Protein AF-A0A9P7KCP1-F1 (afdb_monomer_lite)

Secondary structure (DSSP, 8-state):
-PPPPB-GGGSPPPPGGG-GGGTSPBPTTS-SHHHIIIIIHHH-THHHHS--PPPTT--EEE---B---SS---PPPSSSS--S-HHHHHHHHHHTTSS-EEPPPPTT---SSEEEE-SS-----EEEEE-HHHHHHH-TTB--TTHHHHH------S---TT------S-HHHHHHHHHHHHHHTTSSEEE--TTS-TTT----EEE--EEEETTEEEEE---TTEEEEEEEE-SSSS-EEEEEEESBB--TT-TTS-SB-BHHHHHHHHHHHHHHHHTT--B-EEEEEEEEEEEEEESSSEEEEEEEEEEES---BHHHHHTTS--S----TTSPPPPP-HHHHHHHHHHHHSTTTT--TT----TTS-TT-STTS-----HHHHHHHHHHHHHHHHHHHHHTTEE-S---GGG-BTT--B---SS-EE-SB--TT----TT-TT-TT-GGGHHHHHHHHHHHHHHHHHHHHHHHHHHSSPPPTTTTTT--HHHHHHHHHHHHTTHHHHHHHHHHHHHHHHHHHHHHHTT--S--TTHIIIIIHHHHHHHHHTT-BHHHHHHHGGG--GGGGS----S--------------HHHHHHHHHHHTT-S-GGG--HHHHHHHHHHHHHHHHHHHHHHHHTTS---SS-HHHHHHHHHHTTS-S----HHHHHHHHHHHHH-HHHHHHHHHHHHHHHH-TTS-TTTTT--S-GGGS-HHHHHHHHHTSS-------S--EEEEPPTT--S---PPP-PPP--GGG---GGGG-EEETHHHHHHTTSTTEEEE-SEETTEES-HHHHHHHHHHIIIIII---GGG-EEEEEE-TT--HHHHHHHHHIIIIIS--SEEEEEEHHHHHHHHHTTSTT--S----EEEEEE-SS-EEEEEEETTEE-GGG-EEES--HHHHHHHHHHHHHHTTGGGGS-TTTHHHHHHHHHHHH-B--S-HHHHHHHHHH-HHHH-EEEEEE-TTT--EEEEEE-THHHHTGGGGT-GGGT-SS----HHHHHHHHHHHS-TTTHHHHHH-EEEESGGG-SBTHHHHHHHHHHHHHHHHHHHHHHHTTT----------EE--TTGGGHHHHHHHHHHTSTHHHHHSEEHHHHHHH-GGGGGSPPPTT---

Foldseek 3Di:
DQAAADFPQQFDADFLLLDPLLLAQEFPCPRFPLSCQPPCLQQNVCLFAAADDTALRHWWYFHAQQQAAPPDPQDDDPDPDDDPDPNRSVSNVRSQQTQNAWDDDDPDDPGQKTKGAHNPDPFDKAFLDFFPCLCVPAPVNYQQQCSVLQLWAFFDDDDDDPPIHRDHDPDPVSVVSNVSVRCDQLSRMAIWGDPPDDRSRTDGKMKTWFWWQFVNHTPAIATLQQKIFGGWHADPPDRQIKTKMKGASFGGNRVHPHTSFDFLLQQLQCQQVQLLCVLLVFFAKHWGTKMWRQPHWDDDVHTGTTMITIIMDLDLDFLRSLCSQPPDPDDDDPPDDDRDHDPLSNLSVQLSCQPPSHQPPPLQYQPPVSDRQDDPPRFQAQRLLVLLLSLLLLLLLNLLSCLLFQKFQQTLMRSQQDSNNHRDDRDQIFHFFQQDQQDHSHLVPPVSCRGSVNVLVSSLVSSLSSLLSSQLQQLLCVVVVGGADRCNCVPADPVSSVVSSVVSNVCSVVSSVSSCVSNVVSNQCLVCLLLLHDDDDPCCCVQAVVLVSVLSNVLRFTPQQLSLLSLLDDLCLLAPDDDPDDPDDDDDDDDGPNVSLLVSLVSRSVRHPCNVPDPSVVSSVSVSVNVVSSSVSVVVCVVVVVQPDPDDSSVVSSVSSLSNRFLADPGPVLSVVLSVCCVVDVSVSSSNSVNSSVCSNVRSDCALVNPPPDDLVPDDPRSNVRNQNSGPHDDDDAPDQKKKAFDDPDPPDDDDDDDDDDDDPPVVDDDPRLVDMDGGVRNVVCCPPPRIHMDHQDALQDGPHPVSVLSSVVCCDCPPVVHQQQSDEDEAEGEAPDDLVSLLSVCCSSCPVSVHFWYAYAYLLLLLLLLLVPDPVDPDSASFAWEFAAAARWTKTWGDHRQRTPNVLIDTDRDHLQLLLVVQLVVQVVVVQCVQPDPVCSSVVSSVLQQPQAAEDPDLVVVVVVCVVCVVVRWDKDWDAHPPPRDIDIGIRGSSRHVSLCCQAQVVVRDPVDGDHVLVSNVSSLVPDDPVSSLVHQQHYEYAASSCPHHCSQVNSQVVNLVVQVVVQVVVCVVVVVPDRDPGRHGHYDDDPCRNPSSVSSSVVLCPDPQNVVQTGGSVNCVVPPSSVSSDNRGRPPDD

Sequence (1136 aa):
MASTKHSISALPLPPASQLLIHRLTPDTHAPSVSVFRNKVLADTPSLQRRARLLSPQSHFSFVNPLPIPFPYDIEAPVTDQPVTDKAAYIEHWLAAREAIHQRPSSSSSSSPLRIHDPHNRDQPRILLGLSPTGLSDCVPHLDVGDAFDILGTPSLASAFDDLGDSKPSDDEAAVKAREELVDVLSGHSTLMTPPEVDDKEAFAPWATRYSGHQFGNWAGQLGDGRAVSILVTPHPTHSTTYELQLKGPGRTPFSRTADGLAVLRSSIREYLCSEAMHALRIPTSRALSLISLPNLPVERERTETACVLTRLAPSFLRIGSFEAFNGPANMFFFGGGQQEADWEGLKVLGEWVAGPGVLGLPGVGVDDDGDVGGGDGAEKRKWARELVLEVARRNAKMVAGWQAYGFMHGVINTDNVSVLGLTIDYGPYAFMDVFDSFHICNHSDDGGRYAYKYQPNMIIYALRALLRALAPLIGAESALGHAVPPGWAASATKEQLEAWSKDGMELQEEVERVVQEEAGTGYGALMRKRLGLRHADATDEAKLVRPLLELLERHRLDFHGTFRSLADFRPSVLFPSESQDAATETNTNTTTDTKPLEAFIATLLAHTPEPEKLDYASATTEWVAWLEVYKARIEREEERGAWTGAGDRGKERQEAMRTVNPRFVLRQWVLEEVIAKVERDVESGRRVLAKVMHMACNPYEAWGAEGDPRKEEELSAEEREERRLCGIGEKKIVFPTAIATRGSPAQTARGAPAVPSKPGHLASKRGVEDLDFFIGDEALANAKTPGYGVHYPIRHGMIDNWDHMERYWEQTIFKYLRAEPEDHHFLLTEPPLNAPENREQTAEIFFESFNIKGLYIAVQAVLALAASWSSNRVTDRTLTGTVIDSGDGVTHVIPCAEGYVIGSAIKHIPIAGRDISQFVLNLMRERGEMAQVPPEDQLRVAGKVKENYSYVCQDIVREFRKYDEEPLKYFERFEGEHSVTGRKYGVDVGYERFLAPEIFFNPEIYSSDFLTPLPEIVDDVIQQSPIDVRRGLYKNIVLSGGSTMFQHFGNRLKRDLKHLVDRRLDASALASGSVLKSSGVEVDVISHKRQRYAVWFGGSLLASLPEFYTSCHTKAQYDEIGPSICRRYQIFGSAT

Structure (mmCIF, N/CA/C/O backbone):
data_AF-A0A9P7KCP1-F1
#
_entry.id   AF-A0A9P7KCP1-F1
#
loop_
_atom_site.group_PDB
_atom_site.id
_atom_site.type_symbol
_atom_site.label_atom_id
_atom_site.label_alt_id
_atom_site.label_comp_id
_atom_site.label_asym_id
_atom_site.label_entity_id
_atom_site.label_seq_id
_atom_site.pdbx_PDB_ins_code
_atom_site.Cartn_x
_atom_site.Cartn_y
_atom_site.Cartn_z
_atom_site.occupancy
_atom_site.B_iso_or_equiv
_atom_site.auth_seq_id
_atom_site.auth_comp_id
_atom_site.auth_asym_id
_atom_site.auth_atom_id
_atom_site.pdbx_PDB_model_num
ATOM 1 N N . MET A 1 1 ? -18.517 -9.047 -31.141 1.00 37.25 1 MET A N 1
ATOM 2 C CA . MET A 1 1 ? -18.030 -10.332 -31.690 1.00 37.25 1 MET A CA 1
ATOM 3 C C . MET A 1 1 ? -17.186 -10.963 -30.599 1.00 37.25 1 MET A C 1
ATOM 5 O O . MET A 1 1 ? -16.376 -10.238 -30.038 1.00 37.25 1 MET A O 1
ATOM 9 N N . ALA A 1 2 ? -17.422 -12.221 -30.217 1.00 42.53 2 ALA A N 1
ATOM 10 C CA . ALA A 1 2 ? -16.559 -12.880 -29.235 1.00 42.53 2 ALA A CA 1
ATOM 11 C C . ALA A 1 2 ? -15.151 -12.993 -29.840 1.00 42.53 2 ALA A C 1
ATOM 13 O O . ALA A 1 2 ? -15.009 -13.542 -30.931 1.00 42.53 2 ALA A O 1
ATOM 14 N N . SER A 1 3 ? -14.148 -12.399 -29.188 1.00 61.28 3 SER A N 1
ATOM 15 C CA . SER A 1 3 ? -12.749 -12.558 -29.592 1.00 61.28 3 SER A CA 1
ATOM 16 C C . SER A 1 3 ? -12.393 -14.036 -29.495 1.00 61.28 3 SER A C 1
ATOM 18 O O . SER A 1 3 ? -12.668 -14.656 -28.468 1.00 61.28 3 SER A O 1
ATOM 20 N N . THR A 1 4 ? -11.788 -14.596 -30.541 1.00 82.81 4 THR A N 1
ATOM 21 C CA . THR A 1 4 ? -11.202 -15.938 -30.485 1.00 82.81 4 THR A CA 1
ATOM 22 C C . THR A 1 4 ? -10.237 -16.003 -29.298 1.00 82.81 4 THR A C 1
ATOM 24 O O . THR A 1 4 ? -9.459 -15.069 -29.082 1.00 82.81 4 THR A O 1
ATOM 27 N N . LYS A 1 5 ? -10.347 -17.061 -28.490 1.00 90.81 5 LYS A N 1
ATOM 28 C CA . LYS A 1 5 ? -9.463 -17.331 -27.353 1.00 90.81 5 LYS A CA 1
ATOM 29 C C . LYS A 1 5 ? -8.246 -18.132 -27.823 1.00 90.81 5 LYS A C 1
ATOM 31 O O . LYS A 1 5 ? -8.382 -18.992 -28.691 1.00 90.81 5 LYS A O 1
ATOM 36 N N . HIS A 1 6 ? -7.077 -17.837 -27.267 1.00 92.56 6 HIS A N 1
ATOM 37 C CA . HIS A 1 6 ? -5.797 -18.458 -27.609 1.00 92.56 6 HIS A CA 1
ATOM 38 C C . HIS A 1 6 ? -5.112 -18.962 -26.341 1.00 92.56 6 HIS A C 1
ATOM 40 O O . HIS A 1 6 ? -5.061 -18.229 -25.354 1.00 92.56 6 HIS A O 1
ATOM 46 N N . SER A 1 7 ? -4.531 -20.165 -26.375 1.00 92.50 7 SER A N 1
ATOM 47 C CA . SER A 1 7 ? -3.616 -20.591 -25.311 1.00 92.50 7 SER A CA 1
ATOM 48 C C . SER A 1 7 ? -2.437 -19.617 -25.203 1.00 92.50 7 SER A C 1
ATOM 50 O O . SER A 1 7 ? -2.125 -18.900 -26.160 1.00 92.50 7 SER A O 1
ATOM 52 N N . ILE A 1 8 ? -1.773 -19.567 -24.045 1.00 93.69 8 ILE A N 1
ATOM 53 C CA . ILE A 1 8 ? -0.705 -18.586 -23.795 1.00 93.69 8 ILE A CA 1
ATOM 54 C C . ILE A 1 8 ? 0.434 -18.673 -24.824 1.00 93.69 8 ILE A C 1
ATOM 56 O O . ILE A 1 8 ? 0.961 -17.641 -25.232 1.00 93.69 8 ILE A O 1
ATOM 60 N N . SER A 1 9 ? 0.775 -19.875 -25.303 1.00 91.44 9 SER A N 1
ATOM 61 C CA . SER A 1 9 ? 1.775 -20.059 -26.364 1.00 91.44 9 SER A CA 1
ATOM 62 C C . SER A 1 9 ? 1.307 -19.578 -27.742 1.00 91.44 9 SER A C 1
ATOM 64 O O . SER A 1 9 ? 2.131 -19.150 -28.550 1.00 91.44 9 SER A O 1
ATOM 66 N N . ALA A 1 10 ? -0.005 -19.610 -27.994 1.00 92.44 10 ALA A N 1
ATOM 67 C CA . ALA A 1 10 ? -0.635 -19.251 -29.261 1.00 92.44 10 ALA A CA 1
ATOM 68 C C . ALA A 1 10 ? -1.078 -17.779 -29.342 1.00 92.44 10 ALA A C 1
ATOM 70 O O . ALA A 1 10 ? -1.694 -17.383 -30.338 1.00 92.44 10 ALA A O 1
ATOM 71 N N . LEU A 1 11 ? -0.798 -16.973 -28.312 1.00 92.75 11 LEU A N 1
ATOM 72 C CA . LEU A 1 11 ? -1.034 -15.534 -28.356 1.00 92.75 11 LEU A CA 1
ATOM 73 C C . LEU A 1 11 ? -0.228 -14.891 -29.499 1.00 92.75 11 LEU A C 1
ATOM 75 O O . LEU A 1 11 ? 0.917 -15.280 -29.747 1.00 92.75 11 LEU A O 1
ATOM 79 N N . PRO A 1 12 ? -0.804 -13.905 -30.211 1.00 92.44 12 PRO A N 1
ATOM 80 C CA . PRO A 1 12 ? -0.093 -13.219 -31.278 1.00 92.44 12 PRO A CA 1
ATOM 81 C C . PRO A 1 12 ? 1.105 -12.450 -30.714 1.00 92.44 12 PRO A C 1
ATOM 83 O O . PRO A 1 12 ? 1.009 -11.810 -29.669 1.00 92.44 12 PRO A O 1
ATOM 86 N N . LEU A 1 13 ? 2.221 -12.466 -31.438 1.00 91.81 13 LEU A N 1
ATOM 87 C CA . LEU A 1 13 ? 3.331 -11.552 -31.189 1.00 91.81 13 LEU A CA 1
ATOM 88 C C . LEU A 1 13 ? 3.109 -10.252 -31.972 1.00 91.81 13 LEU A C 1
ATOM 90 O O . LEU A 1 13 ? 2.573 -10.298 -33.085 1.00 91.81 13 LEU A O 1
ATOM 94 N N . PRO A 1 14 ? 3.511 -9.088 -31.435 1.00 90.69 14 PRO A N 1
ATOM 95 C CA . PRO A 1 14 ? 3.592 -7.885 -32.249 1.00 90.69 14 PRO A CA 1
ATOM 96 C C . PRO A 1 14 ? 4.706 -8.042 -33.308 1.00 90.69 14 PRO A C 1
ATOM 98 O O . PRO A 1 14 ? 5.585 -8.896 -33.157 1.00 90.69 14 PRO A O 1
ATOM 101 N N . PRO A 1 15 ? 4.704 -7.228 -34.379 1.00 87.31 15 PRO A N 1
ATOM 102 C CA . PRO A 1 15 ? 5.788 -7.221 -35.361 1.00 87.31 15 PRO A CA 1
ATOM 103 C C . PRO A 1 15 ? 7.158 -7.016 -34.701 1.00 87.31 15 PRO A C 1
ATOM 105 O O . PRO A 1 15 ? 7.251 -6.312 -33.696 1.00 87.31 15 PRO A O 1
ATOM 108 N N . ALA A 1 16 ? 8.231 -7.549 -35.296 1.00 85.75 16 ALA A N 1
ATOM 109 C CA . ALA A 1 16 ? 9.589 -7.422 -34.752 1.00 85.75 16 ALA A CA 1
ATOM 110 C C . ALA A 1 16 ? 10.010 -5.957 -34.507 1.00 85.75 16 ALA A C 1
ATOM 112 O O . ALA A 1 16 ? 10.674 -5.654 -33.518 1.00 85.75 16 ALA A O 1
ATOM 113 N N . SER A 1 17 ? 9.536 -5.020 -35.338 1.00 79.00 17 SER A N 1
ATOM 114 C CA . SER A 1 17 ? 9.744 -3.573 -35.170 1.00 79.00 17 SER A CA 1
ATOM 115 C C . SER A 1 17 ? 9.105 -2.980 -33.905 1.00 79.00 17 SER A C 1
ATOM 117 O O . SER A 1 17 ? 9.475 -1.885 -33.488 1.00 79.00 17 SER A O 1
ATOM 119 N N . GLN A 1 18 ? 8.170 -3.697 -33.279 1.00 82.62 18 GLN A N 1
ATOM 120 C CA . GLN A 1 18 ? 7.468 -3.331 -32.047 1.00 82.62 18 GLN A CA 1
ATOM 121 C C . GLN A 1 18 ? 7.872 -4.208 -30.846 1.00 82.62 18 GLN A C 1
ATOM 123 O O . GLN A 1 18 ? 7.208 -4.174 -29.808 1.00 82.62 18 GLN A O 1
ATOM 128 N N . LEU A 1 19 ? 8.963 -4.970 -30.950 1.00 87.81 19 LEU A N 1
ATOM 129 C CA . LEU A 1 19 ? 9.537 -5.727 -29.839 1.00 87.81 19 LEU A CA 1
ATOM 130 C C . LEU A 1 19 ? 10.820 -5.059 -29.344 1.00 87.81 19 LEU A C 1
ATOM 132 O O . LEU A 1 19 ? 11.786 -4.897 -30.087 1.00 87.81 19 LEU A O 1
ATOM 136 N N . LEU A 1 20 ? 10.852 -4.746 -28.048 1.00 87.19 20 LEU A N 1
ATOM 137 C CA . LEU A 1 20 ? 11.980 -4.082 -27.388 1.00 87.19 20 LEU A CA 1
ATOM 138 C C . LEU A 1 20 ? 13.317 -4.814 -27.619 1.00 87.19 20 LEU A C 1
ATOM 140 O O . LEU A 1 20 ? 14.343 -4.173 -27.843 1.00 87.19 20 LEU A O 1
ATOM 144 N N . ILE A 1 21 ? 13.299 -6.149 -27.640 1.00 90.31 21 ILE A N 1
ATOM 145 C CA . ILE A 1 21 ? 14.492 -6.993 -27.821 1.00 90.31 21 ILE A CA 1
ATOM 146 C C . ILE A 1 21 ? 15.164 -6.864 -29.199 1.00 90.31 21 ILE A C 1
ATOM 148 O O . ILE A 1 21 ? 16.334 -7.209 -29.324 1.00 90.31 21 ILE A O 1
ATOM 152 N N . HIS A 1 22 ? 14.465 -6.354 -30.218 1.00 89.56 22 HIS A N 1
ATOM 153 C CA . HIS A 1 22 ? 15.029 -6.124 -31.558 1.00 89.56 22 HIS A CA 1
ATOM 154 C C . HIS A 1 22 ? 15.481 -4.679 -31.779 1.00 89.56 22 HIS A C 1
ATOM 156 O O . HIS A 1 22 ? 16.044 -4.351 -32.821 1.00 89.56 22 HIS A O 1
ATOM 162 N N . ARG A 1 23 ? 15.212 -3.804 -30.808 1.00 84.00 23 ARG A N 1
ATOM 163 C CA . ARG A 1 23 ? 15.481 -2.365 -30.890 1.00 84.00 23 ARG A CA 1
ATOM 164 C C . ARG A 1 23 ? 16.607 -1.935 -29.968 1.00 84.00 23 ARG A C 1
ATOM 166 O O . ARG A 1 23 ? 17.209 -0.899 -30.205 1.00 84.00 23 ARG A O 1
ATOM 173 N N . LEU A 1 24 ? 16.892 -2.724 -28.938 1.00 86.75 24 LEU A N 1
ATOM 174 C CA . LEU A 1 24 ? 17.951 -2.463 -27.976 1.00 86.75 24 LEU A CA 1
ATOM 175 C C . LEU A 1 24 ? 19.114 -3.449 -28.145 1.00 86.75 24 LEU A C 1
ATOM 177 O O . LEU A 1 24 ? 18.949 -4.548 -28.670 1.00 86.75 24 LEU A O 1
ATOM 181 N N . THR A 1 25 ? 20.297 -3.077 -27.661 1.00 88.88 25 THR A N 1
ATOM 182 C CA . THR A 1 25 ? 21.489 -3.932 -27.737 1.00 88.88 25 THR A CA 1
ATOM 183 C C . THR A 1 25 ? 21.437 -5.036 -26.670 1.00 88.88 25 THR A C 1
ATOM 185 O O . THR A 1 25 ? 21.361 -4.711 -25.477 1.00 88.88 25 THR A O 1
ATOM 188 N N . PRO A 1 26 ? 21.523 -6.323 -27.045 1.00 92.44 26 PRO A N 1
ATOM 189 C CA . PRO A 1 26 ? 21.581 -7.424 -26.092 1.00 92.44 26 PRO A CA 1
ATOM 190 C C . PRO A 1 26 ? 22.960 -7.540 -25.435 1.00 92.44 26 PRO A C 1
ATOM 192 O O . PRO A 1 26 ? 23.968 -7.038 -25.933 1.00 92.44 26 PRO A O 1
ATOM 195 N N . ASP A 1 27 ? 23.000 -8.255 -24.319 1.00 92.19 27 ASP A N 1
ATOM 196 C CA . ASP A 1 27 ? 24.224 -8.654 -23.638 1.00 92.19 27 ASP A CA 1
ATOM 197 C C . ASP A 1 27 ? 25.208 -9.394 -24.561 1.00 92.19 27 ASP A C 1
ATOM 199 O O . ASP A 1 27 ? 24.841 -10.282 -25.329 1.00 92.19 27 ASP A O 1
ATOM 203 N N . THR A 1 28 ? 26.499 -9.088 -24.428 1.00 92.56 28 THR A N 1
ATOM 204 C CA . THR A 1 28 ? 27.552 -9.615 -25.309 1.00 92.56 28 THR A CA 1
ATOM 205 C C . THR A 1 28 ? 27.788 -11.120 -25.165 1.00 92.56 28 THR A C 1
ATOM 207 O O . THR A 1 28 ? 28.324 -11.741 -26.085 1.00 92.56 28 THR A O 1
ATOM 210 N N . HIS A 1 29 ? 27.387 -11.733 -24.045 1.00 92.12 29 HIS A N 1
ATOM 211 C CA . HIS A 1 29 ? 27.431 -13.188 -23.876 1.00 92.12 29 HIS A CA 1
ATOM 212 C C . HIS A 1 29 ? 26.215 -13.904 -24.480 1.00 92.12 29 HIS A C 1
ATOM 214 O O . HIS A 1 29 ? 26.317 -15.087 -24.809 1.00 92.12 29 HIS A O 1
ATOM 220 N N . ALA A 1 30 ? 25.101 -13.196 -24.672 1.00 92.62 30 ALA A N 1
ATOM 221 C CA . ALA A 1 30 ? 23.880 -13.689 -25.301 1.00 92.62 30 ALA A CA 1
ATOM 222 C C . ALA A 1 30 ? 23.416 -12.716 -26.409 1.00 92.62 30 ALA A C 1
ATOM 224 O O . ALA A 1 30 ? 22.348 -12.121 -26.291 1.00 92.62 30 ALA A O 1
ATOM 225 N N . PRO A 1 31 ? 24.201 -12.533 -27.491 1.00 94.50 31 PRO A N 1
ATOM 226 C CA . PRO A 1 31 ? 23.946 -11.493 -28.490 1.00 94.50 31 PRO A CA 1
ATOM 227 C C . PRO A 1 31 ? 22.744 -11.783 -29.401 1.00 94.50 31 PRO A C 1
ATOM 229 O O . PRO A 1 31 ? 22.326 -10.910 -30.154 1.00 94.50 31 PRO A O 1
ATOM 232 N N . SER A 1 32 ? 22.207 -13.003 -29.377 1.00 94.81 32 SER A N 1
ATOM 233 C CA . SER A 1 32 ? 21.025 -13.390 -30.142 1.00 94.81 32 SER A CA 1
ATOM 234 C C . SER A 1 32 ? 20.295 -14.562 -29.487 1.00 94.81 32 SER A C 1
ATOM 236 O O . SER A 1 32 ? 20.857 -15.258 -28.631 1.00 94.81 32 SER A O 1
ATOM 238 N N . VAL A 1 33 ? 19.048 -14.802 -29.905 1.00 94.25 33 VAL A N 1
ATOM 239 C CA . VAL A 1 33 ? 18.211 -15.894 -29.387 1.00 94.25 33 VAL A CA 1
ATOM 240 C C . VAL A 1 33 ? 18.833 -17.257 -29.695 1.00 94.25 33 VAL A C 1
ATOM 242 O O . VAL A 1 33 ? 18.850 -18.137 -28.831 1.00 94.25 33 VAL A O 1
ATOM 245 N N . SER A 1 34 ? 19.410 -17.437 -30.886 1.00 93.44 34 SER A N 1
ATOM 246 C CA . SER A 1 34 ? 20.081 -18.682 -31.265 1.00 93.44 34 SER A CA 1
ATOM 247 C C . SER A 1 34 ? 21.284 -19.004 -30.370 1.00 93.44 34 SER A C 1
ATOM 249 O O . SER A 1 34 ? 21.406 -20.139 -29.901 1.00 93.44 34 SER A O 1
ATOM 251 N N . VAL A 1 35 ? 22.140 -18.018 -30.068 1.00 95.06 35 VAL A N 1
ATOM 252 C CA . VAL A 1 35 ? 23.293 -18.191 -29.165 1.00 95.06 35 VAL A CA 1
ATOM 253 C C . VAL A 1 35 ? 22.823 -18.442 -27.735 1.00 95.06 35 VAL A C 1
ATOM 255 O O . VAL A 1 35 ? 23.336 -19.340 -27.063 1.00 95.06 35 VAL A O 1
ATOM 258 N N . PHE A 1 36 ? 21.825 -17.688 -27.276 1.00 95.62 36 PHE A N 1
ATOM 259 C CA . PHE A 1 36 ? 21.221 -17.868 -25.961 1.00 95.62 36 PHE A CA 1
ATOM 260 C C . PHE A 1 36 ? 20.707 -19.302 -25.761 1.00 95.62 36 PHE A C 1
ATOM 262 O O . PHE A 1 36 ? 21.107 -19.975 -24.809 1.00 95.62 36 PHE A O 1
ATOM 269 N N . ARG A 1 37 ? 19.894 -19.801 -26.697 1.00 92.69 37 ARG A N 1
ATOM 270 C CA . ARG A 1 37 ? 19.297 -21.139 -26.623 1.00 92.69 37 ARG A CA 1
ATOM 271 C C . ARG A 1 37 ? 20.331 -22.253 -26.755 1.00 92.69 37 ARG A C 1
ATOM 273 O O . ARG A 1 37 ? 20.348 -23.169 -25.941 1.00 92.69 37 ARG A O 1
ATOM 280 N N . ASN A 1 38 ? 21.184 -22.187 -27.776 1.00 90.81 38 ASN A N 1
ATOM 281 C CA . ASN A 1 38 ? 22.008 -23.331 -28.173 1.00 90.81 38 ASN A CA 1
ATOM 282 C C . ASN A 1 38 ? 23.356 -23.401 -27.444 1.00 90.81 38 ASN A C 1
ATOM 284 O O . ASN A 1 38 ? 23.986 -24.451 -27.468 1.00 90.81 38 ASN A O 1
ATOM 288 N N . LYS A 1 39 ? 23.815 -22.295 -26.844 1.00 93.00 39 LYS A N 1
ATOM 289 C CA . LYS A 1 39 ? 25.122 -22.213 -26.177 1.00 93.00 39 LYS A CA 1
ATOM 290 C C . LYS A 1 39 ? 24.999 -21.772 -24.726 1.00 93.00 39 LYS A C 1
ATOM 292 O O . LYS A 1 39 ? 25.556 -22.415 -23.843 1.00 93.00 39 LYS A O 1
ATOM 297 N N . VAL A 1 40 ? 24.278 -20.683 -24.449 1.00 95.12 40 VAL A N 1
ATOM 298 C CA . VAL A 1 40 ? 24.214 -20.167 -23.072 1.00 95.12 40 VAL A CA 1
ATOM 299 C C . VAL A 1 40 ? 23.439 -21.130 -22.179 1.00 95.12 40 VAL A C 1
ATOM 301 O O . VAL A 1 40 ? 23.987 -21.561 -21.176 1.00 95.12 40 VAL A O 1
ATOM 304 N N . LEU A 1 41 ? 22.215 -21.519 -22.542 1.00 93.62 41 LEU A N 1
ATOM 305 C CA . LEU A 1 41 ? 21.416 -22.429 -21.709 1.00 93.62 41 LEU A CA 1
ATOM 306 C C . LEU A 1 41 ? 21.975 -23.858 -21.642 1.00 93.62 41 LEU A C 1
ATOM 308 O O . LEU A 1 41 ? 21.843 -24.508 -20.608 1.00 93.62 41 LEU A O 1
ATOM 312 N N . ALA A 1 42 ? 22.595 -24.336 -22.722 1.00 91.62 42 ALA A N 1
ATOM 313 C CA . ALA A 1 42 ? 23.110 -25.701 -22.806 1.00 91.62 42 ALA A CA 1
ATOM 314 C C . ALA A 1 42 ? 24.494 -25.870 -22.154 1.00 91.62 42 ALA A C 1
ATOM 316 O O . ALA A 1 42 ? 24.700 -26.825 -21.407 1.00 91.62 42 ALA A O 1
ATOM 317 N N . ASP A 1 43 ? 25.426 -24.942 -22.407 1.00 93.88 43 ASP A N 1
ATOM 318 C CA . ASP A 1 43 ? 26.843 -25.127 -22.061 1.00 93.88 43 ASP A CA 1
ATOM 319 C C . ASP A 1 43 ? 27.307 -24.241 -20.898 1.00 93.88 43 ASP A C 1
ATOM 321 O O . ASP A 1 43 ? 28.255 -24.588 -20.195 1.00 93.88 43 ASP A O 1
ATOM 325 N N . THR A 1 44 ? 26.694 -23.064 -20.719 1.00 94.88 44 THR A N 1
ATOM 326 C CA . THR A 1 44 ? 27.139 -22.045 -19.743 1.00 94.88 44 THR A CA 1
ATOM 327 C C . THR A 1 44 ? 25.987 -21.351 -18.989 1.00 94.88 44 THR A C 1
ATOM 329 O O . THR A 1 44 ? 26.007 -20.121 -18.825 1.00 94.88 44 THR A O 1
ATOM 332 N N . PRO A 1 45 ? 24.961 -22.086 -18.508 1.00 94.44 45 PRO A N 1
ATOM 333 C CA . PRO A 1 45 ? 23.775 -21.497 -17.881 1.00 94.44 45 PRO A CA 1
ATOM 334 C C . PRO A 1 45 ? 24.108 -20.646 -16.653 1.00 94.44 45 PRO A C 1
ATOM 336 O O . PRO A 1 45 ? 23.385 -19.695 -16.346 1.00 94.44 45 PRO A O 1
ATOM 339 N N . SER A 1 46 ? 25.234 -20.894 -15.973 1.00 93.81 46 SER A N 1
ATOM 340 C CA . SER A 1 46 ? 25.623 -20.099 -14.808 1.00 93.81 46 SER A CA 1
ATOM 341 C C . SER A 1 46 ? 25.863 -18.611 -15.116 1.00 93.81 46 SER A C 1
ATOM 343 O O . SER A 1 46 ? 25.729 -17.784 -14.210 1.00 93.81 46 SER A O 1
ATOM 345 N N . LEU A 1 47 ? 26.118 -18.230 -16.378 1.00 92.75 47 LEU A N 1
ATOM 346 C CA . LEU A 1 47 ? 26.218 -16.826 -16.816 1.00 92.75 47 LEU A CA 1
ATOM 347 C C . LEU A 1 47 ? 24.927 -16.026 -16.596 1.00 92.75 47 LEU A C 1
ATOM 349 O O . LEU A 1 47 ? 24.978 -14.806 -16.425 1.00 92.75 47 LEU A O 1
ATOM 353 N N . GLN A 1 48 ? 23.775 -16.700 -16.586 1.00 91.94 48 GLN A N 1
ATOM 354 C CA . GLN A 1 48 ? 22.478 -16.084 -16.296 1.00 91.94 48 GLN A CA 1
ATOM 355 C C . GLN A 1 48 ? 22.186 -16.029 -14.796 1.00 91.94 48 GLN A C 1
ATOM 357 O O . GLN A 1 48 ? 21.337 -15.262 -14.356 1.00 91.94 48 GLN A O 1
ATOM 362 N N . ARG A 1 49 ? 22.874 -16.855 -14.003 1.00 92.25 49 ARG A N 1
ATOM 363 C CA . ARG A 1 49 ? 22.565 -17.099 -12.586 1.00 92.25 49 ARG A CA 1
ATOM 364 C C . ARG A 1 49 ? 23.481 -16.355 -11.623 1.00 92.25 49 ARG A C 1
ATOM 366 O O . ARG A 1 49 ? 23.167 -16.221 -10.440 1.00 92.25 49 ARG A O 1
ATOM 373 N N . ARG A 1 50 ? 24.609 -15.844 -12.114 1.00 89.19 50 ARG A N 1
ATOM 374 C CA . ARG A 1 50 ? 25.557 -15.032 -11.346 1.00 89.19 50 ARG A CA 1
ATOM 375 C C . ARG A 1 50 ? 25.335 -13.554 -11.631 1.00 89.19 50 ARG A C 1
ATOM 377 O O . ARG A 1 50 ? 25.120 -13.164 -12.774 1.00 89.19 50 ARG A O 1
ATOM 384 N N . ALA A 1 51 ? 25.439 -12.735 -10.590 1.00 89.56 51 ALA A N 1
ATOM 385 C CA . ALA A 1 51 ? 25.385 -11.292 -10.755 1.00 89.56 51 ALA A CA 1
ATOM 386 C C . ALA A 1 51 ? 26.616 -10.783 -11.505 1.00 89.56 51 ALA A C 1
ATOM 388 O O . ALA A 1 51 ? 27.742 -11.173 -11.187 1.00 89.56 51 ALA A O 1
ATOM 389 N N . ARG A 1 52 ? 26.401 -9.908 -12.487 1.00 90.50 52 ARG A N 1
ATOM 390 C CA . ARG A 1 52 ? 27.475 -9.370 -13.322 1.00 90.50 52 ARG A CA 1
ATOM 391 C C . ARG A 1 52 ? 27.129 -7.998 -13.885 1.00 90.50 52 ARG A C 1
ATOM 393 O O . ARG A 1 52 ? 25.973 -7.679 -14.154 1.00 90.50 52 ARG A O 1
ATOM 400 N N . LEU A 1 53 ? 28.168 -7.193 -14.080 1.00 88.12 53 LEU A N 1
ATOM 401 C CA . LEU A 1 53 ? 28.061 -5.942 -14.817 1.00 88.12 53 LEU A CA 1
ATOM 402 C C . LEU A 1 53 ? 28.004 -6.260 -16.308 1.00 88.12 53 LEU A C 1
ATOM 404 O O . LEU A 1 53 ? 28.811 -7.043 -16.812 1.00 88.12 53 LEU A O 1
ATOM 408 N N . LEU A 1 54 ? 27.028 -5.679 -16.993 1.00 88.50 54 LEU A N 1
ATOM 409 C CA . LEU A 1 54 ? 26.931 -5.773 -18.443 1.00 88.50 54 LEU A CA 1
ATOM 410 C C . LEU A 1 54 ? 27.862 -4.734 -19.079 1.00 88.50 54 LEU A C 1
ATOM 412 O O . LEU A 1 54 ? 28.293 -3.782 -18.418 1.00 88.50 54 LEU A O 1
ATOM 416 N N . SER A 1 55 ? 28.179 -4.914 -20.365 1.00 85.38 55 SER A N 1
ATOM 417 C CA . SER A 1 55 ? 28.901 -3.872 -21.096 1.00 85.38 55 SER A CA 1
ATOM 418 C C . SER A 1 55 ? 28.069 -2.580 -21.120 1.00 85.38 55 SER A C 1
ATOM 420 O O . SER A 1 55 ? 26.837 -2.664 -21.156 1.00 85.38 55 SER A O 1
ATOM 422 N N . PRO A 1 56 ? 28.701 -1.389 -21.129 1.00 81.00 56 PRO A N 1
ATOM 423 C CA . PRO A 1 56 ? 27.974 -0.118 -21.148 1.00 81.00 56 PRO A CA 1
ATOM 424 C C . PRO A 1 56 ? 26.941 -0.013 -22.276 1.00 81.00 56 PRO A C 1
ATOM 426 O O . PRO A 1 56 ? 25.877 0.555 -22.055 1.00 81.00 56 PRO A O 1
ATOM 429 N N . GLN A 1 57 ? 27.218 -0.641 -23.426 1.00 81.19 57 GLN A N 1
ATOM 430 C CA . GLN A 1 57 ? 26.347 -0.637 -24.605 1.00 81.19 57 GLN A CA 1
ATOM 431 C C . GLN A 1 57 ? 25.150 -1.592 -24.509 1.00 81.19 57 GLN A C 1
ATOM 433 O O . GLN A 1 57 ? 24.220 -1.490 -25.305 1.00 81.19 57 GLN A O 1
ATOM 438 N N . SER A 1 58 ? 25.163 -2.553 -23.578 1.00 88.31 58 SER A N 1
ATOM 439 C CA . SER A 1 58 ? 24.108 -3.566 -23.454 1.00 88.31 58 SER A CA 1
ATOM 440 C C . SER A 1 58 ? 22.931 -3.042 -22.628 1.00 88.31 58 SER A C 1
ATOM 442 O O . SER A 1 58 ? 23.116 -2.504 -21.536 1.00 88.31 58 SER A O 1
ATOM 444 N N . HIS A 1 59 ? 21.710 -3.258 -23.111 1.00 90.06 59 HIS A N 1
ATOM 445 C CA . HIS A 1 59 ? 20.467 -2.771 -22.502 1.00 90.06 59 HIS A CA 1
ATOM 446 C C . HIS A 1 59 ? 19.725 -3.857 -21.720 1.00 90.06 59 HIS A C 1
ATOM 448 O O . HIS A 1 59 ? 18.994 -3.570 -20.775 1.00 90.06 59 HIS A O 1
ATOM 454 N N . PHE A 1 60 ? 19.874 -5.113 -22.125 1.00 94.56 60 PHE A N 1
ATOM 455 C CA . PHE A 1 60 ? 19.167 -6.245 -21.538 1.00 94.56 60 PHE A CA 1
ATOM 456 C C . PHE A 1 60 ? 19.983 -7.526 -21.727 1.00 94.56 60 PHE A C 1
ATOM 458 O O . PHE A 1 60 ? 20.948 -7.555 -22.487 1.00 94.56 60 PHE A O 1
ATOM 465 N N . SER A 1 61 ? 19.589 -8.598 -21.048 1.00 95.94 61 SER A N 1
ATOM 466 C CA . SER A 1 61 ? 20.081 -9.954 -21.309 1.00 95.94 61 SER A CA 1
ATOM 467 C C . SER A 1 61 ? 18.894 -10.856 -21.598 1.00 95.94 61 SER A C 1
ATOM 469 O O . SER A 1 61 ? 17.898 -10.792 -20.875 1.00 95.94 61 SER A O 1
ATOM 471 N N . PHE A 1 62 ? 19.009 -11.736 -22.593 1.00 96.62 62 PHE A N 1
ATOM 472 C CA . PHE A 1 62 ? 18.126 -12.900 -22.649 1.00 96.62 62 PHE A CA 1
ATOM 473 C C . PHE A 1 62 ? 18.364 -13.743 -21.395 1.00 96.62 62 PHE A C 1
ATOM 475 O O . PHE A 1 62 ? 19.515 -13.933 -20.978 1.00 96.62 62 PHE A O 1
ATOM 482 N N . VAL A 1 63 ? 17.285 -14.185 -20.756 1.00 96.12 63 VAL A N 1
ATOM 483 C CA . VAL A 1 63 ? 17.333 -14.977 -19.521 1.00 96.12 63 VAL A CA 1
ATOM 484 C C . VAL A 1 63 ? 16.187 -15.972 -19.500 1.00 96.12 63 VAL A C 1
ATOM 486 O O . VAL A 1 63 ? 15.116 -15.694 -20.022 1.00 96.12 63 VAL A O 1
ATOM 489 N N . ASN A 1 64 ? 16.389 -17.124 -18.874 1.00 95.44 64 ASN A N 1
ATOM 490 C CA . ASN A 1 64 ? 15.343 -18.129 -18.716 1.00 95.44 64 ASN A CA 1
ATOM 491 C C . ASN A 1 64 ? 14.821 -18.147 -17.267 1.00 95.44 64 ASN A C 1
ATOM 493 O O . ASN A 1 64 ? 15.638 -18.075 -16.345 1.00 95.44 64 ASN A O 1
ATOM 497 N N . PRO A 1 65 ? 13.511 -18.261 -17.002 1.00 96.75 65 PRO A N 1
ATOM 498 C CA . PRO A 1 65 ? 12.994 -18.543 -15.660 1.00 96.75 65 PRO A CA 1
ATOM 499 C C . PRO A 1 65 ? 13.596 -19.818 -15.029 1.00 96.75 65 PRO A C 1
ATOM 501 O O . PRO A 1 65 ? 13.605 -20.897 -15.632 1.00 96.75 65 PRO A O 1
ATOM 504 N N . LEU A 1 66 ? 14.102 -19.706 -13.795 1.00 95.88 66 LEU A N 1
ATOM 505 C CA . LEU A 1 66 ? 14.667 -20.818 -13.017 1.00 95.88 66 LEU A CA 1
ATOM 506 C C . LEU A 1 66 ? 14.380 -20.666 -11.516 1.00 95.88 66 LEU A C 1
ATOM 508 O O . LEU A 1 66 ? 15.285 -20.317 -10.751 1.00 95.88 66 LEU A O 1
ATOM 512 N N . PRO A 1 67 ? 13.133 -20.930 -11.083 1.00 95.50 67 PRO A N 1
ATOM 513 C CA . PRO A 1 67 ? 12.751 -20.828 -9.681 1.00 95.50 67 PRO A CA 1
ATOM 514 C C . PRO A 1 67 ? 13.255 -22.056 -8.911 1.00 95.50 67 PRO A C 1
ATOM 516 O O . PRO A 1 67 ? 12.556 -23.063 -8.801 1.00 95.50 67 PRO A O 1
ATOM 519 N N . ILE A 1 68 ? 14.488 -21.979 -8.408 1.00 93.69 68 ILE A N 1
ATOM 520 C CA . ILE A 1 68 ? 15.137 -22.999 -7.567 1.00 93.69 68 ILE A CA 1
ATOM 521 C C . ILE A 1 68 ? 15.776 -22.333 -6.334 1.00 93.69 68 ILE A C 1
ATOM 523 O O . ILE A 1 68 ? 16.031 -21.125 -6.385 1.00 93.69 68 ILE A O 1
ATOM 527 N N . PRO A 1 69 ? 16.054 -23.079 -5.245 1.00 91.94 69 PRO A N 1
ATOM 528 C CA . PRO A 1 69 ? 16.598 -22.498 -4.019 1.00 91.94 69 PRO A CA 1
ATOM 529 C C . PRO A 1 69 ? 17.948 -21.812 -4.251 1.00 91.94 69 PRO A C 1
ATOM 531 O O . PRO A 1 69 ? 18.757 -22.272 -5.062 1.00 91.94 69 PRO A O 1
ATOM 534 N N . PHE A 1 70 ? 18.204 -20.727 -3.518 1.00 89.69 70 PHE A N 1
ATOM 535 C CA . PHE A 1 70 ? 19.501 -20.055 -3.483 1.00 89.69 70 PHE A CA 1
ATOM 536 C C . PHE A 1 70 ? 19.959 -19.870 -2.023 1.00 89.69 70 PHE A C 1
ATOM 538 O O . PHE A 1 70 ? 19.158 -19.391 -1.221 1.00 89.69 70 PHE A O 1
ATOM 545 N N . PRO A 1 71 ? 21.226 -20.169 -1.669 1.00 89.12 71 PRO A N 1
ATOM 546 C CA . PRO A 1 71 ? 22.313 -20.655 -2.530 1.00 89.12 71 PRO A CA 1
ATOM 547 C C . PRO A 1 71 ? 22.029 -22.030 -3.156 1.00 89.12 71 PRO A C 1
ATOM 549 O O . PRO A 1 71 ? 21.264 -22.818 -2.613 1.00 89.12 71 PRO A O 1
ATOM 552 N N . TYR A 1 72 ? 22.609 -22.294 -4.332 1.00 89.62 72 TYR A N 1
ATOM 553 C CA . TYR A 1 72 ? 22.393 -23.555 -5.048 1.00 89.62 72 TYR A CA 1
ATOM 554 C C . TYR A 1 72 ? 23.056 -24.717 -4.300 1.00 89.62 72 TYR A C 1
ATOM 556 O O . TYR A 1 72 ? 24.285 -24.763 -4.215 1.00 89.62 72 TYR A O 1
ATOM 564 N N . ASP A 1 73 ? 22.252 -25.655 -3.798 1.00 85.69 73 ASP A N 1
ATOM 565 C CA . ASP A 1 73 ? 22.745 -26.878 -3.163 1.00 85.69 73 ASP A CA 1
ATOM 566 C C . ASP A 1 73 ? 23.023 -27.953 -4.225 1.00 85.69 73 ASP A C 1
ATOM 568 O O . ASP A 1 73 ? 22.136 -28.673 -4.691 1.00 85.69 73 ASP A O 1
ATOM 572 N N . ILE A 1 74 ? 24.264 -27.972 -4.711 1.00 87.31 74 ILE A N 1
ATOM 573 C CA . ILE A 1 74 ? 24.702 -28.861 -5.788 1.00 87.31 74 ILE A CA 1
ATOM 574 C C . ILE A 1 74 ? 25.296 -30.127 -5.165 1.00 87.31 74 ILE A C 1
ATOM 576 O O . ILE A 1 74 ? 26.464 -30.154 -4.772 1.00 87.31 74 ILE A O 1
ATOM 580 N N . GLU A 1 75 ? 24.491 -31.187 -5.110 1.00 82.00 75 GLU A N 1
ATOM 581 C CA . GLU A 1 75 ? 24.909 -32.495 -4.599 1.00 82.00 75 GLU A CA 1
ATOM 582 C C . GLU A 1 75 ? 26.050 -33.110 -5.425 1.00 82.00 75 GLU A C 1
ATOM 584 O O . GLU A 1 75 ? 26.107 -32.981 -6.653 1.00 82.00 75 GLU A O 1
ATOM 589 N N . ALA A 1 76 ? 26.954 -33.828 -4.753 1.00 77.31 76 ALA A N 1
ATOM 590 C CA . ALA A 1 76 ? 27.973 -34.632 -5.422 1.00 77.31 76 ALA A CA 1
ATOM 591 C C . ALA A 1 76 ? 27.326 -35.832 -6.147 1.00 77.31 76 ALA A C 1
ATOM 593 O O . ALA A 1 76 ? 26.349 -36.391 -5.646 1.00 77.31 76 ALA A O 1
ATOM 594 N N . PRO A 1 77 ? 27.853 -36.266 -7.306 1.00 76.62 77 PRO A N 1
ATOM 595 C CA . PRO A 1 77 ? 27.286 -37.399 -8.024 1.00 76.62 77 PRO A CA 1
ATOM 596 C C . PRO A 1 77 ? 27.389 -38.687 -7.199 1.00 76.62 77 PRO A C 1
ATOM 598 O O . PRO A 1 77 ? 28.400 -38.944 -6.552 1.00 76.62 77 PRO A O 1
ATOM 601 N N . VAL A 1 78 ? 26.360 -39.534 -7.286 1.00 69.88 78 VAL A N 1
ATOM 602 C CA . VAL A 1 78 ? 26.213 -40.803 -6.534 1.00 69.88 78 VAL A CA 1
ATOM 603 C C . VAL A 1 78 ? 27.171 -41.911 -7.032 1.00 69.88 78 VAL A C 1
ATOM 605 O O . VAL A 1 78 ? 27.062 -43.074 -6.662 1.00 69.88 78 VAL A O 1
ATOM 608 N N . THR A 1 79 ? 28.123 -41.581 -7.904 1.00 74.75 79 THR A N 1
ATOM 609 C CA . THR A 1 79 ? 29.090 -42.528 -8.473 1.00 74.75 79 THR A CA 1
ATOM 610 C C . THR A 1 79 ? 30.380 -42.566 -7.656 1.00 74.75 79 THR A C 1
ATOM 612 O O . THR A 1 79 ? 30.897 -41.513 -7.300 1.00 74.75 79 THR A O 1
ATOM 615 N N . ASP A 1 80 ? 30.993 -43.746 -7.498 1.00 62.78 80 ASP A N 1
ATOM 616 C CA . ASP A 1 80 ? 32.308 -43.934 -6.843 1.00 62.78 80 ASP A CA 1
ATOM 617 C C . ASP A 1 80 ? 33.494 -43.246 -7.566 1.00 62.78 80 ASP A C 1
ATOM 619 O O . ASP A 1 80 ? 34.649 -43.372 -7.155 1.00 62.78 80 ASP A O 1
ATOM 623 N N . GLN A 1 81 ? 33.243 -42.528 -8.667 1.00 65.81 81 GLN A N 1
ATOM 624 C CA . GLN A 1 81 ? 34.257 -41.780 -9.406 1.00 65.81 81 GLN A CA 1
ATOM 625 C C . GLN A 1 81 ? 34.314 -40.317 -8.934 1.00 65.81 81 GLN A C 1
ATOM 627 O O . GLN A 1 81 ? 33.287 -39.637 -8.921 1.00 65.81 81 GLN A O 1
ATOM 632 N N . PRO A 1 82 ? 35.501 -39.791 -8.578 1.00 69.50 82 PRO A N 1
ATOM 633 C CA . PRO A 1 82 ? 35.642 -38.406 -8.142 1.00 69.50 82 PRO A CA 1
ATOM 634 C C . PRO A 1 82 ? 35.357 -37.426 -9.291 1.00 69.50 82 PRO A C 1
ATOM 636 O O . PRO A 1 82 ? 35.858 -37.602 -10.401 1.00 69.50 82 PRO A O 1
ATOM 639 N N . VAL A 1 83 ? 34.610 -36.350 -9.013 1.00 77.12 83 VAL A N 1
ATOM 640 C CA . VAL A 1 83 ? 34.398 -35.244 -9.966 1.00 77.12 83 VAL A CA 1
ATOM 641 C C . VAL A 1 83 ? 35.726 -34.530 -10.215 1.00 77.12 83 VAL A C 1
ATOM 643 O O . VAL A 1 83 ? 36.200 -33.773 -9.367 1.00 77.12 83 VAL A O 1
ATOM 646 N N . THR A 1 84 ? 36.333 -34.770 -11.377 1.00 78.81 84 THR A N 1
ATOM 647 C CA . THR A 1 84 ? 37.619 -34.166 -11.761 1.00 78.81 84 THR A CA 1
ATOM 648 C C . THR A 1 84 ? 37.478 -32.722 -12.244 1.00 78.81 84 THR A C 1
ATOM 650 O O . THR A 1 84 ? 38.410 -31.941 -12.073 1.00 78.81 84 THR A O 1
ATOM 653 N N . ASP A 1 85 ? 36.319 -32.349 -12.800 1.00 87.12 85 ASP A N 1
ATOM 654 C CA . ASP A 1 85 ? 35.997 -30.984 -13.232 1.00 87.12 85 ASP A CA 1
ATOM 655 C C . ASP A 1 85 ? 34.700 -30.496 -12.571 1.00 87.12 85 ASP A C 1
ATOM 657 O O . ASP A 1 85 ? 33.585 -30.800 -13.001 1.00 87.12 85 ASP A O 1
ATOM 661 N N . LYS A 1 86 ? 34.857 -29.730 -11.487 1.00 87.06 86 LYS A N 1
ATOM 662 C CA . LYS A 1 86 ? 33.728 -29.165 -10.739 1.00 87.06 86 LYS A CA 1
ATOM 663 C C . LYS A 1 86 ? 32.968 -28.106 -11.537 1.00 87.06 86 LYS A C 1
ATOM 665 O O . LYS A 1 86 ? 31.767 -27.968 -11.339 1.00 87.06 86 LYS A O 1
ATOM 670 N N . ALA A 1 87 ? 33.646 -27.347 -12.400 1.00 88.62 87 ALA A N 1
ATOM 671 C CA . ALA A 1 87 ? 33.009 -26.269 -13.149 1.00 88.62 87 ALA A CA 1
ATOM 672 C C . ALA A 1 87 ? 32.063 -26.848 -14.206 1.00 88.62 87 ALA A C 1
ATOM 674 O O . ALA A 1 87 ? 30.893 -26.473 -14.237 1.00 88.62 87 ALA A O 1
ATOM 675 N N . ALA A 1 88 ? 32.534 -27.828 -14.981 1.00 90.12 88 ALA A N 1
ATOM 676 C CA . ALA A 1 88 ? 31.702 -28.534 -15.954 1.00 90.12 88 ALA A CA 1
ATOM 677 C C . ALA A 1 88 ? 30.507 -29.242 -15.292 1.00 90.12 88 ALA A C 1
ATOM 679 O O . ALA A 1 88 ? 29.399 -29.221 -15.825 1.00 90.12 88 ALA A O 1
ATOM 680 N N . TYR A 1 89 ? 30.706 -29.818 -14.101 1.00 90.31 89 TYR A N 1
ATOM 681 C CA . TYR A 1 89 ? 29.620 -30.438 -13.343 1.00 90.31 89 TYR A CA 1
ATOM 682 C C . TYR A 1 89 ? 28.530 -29.434 -12.937 1.00 90.31 89 TYR A C 1
ATOM 684 O O . TYR A 1 89 ? 27.347 -29.727 -13.092 1.00 90.31 89 TYR A O 1
ATOM 692 N N . ILE A 1 90 ? 28.911 -28.240 -12.465 1.00 91.56 90 ILE A N 1
ATOM 693 C CA . ILE A 1 90 ? 27.960 -27.176 -12.101 1.00 91.56 90 ILE A CA 1
ATOM 694 C C . ILE A 1 90 ? 27.146 -26.726 -13.319 1.00 91.56 90 ILE A C 1
ATOM 696 O O . ILE A 1 90 ? 25.926 -26.603 -13.215 1.00 91.56 90 ILE A O 1
ATOM 700 N N . GLU A 1 91 ? 27.796 -26.498 -14.465 1.00 94.50 91 GLU A N 1
ATOM 701 C CA . GLU A 1 91 ? 27.086 -26.105 -15.690 1.00 94.50 91 GLU A CA 1
ATOM 702 C C . GLU A 1 91 ? 26.107 -27.195 -16.137 1.00 94.50 91 GLU A C 1
ATOM 704 O O . GLU A 1 91 ? 24.951 -26.893 -16.420 1.00 94.50 91 GLU A O 1
ATOM 709 N N . HIS A 1 92 ? 26.510 -28.471 -16.100 1.00 91.38 92 HIS A N 1
ATOM 710 C CA . HIS A 1 92 ? 25.621 -29.586 -16.431 1.00 91.38 92 HIS A CA 1
ATOM 711 C C . HIS A 1 92 ? 24.436 -29.708 -15.457 1.00 91.38 92 HIS A C 1
ATOM 713 O O . HIS A 1 92 ? 23.299 -29.924 -15.879 1.00 91.38 92 HIS A O 1
ATOM 719 N N . TRP A 1 93 ? 24.678 -29.533 -14.152 1.00 91.69 93 TRP A N 1
ATOM 720 C CA . TRP A 1 93 ? 23.636 -29.574 -13.122 1.00 91.69 93 TRP A CA 1
ATOM 721 C C . TRP A 1 93 ? 22.588 -28.471 -13.313 1.00 91.69 93 TRP A C 1
ATOM 723 O O . TRP A 1 93 ? 21.393 -28.721 -13.120 1.00 91.69 93 TRP A O 1
ATOM 733 N N . LEU A 1 94 ? 23.030 -27.271 -13.706 1.00 93.25 94 LEU A N 1
ATOM 734 C CA . LEU A 1 94 ? 22.155 -26.148 -14.039 1.00 93.25 94 LEU A CA 1
ATOM 735 C C . LEU A 1 94 ? 21.405 -26.405 -15.351 1.00 93.25 94 LEU A C 1
ATOM 737 O O . LEU A 1 94 ? 20.182 -26.306 -15.361 1.00 93.25 94 LEU A O 1
ATOM 741 N N . ALA A 1 95 ? 22.106 -26.804 -16.418 1.00 92.81 95 ALA A N 1
ATOM 742 C CA . ALA A 1 95 ? 21.521 -27.059 -17.737 1.00 92.81 95 ALA A CA 1
ATOM 743 C C . ALA A 1 95 ? 20.407 -28.117 -17.676 1.00 92.81 95 ALA A C 1
ATOM 745 O O . ALA A 1 95 ? 19.361 -27.951 -18.293 1.00 92.81 95 ALA A O 1
ATOM 746 N N . ALA A 1 96 ? 20.570 -29.160 -16.853 1.00 91.38 96 ALA A N 1
ATOM 747 C CA . ALA A 1 96 ? 19.555 -30.199 -16.649 1.00 91.38 96 ALA A CA 1
ATOM 748 C C . ALA A 1 96 ? 18.240 -29.694 -16.005 1.00 91.38 96 ALA A C 1
ATOM 750 O O . ALA A 1 96 ? 17.233 -30.409 -15.996 1.00 91.38 96 ALA A O 1
ATOM 751 N N . ARG A 1 97 ? 18.245 -28.485 -15.431 1.00 93.19 97 ARG A N 1
ATOM 752 C CA . ARG A 1 97 ? 17.089 -27.824 -14.798 1.00 93.19 97 ARG A CA 1
ATOM 753 C C . ARG A 1 97 ? 16.566 -26.633 -15.603 1.00 93.19 97 ARG A C 1
ATOM 755 O O . ARG A 1 97 ? 15.535 -26.068 -15.231 1.00 93.19 97 ARG A O 1
ATOM 762 N N . GLU A 1 98 ? 17.258 -26.249 -16.672 1.00 94.19 98 GLU A N 1
ATOM 763 C CA . GLU A 1 98 ? 16.796 -25.224 -17.601 1.00 94.19 98 GLU A CA 1
ATOM 764 C C . GLU A 1 98 ? 15.644 -25.759 -18.457 1.00 94.19 98 GLU A C 1
ATOM 766 O O . GLU A 1 98 ? 15.620 -26.920 -18.865 1.00 94.19 98 GLU A O 1
ATOM 771 N N . ALA A 1 99 ? 14.685 -24.888 -18.757 1.00 93.19 99 ALA A N 1
ATOM 772 C CA . ALA A 1 99 ? 13.591 -25.195 -19.666 1.00 93.19 99 ALA A CA 1
ATOM 773 C C . ALA A 1 99 ? 14.062 -25.099 -21.131 1.00 93.19 99 ALA A C 1
ATOM 775 O O . ALA A 1 99 ? 13.834 -24.088 -21.792 1.00 93.19 99 ALA A O 1
ATOM 776 N N . ILE A 1 100 ? 14.773 -26.125 -21.615 1.00 90.62 100 ILE A N 1
ATOM 777 C CA . ILE A 1 100 ? 15.339 -26.186 -22.982 1.00 90.62 100 ILE A CA 1
ATOM 778 C C . ILE A 1 100 ? 14.741 -27.290 -23.857 1.00 90.62 100 ILE A C 1
ATOM 780 O O . ILE A 1 100 ? 15.032 -27.352 -25.052 1.00 90.62 100 ILE A O 1
ATOM 784 N N . HIS A 1 101 ? 13.916 -28.173 -23.294 1.00 91.31 101 HIS A N 1
ATOM 785 C CA . HIS A 1 101 ? 13.382 -29.319 -24.022 1.00 91.31 101 HIS A CA 1
ATOM 786 C C . HIS A 1 101 ? 12.025 -28.974 -24.617 1.00 91.31 101 HIS A C 1
ATOM 788 O O . HIS A 1 101 ? 11.043 -28.812 -23.902 1.00 91.31 101 HIS A O 1
ATOM 794 N N . GLN A 1 102 ? 11.965 -28.835 -25.938 1.00 90.62 102 GLN A N 1
ATOM 795 C CA . GLN A 1 102 ? 10.730 -28.468 -26.620 1.00 90.62 102 GLN A CA 1
ATOM 796 C C . GLN A 1 102 ? 9.636 -29.532 -26.413 1.00 90.62 102 GLN A C 1
ATOM 798 O O . GLN A 1 102 ? 9.830 -30.707 -26.737 1.00 90.62 102 GLN A O 1
ATOM 803 N N . ARG A 1 103 ? 8.460 -29.103 -25.940 1.00 88.69 103 ARG A N 1
ATOM 804 C CA . ARG A 1 103 ? 7.270 -29.949 -25.783 1.00 88.69 103 ARG A CA 1
ATOM 805 C C . ARG A 1 103 ? 6.797 -30.444 -27.164 1.00 88.69 103 ARG A C 1
ATOM 807 O O . ARG A 1 103 ? 6.645 -29.621 -28.077 1.00 88.69 103 ARG A O 1
ATOM 814 N N . PRO A 1 104 ? 6.549 -31.755 -27.365 1.00 78.50 104 PRO A N 1
ATOM 815 C CA . PRO A 1 104 ? 6.039 -32.273 -28.634 1.00 78.50 104 PRO A CA 1
ATOM 816 C C . PRO A 1 104 ? 4.687 -31.632 -28.974 1.00 78.50 104 PRO A C 1
ATOM 818 O O . PRO A 1 104 ? 3.740 -31.711 -28.195 1.00 78.50 104 PRO A O 1
ATOM 821 N N . SER A 1 105 ? 4.582 -30.988 -30.136 1.00 65.19 105 SER A N 1
ATOM 822 C CA . SER A 1 105 ? 3.327 -30.378 -30.588 1.00 65.19 105 SER A CA 1
ATOM 823 C C . SER A 1 105 ? 2.353 -31.467 -31.050 1.00 65.19 105 SER A C 1
ATOM 825 O O . SER A 1 105 ? 2.710 -32.305 -31.880 1.00 65.19 105 SER A O 1
ATOM 827 N N . SER A 1 106 ? 1.108 -31.442 -30.559 1.00 51.81 106 SER A N 1
ATOM 828 C CA . SER A 1 106 ? 0.014 -32.131 -31.244 1.00 51.81 106 SER A CA 1
ATOM 829 C C . SER A 1 106 ? -0.166 -31.462 -32.609 1.00 51.81 106 SER A C 1
ATOM 831 O O . SER A 1 106 ? -0.312 -30.246 -32.725 1.00 51.81 106 SER A O 1
ATOM 833 N N . SER A 1 107 ? -0.061 -32.248 -33.675 1.00 42.53 107 SER A N 1
ATOM 834 C CA . SER A 1 107 ? -0.079 -31.776 -35.056 1.00 42.53 107 SER A CA 1
ATOM 835 C C . SER A 1 107 ? -1.385 -31.033 -35.388 1.00 42.53 107 SER A C 1
ATOM 837 O O . SER A 1 107 ? -2.371 -31.673 -35.745 1.00 42.53 107 SER A O 1
ATOM 839 N N . SER A 1 108 ? -1.402 -29.701 -35.234 1.00 42.34 108 SER A N 1
ATOM 840 C CA . SER A 1 108 ? -2.260 -28.733 -35.956 1.00 42.34 108 SER A CA 1
ATOM 841 C C . SER A 1 108 ? -2.078 -27.254 -35.550 1.00 42.34 108 SER A C 1
ATOM 843 O O . SER A 1 108 ? -2.655 -26.403 -36.223 1.00 42.34 108 SER A O 1
ATOM 845 N N . SER A 1 109 ? -1.295 -26.883 -34.520 1.00 49.09 109 SER A N 1
ATOM 846 C CA . SER A 1 109 ? -1.239 -25.469 -34.090 1.00 49.09 109 SER A CA 1
ATOM 847 C C . SER A 1 109 ? -0.174 -24.626 -34.816 1.00 49.09 109 SER A C 1
ATOM 849 O O . SER A 1 109 ? 1.036 -24.867 -34.740 1.00 49.09 109 SER A O 1
ATOM 851 N N . SER A 1 110 ? -0.637 -23.571 -35.491 1.00 61.84 110 SER A N 1
ATOM 852 C CA . SER A 1 110 ? 0.148 -22.475 -36.080 1.00 61.84 110 SER A CA 1
ATOM 853 C C . SER A 1 110 ? 0.679 -21.498 -35.014 1.00 61.84 110 SER A C 1
ATOM 855 O O . SER A 1 110 ? 0.607 -20.284 -35.194 1.00 61.84 110 SER A O 1
ATOM 857 N N . SER A 1 111 ? 1.126 -22.018 -33.866 1.00 73.62 111 SER A N 1
ATOM 858 C CA . SER A 1 111 ? 1.595 -21.206 -32.737 1.00 73.62 111 SER A CA 1
ATOM 859 C C . SER A 1 111 ? 2.921 -20.509 -33.077 1.00 73.62 111 SER A C 1
ATOM 861 O O . SER A 1 111 ? 3.847 -21.206 -33.509 1.00 73.62 111 SER A O 1
ATOM 863 N N . PRO A 1 112 ? 3.052 -19.181 -32.869 1.00 83.19 112 PRO A N 1
ATOM 864 C CA . PRO A 1 112 ? 4.298 -18.455 -33.127 1.00 83.19 112 PRO A CA 1
ATOM 865 C C . PRO A 1 112 ? 5.420 -18.855 -32.156 1.00 83.19 112 PRO A C 1
ATOM 867 O O . PRO A 1 112 ? 6.599 -18.765 -32.498 1.00 83.19 112 PRO A O 1
ATOM 870 N N . LEU A 1 113 ? 5.064 -19.336 -30.959 1.00 92.06 113 LEU A N 1
ATOM 871 C CA . LEU A 1 113 ? 5.999 -19.748 -29.916 1.00 92.06 113 LEU A CA 1
ATOM 872 C C . LEU A 1 113 ? 5.860 -21.237 -29.593 1.00 92.06 113 LEU A C 1
ATOM 874 O O . LEU A 1 113 ? 4.776 -21.826 -29.677 1.00 92.06 113 LEU A O 1
ATOM 878 N N . ARG A 1 114 ? 6.979 -21.851 -29.202 1.00 92.56 114 ARG A N 1
ATOM 879 C CA . ARG A 1 114 ? 7.055 -23.230 -28.712 1.00 92.56 114 ARG A CA 1
ATOM 880 C C . ARG A 1 114 ? 7.331 -23.237 -27.216 1.00 92.56 114 ARG A C 1
ATOM 882 O O . ARG A 1 114 ? 8.141 -22.454 -26.720 1.00 92.56 114 ARG A O 1
ATOM 889 N N . ILE A 1 115 ? 6.670 -24.156 -26.525 1.00 94.25 115 ILE A N 1
ATOM 890 C CA . ILE A 1 115 ? 6.861 -24.393 -25.097 1.00 94.25 115 ILE A CA 1
ATOM 891 C C . ILE A 1 115 ? 8.094 -25.274 -24.918 1.00 94.25 115 ILE A C 1
ATOM 893 O O . ILE A 1 115 ? 8.235 -26.291 -25.598 1.00 94.25 115 ILE A O 1
ATOM 897 N N . HIS A 1 116 ? 8.969 -24.875 -24.006 1.00 94.69 116 HIS A N 1
ATOM 898 C CA . HIS A 1 116 ? 10.129 -25.638 -23.577 1.00 94.69 116 HIS A CA 1
ATOM 899 C C . HIS A 1 116 ? 9.975 -25.971 -22.096 1.00 94.69 116 HIS A C 1
ATOM 901 O O . HIS A 1 116 ? 9.642 -25.093 -21.299 1.00 94.69 116 HIS A O 1
ATOM 907 N N . ASP A 1 117 ? 10.220 -27.229 -21.752 1.00 94.06 117 ASP A N 1
ATOM 908 C CA . ASP A 1 117 ? 10.086 -27.792 -20.415 1.00 94.06 117 ASP A CA 1
ATOM 909 C C . ASP A 1 117 ? 11.465 -28.165 -19.837 1.00 94.06 117 ASP A C 1
ATOM 911 O O . ASP A 1 117 ? 12.414 -28.440 -20.585 1.00 94.06 117 ASP A O 1
ATOM 915 N N . PRO A 1 118 ? 11.614 -28.163 -18.504 1.00 93.38 118 PRO A N 1
ATOM 916 C CA . PRO A 1 118 ? 12.784 -28.676 -17.811 1.00 93.38 118 PRO A CA 1
ATOM 917 C C . PRO A 1 118 ? 12.638 -30.186 -17.581 1.00 93.38 118 PRO A C 1
ATOM 919 O O . PRO A 1 118 ? 11.533 -30.690 -17.402 1.00 93.38 118 PRO A O 1
ATOM 922 N N . HIS A 1 119 ? 13.747 -30.923 -17.502 1.00 87.12 119 HIS A N 1
ATOM 923 C CA . HIS A 1 119 ? 13.692 -32.349 -17.147 1.00 87.12 119 HIS A CA 1
ATOM 924 C C . HIS A 1 119 ? 13.716 -32.598 -15.630 1.00 87.12 119 HIS A C 1
ATOM 926 O O . HIS A 1 119 ? 13.013 -33.479 -15.147 1.00 87.12 119 HIS A O 1
ATOM 932 N N . ASN A 1 120 ? 14.479 -31.811 -14.859 1.00 84.19 120 ASN A N 1
ATOM 933 C CA . ASN A 1 120 ? 14.735 -32.079 -13.433 1.00 84.19 120 ASN A CA 1
ATOM 934 C C . ASN A 1 120 ? 14.168 -30.997 -12.489 1.00 84.19 120 ASN A C 1
ATOM 936 O O . ASN A 1 120 ? 14.830 -30.607 -11.524 1.00 84.19 120 ASN A O 1
ATOM 940 N N . ARG A 1 121 ? 12.965 -30.470 -12.773 1.00 89.81 121 ARG A N 1
ATOM 941 C CA . ARG A 1 121 ? 12.333 -29.381 -11.992 1.00 89.81 121 ARG A CA 1
ATOM 942 C C . ARG A 1 121 ? 10.817 -29.556 -11.819 1.00 89.81 121 ARG A C 1
ATOM 944 O O . ARG A 1 121 ? 10.051 -28.620 -12.048 1.00 89.81 121 ARG A O 1
ATOM 951 N N . ASP A 1 122 ? 10.371 -30.743 -11.419 1.00 85.62 122 ASP A N 1
ATOM 952 C CA . ASP A 1 122 ? 8.942 -31.032 -11.229 1.00 85.62 122 ASP A CA 1
ATOM 953 C C . ASP A 1 122 ? 8.460 -30.753 -9.795 1.00 85.62 122 ASP A C 1
ATOM 955 O O . ASP A 1 122 ? 8.160 -31.650 -9.010 1.00 85.62 122 ASP A O 1
ATOM 959 N N . GLN A 1 123 ? 8.453 -29.473 -9.420 1.00 89.38 123 GLN A N 1
ATOM 960 C CA . GLN A 1 123 ? 7.922 -29.021 -8.130 1.00 89.38 123 GLN A CA 1
ATOM 961 C C . GLN A 1 123 ? 6.431 -28.659 -8.239 1.00 89.38 123 GLN A C 1
ATOM 963 O O . GLN A 1 123 ? 6.022 -28.163 -9.293 1.00 89.38 123 GLN A O 1
ATOM 968 N N . PRO A 1 124 ? 5.618 -28.828 -7.176 1.00 93.38 124 PRO A N 1
ATOM 969 C CA . PRO A 1 124 ? 4.211 -28.431 -7.190 1.00 93.38 124 PRO A CA 1
ATOM 970 C C . PRO A 1 124 ? 4.022 -26.944 -7.514 1.00 93.38 124 PRO A C 1
ATOM 972 O O . PRO A 1 124 ? 4.787 -26.095 -7.051 1.00 93.38 124 PRO A O 1
ATOM 975 N N . ARG A 1 125 ? 2.983 -26.636 -8.297 1.00 95.62 125 ARG A N 1
ATOM 976 C CA . ARG A 1 125 ? 2.635 -25.286 -8.764 1.00 95.62 125 ARG A CA 1
ATOM 977 C C . ARG A 1 125 ? 1.170 -25.042 -8.445 1.00 95.62 125 ARG A C 1
ATOM 979 O O . ARG A 1 125 ? 0.296 -25.681 -9.023 1.00 95.62 125 ARG A O 1
ATOM 986 N N . ILE A 1 126 ? 0.900 -24.162 -7.489 1.00 95.31 126 ILE A N 1
ATOM 987 C CA . ILE A 1 126 ? -0.458 -23.937 -6.997 1.00 95.31 126 ILE A CA 1
ATOM 988 C C . ILE A 1 126 ? -0.952 -22.579 -7.481 1.00 95.31 126 ILE A C 1
ATOM 990 O O . ILE A 1 126 ? -0.452 -21.546 -7.038 1.00 95.31 126 ILE A O 1
ATOM 994 N N . LEU A 1 127 ? -1.962 -22.572 -8.353 1.00 96.56 127 LEU A N 1
ATOM 995 C CA . LEU A 1 127 ? -2.660 -21.346 -8.736 1.00 96.56 127 LEU A CA 1
ATOM 996 C C . LEU A 1 127 ? -3.454 -20.813 -7.536 1.00 96.56 127 LEU A C 1
ATOM 998 O O . LEU A 1 127 ? -4.392 -21.458 -7.069 1.00 96.56 127 LEU A O 1
ATOM 1002 N N . LEU A 1 128 ? -3.065 -19.640 -7.037 1.00 96.50 128 LEU A N 1
ATOM 1003 C CA . LEU A 1 128 ? -3.707 -18.981 -5.899 1.00 96.50 128 LEU A CA 1
ATOM 1004 C C . LEU A 1 128 ? -4.692 -17.890 -6.313 1.00 96.50 128 LEU A C 1
ATOM 1006 O O . LEU A 1 128 ? -5.646 -17.620 -5.590 1.00 96.50 128 LEU A O 1
ATOM 1010 N N . GLY A 1 129 ? -4.458 -17.246 -7.454 1.00 96.75 129 GLY A N 1
ATOM 1011 C CA . GLY A 1 129 ? -5.318 -16.174 -7.935 1.00 96.75 129 GLY A CA 1
ATOM 1012 C C . GLY A 1 129 ? -5.124 -15.889 -9.416 1.00 96.75 129 GLY A C 1
ATOM 1013 O O . GLY A 1 129 ? -4.024 -16.034 -9.952 1.00 96.75 129 GLY A O 1
ATOM 1014 N N . LEU A 1 130 ? -6.210 -15.462 -10.053 1.00 97.62 130 LEU A N 1
ATOM 1015 C CA . LEU A 1 130 ? -6.258 -14.940 -11.412 1.00 97.62 130 LEU A CA 1
ATOM 1016 C C . LEU A 1 130 ? -7.140 -13.686 -11.397 1.00 97.62 130 LEU A C 1
ATOM 1018 O O . LEU A 1 130 ? -8.276 -13.733 -10.925 1.00 97.62 130 LEU A O 1
ATOM 1022 N N . SER A 1 131 ? -6.602 -12.563 -11.864 1.00 97.62 131 SER A N 1
ATOM 1023 C CA . SER A 1 131 ? -7.260 -11.258 -11.835 1.00 97.62 131 SER A CA 1
ATOM 1024 C C . SER A 1 131 ? -8.278 -11.155 -12.973 1.00 97.62 131 SER A C 1
ATOM 1026 O O . SER A 1 131 ? -7.870 -11.172 -14.141 1.00 97.62 131 SER A O 1
ATOM 1028 N N . PRO A 1 132 ? -9.588 -11.014 -12.688 1.00 95.69 132 PRO A N 1
ATOM 1029 C CA . PRO A 1 132 ? -10.595 -10.887 -13.740 1.00 95.69 132 PRO A CA 1
ATOM 1030 C C . PRO A 1 132 ? -10.399 -9.623 -14.580 1.00 95.69 132 PRO A C 1
ATOM 1032 O O . PRO A 1 132 ? -10.494 -9.680 -15.803 1.00 95.69 132 PRO A O 1
ATOM 1035 N N . THR A 1 133 ? -10.078 -8.501 -13.930 1.00 95.94 133 THR A N 1
ATOM 1036 C CA . THR A 1 133 ? -9.875 -7.198 -14.575 1.00 95.94 133 THR A CA 1
ATOM 1037 C C . THR A 1 133 ? -8.551 -7.135 -15.330 1.00 95.94 133 THR A C 1
ATOM 1039 O O . THR A 1 133 ? -8.504 -6.643 -16.454 1.00 95.94 133 THR A O 1
ATOM 1042 N N . GLY A 1 134 ? -7.473 -7.698 -14.776 1.00 96.94 134 GLY A N 1
ATOM 1043 C CA . GLY A 1 134 ? -6.194 -7.811 -15.485 1.00 96.94 134 GLY A CA 1
ATOM 1044 C C . GLY A 1 134 ? -6.317 -8.655 -16.759 1.00 96.94 134 GLY A C 1
ATOM 1045 O O . GLY A 1 134 ? -5.782 -8.290 -17.805 1.00 96.94 134 GLY A O 1
ATOM 1046 N N . LEU A 1 135 ? -7.089 -9.746 -16.698 1.00 97.44 135 LEU A N 1
ATOM 1047 C CA . LEU A 1 135 ? -7.414 -10.571 -17.861 1.00 97.44 135 LEU A CA 1
ATOM 1048 C C . LEU A 1 135 ? -8.280 -9.811 -18.876 1.00 97.44 135 LEU A C 1
ATOM 1050 O O . LEU A 1 135 ? -7.925 -9.773 -20.052 1.00 97.44 135 LEU A O 1
ATOM 1054 N N . SER A 1 136 ? -9.399 -9.213 -18.452 1.00 95.81 136 SER A N 1
ATOM 1055 C CA . SER A 1 136 ? -10.353 -8.567 -19.365 1.00 95.81 136 SER A CA 1
ATOM 1056 C C . SER A 1 136 ? -9.797 -7.326 -20.053 1.00 95.81 136 SER A C 1
ATOM 1058 O O . SER A 1 136 ? -10.136 -7.074 -21.207 1.00 95.81 136 SER A O 1
ATOM 1060 N N . ASP A 1 137 ? -8.963 -6.556 -19.358 1.00 95.94 137 ASP A N 1
ATOM 1061 C CA . ASP A 1 137 ? -8.528 -5.248 -19.844 1.00 95.94 137 ASP A CA 1
ATOM 1062 C C . ASP A 1 137 ? -7.224 -5.318 -20.635 1.00 95.94 137 ASP A C 1
ATOM 1064 O O . ASP A 1 137 ? -6.969 -4.455 -21.470 1.00 95.94 137 ASP A O 1
ATOM 1068 N N . CYS A 1 138 ? -6.355 -6.291 -20.339 1.00 96.94 138 CYS A N 1
ATOM 1069 C CA . CYS A 1 138 ? -5.021 -6.356 -20.940 1.00 96.94 138 CYS A CA 1
ATOM 1070 C C . CYS A 1 138 ? -4.871 -7.500 -21.939 1.00 96.94 138 CYS A C 1
ATOM 1072 O O . CYS A 1 138 ? -4.227 -7.335 -22.974 1.00 96.94 138 CYS A O 1
ATOM 1074 N N . VAL A 1 139 ? -5.452 -8.665 -21.649 1.00 96.69 139 VAL A N 1
ATOM 1075 C CA . VAL A 1 139 ? -5.305 -9.871 -22.477 1.00 96.69 139 VAL A CA 1
ATOM 1076 C C . VAL A 1 139 ? -6.633 -10.635 -22.619 1.00 96.69 139 VAL A C 1
ATOM 1078 O O . VAL A 1 139 ? -6.691 -11.834 -22.345 1.00 96.69 139 VAL A O 1
ATOM 1081 N N . PRO A 1 140 ? -7.731 -9.992 -23.074 1.00 96.56 140 PRO A N 1
ATOM 1082 C CA . PRO A 1 140 ? -9.059 -10.615 -23.105 1.00 96.56 140 PRO A CA 1
ATOM 1083 C C . PRO A 1 140 ? -9.168 -11.810 -24.057 1.00 96.56 140 PRO A C 1
ATOM 1085 O O . PRO A 1 140 ? -10.126 -12.577 -23.973 1.00 96.56 140 PRO A O 1
ATOM 1088 N N . HIS A 1 141 ? -8.212 -11.988 -24.964 1.00 95.31 141 HIS A N 1
ATOM 1089 C CA . HIS A 1 141 ? -8.088 -13.114 -25.890 1.00 95.31 141 HIS A CA 1
ATOM 1090 C C . HIS A 1 141 ? -7.270 -14.286 -25.328 1.00 95.31 141 HIS A C 1
ATOM 1092 O O . HIS A 1 141 ? -7.215 -15.324 -25.977 1.00 95.31 141 HIS A O 1
ATOM 1098 N N . LEU A 1 142 ? -6.685 -14.170 -24.131 1.00 96.44 142 LEU A N 1
ATOM 1099 C CA . LEU A 1 142 ? -6.028 -15.288 -23.452 1.00 96.44 142 LEU A CA 1
ATOM 1100 C C . LEU A 1 142 ? -7.071 -16.309 -22.975 1.00 96.44 142 LEU A C 1
ATOM 1102 O O . LEU A 1 142 ? -8.055 -15.962 -22.306 1.00 96.44 142 LEU A O 1
ATOM 1106 N N . ASP A 1 143 ? -6.858 -17.564 -23.355 1.00 95.88 143 ASP A N 1
ATOM 1107 C CA . ASP A 1 143 ? -7.556 -18.728 -22.832 1.00 95.88 143 ASP A CA 1
ATOM 1108 C C . ASP A 1 143 ? -6.928 -19.137 -21.499 1.00 95.88 143 ASP A C 1
ATOM 1110 O O . ASP A 1 143 ? -5.721 -19.364 -21.407 1.00 95.88 143 ASP A O 1
ATOM 1114 N N . VAL A 1 144 ? -7.759 -19.195 -20.464 1.00 96.31 144 VAL A N 1
ATOM 1115 C CA . VAL A 1 144 ? -7.354 -19.574 -19.107 1.00 96.31 144 VAL A CA 1
ATOM 1116 C C . VAL A 1 144 ? -7.939 -20.925 -18.696 1.00 96.31 144 VAL A C 1
ATOM 1118 O O . VAL A 1 144 ? -7.744 -21.345 -17.557 1.00 96.31 144 VAL A O 1
ATOM 1121 N N . GLY A 1 145 ? -8.650 -21.606 -19.604 1.00 95.50 145 GLY A N 1
ATOM 1122 C CA . GLY A 1 145 ? -9.262 -22.898 -19.327 1.00 95.50 145 GLY A CA 1
ATOM 1123 C C . GLY A 1 145 ? -10.254 -22.854 -18.164 1.00 95.50 145 GLY A C 1
ATOM 1124 O O . GLY A 1 145 ? -11.033 -21.911 -18.029 1.00 95.50 145 GLY A O 1
ATOM 1125 N N . ASP A 1 146 ? -10.173 -23.857 -17.291 1.00 94.94 146 ASP A N 1
ATOM 1126 C CA . ASP A 1 146 ? -10.963 -24.002 -16.059 1.00 94.94 146 ASP A CA 1
ATOM 1127 C C . ASP A 1 146 ? -10.314 -23.316 -14.832 1.00 94.94 146 ASP A C 1
ATOM 1129 O O . ASP A 1 146 ? -10.616 -23.636 -13.682 1.00 94.94 146 ASP A O 1
ATOM 1133 N N . ALA A 1 147 ? -9.398 -22.356 -15.037 1.00 95.06 147 ALA A N 1
ATOM 1134 C CA . ALA A 1 147 ? -8.677 -21.693 -13.944 1.00 95.06 147 ALA A CA 1
ATOM 1135 C C . ALA A 1 147 ? -9.595 -21.030 -12.901 1.00 95.06 147 ALA A C 1
ATOM 1137 O O . ALA A 1 147 ? -9.313 -21.122 -11.707 1.00 95.06 147 ALA A O 1
ATOM 1138 N N . PHE A 1 148 ? -10.686 -20.378 -13.319 1.00 93.88 148 PHE A N 1
ATOM 1139 C CA . PHE A 1 148 ? -11.634 -19.761 -12.381 1.00 93.88 148 PHE A CA 1
ATOM 1140 C C . PHE A 1 148 ? -12.447 -20.797 -11.593 1.00 93.88 148 PHE A C 1
ATOM 1142 O O . PHE A 1 148 ? -12.728 -20.561 -10.420 1.00 93.88 148 PHE A O 1
ATOM 1149 N N . ASP A 1 149 ? -12.746 -21.955 -12.187 1.00 90.62 149 ASP A N 1
ATOM 1150 C CA . ASP A 1 149 ? -13.454 -23.045 -11.505 1.00 90.62 149 ASP A CA 1
ATOM 1151 C C . ASP A 1 149 ? -12.589 -23.622 -10.369 1.00 90.62 149 ASP A C 1
ATOM 1153 O O . ASP A 1 149 ? -13.058 -23.832 -9.251 1.00 90.62 149 ASP A O 1
ATOM 1157 N N . ILE A 1 150 ? -11.281 -23.760 -10.614 1.00 90.44 150 ILE A N 1
ATOM 1158 C CA . ILE A 1 150 ? -10.284 -24.210 -9.626 1.00 90.44 150 ILE A CA 1
ATOM 1159 C C . ILE A 1 150 ? -10.051 -23.201 -8.498 1.00 90.44 150 ILE A C 1
ATOM 1161 O O . ILE A 1 150 ? -9.703 -23.583 -7.379 1.00 90.44 150 ILE A O 1
ATOM 1165 N N . LEU A 1 151 ? -10.197 -21.906 -8.772 1.00 90.50 151 LEU A N 1
ATOM 1166 C CA . LEU A 1 151 ? -10.099 -20.873 -7.737 1.00 90.50 151 LEU A CA 1
ATOM 1167 C C . LEU A 1 151 ? -11.338 -20.845 -6.829 1.00 90.50 151 LEU A C 1
ATOM 1169 O O . LEU A 1 151 ? -11.249 -20.377 -5.691 1.00 90.50 151 LEU A O 1
ATOM 1173 N N . GLY A 1 152 ? -12.461 -21.386 -7.306 1.00 86.38 152 GLY A N 1
ATOM 1174 C CA . GLY A 1 152 ? -13.713 -21.473 -6.571 1.00 86.38 152 GLY A CA 1
ATOM 1175 C C . GLY A 1 152 ? -14.451 -20.136 -6.456 1.00 86.38 152 GLY A C 1
ATOM 1176 O O . GLY A 1 152 ? -14.036 -19.094 -6.963 1.00 86.38 152 GLY A O 1
ATOM 1177 N N . THR A 1 153 ? -15.594 -20.161 -5.766 1.00 86.06 153 THR A N 1
ATOM 1178 C CA . THR A 1 153 ? -16.455 -18.974 -5.633 1.00 86.06 153 THR A CA 1
ATOM 1179 C C . THR A 1 153 ? -15.920 -18.012 -4.562 1.00 86.06 153 THR A C 1
ATOM 1181 O O . THR A 1 153 ? -15.761 -18.440 -3.415 1.00 86.06 153 THR A O 1
ATOM 1184 N N . PRO A 1 154 ? -15.716 -16.715 -4.856 1.00 91.06 154 PRO A N 1
ATOM 1185 C CA . PRO A 1 154 ? -15.276 -15.724 -3.870 1.00 91.06 154 PRO A CA 1
ATOM 1186 C C . PRO A 1 154 ? -16.189 -15.663 -2.631 1.00 91.06 154 PRO A C 1
ATOM 1188 O O . PRO A 1 154 ? -17.398 -15.494 -2.774 1.00 91.06 154 PRO A O 1
ATOM 1191 N N . SER A 1 155 ? -15.632 -15.782 -1.420 1.00 89.25 155 SER A N 1
ATOM 1192 C CA . SER A 1 155 ? -16.375 -15.627 -0.155 1.00 89.25 155 SER A CA 1
ATOM 1193 C C . SER A 1 155 ? -15.445 -15.304 1.021 1.00 89.25 155 SER A C 1
ATOM 1195 O O . SER A 1 155 ? -14.288 -15.726 1.024 1.00 89.25 155 SER A O 1
ATOM 1197 N N . LEU A 1 156 ? -15.959 -14.568 2.010 1.00 88.06 156 LEU A N 1
ATOM 1198 C CA . LEU A 1 156 ? -15.327 -14.303 3.307 1.00 88.06 156 LEU A CA 1
ATOM 1199 C C . LEU A 1 156 ? -15.863 -15.204 4.440 1.00 88.06 156 LEU A C 1
ATOM 1201 O O . LEU A 1 156 ? -15.217 -15.327 5.480 1.00 88.06 156 LEU A O 1
ATOM 1205 N N . ALA A 1 157 ? -17.035 -15.827 4.275 1.00 78.50 157 ALA A N 1
ATOM 1206 C CA . ALA A 1 157 ? -17.655 -16.666 5.302 1.00 78.50 157 ALA A CA 1
ATOM 1207 C C . ALA A 1 157 ? -16.871 -17.971 5.577 1.00 78.50 157 ALA A C 1
ATOM 1209 O O . ALA A 1 157 ? -16.301 -18.577 4.674 1.00 78.50 157 ALA A O 1
ATOM 1210 N N . SER A 1 158 ? -16.864 -18.421 6.839 1.00 63.22 158 SER A N 1
ATOM 1211 C CA . SER A 1 158 ? -16.095 -19.588 7.312 1.00 63.22 158 SER A CA 1
ATOM 1212 C C . SER A 1 158 ? -16.843 -20.928 7.287 1.00 63.22 158 SER A C 1
ATOM 1214 O O . SER A 1 158 ? -16.198 -21.972 7.351 1.00 63.22 158 SER A O 1
ATOM 1216 N N . ALA A 1 159 ? -18.180 -20.915 7.240 1.00 52.44 159 ALA A N 1
ATOM 1217 C CA . ALA A 1 159 ? -19.014 -22.114 7.190 1.00 52.44 159 ALA A CA 1
ATOM 1218 C C . ALA A 1 159 ? -19.325 -22.457 5.730 1.00 52.44 159 ALA A C 1
ATOM 1220 O O . ALA A 1 159 ? -19.905 -21.639 5.016 1.00 52.44 159 ALA A O 1
ATOM 1221 N N . PHE A 1 160 ? -18.941 -23.653 5.293 1.00 55.81 160 PHE A N 1
ATOM 1222 C CA . PHE A 1 160 ? -19.185 -24.120 3.934 1.00 55.81 160 PHE A CA 1
ATOM 1223 C C . PHE A 1 160 ? -20.155 -25.302 3.956 1.00 55.81 160 PHE A C 1
ATOM 1225 O O . PHE A 1 160 ? -19.959 -26.244 4.719 1.00 55.81 160 PHE A O 1
ATOM 1232 N N . ASP A 1 161 ? -21.182 -25.243 3.110 1.00 47.06 161 ASP A N 1
ATOM 1233 C CA . ASP A 1 161 ? -21.831 -26.447 2.592 1.00 47.06 161 ASP A CA 1
ATOM 1234 C C . ASP A 1 161 ? -20.879 -27.061 1.544 1.00 47.06 161 ASP A C 1
ATOM 1236 O O . ASP A 1 161 ? -20.293 -26.313 0.755 1.00 47.06 161 ASP A O 1
ATOM 1240 N N . ASP A 1 162 ? -20.750 -28.393 1.495 1.00 47.62 162 ASP A N 1
ATOM 1241 C CA . ASP A 1 162 ? -19.873 -29.193 0.598 1.00 47.62 162 ASP A CA 1
ATOM 1242 C C . ASP A 1 162 ? -20.110 -28.985 -0.930 1.00 47.62 162 ASP A C 1
ATOM 1244 O O . ASP A 1 162 ? -19.669 -29.764 -1.774 1.00 47.62 162 ASP A O 1
ATOM 1248 N N . LEU A 1 163 ? -20.857 -27.951 -1.327 1.00 48.59 163 LEU A N 1
ATOM 1249 C CA . LEU A 1 163 ? -21.242 -27.629 -2.704 1.00 48.59 163 LEU A CA 1
ATOM 1250 C C . LEU A 1 163 ? -20.234 -26.718 -3.435 1.00 48.59 163 LEU A C 1
ATOM 1252 O O . LEU A 1 163 ? -20.473 -26.374 -4.591 1.00 48.59 163 LEU A O 1
ATOM 1256 N N . GLY A 1 164 ? -19.139 -26.304 -2.782 1.00 51.56 164 GLY A N 1
ATOM 1257 C CA . GLY A 1 164 ? -18.199 -25.284 -3.279 1.00 51.56 164 GLY A CA 1
ATOM 1258 C C . GLY A 1 164 ? -16.757 -25.739 -3.534 1.00 51.56 164 GLY A C 1
ATOM 1259 O O . GLY A 1 164 ? -15.904 -24.872 -3.730 1.00 51.56 164 GLY A O 1
ATOM 1260 N N . ASP A 1 165 ? -16.476 -27.046 -3.500 1.00 58.44 165 ASP A N 1
ATOM 1261 C CA . ASP A 1 165 ? -15.122 -27.585 -3.681 1.00 58.44 165 ASP A CA 1
ATOM 1262 C C . ASP A 1 165 ? -14.527 -27.212 -5.043 1.00 58.44 165 ASP A C 1
ATOM 1264 O O . ASP A 1 165 ? -15.172 -27.350 -6.087 1.00 58.44 165 ASP A O 1
ATOM 1268 N N . SER A 1 166 ? -13.254 -26.819 -5.029 1.00 66.00 166 SER A N 1
ATOM 1269 C CA . SER A 1 166 ? -12.462 -26.607 -6.240 1.00 66.00 166 SER A CA 1
ATOM 1270 C C . SER A 1 166 ? -12.260 -27.932 -6.985 1.00 66.00 166 SER A C 1
ATOM 1272 O O . SER A 1 166 ? -11.461 -28.779 -6.583 1.00 66.00 166 SER A O 1
ATOM 1274 N N . LYS A 1 167 ? -12.999 -28.145 -8.078 1.00 74.56 167 LYS A N 1
ATOM 1275 C CA . LYS A 1 167 ? -12.869 -29.349 -8.912 1.00 74.56 167 LYS A CA 1
ATOM 1276 C C . LYS A 1 167 ? -12.479 -28.970 -10.337 1.00 74.56 167 LYS A C 1
ATOM 1278 O O . LYS A 1 167 ? -13.042 -28.016 -10.870 1.00 74.56 167 LYS A O 1
ATOM 1283 N N . PRO A 1 168 ? -11.521 -29.694 -10.944 1.00 80.19 168 PRO A N 1
ATOM 1284 C CA . PRO A 1 168 ? -11.233 -29.544 -12.362 1.00 80.19 168 PRO A CA 1
ATOM 1285 C C . PRO A 1 168 ? -12.483 -29.759 -13.207 1.00 80.19 168 PRO A C 1
ATOM 1287 O O . PRO A 1 168 ? -13.347 -30.563 -12.849 1.00 80.19 168 PRO A O 1
ATOM 1290 N N . SER A 1 169 ? -12.543 -29.063 -14.336 1.00 87.81 169 SER A N 1
ATOM 1291 C CA . SER A 1 169 ? -13.561 -29.312 -15.351 1.00 87.81 169 SER A CA 1
ATOM 1292 C C . SER A 1 169 ? -13.407 -30.717 -15.945 1.00 87.81 169 SER A C 1
ATOM 1294 O O . SER A 1 169 ? -12.293 -31.226 -16.083 1.00 87.81 169 SER A O 1
ATOM 1296 N N . ASP A 1 170 ? -14.522 -31.325 -16.359 1.00 88.69 170 ASP A N 1
ATOM 1297 C CA . ASP A 1 170 ? -14.516 -32.566 -17.149 1.00 88.69 170 ASP A CA 1
ATOM 1298 C C . ASP A 1 170 ? -14.042 -32.330 -18.604 1.00 88.69 170 ASP A C 1
ATOM 1300 O O . ASP A 1 170 ? -13.814 -33.282 -19.355 1.00 88.69 170 ASP A O 1
ATOM 1304 N N . ASP A 1 171 ? -13.894 -31.067 -19.027 1.00 91.56 171 ASP A N 1
ATOM 1305 C CA . ASP A 1 171 ? -13.366 -30.693 -20.341 1.00 91.56 171 ASP A CA 1
ATOM 1306 C C . ASP A 1 171 ? -11.827 -30.734 -20.363 1.00 91.56 171 ASP A C 1
ATOM 1308 O O . ASP A 1 171 ? -11.140 -29.838 -19.866 1.00 91.56 171 ASP A O 1
ATOM 1312 N N . GLU A 1 172 ? -11.277 -31.765 -21.011 1.00 91.69 172 GLU A N 1
ATOM 1313 C CA . GLU A 1 172 ? -9.833 -31.974 -21.159 1.00 91.69 172 GLU A CA 1
ATOM 1314 C C . GLU A 1 172 ? -9.118 -30.797 -21.853 1.00 91.69 172 GLU A C 1
ATOM 1316 O O . GLU A 1 172 ? -7.949 -30.531 -21.563 1.00 91.69 172 GLU A O 1
ATOM 1321 N N . ALA A 1 173 ? -9.785 -30.073 -22.762 1.00 89.62 173 ALA A N 1
ATOM 1322 C CA . ALA A 1 173 ? -9.187 -28.915 -23.425 1.00 89.62 173 ALA A CA 1
ATOM 1323 C C . ALA A 1 173 ? -9.043 -27.731 -22.459 1.00 89.62 173 ALA A C 1
ATOM 1325 O O . ALA A 1 173 ? -7.993 -27.086 -22.438 1.00 89.62 173 ALA A O 1
ATOM 1326 N N . ALA A 1 174 ? -10.058 -27.495 -21.622 1.00 92.06 174 ALA A N 1
ATOM 1327 C CA . ALA A 1 174 ? -10.018 -26.467 -20.585 1.00 92.06 174 ALA A CA 1
ATOM 1328 C C . ALA A 1 174 ? -8.935 -26.774 -19.537 1.00 92.06 174 ALA A C 1
ATOM 1330 O O . ALA A 1 174 ? -8.146 -25.893 -19.193 1.00 92.06 174 ALA A O 1
ATOM 1331 N N . VAL A 1 175 ? -8.823 -28.036 -19.105 1.00 94.25 175 VAL A N 1
ATOM 1332 C CA . VAL A 1 175 ? -7.770 -28.473 -18.173 1.00 94.25 175 VAL A CA 1
ATOM 1333 C C . VAL A 1 175 ? -6.377 -28.250 -18.768 1.00 94.25 175 VAL A C 1
ATOM 1335 O O . VAL A 1 175 ? -5.527 -27.644 -18.118 1.00 94.25 175 VAL A O 1
ATOM 1338 N N . LYS A 1 176 ? -6.148 -28.649 -20.027 1.00 92.69 176 LYS A N 1
ATOM 1339 C CA . LYS A 1 176 ? -4.858 -28.439 -20.709 1.00 92.69 176 LYS A CA 1
ATOM 1340 C C . LYS A 1 176 ? -4.501 -26.963 -20.865 1.00 92.69 176 LYS A C 1
ATOM 1342 O O . LYS A 1 176 ? -3.338 -26.605 -20.694 1.00 92.69 176 LYS A O 1
ATOM 1347 N N . ALA A 1 177 ? -5.476 -26.106 -21.172 1.00 93.38 177 ALA A N 1
ATOM 1348 C CA . ALA A 1 177 ? -5.253 -24.665 -21.270 1.00 93.38 177 ALA A CA 1
ATOM 1349 C C . ALA A 1 177 ? -4.826 -24.064 -19.918 1.00 93.38 177 ALA A C 1
ATOM 1351 O O . ALA A 1 177 ? -3.877 -23.278 -19.869 1.00 93.38 177 ALA A O 1
ATOM 1352 N N . ARG A 1 178 ? -5.461 -24.480 -18.810 1.00 95.81 178 ARG A N 1
ATOM 1353 C CA . ARG A 1 178 ? -5.051 -24.091 -17.449 1.00 95.81 178 ARG A CA 1
ATOM 1354 C C . ARG A 1 178 ? -3.658 -24.615 -17.096 1.00 95.81 178 ARG A C 1
ATOM 1356 O O . ARG A 1 178 ? -2.870 -23.866 -16.525 1.00 95.81 178 ARG A O 1
ATOM 1363 N N . GLU A 1 179 ? -3.344 -25.872 -17.397 1.00 95.25 179 GLU A N 1
ATOM 1364 C CA . GLU A 1 179 ? -2.026 -26.460 -17.116 1.00 95.25 179 GLU A CA 1
ATOM 1365 C C . GLU A 1 179 ? -0.913 -25.731 -17.877 1.00 95.25 179 GLU A C 1
ATOM 1367 O O . GLU A 1 179 ? 0.080 -25.331 -17.272 1.00 95.25 179 GLU A O 1
ATOM 1372 N N . GLU A 1 180 ? -1.114 -25.458 -19.172 1.00 95.38 180 GLU A N 1
ATOM 1373 C CA . GLU A 1 180 ? -0.190 -24.655 -19.983 1.00 95.38 180 GLU A CA 1
ATOM 1374 C C . GLU A 1 180 ? 0.014 -23.253 -19.387 1.00 95.38 180 GLU A C 1
ATOM 1376 O O . GLU A 1 180 ? 1.147 -22.779 -19.272 1.00 95.38 180 GLU A O 1
ATOM 1381 N N . LEU A 1 181 ? -1.076 -22.599 -18.971 1.00 97.44 181 LEU A N 1
ATOM 1382 C CA . LEU A 1 181 ? -1.034 -21.293 -18.321 1.00 97.44 181 LEU A CA 1
ATOM 1383 C C . LEU A 1 181 ? -0.203 -21.336 -17.031 1.00 97.44 181 LEU A C 1
ATOM 1385 O O . LEU A 1 181 ? 0.672 -20.492 -16.837 1.00 97.44 181 LEU A O 1
ATOM 1389 N N . VAL A 1 182 ? -0.467 -22.301 -16.145 1.00 97.88 182 VAL A N 1
ATOM 1390 C CA . VAL A 1 182 ? 0.226 -22.430 -14.854 1.00 97.88 182 VAL A CA 1
ATOM 1391 C C . VAL A 1 182 ? 1.703 -22.752 -15.056 1.00 97.88 182 VAL A C 1
ATOM 1393 O O . VAL A 1 182 ? 2.541 -22.130 -14.407 1.00 97.88 182 VAL A O 1
ATOM 1396 N N . ASP A 1 183 ? 2.036 -23.659 -15.973 1.00 97.12 183 ASP A N 1
ATOM 1397 C CA . ASP A 1 183 ? 3.418 -24.033 -16.271 1.00 97.12 183 ASP A CA 1
ATOM 1398 C C . ASP A 1 183 ? 4.243 -22.827 -16.754 1.00 97.12 183 ASP A C 1
ATOM 1400 O O . ASP A 1 183 ? 5.345 -22.576 -16.256 1.00 97.12 183 ASP A O 1
ATOM 1404 N N . VAL A 1 184 ? 3.711 -22.039 -17.694 1.00 97.69 184 VAL A N 1
ATOM 1405 C CA . VAL A 1 184 ? 4.405 -20.855 -18.225 1.00 97.69 184 VAL A CA 1
ATOM 1406 C C . VAL A 1 184 ? 4.479 -19.742 -17.177 1.00 97.69 184 VAL A C 1
ATOM 1408 O O . VAL A 1 184 ? 5.551 -19.181 -16.943 1.00 97.69 184 VAL A O 1
ATOM 1411 N N . LEU A 1 185 ? 3.365 -19.426 -16.509 1.00 98.25 185 LEU A N 1
ATOM 1412 C CA . LEU A 1 185 ? 3.305 -18.305 -15.566 1.00 98.25 185 LEU A CA 1
ATOM 1413 C C . LEU A 1 185 ? 4.004 -18.585 -14.229 1.00 98.25 185 LEU A C 1
ATOM 1415 O O . LEU A 1 185 ? 4.348 -17.646 -13.516 1.00 98.25 185 LEU A O 1
ATOM 1419 N N . SER A 1 186 ? 4.275 -19.846 -13.883 1.00 97.62 186 SER A N 1
ATOM 1420 C CA . SER A 1 186 ? 5.126 -20.179 -12.735 1.00 97.62 186 SER A CA 1
ATOM 1421 C C . SER A 1 186 ? 6.621 -20.114 -13.065 1.00 97.62 186 SER A C 1
ATOM 1423 O O . SER A 1 186 ? 7.449 -20.402 -12.200 1.00 97.62 186 SER A O 1
ATOM 1425 N N . GLY A 1 187 ? 6.981 -19.851 -14.326 1.00 96.62 187 GLY A N 1
ATOM 1426 C CA . GLY A 1 187 ? 8.344 -19.992 -14.825 1.00 96.62 187 GLY A CA 1
ATOM 1427 C C . GLY A 1 187 ? 8.829 -21.443 -14.887 1.00 96.62 187 GLY A C 1
ATOM 1428 O O . GLY A 1 187 ? 10.039 -21.659 -14.934 1.00 96.62 187 GLY A O 1
ATOM 1429 N N . HIS A 1 188 ? 7.923 -22.435 -14.849 1.00 96.88 188 HIS A N 1
ATOM 1430 C CA . HIS A 1 188 ? 8.276 -23.846 -15.024 1.00 96.88 188 HIS A CA 1
ATOM 1431 C C . HIS A 1 188 ? 8.527 -24.171 -16.494 1.00 96.88 188 HIS A C 1
ATOM 1433 O O . HIS A 1 188 ? 9.510 -24.837 -16.786 1.00 96.88 188 HIS A O 1
ATOM 1439 N N . SER A 1 189 ? 7.726 -23.644 -17.408 1.00 96.06 189 SER A N 1
ATOM 1440 C CA . SER A 1 189 ? 7.964 -23.751 -18.845 1.00 96.06 189 SER A CA 1
ATOM 1441 C C . SER A 1 189 ? 8.278 -22.385 -19.431 1.00 96.06 189 SER A C 1
ATOM 1443 O O . SER A 1 189 ? 8.033 -21.346 -18.816 1.00 96.06 189 SER A O 1
ATOM 1445 N N . THR A 1 190 ? 8.872 -22.359 -20.617 1.00 95.81 190 THR A N 1
ATOM 1446 C CA . THR A 1 190 ? 9.257 -21.109 -21.277 1.00 95.81 190 THR A CA 1
ATOM 1447 C C . THR A 1 190 ? 8.880 -21.103 -22.747 1.00 95.81 190 THR A C 1
ATOM 1449 O O . THR A 1 190 ? 8.925 -22.126 -23.426 1.00 95.81 190 THR A O 1
ATOM 1452 N N . LEU A 1 191 ? 8.499 -19.925 -23.235 1.00 95.38 191 LEU A N 1
ATOM 1453 C CA . LEU A 1 191 ? 8.120 -19.690 -24.617 1.00 95.38 191 LEU A CA 1
ATOM 1454 C C . LEU A 1 191 ? 9.303 -19.111 -25.398 1.00 95.38 191 LEU A C 1
ATOM 1456 O O . LEU A 1 191 ? 9.869 -18.092 -25.007 1.00 95.38 191 LEU A O 1
ATOM 1460 N N . MET A 1 192 ? 9.667 -19.751 -26.508 1.00 94.88 192 MET A N 1
ATOM 1461 C CA . MET A 1 192 ? 10.673 -19.246 -27.451 1.00 94.88 192 MET A CA 1
ATOM 1462 C C . MET A 1 192 ? 10.242 -19.544 -28.885 1.00 94.88 192 MET A C 1
ATOM 1464 O O . MET A 1 192 ? 9.472 -20.483 -29.123 1.00 94.88 192 MET A O 1
ATOM 1468 N N . THR A 1 193 ? 10.742 -18.778 -29.852 1.00 92.81 193 THR A N 1
ATOM 1469 C CA . THR A 1 193 ? 10.536 -19.116 -31.265 1.00 92.81 193 THR A CA 1
ATOM 1470 C C . THR A 1 193 ? 11.222 -20.439 -31.631 1.00 92.81 193 THR A C 1
ATOM 1472 O O . THR A 1 193 ? 12.253 -20.803 -31.045 1.00 92.81 193 THR A O 1
ATOM 1475 N N . PRO A 1 194 ? 10.677 -21.178 -32.615 1.00 88.62 194 PRO A N 1
ATOM 1476 C CA . PRO A 1 194 ? 11.338 -22.355 -33.166 1.00 88.62 194 PRO A CA 1
ATOM 1477 C C . PRO A 1 194 ? 12.767 -22.070 -33.670 1.00 88.62 194 PRO A C 1
ATOM 1479 O O . PRO A 1 194 ? 13.073 -20.932 -34.037 1.00 88.62 194 PRO A O 1
ATOM 1482 N N . PRO A 1 195 ? 13.658 -23.079 -33.727 1.00 86.06 195 PRO A N 1
ATOM 1483 C CA . PRO A 1 195 ? 15.021 -22.901 -34.228 1.00 86.06 195 PRO A CA 1
ATOM 1484 C C . PRO A 1 195 ? 15.154 -22.423 -35.671 1.00 86.06 195 PRO A C 1
ATOM 1486 O O . PRO A 1 195 ? 16.183 -21.849 -36.012 1.00 86.06 195 PRO A O 1
ATOM 1489 N N . GLU A 1 196 ? 14.131 -22.646 -36.487 1.00 87.88 196 GLU A N 1
ATOM 1490 C CA . GLU A 1 196 ? 14.057 -22.229 -37.885 1.00 87.88 196 GLU A CA 1
ATOM 1491 C C . GLU A 1 196 ? 13.749 -20.734 -38.107 1.00 87.88 196 GLU A C 1
ATOM 1493 O O . GLU A 1 196 ? 13.869 -20.269 -39.239 1.00 87.88 196 GLU A O 1
ATOM 1498 N N . VAL A 1 197 ? 13.364 -19.980 -37.069 1.00 89.31 197 VAL A N 1
ATOM 1499 C CA . VAL A 1 197 ? 13.099 -18.531 -37.171 1.00 89.31 197 VAL A CA 1
ATOM 1500 C C . VAL A 1 197 ? 14.414 -17.745 -37.139 1.00 89.31 197 VAL A C 1
ATOM 1502 O O . VAL A 1 197 ? 15.275 -18.015 -36.302 1.00 89.31 197 VAL A O 1
ATOM 1505 N N . ASP A 1 198 ? 14.563 -16.765 -38.037 1.00 90.75 198 ASP A N 1
ATOM 1506 C CA . ASP A 1 198 ? 15.738 -15.884 -38.094 1.00 90.75 198 ASP A CA 1
ATOM 1507 C C . ASP A 1 198 ? 15.879 -15.053 -36.808 1.00 90.75 198 ASP A C 1
ATOM 1509 O O . ASP A 1 198 ? 14.886 -14.579 -36.259 1.00 90.75 198 ASP A O 1
ATOM 1513 N N . ASP A 1 199 ? 17.111 -14.834 -36.335 1.00 89.38 199 ASP A N 1
ATOM 1514 C CA . ASP A 1 199 ? 17.376 -14.097 -35.089 1.00 89.38 199 ASP A CA 1
ATOM 1515 C C . ASP A 1 199 ? 16.802 -12.661 -35.091 1.00 89.38 199 ASP A C 1
ATOM 1517 O O . ASP A 1 199 ? 16.538 -12.113 -34.020 1.00 89.38 199 ASP A O 1
ATOM 1521 N N . LYS A 1 200 ? 16.565 -12.053 -36.265 1.00 87.19 200 LYS A N 1
ATOM 1522 C CA . LYS A 1 200 ? 15.923 -10.731 -36.393 1.00 87.19 200 LYS A CA 1
ATOM 1523 C C . LYS A 1 200 ? 14.428 -10.729 -36.074 1.00 87.19 200 LYS A C 1
ATOM 1525 O O . LYS A 1 200 ? 13.878 -9.664 -35.815 1.00 87.19 200 LYS A O 1
ATOM 1530 N N . GLU A 1 201 ? 13.789 -11.893 -36.109 1.00 89.38 201 GLU A N 1
ATOM 1531 C CA . GLU A 1 201 ? 12.368 -12.090 -35.791 1.00 89.38 201 GLU A CA 1
ATOM 1532 C C . GLU A 1 201 ? 12.173 -13.048 -34.601 1.00 89.38 201 GLU A C 1
ATOM 1534 O O . GLU A 1 201 ? 11.046 -13.352 -34.206 1.00 89.38 201 GLU A O 1
ATOM 1539 N N . ALA A 1 202 ? 13.269 -13.561 -34.035 1.00 93.38 202 ALA A N 1
ATOM 1540 C CA . ALA A 1 202 ? 13.243 -14.548 -32.971 1.00 93.38 202 ALA A CA 1
ATOM 1541 C C . ALA A 1 202 ? 12.870 -13.939 -31.614 1.00 93.38 202 ALA A C 1
ATOM 1543 O O . ALA A 1 202 ? 13.299 -12.848 -31.249 1.00 93.38 202 ALA A O 1
ATOM 1544 N N . PHE A 1 203 ? 12.152 -14.710 -30.803 1.00 95.56 203 PHE A N 1
ATOM 1545 C CA . PHE A 1 203 ? 11.721 -14.302 -29.472 1.00 95.56 203 PHE A CA 1
ATOM 1546 C C . PHE A 1 203 ? 12.281 -15.242 -28.404 1.00 95.56 203 PHE A C 1
ATOM 1548 O O . PHE A 1 203 ? 12.205 -16.467 -28.530 1.00 95.56 203 PHE A O 1
ATOM 1555 N N . ALA A 1 204 ? 12.779 -14.655 -27.318 1.00 95.88 204 ALA A N 1
ATOM 1556 C CA . ALA A 1 204 ? 13.078 -15.339 -26.066 1.00 95.88 204 ALA A CA 1
ATOM 1557 C C . ALA A 1 204 ? 12.856 -14.382 -24.883 1.00 95.88 204 ALA A C 1
ATOM 1559 O O . ALA A 1 204 ? 12.931 -13.164 -25.076 1.00 95.88 204 ALA A O 1
ATOM 1560 N N . PRO A 1 205 ? 12.619 -14.900 -23.664 1.00 97.19 205 PRO A N 1
ATOM 1561 C CA . PRO A 1 205 ? 12.451 -14.055 -22.491 1.00 97.19 205 PRO A CA 1
ATOM 1562 C C . PRO A 1 205 ? 13.711 -13.249 -22.163 1.00 97.19 205 PRO A C 1
ATOM 1564 O O . PRO A 1 205 ? 14.841 -13.659 -22.456 1.00 97.19 205 PRO A O 1
ATOM 1567 N N . TRP A 1 206 ? 13.522 -12.099 -21.522 1.00 97.62 206 TRP A N 1
ATOM 1568 C CA . TRP A 1 206 ? 14.612 -11.180 -21.209 1.00 97.62 206 TRP A CA 1
ATOM 1569 C C . TRP A 1 206 ? 14.452 -10.501 -19.847 1.00 97.62 206 TRP A C 1
ATOM 1571 O O . TRP A 1 206 ? 13.386 -10.500 -19.233 1.00 97.62 206 TRP A O 1
ATOM 1581 N N . ALA A 1 207 ? 15.550 -9.916 -19.379 1.00 97.25 207 ALA A N 1
ATOM 1582 C CA . ALA A 1 207 ? 15.616 -9.059 -18.204 1.00 97.25 207 ALA A CA 1
ATOM 1583 C C . ALA A 1 207 ? 16.350 -7.767 -18.575 1.00 97.25 207 ALA A C 1
ATOM 1585 O O . ALA A 1 207 ? 17.394 -7.808 -19.237 1.00 97.25 207 ALA A O 1
ATOM 1586 N N . THR A 1 208 ? 15.807 -6.620 -18.172 1.00 95.69 208 THR A N 1
ATOM 1587 C CA . THR A 1 208 ? 16.354 -5.306 -18.526 1.00 95.69 208 THR A CA 1
ATOM 1588 C C . THR A 1 208 ? 17.429 -4.848 -17.543 1.00 95.69 208 THR A C 1
ATOM 1590 O O . THR A 1 208 ? 17.359 -5.102 -16.338 1.00 95.69 208 THR A O 1
ATOM 1593 N N . ARG A 1 209 ? 18.440 -4.145 -18.060 1.00 94.00 209 ARG A N 1
ATOM 1594 C CA . ARG A 1 209 ? 19.393 -3.372 -17.263 1.00 94.00 209 ARG A CA 1
ATOM 1595 C C . ARG A 1 209 ? 18.801 -1.990 -17.010 1.00 94.00 209 ARG A C 1
ATOM 1597 O O . ARG A 1 209 ? 18.335 -1.318 -17.924 1.00 94.00 209 ARG A O 1
ATOM 1604 N N . TYR A 1 210 ? 18.902 -1.536 -15.772 1.00 94.75 210 TYR A N 1
ATOM 1605 C CA . TYR A 1 210 ? 18.683 -0.146 -15.392 1.00 94.75 210 TYR A CA 1
ATOM 1606 C C . TYR A 1 210 ? 19.616 0.207 -14.228 1.00 94.75 210 TYR A C 1
ATOM 1608 O O . TYR A 1 210 ? 20.268 -0.672 -13.665 1.00 94.75 210 TYR A O 1
ATOM 1616 N N . SER A 1 211 ? 19.685 1.484 -13.876 1.00 93.56 211 SER A N 1
ATOM 1617 C CA . SER A 1 211 ? 20.396 2.013 -12.706 1.00 93.56 211 SER A CA 1
ATOM 1618 C C . SER A 1 211 ? 19.428 2.874 -11.890 1.00 93.56 211 SER A C 1
ATOM 1620 O O . SER A 1 211 ? 18.238 2.895 -12.194 1.00 93.56 211 SER A O 1
ATOM 1622 N N . GLY A 1 212 ? 19.888 3.576 -10.855 1.00 93.81 212 GLY A N 1
ATOM 1623 C CA . GLY A 1 212 ? 19.031 4.543 -10.172 1.00 93.81 212 GLY A CA 1
ATOM 1624 C C . GLY A 1 212 ? 19.633 5.166 -8.919 1.00 93.81 212 GLY A C 1
ATOM 1625 O O . GLY A 1 212 ? 20.641 4.701 -8.380 1.00 93.81 212 GLY A O 1
ATOM 1626 N N . HIS A 1 213 ? 18.981 6.225 -8.446 1.00 92.06 213 HIS A N 1
ATOM 1627 C CA . HIS A 1 213 ? 19.227 6.839 -7.150 1.00 92.06 213 HIS A CA 1
ATOM 1628 C C . HIS A 1 213 ? 18.316 6.205 -6.094 1.00 92.06 213 HIS A C 1
ATOM 1630 O O . HIS A 1 213 ? 17.103 6.432 -6.095 1.00 92.06 213 HIS A O 1
ATOM 1636 N N . GLN A 1 214 ? 18.909 5.463 -5.160 1.00 88.31 214 GLN A N 1
ATOM 1637 C CA . GLN A 1 214 ? 18.226 4.855 -4.022 1.00 88.31 214 GLN A CA 1
ATOM 1638 C C . GLN A 1 214 ? 18.371 5.752 -2.792 1.00 88.31 214 GLN A C 1
ATOM 1640 O O . GLN A 1 214 ? 19.486 6.064 -2.375 1.00 88.31 214 GLN A O 1
ATOM 1645 N N . PHE A 1 215 ? 17.248 6.233 -2.245 1.00 86.56 215 PHE A N 1
ATOM 1646 C CA . PHE A 1 215 ? 17.232 7.202 -1.134 1.00 86.56 215 PHE A CA 1
ATOM 1647 C C . PHE A 1 215 ? 18.080 8.466 -1.397 1.00 86.56 215 PHE A C 1
ATOM 1649 O O . PHE A 1 215 ? 18.586 9.112 -0.483 1.00 86.56 215 PHE A O 1
ATOM 1656 N N . GLY A 1 216 ? 18.220 8.847 -2.672 1.00 85.44 216 GLY A N 1
ATOM 1657 C CA . GLY A 1 216 ? 19.026 9.989 -3.116 1.00 85.44 216 GLY A CA 1
ATOM 1658 C C . GLY A 1 216 ? 20.502 9.682 -3.397 1.00 85.44 216 GLY A C 1
ATOM 1659 O O . GLY A 1 216 ? 21.197 10.561 -3.902 1.00 85.44 216 GLY A O 1
ATOM 1660 N N . ASN A 1 217 ? 20.966 8.458 -3.138 1.00 87.62 217 ASN A N 1
ATOM 1661 C CA . ASN A 1 217 ? 22.331 8.015 -3.424 1.00 87.62 217 ASN A CA 1
ATOM 1662 C C . ASN A 1 217 ? 22.380 7.189 -4.709 1.00 87.62 217 ASN A C 1
ATOM 1664 O O . ASN A 1 217 ? 21.518 6.348 -4.943 1.00 87.62 217 ASN A O 1
ATOM 1668 N N . TRP A 1 218 ? 23.400 7.394 -5.539 1.00 89.50 218 TRP A N 1
ATOM 1669 C CA . TRP A 1 218 ? 23.580 6.609 -6.759 1.00 89.50 218 TRP A CA 1
ATOM 1670 C C . TRP A 1 218 ? 23.933 5.151 -6.442 1.00 89.50 218 TRP A C 1
ATOM 1672 O O . TRP A 1 218 ? 24.917 4.891 -5.751 1.00 89.50 218 TRP A O 1
ATOM 1682 N N . ALA A 1 219 ? 23.155 4.202 -6.968 1.00 88.38 219 ALA A N 1
ATOM 1683 C CA . ALA A 1 219 ? 23.314 2.774 -6.678 1.00 88.38 219 ALA A CA 1
ATOM 1684 C C . ALA A 1 219 ? 24.113 1.995 -7.742 1.00 88.38 219 ALA A C 1
ATOM 1686 O O . ALA A 1 219 ? 24.312 0.788 -7.598 1.00 88.38 219 ALA A O 1
ATOM 1687 N N . GLY A 1 220 ? 24.574 2.658 -8.809 1.00 87.81 220 GLY A N 1
ATOM 168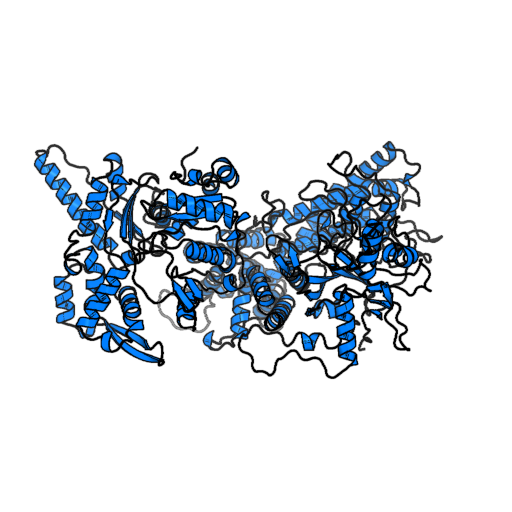8 C CA . GLY A 1 220 ? 25.215 1.987 -9.941 1.00 87.81 220 GLY A CA 1
ATOM 1689 C C . GLY A 1 220 ? 24.248 1.079 -10.706 1.00 87.81 220 GLY A C 1
ATOM 1690 O O . GLY A 1 220 ? 23.046 1.343 -10.751 1.00 87.81 220 GLY A O 1
ATOM 1691 N N . GLN A 1 221 ? 24.779 0.020 -11.327 1.00 90.44 221 GLN A N 1
ATOM 1692 C CA . GLN A 1 221 ? 23.968 -0.918 -12.103 1.00 90.44 221 GLN A CA 1
ATOM 1693 C C . GLN A 1 221 ? 23.023 -1.717 -11.193 1.00 90.44 221 GLN A C 1
ATOM 1695 O O . GLN A 1 221 ? 23.449 -2.433 -10.283 1.00 90.44 221 GLN A O 1
ATOM 1700 N N . LEU A 1 222 ? 21.738 -1.635 -11.515 1.00 93.12 222 LEU A N 1
ATOM 1701 C CA . LEU A 1 222 ? 20.655 -2.456 -10.993 1.00 93.12 222 LEU A CA 1
ATOM 1702 C C . LEU A 1 222 ? 20.187 -3.400 -12.117 1.00 93.12 222 LEU A C 1
ATOM 1704 O O . LEU A 1 222 ? 20.999 -4.139 -12.676 1.00 93.12 222 LEU A O 1
ATOM 1708 N N . GLY A 1 223 ? 18.900 -3.373 -12.456 1.00 94.56 223 GLY A N 1
ATOM 1709 C CA . GLY A 1 223 ? 18.274 -4.240 -13.446 1.00 94.56 223 GLY A CA 1
ATOM 1710 C C . GLY A 1 223 ? 17.244 -5.178 -12.830 1.00 94.56 223 GLY A C 1
ATOM 1711 O O . GLY A 1 223 ? 17.097 -5.255 -11.606 1.00 94.56 223 GLY A O 1
ATOM 1712 N N . ASP A 1 224 ? 16.549 -5.907 -13.697 1.00 97.38 224 ASP A N 1
ATOM 1713 C CA . ASP A 1 224 ? 15.514 -6.873 -13.341 1.00 97.38 224 ASP A CA 1
ATOM 1714 C C . ASP A 1 224 ? 16.127 -8.084 -12.612 1.00 97.38 224 ASP A C 1
ATOM 1716 O O . ASP A 1 224 ? 16.329 -9.164 -13.163 1.00 97.38 224 ASP A O 1
ATOM 1720 N N . GLY A 1 225 ? 16.476 -7.899 -11.337 1.00 95.75 225 GLY A N 1
ATOM 1721 C CA . GLY A 1 225 ? 17.191 -8.885 -10.522 1.00 95.75 225 GLY A CA 1
ATOM 1722 C C . GLY A 1 225 ? 16.328 -10.034 -10.007 1.00 95.75 225 GLY A C 1
ATOM 1723 O O . GLY A 1 225 ? 16.855 -11.024 -9.509 1.00 95.75 225 GLY A O 1
ATOM 1724 N N . ARG A 1 226 ? 15.007 -9.896 -10.100 1.00 96.19 226 ARG A N 1
ATOM 1725 C CA . ARG A 1 226 ? 14.001 -10.908 -9.737 1.00 96.19 226 ARG A CA 1
ATOM 1726 C C . ARG A 1 226 ? 12.773 -10.808 -10.635 1.00 96.19 226 ARG A C 1
ATOM 1728 O O . ARG A 1 226 ? 11.662 -11.090 -10.195 1.00 96.19 226 ARG A O 1
ATOM 1735 N N . ALA A 1 227 ? 12.958 -10.300 -11.848 1.00 97.62 227 ALA A N 1
ATOM 1736 C CA . ALA A 1 227 ? 11.895 -10.141 -12.821 1.00 97.62 227 ALA A CA 1
ATOM 1737 C C . ALA A 1 227 ? 12.368 -10.653 -14.184 1.00 97.62 227 ALA A C 1
ATOM 1739 O O . ALA A 1 227 ? 13.543 -10.521 -14.518 1.00 97.62 227 ALA A O 1
ATOM 1740 N N . VAL A 1 228 ? 11.471 -11.279 -14.941 1.00 98.44 228 VAL A N 1
ATOM 1741 C CA . VAL A 1 228 ? 11.748 -11.777 -16.294 1.00 98.44 228 VAL A CA 1
ATOM 1742 C C . VAL A 1 228 ? 10.529 -11.529 -17.163 1.00 98.44 228 VAL A C 1
ATOM 1744 O O . VAL A 1 228 ? 9.429 -11.967 -16.826 1.00 98.44 228 VAL A O 1
ATOM 1747 N N . SER A 1 229 ? 10.718 -10.833 -18.275 1.00 98.25 229 SER A N 1
ATOM 1748 C CA . SER A 1 229 ? 9.676 -10.598 -19.269 1.00 98.25 229 SER A CA 1
ATOM 1749 C C . SER A 1 229 ? 9.584 -11.812 -20.182 1.00 98.25 229 SER A C 1
ATOM 1751 O O . SER A 1 229 ? 10.571 -12.190 -20.807 1.00 98.25 229 SER A O 1
ATOM 1753 N N . ILE A 1 230 ? 8.418 -12.461 -20.202 1.00 97.69 230 ILE A N 1
ATOM 1754 C CA . ILE A 1 230 ? 8.222 -13.794 -20.798 1.00 97.69 230 ILE A CA 1
ATOM 1755 C C . ILE A 1 230 ? 7.393 -13.786 -22.079 1.00 97.69 230 ILE A C 1
ATOM 1757 O O . ILE A 1 230 ? 7.461 -14.744 -22.844 1.00 97.69 230 ILE A O 1
ATOM 1761 N N . LEU A 1 231 ? 6.599 -12.738 -22.308 1.00 96.38 231 LEU A N 1
ATOM 1762 C CA . LEU A 1 231 ? 5.741 -12.614 -23.482 1.00 96.38 231 LEU A CA 1
ATOM 1763 C C . LEU A 1 231 ? 5.391 -11.148 -23.740 1.00 96.38 231 LEU A C 1
ATOM 1765 O O . LEU A 1 231 ? 5.297 -10.348 -22.811 1.00 96.38 231 LEU A O 1
ATOM 1769 N N . VAL A 1 232 ? 5.152 -10.819 -25.006 1.00 95.56 232 VAL A N 1
ATOM 1770 C CA . VAL A 1 232 ? 4.566 -9.552 -25.440 1.00 95.56 232 VAL A CA 1
ATOM 1771 C C . VAL A 1 232 ? 3.427 -9.867 -26.400 1.00 95.56 232 VAL A C 1
ATOM 1773 O O . VAL A 1 232 ? 3.639 -10.607 -27.354 1.00 95.56 232 VAL A O 1
ATOM 1776 N N . THR A 1 233 ? 2.236 -9.312 -26.178 1.00 95.31 233 THR A N 1
ATOM 1777 C CA . THR A 1 233 ? 1.075 -9.532 -27.061 1.00 95.31 233 THR A CA 1
ATOM 1778 C C . THR A 1 233 ? 0.339 -8.221 -27.339 1.00 95.31 233 THR A C 1
ATOM 1780 O O . THR A 1 233 ? 0.121 -7.438 -26.410 1.00 95.31 233 THR A O 1
ATOM 1783 N N . PRO A 1 234 ? -0.098 -7.959 -28.585 1.00 94.56 234 PRO A N 1
ATOM 1784 C CA . PRO A 1 234 ? -1.009 -6.863 -28.877 1.00 94.56 234 PRO A CA 1
ATOM 1785 C C . PRO A 1 234 ? -2.381 -7.138 -28.255 1.00 94.56 234 PRO A C 1
ATOM 1787 O O . PRO A 1 234 ? -2.818 -8.290 -28.149 1.00 94.56 234 PRO A O 1
ATOM 1790 N N . HIS A 1 235 ? -3.072 -6.074 -27.859 1.00 94.62 235 HIS A N 1
ATOM 1791 C CA . HIS A 1 235 ? -4.474 -6.152 -27.473 1.00 94.62 235 HIS A CA 1
ATOM 1792 C C . HIS A 1 235 ? -5.362 -6.341 -28.721 1.00 94.62 235 HIS A C 1
ATOM 1794 O O . HIS A 1 235 ? -5.102 -5.728 -29.758 1.00 94.62 235 HIS A O 1
ATOM 1800 N N . PRO A 1 236 ? -6.447 -7.135 -28.663 1.00 93.06 236 PRO A N 1
ATOM 1801 C CA . PRO A 1 236 ? -7.219 -7.491 -29.855 1.00 93.06 236 PRO A CA 1
ATOM 1802 C C . PRO A 1 236 ? -8.077 -6.343 -30.404 1.00 93.06 236 PRO A C 1
ATOM 1804 O O . PRO A 1 236 ? -8.524 -6.410 -31.547 1.00 93.06 236 PRO A O 1
ATOM 1807 N N . THR A 1 237 ? -8.343 -5.299 -29.610 1.00 90.38 237 THR A N 1
ATOM 1808 C CA . THR A 1 237 ? -9.247 -4.198 -30.002 1.00 90.38 237 THR A CA 1
ATOM 1809 C C . THR A 1 237 ? -8.590 -2.822 -30.093 1.00 90.38 237 THR A C 1
ATOM 1811 O O . THR A 1 237 ? -9.237 -1.882 -30.551 1.00 90.38 237 THR A O 1
ATOM 1814 N N . HIS A 1 238 ? -7.347 -2.662 -29.639 1.00 87.69 238 HIS A N 1
ATOM 1815 C CA . HIS A 1 238 ? -6.642 -1.380 -29.673 1.00 87.69 238 HIS A CA 1
ATOM 1816 C C . HIS A 1 238 ? -5.139 -1.590 -29.841 1.00 87.69 238 HIS A C 1
ATOM 1818 O O . HIS A 1 238 ? -4.628 -2.667 -29.566 1.00 87.69 238 HIS A O 1
ATOM 1824 N N . SER A 1 239 ? -4.420 -0.551 -30.258 1.00 84.69 239 SER A N 1
ATOM 1825 C CA . SER A 1 239 ? -3.011 -0.644 -30.662 1.00 84.69 239 SER A CA 1
ATOM 1826 C C . SER A 1 239 ? -2.013 -0.864 -29.521 1.00 84.69 239 SER A C 1
ATOM 1828 O O . SER A 1 239 ? -0.830 -1.039 -29.789 1.00 84.69 239 SER A O 1
ATOM 1830 N N . THR A 1 240 ? -2.445 -0.810 -28.258 1.00 90.81 240 THR A N 1
ATOM 1831 C CA . THR A 1 240 ? -1.560 -1.080 -27.119 1.00 90.81 240 THR A CA 1
ATOM 1832 C C . THR A 1 240 ? -1.132 -2.540 -27.095 1.00 90.81 240 THR A C 1
ATOM 1834 O O . THR A 1 240 ? -1.950 -3.452 -27.215 1.00 90.81 240 THR A O 1
ATOM 1837 N N . THR A 1 241 ? 0.155 -2.731 -26.863 1.00 93.50 241 THR A N 1
ATOM 1838 C CA . THR A 1 241 ? 0.786 -4.023 -26.641 1.00 93.50 241 THR A CA 1
ATOM 1839 C C . THR A 1 241 ? 1.082 -4.175 -25.156 1.00 93.50 241 THR A C 1
ATOM 1841 O O . THR A 1 241 ? 1.453 -3.195 -24.516 1.00 93.50 241 THR A O 1
ATOM 1844 N N . TYR A 1 242 ? 0.905 -5.374 -24.603 1.00 96.44 242 TYR A N 1
ATOM 1845 C CA . TYR A 1 242 ? 1.188 -5.672 -23.201 1.00 96.44 242 TYR A CA 1
ATOM 1846 C C . TYR A 1 242 ? 2.373 -6.619 -23.070 1.00 96.44 242 TYR A C 1
ATOM 1848 O O . TYR A 1 242 ? 2.419 -7.677 -23.696 1.00 96.44 242 TYR A O 1
ATOM 1856 N N . GLU A 1 243 ? 3.307 -6.229 -22.212 1.00 97.00 243 GLU A N 1
ATOM 1857 C CA . GLU A 1 243 ? 4.426 -7.028 -21.737 1.00 97.00 243 GLU A CA 1
ATOM 1858 C C . GLU A 1 243 ? 3.995 -7.807 -20.486 1.00 97.00 243 GLU A C 1
ATOM 1860 O O . GLU A 1 243 ? 3.484 -7.228 -19.522 1.00 97.00 243 GLU A O 1
ATOM 1865 N N . LEU A 1 244 ? 4.194 -9.126 -20.510 1.00 98.25 244 LEU A N 1
ATOM 1866 C CA . LEU A 1 244 ? 3.973 -10.030 -19.384 1.00 98.25 244 LEU A CA 1
ATOM 1867 C C . LEU A 1 244 ? 5.311 -10.282 -18.697 1.00 98.25 244 LEU A C 1
ATOM 1869 O O . LEU A 1 244 ? 6.229 -10.844 -19.300 1.00 98.25 244 LEU A O 1
ATOM 1873 N N . GLN A 1 245 ? 5.404 -9.911 -17.424 1.00 98.38 245 GLN A N 1
ATOM 1874 C CA . GLN A 1 245 ? 6.626 -10.034 -16.643 1.00 98.38 245 GLN A CA 1
ATOM 1875 C C . GLN A 1 245 ? 6.389 -10.840 -15.367 1.00 98.38 245 GLN A C 1
ATOM 1877 O O . GLN A 1 245 ? 5.553 -10.483 -14.539 1.00 98.38 245 GLN A O 1
ATOM 1882 N N . LEU A 1 246 ? 7.151 -11.915 -15.187 1.00 98.75 246 LEU A N 1
ATOM 1883 C CA . LEU A 1 246 ? 7.145 -12.715 -13.968 1.00 98.75 246 LEU A CA 1
ATOM 1884 C C . LEU A 1 246 ? 8.029 -12.054 -12.916 1.00 98.75 246 LEU A C 1
ATOM 1886 O O . LEU A 1 246 ? 9.189 -11.762 -13.196 1.00 98.75 246 LEU A O 1
ATOM 1890 N N . LYS A 1 247 ? 7.515 -11.869 -11.700 1.00 98.44 247 LYS A N 1
ATOM 1891 C CA . LYS A 1 247 ? 8.271 -11.430 -10.520 1.00 98.44 247 LYS A CA 1
ATOM 1892 C C . LYS A 1 247 ? 8.482 -12.613 -9.577 1.00 98.44 247 LYS A C 1
ATOM 1894 O O . LYS A 1 247 ? 7.532 -13.312 -9.246 1.00 98.44 247 LYS A O 1
ATOM 1899 N N . GLY A 1 248 ? 9.727 -12.827 -9.160 1.00 97.44 248 GLY A N 1
ATOM 1900 C CA . GLY A 1 248 ? 10.171 -14.006 -8.416 1.00 97.44 248 GLY A CA 1
ATOM 1901 C C . GLY A 1 248 ? 10.504 -15.284 -9.211 1.00 97.44 248 GLY A C 1
ATOM 1902 O O . GLY A 1 248 ? 10.528 -16.334 -8.573 1.00 97.44 248 GLY A O 1
ATOM 1903 N N . PRO A 1 249 ? 10.775 -15.280 -10.538 1.00 96.94 249 PRO A N 1
ATOM 1904 C CA . PRO A 1 249 ? 11.022 -16.513 -11.293 1.00 96.94 249 PRO A CA 1
ATOM 1905 C C . PRO A 1 249 ? 12.463 -17.052 -11.167 1.00 96.94 249 PRO A C 1
ATOM 1907 O O . PRO A 1 249 ? 12.833 -17.957 -11.914 1.00 96.94 249 PRO A O 1
ATOM 1910 N N . GLY A 1 250 ? 13.299 -16.497 -10.281 1.00 95.81 250 GLY A N 1
ATOM 1911 C CA . GLY A 1 250 ? 14.688 -16.915 -10.067 1.00 95.81 250 GLY A CA 1
ATOM 1912 C C . GLY A 1 250 ? 15.734 -15.870 -10.467 1.00 95.81 250 GLY A C 1
ATOM 1913 O O . GLY A 1 250 ? 15.420 -14.745 -10.862 1.00 95.81 250 GLY A O 1
ATOM 1914 N N . ARG A 1 251 ? 17.013 -16.245 -10.326 1.00 96.50 251 ARG A N 1
ATOM 1915 C CA . ARG A 1 251 ? 18.159 -15.342 -10.534 1.00 96.50 251 ARG A CA 1
ATOM 1916 C C . ARG A 1 251 ? 18.353 -14.946 -11.997 1.00 96.50 251 ARG A C 1
ATOM 1918 O O . ARG A 1 251 ? 18.225 -15.777 -12.897 1.00 96.50 251 ARG A O 1
ATOM 1925 N N . THR A 1 252 ? 18.779 -13.702 -12.186 1.00 96.81 252 THR A N 1
ATOM 1926 C CA . THR A 1 252 ? 19.217 -13.088 -13.444 1.00 96.81 252 THR A CA 1
ATOM 1927 C C . THR A 1 252 ? 20.631 -12.497 -13.263 1.00 96.81 252 THR A C 1
ATOM 1929 O O . THR A 1 252 ? 21.123 -12.389 -12.129 1.00 96.81 252 THR A O 1
ATOM 1932 N N . PRO A 1 253 ? 21.292 -12.019 -14.336 1.00 95.75 253 PRO A N 1
ATOM 1933 C CA . PRO A 1 253 ? 22.542 -11.258 -14.231 1.00 95.75 253 PRO A CA 1
ATOM 1934 C C . PRO A 1 253 ? 22.466 -10.023 -13.316 1.00 95.75 253 PRO A C 1
ATOM 1936 O O . PRO A 1 253 ? 23.496 -9.524 -12.861 1.00 95.75 253 PRO A O 1
ATOM 1939 N N . PHE A 1 254 ? 21.254 -9.547 -13.018 1.00 95.69 254 PHE A N 1
ATOM 1940 C CA . PHE A 1 254 ? 20.986 -8.331 -12.254 1.00 95.69 254 PHE A CA 1
ATOM 1941 C C . PHE A 1 254 ? 20.627 -8.598 -10.785 1.00 95.69 254 PHE A C 1
ATOM 1943 O O . PHE A 1 254 ? 20.397 -7.659 -10.025 1.00 95.69 254 PHE A O 1
ATOM 1950 N N . SER A 1 255 ? 20.595 -9.862 -10.337 1.00 93.62 255 SER A N 1
ATOM 1951 C CA . SER A 1 255 ? 20.176 -10.214 -8.967 1.00 93.62 255 SER A CA 1
ATOM 1952 C C . SER A 1 255 ? 21.097 -9.686 -7.865 1.00 93.62 255 SER A C 1
ATOM 1954 O O . SER A 1 255 ? 20.712 -9.695 -6.698 1.00 93.62 255 SER A O 1
ATOM 1956 N N . ARG A 1 256 ? 22.306 -9.206 -8.193 1.00 90.50 256 ARG A N 1
ATOM 1957 C CA . ARG A 1 256 ? 23.331 -8.812 -7.206 1.00 90.50 256 ARG A CA 1
ATOM 1958 C C . ARG A 1 256 ? 23.526 -9.944 -6.179 1.00 90.50 256 ARG A C 1
ATOM 1960 O O . ARG A 1 256 ? 23.750 -11.099 -6.551 1.00 90.50 256 ARG A O 1
ATOM 1967 N N . THR A 1 257 ? 23.420 -9.638 -4.893 1.00 88.25 257 THR A N 1
ATOM 1968 C CA . THR A 1 257 ? 23.505 -10.617 -3.804 1.00 88.25 257 THR A CA 1
ATOM 1969 C C . THR A 1 257 ? 22.181 -11.336 -3.521 1.00 88.25 257 THR A C 1
ATOM 1971 O O . THR A 1 257 ? 22.195 -12.332 -2.807 1.00 88.25 257 THR A O 1
ATOM 1974 N N . ALA A 1 258 ? 21.057 -10.894 -4.097 1.00 90.94 258 ALA A N 1
ATOM 1975 C CA . ALA A 1 258 ? 19.730 -11.457 -3.842 1.00 90.94 258 ALA A CA 1
ATOM 1976 C C . ALA A 1 258 ? 19.485 -12.777 -4.593 1.00 90.94 258 ALA A C 1
ATOM 1978 O O . ALA A 1 258 ? 20.140 -13.075 -5.590 1.00 90.94 258 ALA A O 1
ATOM 1979 N N . ASP A 1 259 ? 18.508 -13.548 -4.124 1.00 93.75 259 ASP A N 1
ATOM 1980 C CA . ASP A 1 259 ? 18.126 -14.878 -4.622 1.00 93.75 259 ASP A CA 1
ATOM 1981 C C . ASP A 1 259 ? 17.293 -14.886 -5.917 1.00 93.75 259 ASP A C 1
ATOM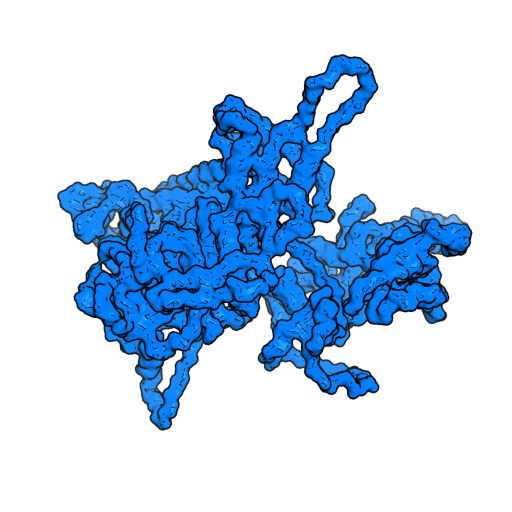 1983 O O . ASP A 1 259 ? 17.111 -15.939 -6.521 1.00 93.75 259 ASP A O 1
ATOM 1987 N N . GLY A 1 260 ? 16.788 -13.735 -6.365 1.00 95.50 260 GLY A N 1
ATOM 1988 C CA . GLY A 1 260 ? 15.915 -13.647 -7.540 1.00 95.50 260 GLY A CA 1
ATOM 1989 C C . GLY A 1 260 ? 14.480 -14.148 -7.316 1.00 95.50 260 GLY A C 1
ATOM 1990 O O . GLY A 1 260 ? 13.703 -14.220 -8.269 1.00 95.50 260 GLY A O 1
ATOM 1991 N N . LEU A 1 261 ? 14.107 -14.472 -6.075 1.00 96.94 261 LEU A N 1
ATOM 1992 C CA . LEU A 1 261 ? 12.802 -15.020 -5.711 1.00 96.94 261 LEU A CA 1
ATOM 1993 C C . LEU A 1 261 ? 11.907 -13.954 -5.057 1.00 96.94 261 LEU A C 1
ATOM 1995 O O . LEU A 1 261 ? 12.366 -12.949 -4.498 1.00 96.94 261 LEU A O 1
ATOM 1999 N N . ALA A 1 262 ? 10.597 -14.173 -5.139 1.00 96.19 262 ALA A N 1
ATOM 2000 C CA . ALA A 1 262 ? 9.586 -13.419 -4.405 1.00 96.19 262 ALA A CA 1
ATOM 2001 C C . ALA A 1 262 ? 8.838 -14.363 -3.460 1.00 96.19 262 ALA A C 1
ATOM 2003 O O . ALA A 1 262 ? 8.766 -15.566 -3.699 1.00 96.19 262 ALA A O 1
ATOM 2004 N N . VAL A 1 263 ? 8.315 -13.810 -2.369 1.00 94.56 263 VAL A N 1
ATOM 2005 C CA . VAL A 1 263 ? 7.604 -14.565 -1.327 1.00 94.56 263 VAL A CA 1
ATOM 2006 C C . VAL A 1 263 ? 6.102 -14.348 -1.440 1.00 94.56 263 VAL A C 1
ATOM 2008 O O . VAL A 1 263 ? 5.654 -13.354 -2.025 1.00 94.56 263 VAL A O 1
ATOM 2011 N N . LEU A 1 264 ? 5.321 -15.256 -0.858 1.00 91.56 264 LEU A N 1
ATOM 2012 C CA . LEU A 1 264 ? 3.861 -15.216 -0.899 1.00 91.56 264 LEU A CA 1
ATOM 2013 C C . LEU A 1 264 ? 3.281 -13.877 -0.410 1.00 91.56 264 LEU A C 1
ATOM 2015 O O . LEU A 1 264 ? 2.509 -13.255 -1.142 1.00 91.56 264 LEU A O 1
ATOM 2019 N N . ARG A 1 265 ? 3.715 -13.373 0.756 1.00 89.31 265 ARG A N 1
ATOM 2020 C CA . ARG A 1 265 ? 3.224 -12.099 1.319 1.00 89.31 265 ARG A CA 1
ATOM 2021 C C . ARG A 1 265 ? 3.394 -10.913 0.367 1.00 89.31 265 ARG A C 1
ATOM 2023 O O . ARG A 1 265 ? 2.443 -10.183 0.103 1.00 89.31 265 ARG A O 1
ATOM 2030 N N . SER A 1 266 ? 4.588 -10.732 -0.203 1.00 90.38 266 SER A N 1
ATOM 2031 C CA . SER A 1 266 ? 4.883 -9.581 -1.073 1.00 90.38 266 SER A CA 1
ATOM 2032 C C . SER A 1 266 ? 4.153 -9.691 -2.408 1.00 90.38 266 SER A C 1
ATOM 2034 O O . SER A 1 266 ? 3.666 -8.689 -2.930 1.00 90.38 266 SER A O 1
ATOM 2036 N N . SER A 1 267 ? 3.993 -10.916 -2.908 1.00 96.62 267 SER A N 1
ATOM 2037 C CA . SER A 1 267 ? 3.278 -11.192 -4.151 1.00 96.62 267 SER A CA 1
ATOM 2038 C C . SER A 1 267 ? 1.770 -10.941 -4.015 1.00 96.62 267 SER A C 1
ATOM 2040 O O . SER A 1 267 ? 1.192 -10.308 -4.893 1.00 96.62 267 SER A O 1
ATOM 2042 N N . ILE A 1 268 ? 1.137 -11.338 -2.898 1.00 96.62 268 ILE A N 1
ATOM 2043 C CA . ILE A 1 268 ? -0.278 -11.021 -2.606 1.00 96.62 268 ILE A CA 1
ATOM 2044 C C . ILE A 1 268 ? -0.495 -9.504 -2.516 1.00 96.62 268 ILE A C 1
ATOM 2046 O O . ILE A 1 268 ? -1.452 -8.980 -3.091 1.00 96.62 268 ILE A O 1
ATOM 2050 N N . ARG A 1 269 ? 0.404 -8.787 -1.825 1.00 96.19 269 ARG A N 1
ATOM 2051 C CA . ARG A 1 269 ? 0.317 -7.326 -1.660 1.00 96.19 269 ARG A CA 1
ATOM 2052 C C . ARG A 1 269 ? 0.337 -6.600 -3.000 1.00 96.19 269 ARG A C 1
ATOM 2054 O O . ARG A 1 269 ? -0.473 -5.698 -3.203 1.00 96.19 269 ARG A O 1
ATOM 2061 N N . GLU A 1 270 ? 1.242 -6.969 -3.902 1.00 97.69 270 GLU A N 1
ATOM 2062 C CA . GLU A 1 270 ? 1.331 -6.365 -5.237 1.00 97.69 270 GLU A CA 1
ATOM 2063 C C . GLU A 1 270 ? 0.176 -6.802 -6.148 1.00 97.69 270 GLU A C 1
ATOM 2065 O O . GLU A 1 270 ? -0.382 -5.961 -6.853 1.00 97.69 270 GLU A O 1
ATOM 2070 N N . TYR A 1 271 ? -0.233 -8.074 -6.084 1.00 98.25 271 TYR A N 1
ATOM 2071 C CA . TYR A 1 271 ? -1.368 -8.618 -6.833 1.00 98.25 271 TYR A CA 1
ATOM 2072 C C . TYR A 1 271 ? -2.658 -7.827 -6.573 1.00 98.25 271 TYR A C 1
ATOM 2074 O O . TYR A 1 271 ? -3.278 -7.335 -7.513 1.00 98.25 271 TYR A O 1
ATOM 2082 N N . LEU A 1 272 ? -3.028 -7.637 -5.302 1.00 98.38 272 LEU A N 1
ATOM 2083 C CA . LEU A 1 272 ? -4.245 -6.912 -4.925 1.00 98.38 272 LEU A CA 1
ATOM 2084 C C . LEU A 1 272 ? -4.135 -5.400 -5.178 1.00 98.38 272 LEU A C 1
ATOM 2086 O O . LEU A 1 272 ? -5.085 -4.781 -5.656 1.00 98.38 272 LEU A O 1
ATOM 2090 N N . CYS A 1 273 ? -2.988 -4.785 -4.874 1.00 98.19 273 CYS A N 1
ATOM 2091 C CA . CYS A 1 273 ? -2.849 -3.328 -4.965 1.00 98.19 273 CYS A CA 1
ATOM 2092 C C . CYS A 1 273 ? -2.777 -2.813 -6.399 1.00 98.19 273 CYS A C 1
ATOM 2094 O O . CYS A 1 273 ? -3.281 -1.726 -6.679 1.00 98.19 273 CYS A O 1
ATOM 2096 N N . SER A 1 274 ? -2.204 -3.598 -7.314 1.00 98.12 274 SER A N 1
ATOM 2097 C CA . SER A 1 274 ? -2.213 -3.285 -8.747 1.00 98.12 274 SER A CA 1
ATOM 2098 C C . SER A 1 274 ? -3.646 -3.056 -9.241 1.00 98.12 274 SER A C 1
ATOM 2100 O O . SER A 1 274 ? -3.954 -2.033 -9.849 1.00 98.12 274 SER A O 1
ATOM 2102 N N . GLU A 1 275 ? -4.567 -3.949 -8.884 1.00 98.44 275 GLU A N 1
ATOM 2103 C CA . GLU A 1 275 ? -5.962 -3.846 -9.313 1.00 98.44 275 GLU A CA 1
ATOM 2104 C C . GLU A 1 275 ? -6.760 -2.818 -8.498 1.00 98.44 275 GLU A C 1
ATOM 2106 O O . GLU A 1 275 ? -7.567 -2.086 -9.073 1.00 98.44 275 GLU A O 1
ATOM 2111 N N . ALA A 1 276 ? -6.472 -2.663 -7.200 1.00 98.31 276 ALA A N 1
ATOM 2112 C CA . ALA A 1 276 ? -7.060 -1.599 -6.382 1.00 98.31 276 ALA A CA 1
ATOM 2113 C C . ALA A 1 276 ? -6.736 -0.203 -6.943 1.00 98.31 276 ALA A C 1
ATOM 2115 O O . ALA A 1 276 ? -7.616 0.646 -7.087 1.00 98.31 276 ALA A O 1
ATOM 2116 N N . MET A 1 277 ? -5.475 0.039 -7.312 1.00 98.44 277 MET A N 1
ATOM 2117 C CA . MET A 1 277 ? -5.036 1.310 -7.895 1.00 98.44 277 MET A CA 1
ATOM 2118 C C . MET A 1 277 ? -5.691 1.561 -9.254 1.00 98.44 277 MET A C 1
ATOM 2120 O O . MET A 1 277 ? -6.141 2.680 -9.521 1.00 98.44 277 MET A O 1
ATOM 2124 N N . HIS A 1 278 ? -5.819 0.517 -10.080 1.00 98.38 278 HIS A N 1
ATOM 2125 C CA . HIS A 1 278 ? -6.533 0.603 -11.349 1.00 98.38 278 HIS A CA 1
ATOM 2126 C C . HIS A 1 278 ? -8.009 0.983 -11.151 1.00 98.38 278 HIS A C 1
ATOM 2128 O O . HIS A 1 278 ? -8.495 1.910 -11.804 1.00 98.38 278 HIS A O 1
ATOM 2134 N N . ALA A 1 279 ? -8.704 0.341 -10.207 1.00 98.19 279 ALA A N 1
ATOM 2135 C CA . ALA A 1 279 ? -10.103 0.628 -9.892 1.00 98.19 279 ALA A CA 1
ATOM 2136 C C . ALA A 1 279 ? -10.309 2.053 -9.348 1.00 98.19 279 ALA A C 1
ATOM 2138 O O . ALA A 1 279 ? -11.289 2.718 -9.693 1.00 98.19 279 ALA A O 1
ATOM 2139 N N . LEU A 1 280 ? -9.337 2.574 -8.589 1.00 97.88 280 LEU A N 1
ATOM 2140 C CA . LEU A 1 280 ? -9.283 3.978 -8.156 1.00 97.88 280 LEU A CA 1
ATOM 2141 C C . LEU A 1 280 ? -8.942 4.964 -9.289 1.00 97.88 280 LEU A C 1
ATOM 2143 O O . LEU A 1 280 ? -8.897 6.179 -9.073 1.00 97.88 280 LEU A O 1
ATOM 2147 N N . ARG A 1 281 ? -8.736 4.462 -10.514 1.00 96.88 281 ARG A N 1
ATOM 2148 C CA . ARG A 1 281 ? -8.360 5.217 -11.720 1.00 96.88 281 ARG A CA 1
ATOM 2149 C C . ARG A 1 281 ? -7.003 5.903 -11.593 1.00 96.88 281 ARG A C 1
ATOM 2151 O O . ARG A 1 281 ? -6.763 6.937 -12.225 1.00 96.88 281 ARG A O 1
ATOM 2158 N N . ILE A 1 282 ? -6.117 5.321 -10.792 1.00 98.31 282 ILE A N 1
ATOM 2159 C CA . ILE A 1 282 ? -4.728 5.740 -10.679 1.00 98.31 282 ILE A CA 1
ATOM 2160 C C . ILE A 1 282 ? -3.916 4.897 -11.670 1.00 98.31 282 ILE A C 1
ATOM 2162 O O . ILE A 1 282 ? -3.996 3.669 -11.627 1.00 98.31 282 ILE A O 1
ATOM 2166 N N . PRO A 1 283 ? -3.149 5.517 -12.584 1.00 98.25 283 PRO A N 1
ATOM 2167 C CA . PRO A 1 283 ? -2.307 4.774 -13.515 1.00 98.25 283 PRO A CA 1
ATOM 2168 C C . PRO A 1 283 ? -1.353 3.819 -12.784 1.00 98.25 283 PRO A C 1
ATOM 2170 O O . PRO A 1 283 ? -0.666 4.207 -11.835 1.00 98.25 283 PRO A O 1
ATOM 2173 N N . THR A 1 284 ? -1.315 2.564 -13.221 1.00 98.69 284 THR A N 1
ATOM 2174 C CA . THR A 1 284 ? -0.575 1.491 -12.552 1.00 98.69 284 THR A CA 1
ATOM 2175 C C . THR A 1 284 ? -0.268 0.324 -13.491 1.00 98.69 284 THR A C 1
ATOM 2177 O O . THR A 1 284 ? -0.965 0.138 -14.494 1.00 98.69 284 THR A O 1
ATOM 2180 N N . SER A 1 285 ? 0.770 -0.458 -13.174 1.00 98.19 285 SER A N 1
ATOM 2181 C CA . SER A 1 285 ? 0.902 -1.825 -13.679 1.00 98.19 285 SER A CA 1
ATOM 2182 C C . SER A 1 285 ? -0.278 -2.687 -13.232 1.00 98.19 285 SER A C 1
ATOM 2184 O O . SER A 1 285 ? -0.867 -2.472 -12.178 1.00 98.19 285 SER A O 1
ATOM 2186 N N . ARG A 1 286 ? -0.602 -3.700 -14.023 1.00 98.44 286 ARG A N 1
ATOM 2187 C CA . ARG A 1 286 ? -1.703 -4.628 -13.774 1.00 98.44 286 ARG A CA 1
ATOM 2188 C C . ARG A 1 286 ? -1.165 -5.963 -13.279 1.00 98.44 286 ARG A C 1
ATOM 2190 O O . ARG A 1 286 ? -0.011 -6.309 -13.544 1.00 98.44 286 ARG A O 1
ATOM 2197 N N . ALA A 1 287 ? -1.995 -6.719 -12.575 1.00 98.19 287 ALA A N 1
ATOM 2198 C CA . ALA A 1 287 ? -1.663 -8.067 -12.130 1.00 98.19 287 ALA A CA 1
ATOM 2199 C C . ALA A 1 287 ? -2.507 -9.094 -12.890 1.00 98.19 287 ALA A C 1
ATOM 2201 O O . ALA A 1 287 ? -3.702 -8.883 -13.083 1.00 98.19 287 ALA A O 1
ATOM 2202 N N . LEU A 1 288 ? -1.897 -10.205 -13.314 1.00 98.50 288 LEU A N 1
ATOM 2203 C CA . LEU A 1 288 ? -2.599 -11.297 -13.994 1.00 98.50 288 LEU A CA 1
ATOM 2204 C C . LEU A 1 288 ? -2.825 -12.482 -13.061 1.00 98.50 288 LEU A C 1
ATOM 2206 O O . LEU A 1 288 ? -3.968 -12.831 -12.800 1.00 98.50 288 LEU A O 1
ATOM 2210 N N . SER A 1 289 ? -1.757 -13.100 -12.556 1.00 98.38 289 SER A N 1
ATOM 2211 C CA . SER A 1 289 ? -1.844 -14.352 -11.799 1.00 98.38 289 SER A CA 1
ATOM 2212 C C . SER A 1 289 ? -0.879 -14.407 -10.622 1.00 98.38 289 SER A C 1
ATOM 2214 O O . SER A 1 289 ? 0.158 -13.739 -10.614 1.00 98.38 289 SER A O 1
ATOM 2216 N N . LEU A 1 290 ? -1.230 -15.244 -9.648 1.00 98.06 290 LEU A N 1
ATOM 2217 C CA . LEU A 1 290 ? -0.440 -15.545 -8.465 1.00 98.06 290 LEU A CA 1
ATOM 2218 C C . LEU A 1 290 ? -0.272 -17.064 -8.351 1.00 98.06 290 LEU A C 1
ATOM 2220 O O . LEU A 1 290 ? -1.265 -17.781 -8.207 1.00 98.06 290 LEU A O 1
ATOM 2224 N N . ILE A 1 291 ? 0.967 -17.558 -8.419 1.00 98.38 291 ILE A N 1
ATOM 2225 C CA . ILE A 1 291 ? 1.271 -18.994 -8.360 1.00 98.38 291 ILE A CA 1
ATOM 2226 C C . ILE A 1 291 ? 2.268 -19.269 -7.235 1.00 98.38 291 ILE A C 1
ATOM 2228 O O . ILE A 1 291 ? 3.395 -18.776 -7.255 1.00 98.38 291 ILE A O 1
ATOM 2232 N N . SER A 1 292 ? 1.859 -20.079 -6.261 1.00 96.94 292 SER A N 1
ATOM 2233 C CA . SER A 1 292 ? 2.713 -20.519 -5.157 1.00 96.94 292 SER A CA 1
ATOM 2234 C C . SER A 1 292 ? 3.546 -21.737 -5.544 1.00 96.94 292 SER A C 1
ATOM 2236 O O . SER A 1 292 ? 3.075 -22.644 -6.238 1.00 96.94 292 SER A O 1
ATOM 2238 N N . LEU A 1 293 ? 4.787 -21.746 -5.059 1.00 96.44 293 LEU A N 1
ATOM 2239 C CA . LEU A 1 293 ? 5.750 -22.833 -5.184 1.00 96.44 293 LEU A CA 1
ATOM 2240 C C . LEU A 1 293 ? 6.040 -23.377 -3.770 1.00 96.44 293 LEU A C 1
ATOM 2242 O O . LEU A 1 293 ? 7.063 -23.029 -3.183 1.00 96.44 293 LEU A O 1
ATOM 2246 N N . PRO A 1 294 ? 5.142 -24.199 -3.189 1.00 92.81 294 PRO A N 1
ATOM 2247 C CA . PRO A 1 294 ? 5.153 -24.559 -1.763 1.00 92.81 294 PRO A CA 1
ATOM 2248 C C . PRO A 1 294 ? 6.435 -25.251 -1.291 1.00 92.81 294 PRO A C 1
ATOM 2250 O O . PRO A 1 294 ? 6.836 -25.096 -0.144 1.00 92.81 294 PRO A O 1
ATOM 2253 N N . ASN A 1 295 ? 7.101 -25.985 -2.184 1.00 92.81 295 ASN A N 1
ATOM 2254 C CA . ASN A 1 295 ? 8.316 -26.733 -1.857 1.00 92.81 295 ASN A CA 1
ATOM 2255 C C . ASN A 1 295 ? 9.603 -25.920 -2.074 1.00 92.81 295 ASN A C 1
ATOM 2257 O O . ASN A 1 295 ? 10.694 -26.473 -1.950 1.00 92.81 295 ASN A O 1
ATOM 2261 N N . LEU A 1 296 ? 9.493 -24.639 -2.438 1.00 94.56 296 LEU A N 1
ATOM 2262 C CA . LEU A 1 296 ? 10.629 -23.757 -2.673 1.00 94.56 296 LEU A CA 1
ATOM 2263 C C . LEU A 1 296 ? 10.766 -22.769 -1.498 1.00 94.56 296 LEU A C 1
ATOM 2265 O O . LEU A 1 296 ? 10.061 -21.753 -1.480 1.00 94.56 296 LEU A O 1
ATOM 2269 N N . PRO A 1 297 ? 11.645 -23.057 -0.516 1.00 92.75 297 PRO A N 1
ATOM 2270 C CA . PRO A 1 297 ? 11.873 -22.170 0.615 1.00 92.75 297 PRO A CA 1
ATOM 2271 C C . PRO A 1 297 ? 12.642 -20.920 0.183 1.00 92.75 297 PRO A C 1
ATOM 2273 O O . PRO A 1 297 ? 13.504 -20.963 -0.700 1.00 92.75 297 PRO A O 1
ATOM 2276 N N . VAL A 1 298 ? 12.331 -19.804 0.832 1.00 92.75 298 VAL A N 1
ATOM 2277 C CA . VAL A 1 298 ? 12.969 -18.506 0.625 1.00 92.75 298 VAL A CA 1
ATOM 2278 C C . VAL A 1 298 ? 13.349 -17.939 1.982 1.00 92.75 298 VAL A C 1
ATOM 2280 O O . VAL A 1 298 ? 12.479 -17.678 2.810 1.00 92.75 298 VAL A O 1
ATOM 2283 N N . GLU A 1 299 ? 14.641 -17.721 2.205 1.00 88.50 299 GLU A N 1
ATOM 2284 C CA . GLU A 1 299 ? 15.122 -17.144 3.460 1.00 88.50 299 GLU A CA 1
ATOM 2285 C C . GLU A 1 299 ? 14.977 -15.618 3.446 1.00 88.50 299 GLU A C 1
ATOM 2287 O O . GLU A 1 299 ? 15.511 -14.921 2.573 1.00 88.50 299 GLU A O 1
ATOM 2292 N N . ARG A 1 300 ? 14.226 -15.093 4.411 1.00 83.12 300 ARG A N 1
ATOM 2293 C CA . ARG A 1 300 ? 14.114 -13.666 4.742 1.00 83.12 300 ARG A CA 1
ATOM 2294 C C . ARG A 1 300 ? 14.404 -13.513 6.238 1.00 83.12 300 ARG A C 1
ATOM 2296 O O . ARG A 1 300 ? 15.286 -14.196 6.747 1.00 83.12 300 ARG A O 1
ATOM 2303 N N . GLU A 1 301 ? 13.665 -12.663 6.943 1.00 74.56 301 GLU A N 1
ATOM 2304 C CA . GLU A 1 301 ? 13.681 -12.610 8.410 1.00 74.56 301 GLU A CA 1
ATOM 2305 C C . GLU A 1 301 ? 13.192 -13.946 9.013 1.00 74.56 301 GLU A C 1
ATOM 2307 O O . GLU A 1 301 ? 13.686 -14.426 10.033 1.00 74.56 301 GLU A O 1
ATOM 2312 N N . ARG A 1 302 ? 12.259 -14.601 8.310 1.00 80.25 302 ARG A N 1
ATOM 2313 C CA . ARG A 1 302 ? 11.804 -15.978 8.537 1.00 80.25 302 ARG A CA 1
ATOM 2314 C C . ARG A 1 302 ? 11.902 -16.783 7.242 1.00 80.25 302 ARG A C 1
ATOM 2316 O O . ARG A 1 302 ? 11.932 -16.207 6.153 1.00 80.25 302 ARG A O 1
ATOM 2323 N N . THR A 1 303 ? 11.900 -18.109 7.343 1.00 82.69 303 THR A N 1
ATOM 2324 C CA . THR A 1 303 ? 11.747 -18.969 6.165 1.00 82.69 303 THR A CA 1
ATOM 2325 C C . THR A 1 303 ? 10.323 -18.827 5.630 1.00 82.69 303 THR A C 1
ATOM 2327 O O . THR A 1 303 ? 9.348 -19.082 6.337 1.00 82.69 303 THR A O 1
ATOM 2330 N N . GLU A 1 304 ? 10.200 -18.407 4.376 1.00 88.38 304 GLU A N 1
ATOM 2331 C CA . GLU A 1 304 ? 8.932 -18.195 3.683 1.00 88.38 304 GLU A CA 1
ATOM 2332 C C . GLU A 1 304 ? 8.822 -19.096 2.446 1.00 88.38 304 GLU A C 1
ATOM 2334 O O . GLU A 1 304 ? 9.774 -19.749 2.024 1.00 88.38 304 GLU A O 1
ATOM 2339 N N . THR A 1 305 ? 7.638 -19.124 1.841 1.00 90.25 305 THR A N 1
ATOM 2340 C CA . THR A 1 305 ? 7.376 -19.873 0.606 1.00 90.25 305 THR A CA 1
ATOM 2341 C C . THR A 1 305 ? 7.503 -18.974 -0.620 1.00 90.25 305 THR A C 1
ATOM 2343 O O . THR A 1 305 ? 6.959 -17.861 -0.641 1.00 90.25 305 THR A O 1
ATOM 2346 N N . ALA A 1 306 ? 8.169 -19.467 -1.668 1.00 95.88 306 ALA A N 1
ATOM 2347 C CA . ALA A 1 306 ? 8.263 -18.755 -2.935 1.00 95.88 306 ALA A CA 1
ATOM 2348 C C . ALA A 1 306 ? 6.905 -18.623 -3.636 1.00 95.88 306 ALA A C 1
ATOM 2350 O O . ALA A 1 306 ? 6.050 -19.514 -3.624 1.00 95.88 306 ALA A O 1
ATOM 2351 N N . CYS A 1 307 ? 6.731 -17.497 -4.311 1.00 97.19 307 CYS A N 1
ATOM 2352 C CA . CYS A 1 307 ? 5.563 -17.204 -5.117 1.00 97.19 307 CYS A CA 1
ATOM 2353 C C . CYS A 1 307 ? 5.991 -16.438 -6.366 1.00 97.19 307 CYS A C 1
ATOM 2355 O O . CYS A 1 307 ? 6.868 -15.577 -6.302 1.00 97.19 307 CYS A O 1
ATOM 2357 N N . VAL A 1 308 ? 5.355 -16.745 -7.493 1.00 98.56 308 VAL A N 1
ATOM 2358 C CA . VAL A 1 308 ? 5.541 -16.029 -8.753 1.00 98.56 308 VAL A CA 1
ATOM 2359 C C . VAL A 1 308 ? 4.300 -15.190 -9.025 1.00 98.56 308 VAL A C 1
ATOM 2361 O O . VAL A 1 308 ? 3.177 -15.700 -9.033 1.00 98.56 308 VAL A O 1
ATOM 2364 N N . LEU A 1 309 ? 4.511 -13.891 -9.222 1.00 98.62 309 LEU A N 1
ATOM 2365 C CA . LEU A 1 309 ? 3.479 -12.939 -9.623 1.00 98.62 309 LEU A CA 1
ATOM 2366 C C . LEU A 1 309 ? 3.660 -12.592 -11.099 1.00 98.62 309 LEU A C 1
ATOM 2368 O O . LEU A 1 309 ? 4.734 -12.140 -11.496 1.00 98.62 309 LEU A O 1
ATOM 2372 N N . THR A 1 310 ? 2.598 -12.714 -11.891 1.00 98.75 310 THR A N 1
ATOM 2373 C CA . THR A 1 310 ? 2.592 -12.221 -13.273 1.00 98.75 310 THR A CA 1
ATOM 2374 C C . THR A 1 310 ? 2.077 -10.790 -13.319 1.00 98.75 310 THR A C 1
ATOM 2376 O O . THR A 1 310 ? 0.925 -10.523 -12.970 1.00 98.75 310 THR A O 1
ATOM 2379 N N . ARG A 1 311 ? 2.925 -9.874 -13.782 1.00 98.56 311 ARG A N 1
ATOM 2380 C CA . ARG A 1 311 ? 2.632 -8.452 -13.979 1.00 98.56 311 ARG A CA 1
ATOM 2381 C C . ARG A 1 311 ? 2.393 -8.152 -15.452 1.00 98.56 311 ARG A C 1
ATOM 2383 O O . ARG A 1 311 ? 2.963 -8.803 -16.324 1.00 98.56 311 ARG A O 1
ATOM 2390 N N . LEU A 1 312 ? 1.584 -7.135 -15.705 1.00 98.38 312 LEU A N 1
ATOM 2391 C CA . LEU A 1 312 ? 1.181 -6.671 -17.026 1.00 98.38 312 LEU A CA 1
ATOM 2392 C C . LEU A 1 312 ? 1.387 -5.159 -17.116 1.00 98.38 312 LEU A C 1
ATOM 2394 O O . LEU A 1 312 ? 0.889 -4.406 -16.279 1.00 98.38 312 LEU A O 1
ATOM 2398 N N . ALA A 1 313 ? 2.082 -4.689 -18.143 1.00 97.69 313 ALA A N 1
ATOM 2399 C CA . ALA A 1 313 ? 2.169 -3.264 -18.449 1.00 97.69 313 ALA A CA 1
ATOM 2400 C C . ALA A 1 313 ? 2.443 -3.063 -19.942 1.00 97.69 313 ALA A C 1
ATOM 2402 O O . ALA A 1 313 ? 3.000 -3.957 -20.573 1.00 97.69 313 ALA A O 1
ATOM 2403 N N . PRO A 1 314 ? 2.116 -1.894 -20.522 1.00 95.75 314 PRO A N 1
ATOM 2404 C CA . PRO A 1 314 ? 2.575 -1.581 -21.871 1.00 95.75 314 PRO A CA 1
ATOM 2405 C C . PRO A 1 314 ? 4.104 -1.532 -21.986 1.00 95.75 314 PRO A C 1
ATOM 2407 O O . PRO A 1 314 ? 4.667 -1.857 -23.024 1.00 95.75 314 PRO A O 1
ATOM 2410 N N . SER A 1 315 ? 4.781 -1.126 -20.910 1.00 95.12 315 SER A N 1
ATOM 2411 C CA . SER A 1 315 ? 6.234 -1.185 -20.775 1.00 95.12 315 SER A CA 1
ATOM 2412 C C . SER A 1 315 ? 6.630 -1.077 -19.302 1.00 95.12 315 SER A C 1
ATOM 2414 O O . SER A 1 315 ? 6.012 -0.316 -18.550 1.00 95.12 315 SER A O 1
ATOM 2416 N N . PHE A 1 316 ? 7.689 -1.785 -18.903 1.00 96.69 316 PHE A N 1
ATOM 2417 C CA . PHE A 1 316 ? 8.312 -1.667 -17.575 1.00 96.69 316 PHE A CA 1
ATOM 2418 C C . PHE A 1 316 ? 9.525 -0.717 -17.531 1.00 96.69 316 PHE A C 1
ATOM 2420 O O . PHE A 1 316 ? 10.249 -0.690 -16.533 1.00 96.69 316 PHE A O 1
ATOM 2427 N N . LEU A 1 317 ? 9.752 0.082 -18.583 1.00 96.12 317 LEU A N 1
ATOM 2428 C CA . LEU A 1 317 ? 10.831 1.074 -18.616 1.00 96.12 317 LEU A CA 1
ATOM 2429 C C . LEU A 1 317 ? 10.640 2.166 -17.551 1.00 96.12 317 LEU A C 1
ATOM 2431 O O . LEU A 1 317 ? 9.532 2.659 -17.302 1.00 96.12 317 LEU A O 1
ATOM 2435 N N . ARG A 1 318 ? 11.753 2.560 -16.925 1.00 97.06 318 ARG A N 1
ATOM 2436 C CA . ARG A 1 318 ? 11.798 3.498 -15.793 1.00 97.06 318 ARG A CA 1
ATOM 2437 C C . ARG A 1 318 ? 12.720 4.673 -16.102 1.00 97.06 318 ARG A C 1
ATOM 2439 O O . ARG A 1 318 ? 13.518 4.618 -17.034 1.00 97.06 318 ARG A O 1
ATOM 2446 N N . ILE A 1 319 ? 12.685 5.710 -15.270 1.00 97.88 319 ILE A N 1
ATOM 2447 C CA . ILE A 1 319 ? 13.683 6.789 -15.321 1.00 97.88 319 ILE A CA 1
ATOM 2448 C C . ILE A 1 319 ? 15.100 6.222 -15.153 1.00 97.88 319 ILE A C 1
ATOM 2450 O O . ILE A 1 319 ? 15.998 6.569 -15.919 1.00 97.88 319 ILE A O 1
ATOM 2454 N N . GLY A 1 320 ? 15.272 5.263 -14.241 1.00 96.06 320 GLY A N 1
ATOM 2455 C CA . GLY A 1 320 ? 16.527 4.536 -14.053 1.00 96.06 320 GLY A CA 1
ATOM 2456 C C . GLY A 1 320 ? 17.073 3.825 -15.304 1.00 96.06 320 GLY A C 1
ATOM 2457 O O . GLY A 1 320 ? 18.279 3.583 -15.396 1.00 96.06 320 GLY A O 1
ATOM 2458 N N . SER A 1 321 ? 16.225 3.517 -16.295 1.00 95.31 321 SER A N 1
ATOM 2459 C CA . SER A 1 321 ? 16.660 2.956 -17.582 1.00 95.31 321 SER A CA 1
ATOM 2460 C C . SER A 1 321 ? 17.496 3.960 -18.382 1.00 95.31 321 SER A C 1
ATOM 2462 O O . SER A 1 321 ? 18.476 3.562 -18.998 1.00 95.31 321 SER A O 1
ATOM 2464 N N . PHE A 1 322 ? 17.174 5.257 -18.324 1.00 95.69 322 PHE A N 1
ATOM 2465 C CA . PHE A 1 322 ? 17.959 6.320 -18.967 1.00 95.69 322 PHE A CA 1
ATOM 2466 C C . PHE A 1 322 ? 19.241 6.629 -18.193 1.00 95.69 322 PHE A C 1
ATOM 2468 O O . PHE A 1 322 ? 20.306 6.806 -18.782 1.00 95.69 322 PHE A O 1
ATOM 2475 N N . GLU A 1 323 ? 19.166 6.636 -16.861 1.00 93.81 323 GLU A N 1
ATOM 2476 C CA . GLU A 1 323 ? 20.343 6.861 -16.018 1.00 93.81 323 GLU A CA 1
ATOM 2477 C C . GLU A 1 323 ? 21.403 5.759 -16.174 1.00 93.81 323 GLU A C 1
ATOM 2479 O O . GLU A 1 323 ? 22.582 6.000 -15.925 1.00 93.81 323 GLU A O 1
ATOM 2484 N N . ALA A 1 324 ? 21.022 4.557 -16.619 1.00 91.44 324 ALA A N 1
ATOM 2485 C CA . ALA A 1 324 ? 21.979 3.502 -16.948 1.00 91.44 324 ALA A CA 1
ATOM 2486 C C . ALA A 1 324 ? 22.918 3.874 -18.112 1.00 91.44 324 ALA A C 1
ATOM 2488 O O . ALA A 1 324 ? 24.043 3.376 -18.154 1.00 91.44 324 ALA A O 1
ATOM 2489 N N . PHE A 1 325 ? 22.480 4.748 -19.024 1.00 90.81 325 PHE A N 1
ATOM 2490 C CA . PHE A 1 325 ? 23.272 5.221 -20.166 1.00 90.81 325 PHE A CA 1
ATOM 2491 C C . PHE A 1 325 ? 23.981 6.540 -19.887 1.00 90.81 325 PHE A C 1
ATOM 2493 O O . PHE A 1 325 ? 25.067 6.765 -20.410 1.00 90.81 325 PHE A O 1
ATOM 2500 N N . ASN A 1 326 ? 23.392 7.407 -19.062 1.00 91.06 326 ASN A N 1
ATOM 2501 C CA . ASN A 1 326 ? 23.995 8.682 -18.682 1.00 91.06 326 ASN A CA 1
ATOM 2502 C C . ASN A 1 326 ? 23.704 9.020 -17.210 1.00 91.06 326 ASN A C 1
ATOM 2504 O O . ASN A 1 326 ? 22.808 9.805 -16.890 1.00 91.06 326 ASN A O 1
ATOM 2508 N N . GLY A 1 327 ? 24.453 8.378 -16.311 1.00 86.19 327 GLY A N 1
ATOM 2509 C CA . GLY A 1 327 ? 24.391 8.602 -14.865 1.00 86.19 327 GLY A CA 1
ATOM 2510 C C . GLY A 1 327 ? 25.263 9.779 -14.387 1.00 86.19 327 GLY A C 1
ATOM 2511 O O . GLY A 1 327 ? 25.999 10.382 -15.167 1.00 86.19 327 GLY A O 1
ATOM 2512 N N . PRO A 1 328 ? 25.216 10.129 -13.088 1.00 80.69 328 PRO A N 1
ATOM 2513 C CA . PRO A 1 328 ? 26.021 11.212 -12.521 1.00 80.69 328 PRO A CA 1
ATOM 2514 C C . PRO A 1 328 ? 27.536 10.950 -12.623 1.00 80.69 328 PRO A C 1
ATOM 2516 O O . PRO A 1 328 ? 28.010 9.838 -12.387 1.00 80.69 328 PRO A O 1
ATOM 2519 N N . ALA A 1 329 ? 28.310 12.000 -12.918 1.00 65.50 329 ALA A N 1
ATOM 2520 C CA . ALA A 1 329 ? 29.771 11.935 -12.984 1.00 65.50 329 ALA A CA 1
ATOM 2521 C C . ALA A 1 329 ? 30.424 11.965 -11.584 1.00 65.50 329 ALA A C 1
ATOM 2523 O O . ALA A 1 329 ? 29.996 12.733 -10.724 1.00 65.50 329 ALA A O 1
ATOM 2524 N N . ASN A 1 330 ? 31.514 11.205 -11.393 1.00 56.19 330 ASN A N 1
ATOM 2525 C CA . ASN A 1 330 ? 32.407 11.230 -10.218 1.00 56.19 330 ASN A CA 1
ATOM 2526 C C . ASN A 1 330 ? 31.872 10.602 -8.911 1.00 56.19 330 ASN A C 1
ATOM 2528 O O . ASN A 1 330 ? 32.049 11.175 -7.836 1.00 56.19 330 ASN A O 1
ATOM 2532 N N . MET A 1 331 ? 31.293 9.398 -8.960 1.00 53.88 331 MET A N 1
ATOM 2533 C CA . MET A 1 331 ? 31.077 8.578 -7.753 1.00 53.88 331 MET A CA 1
ATOM 2534 C C . MET A 1 331 ? 31.861 7.260 -7.830 1.00 53.88 331 MET A C 1
ATOM 2536 O O . MET A 1 331 ? 31.590 6.414 -8.678 1.00 53.88 331 MET A O 1
ATOM 2540 N N . PHE A 1 332 ? 32.844 7.090 -6.937 1.00 45.81 332 PHE A N 1
ATOM 2541 C CA . PHE A 1 332 ? 33.575 5.833 -6.724 1.00 45.81 332 PHE A CA 1
ATOM 2542 C C . PHE A 1 332 ? 32.820 4.961 -5.712 1.00 45.81 332 PHE A C 1
ATOM 2544 O O . PHE A 1 332 ? 32.474 5.444 -4.636 1.00 45.81 332 PHE A O 1
ATOM 2551 N N . PHE A 1 333 ? 32.612 3.679 -6.024 1.00 49.25 333 PHE A N 1
ATOM 2552 C CA . PHE A 1 333 ? 31.992 2.713 -5.111 1.00 49.25 333 PHE A CA 1
ATOM 2553 C C . PHE A 1 333 ? 32.872 1.472 -4.918 1.00 49.25 333 PHE A C 1
ATOM 2555 O O . PHE A 1 333 ? 33.680 1.117 -5.781 1.00 49.25 333 PHE A O 1
ATOM 2562 N N . PHE A 1 334 ? 32.699 0.783 -3.789 1.00 38.00 334 PHE A N 1
ATOM 2563 C CA . PHE A 1 334 ? 33.322 -0.517 -3.547 1.00 38.00 334 PHE A CA 1
ATOM 2564 C C . PHE A 1 334 ? 32.669 -1.587 -4.440 1.00 38.00 334 PHE A C 1
ATOM 2566 O O . PHE A 1 334 ? 31.528 -1.975 -4.211 1.00 38.00 334 PHE A O 1
ATOM 2573 N N . GLY A 1 335 ? 33.400 -2.083 -5.445 1.00 45.88 335 GLY A N 1
ATOM 2574 C CA . GLY A 1 335 ? 33.042 -3.304 -6.189 1.00 45.88 335 GLY A CA 1
ATOM 2575 C C . GLY A 1 335 ? 32.615 -3.142 -7.654 1.00 45.88 335 GLY A C 1
ATOM 2576 O O . GLY A 1 335 ? 32.366 -4.149 -8.310 1.00 45.88 335 GLY A O 1
ATOM 2577 N N . GLY A 1 336 ? 32.584 -1.927 -8.207 1.00 49.91 336 GLY A N 1
ATOM 2578 C CA . GLY A 1 336 ? 32.335 -1.698 -9.635 1.00 49.91 336 GLY A CA 1
ATOM 2579 C C . GLY A 1 336 ? 32.627 -0.249 -10.015 1.00 49.91 336 GLY A C 1
ATOM 2580 O O . GLY A 1 336 ? 32.128 0.665 -9.366 1.00 49.91 336 GLY A O 1
ATOM 2581 N N . GLY A 1 337 ? 33.487 -0.033 -11.013 1.00 50.56 337 GLY A N 1
ATOM 2582 C CA . GLY A 1 337 ? 33.836 1.308 -11.493 1.00 50.56 337 GLY A CA 1
ATOM 2583 C C . GLY A 1 337 ? 32.657 2.032 -12.153 1.00 50.56 337 GLY A C 1
ATOM 2584 O O . GLY A 1 337 ? 31.654 1.416 -12.512 1.00 50.56 337 GLY A O 1
ATOM 2585 N N . GLN A 1 338 ? 32.791 3.349 -12.325 1.00 60.06 338 GLN A N 1
ATOM 2586 C CA . GLN A 1 338 ? 31.838 4.176 -13.069 1.00 60.06 338 GLN A CA 1
ATOM 2587 C C . GLN A 1 338 ? 31.728 3.667 -14.519 1.00 60.06 338 GLN A C 1
ATOM 2589 O O . GLN A 1 338 ? 32.742 3.538 -15.202 1.00 60.06 338 GLN A O 1
ATOM 2594 N N . GLN A 1 339 ? 30.511 3.372 -14.987 1.00 70.50 339 GLN A N 1
ATOM 2595 C CA . GLN A 1 339 ? 30.267 3.102 -16.407 1.00 70.50 339 GLN A CA 1
ATOM 2596 C C . GLN A 1 339 ? 30.301 4.437 -17.164 1.00 70.50 339 GLN A C 1
ATOM 2598 O O . GLN A 1 339 ? 29.685 5.412 -16.728 1.00 70.50 339 GLN A O 1
ATOM 2603 N N . GLU A 1 340 ? 31.071 4.497 -18.252 1.00 77.75 340 GLU A N 1
ATOM 2604 C CA . GLU A 1 340 ? 31.096 5.665 -19.137 1.00 77.75 340 GLU A CA 1
ATOM 2605 C C . GLU A 1 340 ? 29.728 5.872 -19.792 1.00 77.75 340 GLU A C 1
ATOM 2607 O O . GLU A 1 340 ? 28.964 4.919 -19.965 1.00 77.75 340 GLU A O 1
ATOM 2612 N N . ALA A 1 341 ? 29.426 7.123 -20.145 1.00 87.25 341 ALA A N 1
ATOM 2613 C CA . ALA A 1 341 ? 28.177 7.444 -20.814 1.00 87.25 341 ALA A CA 1
ATOM 2614 C C . ALA A 1 341 ? 28.129 6.809 -22.212 1.00 87.25 341 ALA A C 1
ATOM 2616 O O . ALA A 1 341 ? 29.088 6.913 -22.979 1.00 87.25 341 ALA A O 1
ATOM 2617 N N . ASP A 1 342 ? 26.999 6.191 -22.550 1.00 89.19 342 ASP A N 1
ATOM 2618 C CA . ASP A 1 342 ? 26.731 5.648 -23.881 1.00 89.19 342 ASP A CA 1
ATOM 2619 C C . ASP A 1 342 ? 25.646 6.475 -24.580 1.00 89.19 342 ASP A C 1
ATOM 2621 O O . ASP A 1 342 ? 24.442 6.320 -24.363 1.00 89.19 342 ASP A O 1
ATOM 2625 N N . TRP A 1 343 ? 26.114 7.388 -25.427 1.00 90.56 343 TRP A N 1
ATOM 2626 C CA . TRP A 1 343 ? 25.291 8.362 -26.138 1.00 90.56 343 TRP A CA 1
ATOM 2627 C C . TRP A 1 343 ? 24.433 7.758 -27.249 1.00 90.56 343 TRP A C 1
ATOM 2629 O O . TRP A 1 343 ? 23.365 8.297 -27.548 1.00 90.56 343 TRP A O 1
ATOM 2639 N N . GLU A 1 344 ? 24.892 6.671 -27.871 1.00 88.50 344 GLU A N 1
ATOM 2640 C CA . GLU A 1 344 ? 24.134 6.011 -28.935 1.00 88.50 344 GLU A CA 1
ATOM 2641 C C . GLU A 1 344 ? 23.026 5.153 -28.323 1.00 88.50 344 GLU A C 1
ATOM 2643 O O . GLU A 1 344 ? 21.872 5.274 -28.728 1.00 88.50 344 GLU A O 1
ATOM 2648 N N . GLY A 1 345 ? 23.334 4.378 -27.275 1.00 88.81 345 GLY A N 1
ATOM 2649 C CA . GLY A 1 345 ? 22.319 3.634 -26.523 1.00 88.81 345 GLY A CA 1
ATOM 2650 C C . GLY A 1 345 ? 21.235 4.545 -25.938 1.00 88.81 345 GLY A C 1
ATOM 2651 O O . GLY A 1 345 ? 20.044 4.256 -26.052 1.00 88.81 345 GLY A O 1
ATOM 2652 N N . LEU A 1 346 ? 21.621 5.713 -25.407 1.00 91.56 346 LEU A N 1
ATOM 2653 C CA . LEU A 1 346 ? 20.669 6.709 -24.908 1.00 91.56 346 LEU A CA 1
ATOM 2654 C C . LEU A 1 346 ? 19.718 7.228 -26.003 1.00 91.56 346 LEU A C 1
ATOM 2656 O O . LEU A 1 346 ? 18.520 7.366 -25.747 1.00 91.56 346 LEU A O 1
ATOM 2660 N N . LYS A 1 347 ? 20.233 7.506 -27.212 1.00 90.56 347 LYS A N 1
ATOM 2661 C CA . LYS A 1 347 ? 19.417 7.902 -28.375 1.00 90.56 347 LYS A CA 1
ATOM 2662 C C . LYS A 1 347 ? 18.424 6.794 -28.726 1.00 90.56 347 LYS A C 1
ATOM 2664 O O . LYS A 1 347 ? 17.228 7.062 -28.790 1.00 90.56 347 LYS A O 1
ATOM 2669 N N . VAL A 1 348 ? 18.912 5.564 -28.895 1.00 88.38 348 VAL A N 1
ATOM 2670 C CA . VAL A 1 348 ? 18.101 4.400 -29.286 1.00 88.38 348 VAL A CA 1
ATOM 2671 C C . VAL A 1 348 ? 16.978 4.133 -28.278 1.00 88.38 348 VAL A C 1
ATOM 2673 O O . VAL A 1 348 ? 15.819 3.960 -28.663 1.00 88.38 348 VAL A O 1
ATOM 2676 N N . LEU A 1 349 ? 17.287 4.161 -26.977 1.00 91.38 349 LEU A N 1
ATOM 2677 C CA . LEU A 1 349 ? 16.278 4.024 -25.926 1.00 91.38 349 LEU A CA 1
ATOM 2678 C C . LEU A 1 349 ? 15.253 5.167 -25.971 1.00 91.38 349 LEU A C 1
ATOM 2680 O O . LEU A 1 349 ? 14.052 4.925 -25.837 1.00 91.38 349 LEU A O 1
ATOM 2684 N N . GLY A 1 350 ? 15.709 6.408 -26.143 1.00 92.19 350 GLY A N 1
ATOM 2685 C CA . GLY A 1 350 ? 14.830 7.573 -26.187 1.00 92.19 350 GLY A CA 1
ATOM 2686 C C . GLY A 1 350 ? 13.885 7.573 -27.388 1.00 92.19 350 GLY A C 1
ATOM 2687 O O . GLY A 1 350 ? 12.696 7.829 -27.219 1.00 92.19 350 GLY A O 1
ATOM 2688 N N . GLU A 1 351 ? 14.368 7.184 -28.565 1.00 87.69 351 GLU A N 1
ATOM 2689 C CA . GLU A 1 351 ? 13.555 6.996 -29.771 1.00 87.69 351 GLU A CA 1
ATOM 2690 C C . GLU A 1 351 ? 12.504 5.898 -29.592 1.00 87.69 351 GLU A C 1
ATOM 2692 O O . GLU A 1 351 ? 11.334 6.097 -29.925 1.00 87.69 351 GLU A O 1
ATOM 2697 N N . TRP A 1 352 ? 12.891 4.762 -29.001 1.00 87.62 352 TRP A N 1
ATOM 2698 C CA . TRP A 1 352 ? 11.960 3.683 -28.671 1.00 87.62 352 TRP A CA 1
ATOM 2699 C C . TRP A 1 352 ? 10.841 4.156 -27.733 1.00 87.62 352 TRP A C 1
ATOM 2701 O O . TRP A 1 352 ? 9.663 3.889 -27.977 1.00 87.62 352 TRP A O 1
ATOM 2711 N N . VAL A 1 353 ? 11.198 4.897 -26.680 1.00 92.38 353 VAL A N 1
ATOM 2712 C CA . VAL A 1 353 ? 10.231 5.431 -25.712 1.00 92.38 353 VAL A CA 1
ATOM 2713 C C . VAL A 1 353 ? 9.346 6.517 -26.334 1.00 92.38 353 VAL A C 1
ATOM 2715 O O . VAL A 1 353 ? 8.148 6.558 -26.059 1.00 92.38 353 VAL A O 1
ATOM 2718 N N . ALA A 1 354 ? 9.896 7.384 -27.185 1.00 91.00 354 ALA A N 1
ATOM 2719 C CA . ALA A 1 354 ? 9.144 8.431 -27.877 1.00 91.00 354 ALA A CA 1
ATOM 2720 C C . ALA A 1 354 ? 8.154 7.868 -28.915 1.00 91.00 354 ALA A C 1
ATOM 2722 O O . ALA A 1 354 ? 7.098 8.464 -29.152 1.00 91.00 354 ALA A O 1
ATOM 2723 N N . GLY A 1 355 ? 8.484 6.722 -29.513 1.00 85.12 355 GLY A N 1
ATOM 2724 C CA . GLY A 1 355 ? 7.712 6.076 -30.566 1.00 85.12 355 GLY A CA 1
ATOM 2725 C C . GLY A 1 355 ? 6.326 5.551 -30.147 1.00 85.12 355 GLY A C 1
ATOM 2726 O O . GLY A 1 355 ? 5.945 5.578 -28.970 1.00 85.12 355 GLY A O 1
ATOM 2727 N N . PRO A 1 356 ? 5.547 5.032 -31.117 1.00 76.56 356 PRO A N 1
ATOM 2728 C CA . PRO A 1 356 ? 4.145 4.628 -30.944 1.00 76.56 356 PRO A CA 1
ATOM 2729 C C . PRO A 1 356 ? 3.926 3.462 -29.972 1.00 76.56 356 PRO A C 1
ATOM 2731 O O . PRO A 1 356 ? 2.813 3.298 -29.478 1.00 76.56 356 PRO A O 1
ATOM 2734 N N . GLY A 1 357 ? 4.961 2.667 -29.687 1.00 75.25 357 GLY A N 1
ATOM 2735 C CA . GLY A 1 357 ? 4.872 1.522 -28.777 1.00 75.25 357 GLY A CA 1
ATOM 2736 C C . GLY A 1 357 ? 4.839 1.890 -27.289 1.00 75.25 357 GLY A C 1
ATOM 2737 O O . GLY A 1 357 ? 4.371 1.083 -26.491 1.00 75.25 357 GLY A O 1
ATOM 2738 N N . VAL A 1 358 ? 5.309 3.086 -26.903 1.00 89.19 358 VAL A N 1
ATOM 2739 C CA . VAL A 1 358 ? 5.439 3.488 -25.489 1.00 89.19 358 VAL A CA 1
ATOM 2740 C C . VAL A 1 358 ? 4.713 4.812 -25.212 1.00 89.19 358 VAL A C 1
ATOM 2742 O O . VAL A 1 358 ? 3.628 4.802 -24.623 1.00 89.19 358 VAL A O 1
ATOM 2745 N N . LEU A 1 359 ? 5.266 5.965 -25.613 1.00 91.25 359 LEU A N 1
ATOM 2746 C CA . LEU A 1 359 ? 4.608 7.262 -25.394 1.00 91.25 359 LEU A CA 1
ATOM 2747 C C . LEU A 1 359 ? 3.656 7.648 -26.526 1.00 91.25 359 LEU A C 1
ATOM 2749 O O . LEU A 1 359 ? 2.606 8.227 -26.239 1.00 91.25 359 LEU A O 1
ATOM 2753 N N . GLY A 1 360 ? 4.009 7.330 -27.774 1.00 87.44 360 GLY A N 1
ATOM 2754 C CA . GLY A 1 360 ? 3.258 7.724 -28.964 1.00 87.44 360 GLY A CA 1
ATOM 2755 C C . GLY A 1 360 ? 3.246 9.230 -29.192 1.00 87.44 360 GLY A C 1
ATOM 2756 O O . GLY A 1 360 ? 2.179 9.819 -29.368 1.00 87.44 360 GLY A O 1
ATOM 2757 N N . LEU A 1 361 ? 4.423 9.865 -29.163 1.00 87.31 361 LEU A N 1
ATOM 2758 C CA . LEU A 1 361 ? 4.528 11.312 -29.335 1.00 87.31 361 LEU A CA 1
ATOM 2759 C C . LEU A 1 361 ? 4.102 11.742 -30.757 1.00 87.31 361 LEU A C 1
ATOM 2761 O O . LEU A 1 361 ? 4.544 11.147 -31.744 1.00 87.31 361 LEU A O 1
ATOM 2765 N N . PRO A 1 362 ? 3.269 12.792 -30.905 1.00 72.00 362 PRO A N 1
ATOM 2766 C CA . PRO A 1 362 ? 2.820 13.255 -32.215 1.00 72.00 362 PRO A CA 1
ATOM 2767 C C . PRO A 1 362 ? 3.984 13.642 -33.136 1.00 72.00 362 PRO A C 1
ATOM 2769 O O . PRO A 1 362 ? 4.806 14.491 -32.800 1.00 72.00 362 PRO A O 1
ATOM 2772 N N . GLY A 1 363 ? 4.029 13.060 -34.337 1.00 61.62 363 GLY A N 1
ATOM 2773 C CA . GLY A 1 363 ? 5.075 13.344 -35.326 1.00 61.62 363 GLY A CA 1
ATOM 2774 C C . GLY A 1 363 ? 6.401 12.612 -35.097 1.00 61.62 363 GLY A C 1
ATOM 2775 O O . GLY A 1 363 ? 7.311 12.799 -35.899 1.00 61.62 363 GLY A O 1
ATOM 2776 N N . VAL A 1 364 ? 6.497 11.770 -34.063 1.00 65.06 364 VAL A N 1
ATOM 2777 C CA . VAL A 1 364 ? 7.574 10.788 -33.889 1.00 65.06 364 VAL A CA 1
ATOM 2778 C C . VAL A 1 364 ? 7.092 9.478 -34.515 1.00 65.06 364 VAL A C 1
ATOM 2780 O O . VAL A 1 364 ? 6.431 8.657 -33.881 1.00 65.06 364 VAL A O 1
ATOM 2783 N N . GLY A 1 365 ? 7.312 9.366 -35.825 1.00 54.34 365 GLY A N 1
ATOM 2784 C CA . GLY A 1 365 ? 6.920 8.216 -36.634 1.00 54.34 365 GLY A CA 1
ATOM 2785 C C . GLY A 1 365 ? 8.064 7.228 -36.821 1.00 54.34 365 GLY A C 1
ATOM 2786 O O . GLY A 1 365 ? 9.234 7.585 -36.723 1.00 54.34 365 GLY A O 1
ATOM 2787 N N . VAL A 1 366 ? 7.680 5.994 -37.107 1.00 54.38 366 VAL A N 1
ATOM 2788 C CA . VAL A 1 366 ? 8.551 4.896 -37.512 1.00 54.38 366 VAL A CA 1
ATOM 2789 C C . VAL A 1 366 ? 8.445 4.818 -39.041 1.00 54.38 366 VAL A C 1
ATOM 2791 O O . VAL A 1 366 ? 7.321 4.816 -39.548 1.00 54.38 366 VAL A O 1
ATOM 2794 N N . ASP A 1 367 ? 9.553 4.832 -39.778 1.00 52.59 367 ASP A N 1
ATOM 2795 C CA . ASP A 1 367 ? 9.539 4.586 -41.231 1.00 52.59 367 ASP A CA 1
ATOM 2796 C C . ASP A 1 367 ? 9.299 3.098 -41.570 1.00 52.59 367 ASP A C 1
ATOM 2798 O O . ASP A 1 367 ? 9.148 2.259 -40.679 1.00 52.59 367 ASP A O 1
ATOM 2802 N N . ASP A 1 368 ? 9.218 2.768 -42.867 1.00 41.72 368 ASP A N 1
ATOM 2803 C CA . ASP A 1 368 ? 8.938 1.406 -43.355 1.00 41.72 368 ASP A CA 1
ATOM 2804 C C . ASP A 1 368 ? 9.992 0.369 -42.903 1.00 41.72 368 ASP A C 1
ATOM 2806 O O . ASP A 1 368 ? 9.675 -0.818 -42.811 1.00 41.72 368 ASP A O 1
ATOM 2810 N N . ASP A 1 369 ? 11.211 0.809 -42.561 1.00 45.78 369 ASP A N 1
ATOM 2811 C CA . ASP A 1 369 ? 12.302 -0.028 -42.035 1.00 45.78 369 ASP A CA 1
ATOM 2812 C C . ASP A 1 369 ? 12.312 -0.096 -40.499 1.00 45.78 369 ASP A C 1
ATOM 2814 O O . ASP A 1 369 ? 13.156 -0.751 -39.876 1.00 45.78 369 ASP A O 1
ATOM 2818 N N . GLY A 1 370 ? 11.340 0.545 -39.856 1.00 48.53 370 GLY A N 1
ATOM 2819 C CA . GLY A 1 370 ? 11.229 0.559 -38.418 1.00 48.53 370 GLY A CA 1
ATOM 2820 C C . GLY A 1 370 ? 11.996 1.700 -37.760 1.00 48.53 370 GLY A C 1
ATOM 2821 O O . GLY A 1 370 ? 11.933 1.783 -36.547 1.00 48.53 370 GLY A O 1
ATOM 2822 N N . ASP A 1 371 ? 12.758 2.552 -38.437 1.00 47.47 371 ASP A N 1
ATOM 2823 C CA . ASP A 1 371 ? 13.601 3.559 -37.786 1.00 47.47 371 ASP A CA 1
ATOM 2824 C C . ASP A 1 371 ? 12.788 4.794 -37.358 1.00 47.47 371 ASP A C 1
ATOM 2826 O O . ASP A 1 371 ? 11.863 5.248 -38.037 1.00 47.47 371 ASP A O 1
ATOM 2830 N N . VAL A 1 372 ? 13.091 5.339 -36.178 1.00 50.31 372 VAL A N 1
ATOM 2831 C CA . VAL A 1 372 ? 12.455 6.585 -35.726 1.00 50.31 372 VAL A CA 1
ATOM 2832 C C . VAL A 1 372 ? 13.268 7.732 -36.318 1.00 50.31 372 VAL A C 1
ATOM 2834 O O . VAL A 1 372 ? 14.216 8.214 -35.710 1.00 50.31 372 VAL A O 1
ATOM 2837 N N . GLY A 1 373 ? 12.916 8.150 -37.538 1.00 48.28 373 GLY A N 1
ATOM 2838 C CA . GLY A 1 373 ? 13.535 9.300 -38.214 1.00 48.28 373 GLY A CA 1
ATOM 2839 C C . GLY A 1 373 ? 14.333 9.018 -39.497 1.00 48.28 373 GLY A C 1
ATOM 2840 O O . GLY A 1 373 ? 15.189 9.839 -39.842 1.00 48.28 373 GLY A O 1
ATOM 2841 N N . GLY A 1 374 ? 14.070 7.926 -40.224 1.00 43.66 374 GLY A N 1
ATOM 2842 C CA . GLY A 1 374 ? 14.889 7.469 -41.357 1.00 43.66 374 GLY A CA 1
ATOM 2843 C C . GLY A 1 374 ? 14.150 7.110 -42.660 1.00 43.66 374 GLY A C 1
ATOM 2844 O O . GLY A 1 374 ? 14.634 6.272 -43.406 1.00 43.66 374 GLY A O 1
ATOM 2845 N N . GLY A 1 375 ? 13.020 7.741 -42.999 1.00 34.56 375 GLY A N 1
ATOM 2846 C CA . GLY A 1 375 ? 12.471 7.689 -44.364 1.00 34.56 375 GLY A CA 1
ATOM 2847 C C . GLY A 1 375 ? 12.922 8.905 -45.175 1.00 34.56 375 GLY A C 1
ATOM 2848 O O . GLY A 1 375 ? 12.923 10.010 -44.630 1.00 34.56 375 GLY A O 1
ATOM 2849 N N . ASP A 1 376 ? 13.231 8.749 -46.469 1.00 39.78 376 ASP A N 1
ATOM 2850 C CA . ASP A 1 376 ? 13.733 9.792 -47.405 1.00 39.78 376 ASP A CA 1
ATOM 2851 C C . ASP A 1 376 ? 12.714 10.932 -47.719 1.00 39.78 376 ASP A C 1
ATOM 2853 O O . ASP A 1 376 ? 12.713 11.561 -48.775 1.00 39.78 376 ASP A O 1
ATOM 2857 N N . GLY A 1 377 ? 11.813 11.211 -46.773 1.00 41.94 377 GLY A N 1
ATOM 2858 C CA . GLY A 1 377 ? 10.796 12.260 -46.786 1.00 41.94 377 GLY A CA 1
ATOM 2859 C C . GLY A 1 377 ? 10.081 12.491 -45.440 1.00 41.94 377 GLY A C 1
ATOM 2860 O O . GLY A 1 377 ? 9.183 13.330 -45.388 1.00 41.94 377 GLY A O 1
ATOM 2861 N N . ALA A 1 378 ? 10.448 11.794 -44.352 1.00 45.00 378 ALA A N 1
ATOM 2862 C CA . ALA A 1 378 ? 9.899 12.046 -43.016 1.00 45.00 378 ALA A CA 1
ATOM 2863 C C . ALA A 1 378 ? 10.740 13.120 -42.302 1.00 45.00 378 ALA A C 1
ATOM 2865 O O . ALA A 1 378 ? 11.952 12.978 -42.154 1.00 45.00 378 ALA A O 1
ATOM 2866 N N . GLU A 1 379 ? 10.121 14.227 -41.877 1.00 50.34 379 GLU A N 1
ATOM 2867 C CA . GLU A 1 379 ? 10.818 15.280 -41.127 1.00 50.34 379 GLU A CA 1
ATOM 2868 C C . GLU A 1 379 ? 11.497 14.685 -39.879 1.00 50.34 379 GLU A C 1
ATOM 2870 O O . GLU A 1 379 ? 10.817 14.150 -39.005 1.00 50.34 379 GLU A O 1
ATOM 2875 N N . LYS A 1 380 ? 12.829 14.816 -39.777 1.00 61.47 380 LYS A N 1
ATOM 2876 C CA . LYS A 1 380 ? 13.659 14.462 -38.606 1.00 61.47 380 LYS A CA 1
ATOM 2877 C C . LYS A 1 380 ? 13.299 15.331 -37.391 1.00 61.47 380 LYS A C 1
ATOM 2879 O O . LYS A 1 380 ? 14.055 16.216 -36.995 1.00 61.47 380 LYS A O 1
ATOM 2884 N N . ARG A 1 381 ? 12.103 15.168 -36.832 1.00 72.44 381 ARG A N 1
ATOM 2885 C CA . ARG A 1 381 ? 11.591 16.023 -35.756 1.00 72.44 381 ARG A CA 1
ATOM 2886 C C . ARG A 1 381 ? 12.264 15.703 -34.429 1.00 72.44 381 ARG A C 1
ATOM 2888 O O . ARG A 1 381 ? 12.423 14.546 -34.066 1.00 72.44 381 ARG A O 1
ATOM 2895 N N . LYS A 1 382 ? 12.609 16.764 -33.701 1.00 87.69 382 LYS A N 1
ATOM 2896 C CA . LYS A 1 382 ? 13.125 16.704 -32.330 1.00 87.69 382 LYS A CA 1
ATOM 2897 C C . LYS A 1 382 ? 12.128 15.974 -31.433 1.00 87.69 382 LYS A C 1
ATOM 2899 O O . LYS A 1 382 ? 10.936 16.286 -31.489 1.00 87.69 382 LYS A O 1
ATOM 2904 N N . TRP A 1 383 ? 12.605 15.067 -30.591 1.00 91.06 383 TRP A N 1
ATOM 2905 C CA . TRP A 1 383 ? 11.747 14.283 -29.698 1.00 91.06 383 TRP A CA 1
ATOM 2906 C C . TRP A 1 383 ? 12.181 14.357 -28.233 1.00 91.06 383 TRP A C 1
ATOM 2908 O O . TRP A 1 383 ? 11.333 14.208 -27.351 1.00 91.06 383 TRP A O 1
ATOM 2918 N N . ALA A 1 384 ? 13.457 14.637 -27.941 1.00 93.88 384 ALA A N 1
ATOM 2919 C CA . ALA A 1 384 ? 14.013 14.491 -26.593 1.00 93.88 384 ALA A CA 1
ATOM 2920 C C . ALA A 1 384 ? 13.344 15.427 -25.578 1.00 93.88 384 ALA A C 1
ATOM 2922 O O . ALA A 1 384 ? 13.014 15.017 -24.464 1.00 93.88 384 ALA A O 1
ATOM 2923 N N . ARG A 1 385 ? 13.066 16.671 -25.988 1.00 95.00 385 ARG A N 1
ATOM 2924 C CA . ARG A 1 385 ? 12.327 17.648 -25.172 1.00 95.00 385 ARG A CA 1
ATOM 2925 C C . ARG A 1 385 ? 10.909 17.168 -24.852 1.00 95.00 385 ARG A C 1
ATOM 2927 O O . ARG A 1 385 ? 10.504 17.177 -23.692 1.00 95.00 385 ARG A O 1
ATOM 2934 N N . GLU A 1 386 ? 10.153 16.773 -25.876 1.00 94.44 386 GLU A N 1
ATOM 2935 C CA . GLU A 1 386 ? 8.747 16.380 -25.716 1.00 94.44 386 GLU A CA 1
ATOM 2936 C C . GLU A 1 386 ? 8.599 15.091 -24.909 1.00 94.44 386 GLU A C 1
ATOM 2938 O O . GLU A 1 386 ? 7.653 14.975 -24.132 1.00 94.44 386 GLU A O 1
ATOM 2943 N N . LEU A 1 387 ? 9.560 14.167 -25.017 1.00 96.44 387 LEU A N 1
ATOM 2944 C CA . LEU A 1 387 ? 9.622 12.976 -24.176 1.00 96.44 387 LEU A CA 1
ATOM 2945 C C . LEU A 1 387 ? 9.643 13.361 -22.696 1.00 96.44 387 LEU A C 1
ATOM 2947 O O . LEU A 1 387 ? 8.788 12.901 -21.943 1.00 96.44 387 LEU A O 1
ATOM 2951 N N . VAL A 1 388 ? 10.569 14.228 -22.270 1.00 98.19 388 VAL A N 1
ATOM 2952 C CA . VAL A 1 388 ? 10.678 14.619 -20.852 1.00 98.19 388 VAL A CA 1
ATOM 2953 C C . VAL A 1 388 ? 9.388 15.281 -20.362 1.00 98.19 388 VAL A C 1
ATOM 2955 O O . VAL A 1 388 ? 8.904 14.953 -19.276 1.00 98.19 388 VAL A O 1
ATOM 2958 N N . LEU A 1 389 ? 8.803 16.176 -21.163 1.00 97.94 389 LEU A N 1
ATOM 2959 C CA . LEU A 1 389 ? 7.564 16.865 -20.798 1.00 97.94 389 LEU A CA 1
ATOM 2960 C C . LEU A 1 389 ? 6.370 15.910 -20.716 1.00 97.94 389 LEU A C 1
ATOM 2962 O O . LEU A 1 389 ? 5.564 16.023 -19.797 1.00 97.94 389 LEU A O 1
ATOM 2966 N N . GLU A 1 390 ? 6.252 14.944 -21.624 1.00 97.62 390 GLU A N 1
ATOM 2967 C CA . GLU A 1 390 ? 5.162 13.969 -21.586 1.00 97.62 390 GLU A CA 1
ATOM 2968 C C . GLU A 1 390 ? 5.294 12.999 -20.404 1.00 97.62 390 GLU A C 1
ATOM 2970 O O . GLU A 1 390 ? 4.313 12.751 -19.696 1.00 97.62 390 GLU A O 1
ATOM 2975 N N . VAL A 1 391 ? 6.509 12.515 -20.116 1.00 98.56 391 VAL A N 1
ATOM 2976 C CA . VAL A 1 391 ? 6.778 11.703 -18.916 1.00 98.56 391 VAL A CA 1
ATOM 2977 C C . VAL A 1 391 ? 6.419 12.489 -17.650 1.00 98.56 391 VAL A C 1
ATOM 2979 O O . VAL A 1 391 ? 5.821 11.932 -16.723 1.00 98.56 391 VAL A O 1
ATOM 2982 N N . ALA A 1 392 ? 6.715 13.793 -17.622 1.00 98.56 392 ALA A N 1
ATOM 2983 C CA . ALA A 1 392 ? 6.348 14.685 -16.530 1.00 98.56 392 ALA A CA 1
ATOM 2984 C C . ALA A 1 392 ? 4.823 14.812 -16.355 1.00 98.56 392 ALA A C 1
ATOM 2986 O O . ALA A 1 392 ? 4.333 14.624 -15.240 1.00 98.56 392 ALA A O 1
ATOM 2987 N N . ARG A 1 393 ? 4.055 15.040 -17.433 1.00 98.62 393 ARG A N 1
ATOM 2988 C CA . ARG A 1 393 ? 2.576 15.115 -17.381 1.00 98.62 393 ARG A CA 1
ATOM 2989 C C . ARG A 1 393 ? 1.949 13.820 -16.861 1.00 98.62 393 ARG A C 1
ATOM 2991 O O . ARG A 1 393 ? 1.058 13.851 -16.009 1.00 98.62 393 ARG A O 1
ATOM 2998 N N . ARG A 1 394 ? 2.425 12.662 -17.333 1.00 98.44 394 ARG A N 1
ATOM 2999 C CA . ARG A 1 394 ? 1.903 11.354 -16.900 1.00 98.44 394 ARG A CA 1
ATOM 3000 C C . ARG A 1 394 ? 2.185 11.084 -15.424 1.00 98.44 394 ARG A C 1
ATOM 3002 O O . ARG A 1 394 ? 1.280 10.682 -14.692 1.00 98.44 394 ARG A O 1
ATOM 3009 N N . ASN A 1 395 ? 3.402 11.374 -14.964 1.00 98.69 395 ASN A N 1
ATOM 3010 C CA . ASN A 1 395 ? 3.765 11.238 -13.552 1.00 98.69 395 ASN A CA 1
ATOM 3011 C C . ASN A 1 395 ? 3.027 12.246 -12.652 1.00 98.69 395 ASN A C 1
ATOM 3013 O O . ASN A 1 395 ? 2.642 11.897 -11.536 1.00 98.69 395 ASN A O 1
ATOM 3017 N N . ALA A 1 396 ? 2.746 13.456 -13.144 1.00 98.56 396 ALA A N 1
ATOM 3018 C CA . ALA A 1 396 ? 1.922 14.442 -12.446 1.00 98.56 396 ALA A CA 1
ATOM 3019 C C . ALA A 1 396 ? 0.485 13.934 -12.215 1.00 98.56 396 ALA A C 1
ATOM 3021 O O . ALA A 1 396 ? -0.047 14.035 -11.108 1.00 98.56 396 ALA A O 1
ATOM 3022 N N . LYS A 1 397 ? -0.122 13.299 -13.228 1.00 98.44 397 LYS A N 1
ATOM 3023 C CA . LYS A 1 397 ? -1.443 12.658 -13.110 1.00 98.44 397 LYS A CA 1
ATOM 3024 C C . LYS A 1 397 ? -1.445 11.505 -12.102 1.00 98.44 397 LYS A C 1
ATOM 3026 O O . LYS A 1 397 ? -2.387 11.381 -11.319 1.00 98.44 397 LYS A O 1
ATOM 3031 N N . MET A 1 398 ? -0.406 10.672 -12.115 1.00 98.56 398 MET A N 1
ATOM 3032 C CA . MET A 1 398 ? -0.243 9.566 -11.169 1.00 98.56 398 MET A CA 1
ATOM 3033 C C . MET A 1 398 ? -0.173 10.066 -9.724 1.00 98.56 398 MET A C 1
ATOM 3035 O O . MET A 1 398 ? -0.976 9.646 -8.890 1.00 98.56 398 MET A O 1
ATOM 3039 N N . VAL A 1 399 ? 0.731 11.009 -9.435 1.00 98.50 399 VAL A N 1
ATOM 3040 C CA . VAL A 1 399 ? 0.924 11.507 -8.067 1.00 98.50 399 VAL A CA 1
ATOM 3041 C C . VAL A 1 399 ? -0.266 12.331 -7.576 1.00 98.50 399 VAL A C 1
ATOM 3043 O O . VAL A 1 399 ? -0.607 12.257 -6.399 1.00 98.50 399 VAL A O 1
ATOM 3046 N N . ALA A 1 400 ? -0.976 13.038 -8.461 1.00 98.56 400 ALA A N 1
ATOM 3047 C CA . ALA A 1 400 ? -2.253 13.665 -8.122 1.00 98.56 400 ALA A CA 1
ATOM 3048 C C . ALA A 1 400 ? -3.285 12.638 -7.627 1.00 98.56 400 ALA A C 1
ATOM 3050 O O . ALA A 1 400 ? -3.998 12.903 -6.660 1.00 98.56 400 ALA A O 1
ATOM 3051 N N . GLY A 1 401 ? -3.335 11.459 -8.258 1.00 98.50 401 GLY A N 1
ATOM 3052 C CA . GLY A 1 401 ? -4.141 10.325 -7.810 1.00 98.50 401 GLY A CA 1
ATOM 3053 C C . GLY A 1 401 ? -3.704 9.796 -6.444 1.00 98.50 401 GLY A C 1
ATOM 3054 O O . GLY A 1 401 ? -4.553 9.595 -5.577 1.00 98.50 401 GLY A O 1
ATOM 3055 N N . TRP A 1 402 ? -2.393 9.644 -6.222 1.00 98.62 402 TRP A N 1
ATOM 3056 C CA . TRP A 1 402 ? -1.852 9.212 -4.928 1.00 98.62 402 TRP A CA 1
ATOM 3057 C C . TRP A 1 402 ? -2.275 10.142 -3.793 1.00 98.62 402 TRP A C 1
ATOM 3059 O O . TRP A 1 402 ? -2.805 9.680 -2.787 1.00 98.62 402 TRP A O 1
ATOM 3069 N N . GLN A 1 403 ? -2.111 11.453 -3.980 1.00 98.25 403 GLN A N 1
ATOM 3070 C CA . GLN A 1 403 ? -2.518 12.452 -2.992 1.00 98.25 403 GLN A CA 1
ATOM 3071 C C . GLN A 1 403 ? -4.043 12.463 -2.814 1.00 98.25 403 GLN A C 1
ATOM 3073 O O . GLN A 1 403 ? -4.558 12.393 -1.704 1.00 98.25 403 GLN A O 1
ATOM 3078 N N . ALA A 1 404 ? -4.809 12.474 -3.904 1.00 98.25 404 ALA A N 1
ATOM 3079 C CA . ALA A 1 404 ? -6.262 12.550 -3.808 1.00 98.25 404 ALA A CA 1
ATOM 3080 C C . ALA A 1 404 ? -6.892 11.342 -3.106 1.00 98.25 404 ALA A C 1
ATOM 3082 O O . ALA A 1 404 ? -7.975 11.502 -2.557 1.00 98.25 404 ALA A O 1
ATOM 3083 N N . TYR A 1 405 ? -6.253 10.168 -3.110 1.00 98.38 405 TYR A N 1
ATOM 3084 C CA . TYR A 1 405 ? -6.755 8.940 -2.483 1.00 98.38 405 TYR A CA 1
ATOM 3085 C C . TYR A 1 405 ? -5.880 8.422 -1.337 1.00 98.38 405 TYR A C 1
ATOM 3087 O O . TYR A 1 405 ? -6.072 7.292 -0.908 1.00 98.38 405 TYR A O 1
ATOM 3095 N N . GLY A 1 406 ? -4.958 9.227 -0.801 1.00 97.50 406 GLY A N 1
ATOM 3096 C CA . GLY A 1 406 ? -4.192 8.833 0.384 1.00 97.50 406 GLY A CA 1
ATOM 3097 C C . GLY A 1 406 ? -3.257 7.638 0.161 1.00 97.50 406 GLY A C 1
ATOM 3098 O O . GLY A 1 406 ? -2.945 6.934 1.112 1.00 97.50 406 GLY A O 1
ATOM 3099 N N . PHE A 1 407 ? -2.826 7.362 -1.071 1.00 98.44 407 PHE A N 1
ATOM 3100 C CA . PHE A 1 407 ? -1.869 6.289 -1.343 1.00 98.44 407 PHE A CA 1
ATOM 3101 C C . PHE A 1 407 ? -0.438 6.768 -1.087 1.00 98.44 407 PHE A C 1
ATOM 3103 O O . PHE A 1 407 ? -0.045 7.857 -1.517 1.00 98.44 407 PHE A O 1
ATOM 3110 N N . MET A 1 408 ? 0.354 5.934 -0.421 1.00 97.12 408 MET A N 1
ATOM 3111 C CA . MET A 1 408 ? 1.767 6.163 -0.138 1.00 97.12 408 MET A CA 1
ATOM 3112 C C . MET A 1 408 ? 2.591 5.012 -0.696 1.00 97.12 408 MET A C 1
ATOM 3114 O O . MET A 1 408 ? 2.367 3.858 -0.342 1.00 97.12 408 MET A O 1
ATOM 3118 N N . HIS A 1 409 ? 3.553 5.326 -1.563 1.00 97.12 409 HIS A N 1
ATOM 3119 C CA . HIS A 1 409 ? 4.368 4.316 -2.240 1.00 97.12 409 HIS A CA 1
ATOM 3120 C C . HIS A 1 409 ? 5.493 3.750 -1.354 1.00 97.12 409 HIS A C 1
ATOM 3122 O O . HIS A 1 409 ? 5.869 2.585 -1.489 1.00 97.12 409 HIS A O 1
ATOM 3128 N N . GLY A 1 410 ? 6.095 4.588 -0.503 1.00 91.25 410 GLY A N 1
ATOM 3129 C CA . GLY A 1 410 ? 7.171 4.216 0.426 1.00 91.25 410 GLY A CA 1
ATOM 3130 C C . GLY A 1 410 ? 8.589 4.122 -0.160 1.00 91.25 410 GLY A C 1
ATOM 3131 O O . GLY A 1 410 ? 9.552 4.214 0.596 1.00 91.25 410 GLY A O 1
ATOM 3132 N N . VAL A 1 411 ? 8.759 3.970 -1.483 1.00 94.19 411 VAL A N 1
ATOM 3133 C CA . VAL A 1 411 ? 10.084 3.850 -2.141 1.00 94.19 411 VAL A CA 1
ATOM 3134 C C . VAL A 1 411 ? 10.081 4.500 -3.531 1.00 94.19 411 VAL A C 1
ATOM 3136 O O . VAL A 1 411 ? 10.037 3.822 -4.559 1.00 94.19 411 VAL A O 1
ATOM 3139 N N . ILE A 1 412 ? 10.156 5.832 -3.574 1.00 96.50 412 ILE A N 1
ATOM 3140 C CA . ILE A 1 412 ? 10.158 6.617 -4.825 1.00 96.50 412 ILE A CA 1
ATOM 3141 C C . ILE A 1 412 ? 11.608 6.844 -5.281 1.00 96.50 412 ILE A C 1
ATOM 3143 O O . ILE A 1 412 ? 12.110 7.969 -5.340 1.00 96.50 412 ILE A O 1
ATOM 3147 N N . ASN A 1 413 ? 12.322 5.747 -5.529 1.00 95.88 413 ASN A N 1
ATOM 3148 C CA . ASN A 1 413 ? 13.629 5.780 -6.184 1.00 95.88 413 ASN A CA 1
ATOM 3149 C C . ASN A 1 413 ? 13.453 5.988 -7.693 1.00 95.88 413 ASN A C 1
ATOM 3151 O O . ASN A 1 413 ? 12.409 5.646 -8.248 1.00 95.88 413 ASN A O 1
ATOM 3155 N N . THR A 1 414 ? 14.467 6.503 -8.386 1.00 96.88 414 THR A N 1
ATOM 3156 C CA . THR A 1 414 ? 14.366 6.757 -9.836 1.00 96.88 414 THR A CA 1
ATOM 3157 C C . THR A 1 414 ? 14.212 5.475 -10.661 1.00 96.88 414 THR A C 1
ATOM 3159 O O . THR A 1 414 ? 13.593 5.499 -11.726 1.00 96.88 414 THR A O 1
ATOM 3162 N N . ASP A 1 415 ? 14.683 4.335 -10.152 1.00 94.81 415 ASP A N 1
ATOM 3163 C CA . ASP A 1 415 ? 14.439 3.012 -10.727 1.00 94.81 415 ASP A CA 1
ATOM 3164 C C . ASP A 1 415 ? 12.996 2.514 -10.547 1.00 94.81 415 ASP A C 1
ATOM 3166 O O . ASP A 1 415 ? 12.610 1.589 -11.250 1.00 94.81 415 ASP A O 1
ATOM 3170 N N . ASN A 1 416 ? 12.179 3.144 -9.697 1.00 97.06 416 ASN A N 1
ATOM 3171 C CA . ASN A 1 416 ? 10.766 2.797 -9.481 1.00 97.06 416 ASN A CA 1
ATOM 3172 C C . ASN A 1 416 ? 9.791 3.808 -10.111 1.00 97.06 416 ASN A C 1
ATOM 3174 O O . ASN A 1 416 ? 8.581 3.699 -9.927 1.00 97.06 416 ASN A O 1
ATOM 3178 N N . VAL A 1 417 ? 10.283 4.806 -10.853 1.00 98.25 417 VAL A N 1
ATOM 3179 C CA . VAL A 1 417 ? 9.426 5.787 -11.536 1.00 98.25 417 VAL A CA 1
ATOM 3180 C C . VAL A 1 417 ? 9.285 5.407 -13.004 1.00 98.25 417 VAL A C 1
ATOM 3182 O O . VAL A 1 417 ? 10.235 5.510 -13.780 1.00 98.25 417 VAL A O 1
ATOM 3185 N N . SER A 1 418 ? 8.087 4.962 -13.386 1.00 98.44 418 SER A N 1
ATOM 3186 C CA . SER A 1 418 ? 7.766 4.570 -14.759 1.00 98.44 418 SER A CA 1
ATOM 3187 C C . SER A 1 418 ? 7.784 5.765 -15.717 1.00 98.44 418 SER A C 1
ATOM 3189 O O . SER A 1 418 ? 7.248 6.839 -15.424 1.00 98.44 418 SER A O 1
ATOM 3191 N N . VAL A 1 419 ? 8.304 5.547 -16.927 1.00 98.19 419 VAL A N 1
ATOM 3192 C CA . VAL A 1 419 ? 8.241 6.542 -18.015 1.00 98.19 419 VAL A CA 1
ATOM 3193 C C . VAL A 1 419 ? 6.801 6.780 -18.488 1.00 98.19 419 VAL A C 1
ATOM 3195 O O . VAL A 1 419 ? 6.463 7.851 -18.978 1.00 98.19 419 VAL A O 1
ATOM 3198 N N . LEU A 1 420 ? 5.912 5.806 -18.283 1.00 97.75 420 LEU A N 1
ATOM 3199 C CA . LEU A 1 420 ? 4.490 5.910 -18.609 1.00 97.75 420 LEU A CA 1
ATOM 3200 C C . LEU A 1 420 ? 3.672 6.589 -17.499 1.00 97.75 420 LEU A C 1
ATOM 3202 O O . LEU A 1 420 ? 2.464 6.753 -17.661 1.00 97.75 420 LEU A O 1
ATOM 3206 N N . GLY A 1 421 ? 4.303 6.966 -16.380 1.00 98.00 421 GLY A N 1
ATOM 3207 C CA . GLY A 1 421 ? 3.607 7.459 -15.191 1.00 98.00 421 GLY A CA 1
ATOM 3208 C C . GLY A 1 421 ? 2.691 6.404 -14.574 1.00 98.00 421 GLY A C 1
ATOM 3209 O O . GLY A 1 421 ? 1.602 6.738 -14.128 1.00 98.00 421 GLY A O 1
ATOM 3210 N N . LEU A 1 422 ? 3.089 5.130 -14.615 1.00 98.50 422 LEU A N 1
ATOM 3211 C CA . LEU A 1 422 ? 2.412 4.035 -13.925 1.00 98.50 422 LEU A CA 1
ATOM 3212 C C . LEU A 1 422 ? 2.996 3.858 -12.521 1.00 98.50 422 LEU A C 1
ATOM 3214 O O . LEU A 1 422 ? 4.215 3.878 -12.350 1.00 98.50 422 LEU A O 1
ATOM 3218 N N . THR A 1 423 ? 2.131 3.604 -11.542 1.00 98.62 423 THR A N 1
ATOM 3219 C CA . THR A 1 423 ? 2.535 3.043 -10.246 1.00 98.62 423 THR A CA 1
ATOM 3220 C C . THR A 1 423 ? 3.103 1.642 -10.493 1.00 98.62 423 THR A C 1
ATOM 3222 O O . THR A 1 423 ? 2.425 0.816 -11.102 1.00 98.62 423 THR A O 1
ATOM 3225 N N . ILE A 1 424 ? 4.341 1.381 -10.076 1.00 97.12 424 ILE A N 1
ATOM 3226 C CA . ILE A 1 424 ? 5.041 0.103 -10.279 1.00 97.12 424 ILE A CA 1
ATOM 3227 C C . ILE A 1 424 ? 5.833 -0.271 -9.023 1.00 97.12 424 ILE A C 1
ATOM 3229 O O . ILE A 1 424 ? 6.096 0.580 -8.187 1.00 97.12 424 ILE A O 1
ATOM 3233 N N . ASP A 1 425 ? 6.248 -1.534 -8.904 1.00 91.56 425 ASP A N 1
ATOM 3234 C CA . ASP A 1 425 ? 7.123 -2.014 -7.821 1.00 91.56 425 ASP A CA 1
ATOM 3235 C C . ASP A 1 425 ? 6.587 -1.725 -6.402 1.00 91.56 425 ASP A C 1
ATOM 3237 O O . ASP A 1 425 ? 7.214 -1.088 -5.552 1.00 91.56 425 ASP A O 1
ATOM 3241 N N . TYR A 1 426 ? 5.417 -2.299 -6.125 1.00 92.81 426 TYR A N 1
ATOM 3242 C CA . TYR A 1 426 ? 4.771 -2.282 -4.817 1.00 92.81 426 TYR A CA 1
ATOM 3243 C C . TYR A 1 426 ? 5.611 -3.015 -3.758 1.00 92.81 426 TYR A C 1
ATOM 3245 O O . TYR A 1 426 ? 5.751 -4.238 -3.788 1.00 92.81 426 TYR A O 1
ATOM 3253 N N . GLY A 1 427 ? 6.166 -2.254 -2.813 1.00 82.69 427 GLY A N 1
ATOM 3254 C CA . GLY A 1 427 ? 6.899 -2.763 -1.651 1.00 82.69 427 GLY A CA 1
ATOM 3255 C C . GLY A 1 427 ? 6.192 -2.386 -0.343 1.00 82.69 427 GLY A C 1
ATOM 3256 O O . GLY A 1 427 ? 5.087 -2.877 -0.093 1.00 82.69 427 GLY A O 1
ATOM 3257 N N . PRO A 1 428 ? 6.776 -1.499 0.483 1.00 89.31 428 PRO A N 1
ATOM 3258 C CA . PRO A 1 428 ? 6.178 -1.028 1.731 1.00 89.31 428 PRO A CA 1
ATOM 3259 C C . PRO A 1 428 ? 5.167 0.107 1.480 1.00 89.31 428 PRO A C 1
ATOM 3261 O O . PRO A 1 428 ? 5.259 1.178 2.070 1.00 89.31 428 PRO A O 1
ATOM 3264 N N . TYR A 1 429 ? 4.222 -0.100 0.557 1.00 95.06 429 TYR A N 1
ATOM 3265 C CA . TYR A 1 429 ? 3.150 0.869 0.319 1.00 95.06 429 TYR A CA 1
ATOM 3266 C C . TYR A 1 429 ? 2.110 0.811 1.442 1.00 95.06 429 TYR A C 1
ATOM 3268 O O . TYR A 1 429 ? 1.962 -0.226 2.096 1.00 95.06 429 TYR A O 1
ATOM 3276 N N . ALA A 1 430 ? 1.331 1.879 1.602 1.00 93.25 430 ALA A N 1
ATOM 3277 C CA . ALA A 1 430 ? 0.123 1.883 2.422 1.00 93.25 430 ALA A CA 1
ATOM 3278 C C . ALA A 1 430 ? -0.947 2.816 1.836 1.00 93.25 430 ALA A C 1
ATOM 3280 O O . ALA A 1 430 ? -0.634 3.791 1.151 1.00 93.25 430 ALA A O 1
ATOM 3281 N N . PHE A 1 431 ? -2.211 2.532 2.140 1.00 95.88 431 PHE A N 1
ATOM 3282 C CA . PHE A 1 431 ? -3.288 3.515 2.038 1.00 95.88 431 PHE A CA 1
ATOM 3283 C C . PHE A 1 431 ? -3.457 4.225 3.381 1.00 95.88 431 PHE A C 1
ATOM 3285 O O . PHE A 1 431 ? -3.252 3.625 4.433 1.00 95.88 431 PHE A O 1
ATOM 3292 N N . MET A 1 432 ? -3.811 5.505 3.333 1.00 94.38 432 MET A N 1
ATOM 3293 C CA . MET A 1 432 ? -4.043 6.333 4.507 1.00 94.38 432 MET A CA 1
ATOM 3294 C C . MET A 1 432 ? -5.271 5.833 5.267 1.00 94.38 432 MET A C 1
ATOM 3296 O O . MET A 1 432 ? -6.389 5.921 4.761 1.00 94.38 432 MET A O 1
ATOM 3300 N N . ASP A 1 433 ? -5.065 5.361 6.493 1.00 90.56 433 ASP A N 1
ATOM 3301 C CA . ASP A 1 433 ? -6.164 5.072 7.409 1.00 90.56 433 ASP A CA 1
ATOM 3302 C C . ASP A 1 433 ? -6.639 6.377 8.059 1.00 90.56 433 ASP A C 1
ATOM 3304 O O . ASP A 1 433 ? -7.499 7.077 7.526 1.00 90.56 433 ASP A O 1
ATOM 3308 N N . VAL A 1 434 ? -6.015 6.766 9.170 1.00 91.12 434 VAL A N 1
ATOM 3309 C CA . VAL A 1 434 ? -6.189 8.096 9.762 1.00 91.12 434 VAL A CA 1
ATOM 3310 C C . VAL A 1 434 ? -5.342 9.095 9.000 1.00 91.12 434 VAL A C 1
ATOM 3312 O O . VAL A 1 434 ? -4.155 8.855 8.798 1.00 91.12 434 VAL A O 1
ATOM 3315 N N . PHE A 1 435 ? -5.927 10.232 8.625 1.00 94.19 435 PHE A N 1
ATOM 3316 C CA . PHE A 1 435 ? -5.176 11.257 7.912 1.00 94.19 435 PHE A CA 1
ATOM 3317 C C . PHE A 1 435 ? -4.031 11.823 8.767 1.00 94.19 435 PHE A C 1
ATOM 3319 O O . PHE A 1 435 ? -4.255 12.409 9.826 1.00 94.19 435 PHE A O 1
ATOM 3326 N N . ASP A 1 436 ? -2.810 11.664 8.267 1.00 87.75 436 ASP A N 1
ATOM 3327 C CA . ASP A 1 436 ? -1.582 12.244 8.800 1.00 87.75 436 ASP A CA 1
ATOM 3328 C C . ASP A 1 436 ? -0.719 12.679 7.615 1.00 87.75 436 ASP A C 1
ATOM 3330 O O . ASP A 1 436 ? -0.277 11.867 6.797 1.00 87.75 436 ASP A O 1
ATOM 3334 N N . SER A 1 437 ? -0.498 13.988 7.495 1.00 91.12 437 SER A N 1
ATOM 3335 C CA . SER A 1 437 ? 0.222 14.540 6.351 1.00 91.12 437 SER A CA 1
ATOM 3336 C C . SER A 1 437 ? 1.690 14.093 6.296 1.00 91.12 437 SER A C 1
ATOM 3338 O O . SER A 1 437 ? 2.284 14.053 5.214 1.00 91.12 437 SER A O 1
ATOM 3340 N N . PHE A 1 438 ? 2.265 13.704 7.431 1.00 86.19 438 PHE A N 1
ATOM 3341 C CA . PHE A 1 438 ? 3.646 13.255 7.562 1.00 86.19 438 PHE A CA 1
ATOM 3342 C C . PHE A 1 438 ? 3.769 11.739 7.732 1.00 86.19 438 PHE A C 1
ATOM 3344 O O . PHE A 1 438 ? 4.857 11.267 8.049 1.00 86.19 438 PHE A O 1
ATOM 3351 N N . HIS A 1 439 ? 2.705 10.970 7.474 1.00 83.94 439 HIS A N 1
ATOM 3352 C CA . HIS A 1 439 ? 2.761 9.516 7.579 1.00 83.94 439 HIS A CA 1
ATOM 3353 C C . HIS A 1 439 ? 3.876 8.922 6.703 1.00 83.94 439 HIS A C 1
ATOM 3355 O O . HIS A 1 439 ? 3.977 9.218 5.504 1.00 83.94 439 HIS A O 1
ATOM 3361 N N . ILE A 1 440 ? 4.682 8.050 7.311 1.00 81.44 440 ILE A N 1
ATOM 3362 C CA . ILE A 1 440 ? 5.762 7.293 6.676 1.00 81.44 440 ILE A CA 1
ATOM 3363 C C . ILE A 1 440 ? 5.350 5.821 6.694 1.00 81.44 440 ILE A C 1
ATOM 3365 O O . ILE A 1 440 ? 5.244 5.213 7.752 1.00 81.44 440 ILE A O 1
ATOM 3369 N N . CYS A 1 441 ? 5.110 5.251 5.514 1.00 81.19 441 CYS A N 1
ATOM 3370 C CA . CYS A 1 441 ? 4.699 3.848 5.380 1.00 81.19 441 CYS A CA 1
ATOM 3371 C C . CYS A 1 441 ? 5.878 2.867 5.279 1.00 81.19 441 CYS A C 1
ATOM 3373 O O . CYS A 1 441 ? 5.693 1.663 5.447 1.00 81.19 441 CYS A O 1
ATOM 3375 N N . ASN A 1 442 ? 7.084 3.370 5.002 1.00 78.25 442 ASN A N 1
ATOM 3376 C CA . ASN A 1 442 ? 8.292 2.566 4.889 1.00 78.25 442 ASN A CA 1
ATOM 3377 C C . ASN A 1 442 ? 9.137 2.678 6.161 1.00 78.25 442 ASN A C 1
ATOM 3379 O O . ASN A 1 442 ? 9.678 3.742 6.444 1.00 78.25 442 ASN A O 1
ATOM 3383 N N . HIS A 1 443 ? 9.295 1.570 6.882 1.00 65.88 443 HIS A N 1
ATOM 3384 C CA . HIS A 1 443 ? 10.087 1.505 8.112 1.00 65.88 443 HIS A CA 1
ATOM 3385 C C . HIS A 1 443 ? 11.573 1.835 7.887 1.00 65.88 443 HIS A C 1
ATOM 3387 O O . HIS A 1 443 ? 12.208 2.385 8.777 1.00 65.88 443 HIS A O 1
ATOM 3393 N N . SER A 1 444 ? 12.122 1.584 6.689 1.00 68.62 444 SER A N 1
ATOM 3394 C CA . SER A 1 444 ? 13.515 1.930 6.364 1.00 68.62 444 SER A CA 1
ATOM 3395 C C . SER A 1 444 ? 13.721 3.413 6.001 1.00 68.62 444 SER A C 1
ATOM 3397 O O . SER A 1 444 ? 14.841 3.820 5.696 1.00 68.62 444 SER A O 1
ATOM 3399 N N . ASP A 1 445 ? 12.658 4.225 5.960 1.00 72.75 445 ASP A N 1
ATOM 3400 C CA . ASP A 1 445 ? 12.716 5.660 5.653 1.00 72.75 445 ASP A CA 1
ATOM 3401 C C . ASP A 1 445 ? 12.756 6.510 6.935 1.00 72.75 445 ASP A C 1
ATOM 3403 O O . ASP A 1 445 ? 11.872 7.330 7.185 1.00 72.75 445 ASP A O 1
ATOM 3407 N N . ASP A 1 446 ? 13.810 6.338 7.742 1.00 68.25 446 ASP A N 1
ATOM 3408 C CA . ASP A 1 446 ? 13.999 7.062 9.015 1.00 68.25 446 ASP A CA 1
ATOM 3409 C C . ASP A 1 446 ? 13.931 8.597 8.852 1.00 68.25 446 ASP A C 1
ATOM 3411 O O . ASP A 1 446 ? 13.559 9.323 9.773 1.00 68.25 446 ASP A O 1
ATOM 3415 N N . GLY A 1 447 ? 14.305 9.109 7.673 1.00 68.44 447 GLY A N 1
ATOM 3416 C CA . GLY A 1 447 ? 14.303 10.540 7.356 1.00 68.44 447 GLY A CA 1
ATOM 3417 C C . GLY A 1 447 ? 12.970 11.082 6.830 1.00 68.44 447 GLY A C 1
ATOM 3418 O O . GLY A 1 447 ? 12.877 12.284 6.572 1.00 68.44 447 GLY A O 1
ATOM 3419 N N . GLY A 1 448 ? 11.964 10.227 6.619 1.00 78.50 448 GLY A N 1
ATOM 3420 C CA . GLY A 1 448 ? 10.668 10.604 6.052 1.00 78.50 448 GLY A CA 1
ATOM 3421 C C . GLY A 1 448 ? 10.746 11.182 4.638 1.00 78.50 448 GLY A C 1
ATOM 3422 O O . GLY A 1 448 ? 9.925 12.024 4.263 1.00 78.50 448 GLY A O 1
ATOM 3423 N N . ARG A 1 449 ? 11.736 10.761 3.840 1.00 86.88 449 ARG A N 1
ATOM 3424 C CA . ARG A 1 449 ? 11.962 11.222 2.462 1.00 86.88 449 ARG A CA 1
ATOM 3425 C C . ARG A 1 449 ? 10.751 10.956 1.564 1.00 86.88 449 ARG A C 1
ATOM 3427 O O . ARG A 1 449 ? 10.464 11.754 0.670 1.00 86.88 449 ARG A O 1
ATOM 3434 N N . TYR A 1 450 ? 10.059 9.847 1.797 1.00 92.06 450 TYR A N 1
ATOM 3435 C CA . TYR A 1 450 ? 8.912 9.361 1.035 1.00 92.06 450 TYR A CA 1
ATOM 3436 C C . TYR A 1 450 ? 7.586 9.495 1.794 1.00 92.06 450 TYR A C 1
ATOM 3438 O O . TYR A 1 450 ? 6.597 8.876 1.393 1.00 92.06 450 TYR A O 1
ATOM 3446 N N . ALA A 1 451 ? 7.539 10.314 2.853 1.00 88.81 451 ALA A N 1
ATOM 3447 C CA . ALA A 1 451 ? 6.303 10.613 3.574 1.00 88.81 451 ALA A CA 1
ATOM 3448 C C . ALA A 1 451 ? 5.204 11.125 2.627 1.00 88.81 451 ALA A C 1
ATOM 3450 O O . ALA A 1 451 ? 5.495 11.753 1.600 1.00 88.81 451 ALA A O 1
ATOM 3451 N N . TYR A 1 452 ? 3.938 10.908 2.994 1.00 95.38 452 TYR A N 1
ATOM 3452 C CA . TYR A 1 452 ? 2.766 11.230 2.169 1.00 95.38 452 TYR A CA 1
ATOM 3453 C C . TYR A 1 452 ? 2.845 12.607 1.485 1.00 95.38 452 TYR A C 1
ATOM 3455 O O . TYR A 1 452 ? 2.701 12.695 0.260 1.00 95.38 452 TYR A O 1
ATOM 3463 N N . LYS A 1 453 ? 3.144 13.657 2.261 1.00 94.81 453 LYS A N 1
ATOM 3464 C CA . LYS A 1 453 ? 3.267 15.049 1.802 1.00 94.81 453 LYS A CA 1
ATOM 3465 C C . LYS A 1 453 ? 4.402 15.296 0.804 1.00 94.81 453 LYS A C 1
ATOM 3467 O O . LYS A 1 453 ? 4.291 16.209 -0.009 1.00 94.81 453 LYS A O 1
ATOM 3472 N N . TYR A 1 454 ? 5.487 14.523 0.853 1.00 96.19 454 TYR A N 1
ATOM 3473 C CA . TYR A 1 454 ? 6.682 14.749 0.028 1.00 96.19 454 TYR A CA 1
ATOM 3474 C C . TYR A 1 454 ? 6.706 13.939 -1.273 1.00 96.19 454 TYR A C 1
ATOM 3476 O O . TYR A 1 454 ? 7.590 14.157 -2.106 1.00 96.19 454 TYR A O 1
ATOM 3484 N N . GLN A 1 455 ? 5.730 13.057 -1.513 1.00 97.62 455 GLN A N 1
ATOM 3485 C CA . GLN A 1 455 ? 5.680 12.257 -2.743 1.00 97.62 455 GLN A CA 1
ATOM 3486 C C . GLN A 1 455 ? 5.721 13.105 -4.036 1.00 97.62 455 GLN A C 1
ATOM 3488 O O . GLN A 1 455 ? 6.509 12.760 -4.921 1.00 97.62 455 GLN A O 1
ATOM 3493 N N . PRO A 1 456 ? 5.000 14.245 -4.165 1.00 97.62 456 PRO A N 1
ATOM 3494 C CA . PRO A 1 456 ? 5.129 15.120 -5.338 1.00 97.62 456 PRO A CA 1
ATOM 3495 C C . PRO A 1 456 ? 6.553 15.657 -5.540 1.00 97.62 456 PRO A C 1
ATOM 3497 O O . PRO A 1 456 ? 7.064 15.673 -6.660 1.00 97.62 456 PRO A O 1
ATOM 3500 N N . ASN A 1 457 ? 7.236 16.042 -4.457 1.00 97.00 457 ASN A N 1
ATOM 3501 C CA . ASN A 1 457 ? 8.619 16.516 -4.515 1.00 97.00 457 ASN A CA 1
ATOM 3502 C C . ASN A 1 457 ? 9.581 15.415 -4.981 1.00 97.00 457 ASN A C 1
ATOM 3504 O O . ASN A 1 457 ? 10.532 15.703 -5.709 1.00 97.00 457 ASN A O 1
ATOM 3508 N N . MET A 1 458 ? 9.341 14.162 -4.587 1.00 97.19 458 MET A N 1
ATOM 3509 C CA . MET A 1 458 ? 10.178 13.031 -4.999 1.00 97.19 458 MET A CA 1
ATOM 3510 C C . MET A 1 458 ? 9.971 12.653 -6.469 1.00 97.19 458 MET A C 1
ATOM 3512 O O . MET A 1 458 ? 10.937 12.307 -7.147 1.00 97.19 458 MET A O 1
ATOM 3516 N N . ILE A 1 459 ? 8.761 12.825 -7.005 1.00 98.19 459 ILE A N 1
ATOM 3517 C CA . ILE A 1 459 ? 8.513 12.710 -8.449 1.00 98.19 459 ILE A CA 1
ATOM 3518 C C . ILE A 1 459 ? 9.262 13.799 -9.227 1.00 98.19 459 ILE A C 1
ATOM 3520 O O . ILE A 1 459 ? 9.927 13.493 -10.215 1.00 98.19 459 ILE A O 1
ATOM 3524 N N . ILE A 1 460 ? 9.243 15.051 -8.755 1.00 98.25 460 ILE A N 1
ATOM 3525 C CA . ILE A 1 460 ? 10.039 16.134 -9.361 1.00 98.25 460 ILE A CA 1
ATOM 3526 C C . ILE A 1 460 ? 11.536 15.796 -9.327 1.00 98.25 460 ILE A C 1
ATOM 3528 O O . ILE A 1 460 ? 12.235 15.986 -10.321 1.00 98.25 460 ILE A O 1
ATOM 3532 N N . TYR A 1 461 ? 12.037 15.262 -8.209 1.00 97.44 461 TYR A N 1
ATOM 3533 C CA . TYR A 1 461 ? 13.428 14.818 -8.103 1.00 97.44 461 TYR A CA 1
ATOM 3534 C C . TYR A 1 461 ? 13.771 13.760 -9.163 1.00 97.44 461 TYR A C 1
ATOM 3536 O O . TYR A 1 461 ? 14.795 13.884 -9.835 1.00 97.44 461 TYR A O 1
ATOM 3544 N N . ALA A 1 462 ? 12.906 12.764 -9.364 1.00 97.81 462 ALA A N 1
ATOM 3545 C CA . ALA A 1 462 ? 13.129 11.737 -10.374 1.00 97.81 462 ALA A CA 1
ATOM 3546 C C . ALA A 1 462 ? 13.084 12.301 -11.804 1.00 97.81 462 ALA A C 1
ATOM 3548 O O . ALA A 1 462 ? 13.939 11.979 -12.624 1.00 97.81 462 ALA A O 1
ATOM 3549 N N . LEU A 1 463 ? 12.163 13.219 -12.098 1.00 98.38 463 LEU A N 1
ATOM 3550 C CA . LEU A 1 463 ? 12.081 13.870 -13.410 1.00 98.38 463 LEU A CA 1
ATOM 3551 C C . LEU A 1 463 ? 13.292 14.766 -13.705 1.00 98.38 463 LEU A C 1
ATOM 3553 O O . LEU A 1 463 ? 13.742 14.825 -14.847 1.00 98.38 463 LEU A O 1
ATOM 3557 N N . ARG A 1 464 ? 13.885 15.402 -12.687 1.00 97.62 464 ARG A N 1
ATOM 3558 C CA . ARG A 1 464 ? 15.179 16.095 -12.830 1.00 97.62 464 ARG A CA 1
ATOM 3559 C C . ARG A 1 464 ? 16.306 15.124 -13.190 1.00 97.62 464 ARG A C 1
ATOM 3561 O O . ARG A 1 464 ? 17.199 15.495 -13.948 1.00 97.62 464 ARG A O 1
ATOM 3568 N N . ALA A 1 465 ? 16.274 13.897 -12.667 1.00 96.62 465 ALA A N 1
ATOM 3569 C CA . ALA A 1 465 ? 17.243 12.865 -13.026 1.00 96.62 465 ALA A CA 1
ATOM 3570 C C . ALA A 1 465 ? 17.073 12.410 -14.487 1.00 96.62 465 ALA A C 1
ATOM 3572 O O . ALA A 1 465 ? 18.061 12.354 -15.218 1.00 96.62 465 ALA A O 1
ATOM 3573 N N . LEU A 1 466 ? 15.829 12.206 -14.944 1.00 98.00 466 LEU A N 1
ATOM 3574 C CA . LEU A 1 466 ? 15.530 11.942 -16.358 1.00 98.00 466 LEU A CA 1
ATOM 3575 C C . LEU A 1 466 ? 16.028 13.075 -17.266 1.00 98.00 466 LEU A C 1
ATOM 3577 O O . LEU A 1 466 ? 16.703 12.820 -18.262 1.00 98.00 466 LEU A O 1
ATOM 3581 N N . LEU A 1 467 ? 15.720 14.327 -16.907 1.00 98.12 467 LEU A N 1
ATOM 3582 C CA . LEU A 1 467 ? 16.168 15.498 -17.656 1.00 98.12 467 LEU A CA 1
ATOM 3583 C C . LEU A 1 467 ? 17.693 15.537 -17.749 1.00 98.12 467 LEU A C 1
ATOM 3585 O O . LEU A 1 467 ? 18.224 15.724 -18.835 1.00 98.12 467 LEU A O 1
ATOM 3589 N N . ARG A 1 468 ? 18.403 15.319 -16.638 1.00 96.38 468 ARG A N 1
ATOM 3590 C CA . ARG A 1 468 ? 19.870 15.306 -16.629 1.00 96.38 468 ARG A CA 1
ATOM 3591 C C . ARG A 1 468 ? 20.439 14.232 -17.554 1.00 96.38 468 ARG A C 1
ATOM 3593 O O . ARG A 1 468 ? 21.398 14.515 -18.267 1.00 96.38 468 ARG A O 1
ATOM 3600 N N . ALA A 1 469 ? 19.846 13.038 -17.561 1.00 95.62 469 ALA A N 1
ATOM 3601 C CA . ALA A 1 469 ? 20.265 11.966 -18.456 1.00 95.62 469 ALA A CA 1
ATOM 3602 C C . ALA A 1 469 ? 20.095 12.368 -19.934 1.00 95.62 469 ALA A C 1
ATOM 3604 O O . ALA A 1 469 ? 20.989 12.113 -20.735 1.00 95.62 469 ALA A O 1
ATOM 3605 N N . LEU A 1 470 ? 19.002 13.053 -20.290 1.00 97.12 470 LEU A N 1
ATOM 3606 C CA . LEU A 1 470 ? 18.681 13.451 -21.670 1.00 97.12 470 LEU A CA 1
ATOM 3607 C C . LEU A 1 470 ? 19.191 14.841 -22.089 1.00 97.12 470 LEU A C 1
ATOM 3609 O O . LEU A 1 470 ? 19.133 15.174 -23.272 1.00 97.12 470 LEU A O 1
ATOM 3613 N N . ALA A 1 471 ? 19.710 15.652 -21.167 1.00 97.06 471 ALA A N 1
ATOM 3614 C CA . ALA A 1 471 ? 20.114 17.031 -21.435 1.00 97.06 471 ALA A CA 1
ATOM 3615 C C . ALA A 1 471 ? 21.086 17.192 -22.627 1.00 97.06 471 ALA A C 1
ATOM 3617 O O . ALA A 1 471 ? 20.832 18.066 -23.458 1.00 97.06 471 ALA A O 1
ATOM 3618 N N . PRO A 1 472 ? 22.127 16.349 -22.803 1.00 95.75 472 PRO A N 1
ATOM 3619 C CA . PRO A 1 472 ? 23.000 16.435 -23.975 1.00 95.75 472 PRO A CA 1
ATOM 3620 C C . PRO A 1 472 ? 22.253 16.251 -25.306 1.00 95.75 472 PRO A C 1
ATOM 3622 O O . PRO A 1 472 ? 22.536 16.963 -26.266 1.00 95.75 472 PRO A O 1
ATOM 3625 N N . LEU A 1 473 ? 21.279 15.333 -25.365 1.00 95.06 473 LEU A N 1
ATOM 3626 C CA . LEU A 1 473 ? 20.459 15.108 -26.562 1.00 95.06 473 LEU A CA 1
ATOM 3627 C C . LEU A 1 473 ? 19.547 16.302 -26.838 1.00 95.06 473 LEU A C 1
ATOM 3629 O O . LEU A 1 473 ? 19.459 16.753 -27.975 1.00 95.06 473 LEU A O 1
ATOM 3633 N N . ILE A 1 474 ? 18.918 16.854 -25.799 1.00 96.56 474 ILE A N 1
ATOM 3634 C CA . ILE A 1 474 ? 18.048 18.031 -25.922 1.00 96.56 474 ILE A CA 1
ATOM 3635 C C . ILE A 1 474 ? 18.837 19.226 -26.477 1.00 96.56 474 ILE A C 1
ATOM 3637 O O . ILE A 1 474 ? 18.379 19.883 -27.414 1.00 96.56 474 ILE A O 1
ATOM 3641 N N . GLY A 1 475 ? 20.034 19.490 -25.941 1.00 96.56 475 GLY A N 1
ATOM 3642 C CA . GLY A 1 475 ? 20.907 20.555 -26.436 1.00 96.56 475 GLY A CA 1
ATOM 3643 C C . GLY A 1 475 ? 21.385 20.314 -27.869 1.00 96.56 475 GLY A C 1
ATOM 3644 O O . GLY A 1 475 ? 21.346 21.229 -28.692 1.00 96.56 475 GLY A O 1
ATOM 3645 N N . ALA A 1 476 ? 21.762 19.076 -28.200 1.00 95.00 476 ALA A N 1
ATOM 3646 C CA . ALA A 1 476 ? 22.195 18.709 -29.546 1.00 95.00 476 ALA A CA 1
ATOM 3647 C C . ALA A 1 476 ? 21.069 18.860 -30.584 1.00 95.00 476 ALA A C 1
ATOM 3649 O O . ALA A 1 476 ? 21.273 19.494 -31.619 1.00 95.00 476 ALA A O 1
ATOM 3650 N N . GLU A 1 477 ? 19.864 18.357 -30.300 1.00 93.75 477 GLU A N 1
ATOM 3651 C CA . GLU A 1 477 ? 18.687 18.535 -31.161 1.00 93.75 477 GLU A CA 1
ATOM 3652 C C . GLU A 1 477 ? 18.316 20.015 -31.322 1.00 93.75 477 GLU A C 1
ATOM 3654 O O . GLU A 1 477 ? 17.925 20.461 -32.406 1.00 93.75 477 GLU A O 1
ATOM 3659 N N . SER A 1 478 ? 18.442 20.801 -30.248 1.00 93.12 478 SER A N 1
ATOM 3660 C CA . SER A 1 478 ? 18.213 22.246 -30.286 1.00 93.12 478 SER A CA 1
ATOM 3661 C C . SER A 1 478 ? 19.183 22.936 -31.248 1.00 93.12 478 SER A C 1
ATOM 3663 O O . SER A 1 478 ? 18.739 23.677 -32.128 1.00 93.12 478 SER A O 1
ATOM 3665 N N . ALA A 1 479 ? 20.479 22.620 -31.143 1.00 92.69 479 ALA A N 1
ATOM 3666 C CA . ALA A 1 479 ? 21.534 23.182 -31.982 1.00 92.69 479 ALA A CA 1
ATOM 3667 C C . ALA A 1 479 ? 21.429 22.756 -33.458 1.00 92.69 479 ALA A C 1
ATOM 3669 O O . ALA A 1 479 ? 21.669 23.569 -34.350 1.00 92.69 479 ALA A O 1
ATOM 3670 N N . LEU A 1 480 ? 21.060 21.499 -33.725 1.00 89.38 480 LEU A N 1
ATOM 3671 C CA . LEU A 1 480 ? 20.898 20.965 -35.084 1.00 89.38 480 LEU A CA 1
ATOM 3672 C C . LEU A 1 480 ? 19.577 21.392 -35.741 1.00 89.38 480 LEU A C 1
ATOM 3674 O O . LEU A 1 480 ? 19.464 21.413 -36.964 1.00 89.38 480 LEU A O 1
ATOM 3678 N N . GLY A 1 481 ? 18.558 21.712 -34.941 1.00 87.00 481 GLY A N 1
ATOM 3679 C CA . GLY A 1 481 ? 17.211 22.020 -35.420 1.00 87.00 481 GLY A CA 1
ATOM 3680 C C . GLY A 1 481 ? 16.377 20.788 -35.796 1.00 87.00 481 GLY A C 1
ATOM 3681 O O . GLY A 1 481 ? 15.205 20.941 -36.138 1.00 87.00 481 GLY A O 1
ATOM 3682 N N . HIS A 1 482 ? 16.939 19.587 -35.682 1.00 86.12 482 HIS A N 1
ATOM 3683 C CA . HIS A 1 482 ? 16.324 18.303 -36.015 1.00 86.12 482 HIS A CA 1
ATOM 3684 C C . HIS A 1 482 ? 16.838 17.200 -35.071 1.00 86.12 482 HIS A C 1
ATOM 3686 O O . HIS A 1 482 ? 17.782 17.431 -34.315 1.00 86.12 482 HIS A O 1
ATOM 3692 N N . ALA A 1 483 ? 16.237 16.008 -35.118 1.00 85.50 483 ALA A N 1
ATOM 3693 C CA . ALA A 1 483 ? 16.693 14.845 -34.350 1.00 85.50 483 ALA A CA 1
ATOM 3694 C C . ALA A 1 483 ? 18.164 14.503 -34.643 1.00 85.50 483 ALA A C 1
ATOM 3696 O O . ALA A 1 483 ? 18.629 14.654 -35.780 1.00 85.50 483 ALA A O 1
ATOM 3697 N N . VAL A 1 484 ? 18.905 14.044 -33.634 1.00 87.44 484 VAL A N 1
ATOM 3698 C CA . VAL A 1 484 ? 20.326 13.695 -33.790 1.00 87.44 484 VAL A CA 1
ATOM 3699 C C . VAL A 1 484 ? 20.516 12.491 -34.736 1.00 87.44 484 VAL A C 1
ATOM 3701 O O . VAL A 1 484 ? 19.759 11.525 -34.657 1.00 87.44 484 VAL A O 1
ATOM 3704 N N . PRO A 1 485 ? 21.507 12.508 -35.650 1.00 86.25 485 PRO A N 1
ATOM 3705 C CA . PRO A 1 485 ? 21.779 11.366 -36.528 1.00 86.25 485 PRO A CA 1
ATOM 3706 C C . PRO A 1 485 ? 22.472 10.204 -35.782 1.00 86.25 485 PRO A C 1
ATOM 3708 O O . PRO A 1 485 ? 23.023 10.411 -34.700 1.00 86.25 485 PRO A O 1
ATOM 3711 N N . PRO A 1 486 ? 22.522 8.988 -36.357 1.00 86.31 486 PRO A N 1
ATOM 3712 C CA . PRO A 1 486 ? 23.367 7.912 -35.833 1.00 86.31 486 PRO A CA 1
ATOM 3713 C C . PRO A 1 486 ? 24.831 8.356 -35.691 1.00 86.31 486 PRO A C 1
ATOM 3715 O O . PRO A 1 486 ? 25.379 8.999 -36.592 1.00 86.31 486 PRO A O 1
ATOM 3718 N N . GLY A 1 487 ? 25.469 8.035 -34.563 1.00 86.81 487 GLY A N 1
ATOM 3719 C CA . GLY A 1 487 ? 26.856 8.422 -34.290 1.00 86.81 487 GLY A CA 1
ATOM 3720 C C . GLY A 1 487 ? 27.059 9.913 -33.984 1.00 86.81 487 GLY A C 1
ATOM 3721 O O . GLY A 1 487 ? 28.190 10.395 -34.050 1.00 86.81 487 GLY A O 1
ATOM 3722 N N . TRP A 1 488 ? 25.998 10.651 -33.634 1.00 87.75 488 TRP A N 1
ATOM 3723 C CA . TRP A 1 488 ? 26.024 12.101 -33.382 1.00 87.75 488 TRP A CA 1
ATOM 3724 C C . TRP A 1 488 ? 27.097 12.568 -32.387 1.00 87.75 488 TRP A C 1
ATOM 3726 O O . TRP A 1 488 ? 27.635 13.666 -32.529 1.00 87.75 488 TRP A O 1
ATOM 3736 N N . ALA A 1 489 ? 27.417 11.742 -31.391 1.00 90.12 489 ALA A N 1
ATOM 3737 C CA . ALA A 1 489 ? 28.396 12.065 -30.360 1.00 90.12 489 ALA A CA 1
ATOM 3738 C C . ALA A 1 489 ? 29.832 11.636 -30.716 1.00 90.12 489 ALA A C 1
ATOM 3740 O O . ALA A 1 489 ? 30.767 12.040 -30.030 1.00 90.12 489 ALA A O 1
ATOM 3741 N N . ALA A 1 490 ? 30.044 10.849 -31.780 1.00 88.44 490 ALA A N 1
ATOM 3742 C CA . ALA A 1 490 ? 31.349 10.247 -32.084 1.00 88.44 490 ALA A CA 1
ATOM 3743 C C . ALA A 1 490 ? 32.440 11.281 -32.417 1.00 88.44 490 ALA A C 1
ATOM 3745 O O . ALA A 1 490 ? 33.619 11.046 -32.159 1.00 88.44 490 ALA A O 1
ATOM 3746 N N . SER A 1 491 ? 32.053 12.428 -32.983 1.00 83.69 491 SER A N 1
ATOM 3747 C CA . SER A 1 491 ? 32.953 13.542 -33.311 1.00 83.69 491 SER A CA 1
ATOM 3748 C C . SER A 1 491 ? 32.807 14.751 -32.381 1.00 83.69 491 SER A C 1
ATOM 3750 O O . SER A 1 491 ? 33.455 15.770 -32.619 1.00 83.69 491 SER A O 1
ATOM 3752 N N . ALA A 1 492 ? 31.939 14.680 -31.367 1.00 88.88 492 ALA A N 1
ATOM 3753 C CA . ALA A 1 492 ? 31.713 15.782 -30.438 1.00 88.88 492 ALA A CA 1
ATOM 3754 C C . ALA A 1 492 ? 32.854 15.860 -29.413 1.00 88.88 492 ALA A C 1
ATOM 3756 O O . ALA A 1 492 ? 33.273 14.842 -28.858 1.00 88.88 492 ALA A O 1
ATOM 3757 N N . THR A 1 493 ? 33.362 17.065 -29.137 1.00 91.50 493 THR A N 1
ATOM 3758 C CA . THR A 1 493 ? 34.338 17.237 -28.049 1.00 91.50 493 THR A CA 1
ATOM 3759 C C . THR A 1 493 ? 33.643 17.164 -26.691 1.00 91.50 493 THR A C 1
ATOM 3761 O O . THR A 1 493 ? 32.430 17.362 -26.581 1.00 91.50 493 THR A O 1
ATOM 3764 N N . LYS A 1 494 ? 34.411 16.916 -25.625 1.00 88.31 494 LYS A N 1
ATOM 3765 C CA . LYS A 1 494 ? 33.871 16.905 -24.261 1.00 88.31 494 LYS A CA 1
ATOM 3766 C C . LYS A 1 494 ? 33.215 18.245 -23.910 1.00 88.31 494 LYS A C 1
ATOM 3768 O O . LYS A 1 494 ? 32.123 18.263 -23.357 1.00 88.31 494 LYS A O 1
ATOM 3773 N N . GLU A 1 495 ? 33.833 19.353 -24.312 1.00 92.75 495 GLU A N 1
ATOM 3774 C CA . GLU A 1 495 ? 33.318 20.709 -24.102 1.00 92.75 495 GLU A CA 1
ATOM 3775 C C . GLU A 1 495 ? 32.007 20.943 -24.864 1.00 92.75 495 GLU A C 1
ATOM 3777 O O . GLU A 1 495 ? 31.116 21.623 -24.363 1.00 92.75 495 GLU A O 1
ATOM 3782 N N . GLN A 1 496 ? 31.863 20.363 -26.060 1.00 93.31 496 GLN A N 1
ATOM 3783 C CA . GLN A 1 496 ? 30.629 20.443 -26.840 1.00 93.31 496 GLN A CA 1
ATOM 3784 C C . GLN A 1 496 ? 29.488 19.658 -26.179 1.00 93.31 496 GLN A C 1
ATOM 3786 O O . GLN A 1 496 ? 28.375 20.170 -26.082 1.00 93.31 496 GLN A O 1
ATOM 3791 N N . LEU A 1 497 ? 29.762 18.450 -25.676 1.00 91.81 497 LEU A N 1
ATOM 3792 C CA . LEU A 1 497 ? 28.788 17.656 -24.917 1.00 91.81 497 LEU A CA 1
ATOM 3793 C C . LEU A 1 497 ? 28.382 18.355 -23.611 1.00 91.81 497 LEU A C 1
ATOM 3795 O O . LEU A 1 497 ? 27.204 18.365 -23.258 1.00 91.81 497 LEU A O 1
ATOM 3799 N N . GLU A 1 498 ? 29.333 18.977 -22.911 1.00 92.75 498 GLU A N 1
ATOM 3800 C CA . GLU A 1 498 ? 29.070 19.785 -21.715 1.00 92.75 498 GLU A CA 1
ATOM 3801 C C . GLU A 1 498 ? 28.223 21.026 -22.040 1.00 92.75 498 GLU A C 1
ATOM 3803 O O . GLU A 1 498 ? 27.284 21.333 -21.302 1.00 92.75 498 GLU A O 1
ATOM 3808 N N . ALA A 1 499 ? 28.495 21.703 -23.161 1.00 96.12 499 ALA A N 1
ATOM 3809 C CA . ALA A 1 499 ? 27.695 22.832 -23.632 1.00 96.12 499 ALA A CA 1
ATOM 3810 C C . ALA A 1 499 ? 26.253 22.410 -23.954 1.00 96.12 499 ALA A C 1
ATOM 3812 O O . ALA A 1 499 ? 25.318 22.988 -23.408 1.00 96.12 499 ALA A O 1
ATOM 3813 N N . TRP A 1 500 ? 26.059 21.344 -24.738 1.00 96.75 500 TRP A N 1
ATOM 3814 C CA . TRP A 1 500 ? 24.720 20.814 -25.017 1.00 96.75 500 TRP A CA 1
ATOM 3815 C C . TRP A 1 500 ? 23.992 20.354 -23.755 1.00 96.75 500 TRP A C 1
ATOM 3817 O O . TRP A 1 500 ? 22.795 20.589 -23.618 1.00 96.75 500 TRP A O 1
ATOM 3827 N N . SER A 1 501 ? 24.701 19.742 -22.804 1.00 95.38 501 SER A N 1
ATOM 3828 C CA . SER A 1 501 ? 24.119 19.371 -21.510 1.00 95.38 501 SER A CA 1
ATOM 3829 C C . SER A 1 501 ? 23.618 20.598 -20.755 1.00 95.38 501 SER A C 1
ATOM 3831 O O . SER A 1 501 ? 22.527 20.573 -20.192 1.00 95.38 501 SER A O 1
ATOM 3833 N N . LYS A 1 502 ? 24.396 21.685 -20.744 1.00 96.81 502 LYS A N 1
ATOM 3834 C CA . LYS A 1 502 ? 24.002 22.938 -20.100 1.00 96.81 502 LYS A CA 1
ATOM 3835 C C . LYS A 1 502 ? 22.759 23.536 -20.762 1.00 96.81 502 LYS A C 1
ATOM 3837 O O . LYS A 1 502 ? 21.826 23.879 -20.042 1.00 96.81 502 LYS A O 1
ATOM 3842 N N . ASP A 1 503 ? 22.731 23.589 -22.091 1.00 96.38 503 ASP A N 1
ATOM 3843 C CA . ASP A 1 503 ? 21.593 24.108 -22.859 1.00 96.38 503 ASP A CA 1
ATOM 3844 C C . ASP A 1 503 ? 20.334 23.252 -22.634 1.00 96.38 503 ASP A C 1
ATOM 3846 O O . ASP A 1 503 ? 19.245 23.771 -22.404 1.00 96.38 503 ASP A O 1
ATOM 3850 N N . GLY A 1 504 ? 20.464 21.921 -22.620 1.00 96.38 504 GLY A N 1
ATOM 3851 C CA . GLY A 1 504 ? 19.344 21.019 -22.338 1.00 96.38 504 GLY A CA 1
ATOM 3852 C C . GLY A 1 504 ? 18.783 21.164 -20.921 1.00 96.38 504 GLY A C 1
ATOM 3853 O O . GLY A 1 504 ? 17.575 21.038 -20.717 1.00 96.38 504 GLY A O 1
ATOM 3854 N N . MET A 1 505 ? 19.635 21.480 -19.940 1.00 97.75 505 MET A N 1
ATOM 3855 C CA . MET A 1 505 ? 19.216 21.725 -18.556 1.00 97.75 505 MET A CA 1
ATOM 3856 C C . MET A 1 505 ? 18.407 23.020 -18.379 1.00 97.75 505 MET A C 1
ATOM 3858 O O . MET A 1 505 ? 17.720 23.147 -17.365 1.00 97.75 505 MET A O 1
ATOM 3862 N N . GLU A 1 506 ? 18.398 23.943 -19.351 1.00 97.38 506 GLU A N 1
ATOM 3863 C CA . GLU A 1 506 ? 17.517 25.125 -19.323 1.00 97.38 506 GLU A CA 1
ATOM 3864 C C . GLU A 1 506 ? 16.023 24.739 -19.299 1.00 97.38 506 GLU A C 1
ATOM 3866 O O . GLU A 1 506 ? 15.188 25.510 -18.829 1.00 97.38 506 GLU A O 1
ATOM 3871 N N . LEU A 1 507 ? 15.676 23.510 -19.713 1.00 97.31 507 LEU A N 1
ATOM 3872 C CA . LEU A 1 507 ? 14.312 22.972 -19.651 1.00 97.31 507 LEU A CA 1
ATOM 3873 C C . LEU A 1 507 ? 13.820 22.708 -18.212 1.00 97.31 507 LEU A C 1
ATOM 3875 O O . LEU A 1 507 ? 12.627 22.489 -18.004 1.00 97.31 507 LEU A O 1
ATOM 3879 N N . GLN A 1 508 ? 14.700 22.707 -17.205 1.00 98.00 508 GLN A N 1
ATOM 3880 C CA . GLN A 1 508 ? 14.359 22.256 -15.851 1.00 98.00 508 GLN A CA 1
ATOM 3881 C C . GLN A 1 508 ? 13.190 23.031 -15.229 1.00 98.00 508 GLN A C 1
ATOM 3883 O O . GLN A 1 508 ? 12.268 22.412 -14.697 1.00 98.00 508 GLN A O 1
ATOM 3888 N N . GLU A 1 509 ? 13.193 24.363 -15.319 1.00 97.44 509 GLU A N 1
ATOM 3889 C CA . GLU A 1 509 ? 12.112 25.193 -14.765 1.00 97.44 509 GLU A CA 1
ATOM 3890 C C . GLU A 1 509 ? 10.761 24.890 -15.428 1.00 97.44 509 GLU A C 1
ATOM 3892 O O . GLU A 1 509 ? 9.723 24.880 -14.766 1.00 97.44 509 GLU A O 1
ATOM 3897 N N . GLU A 1 510 ? 10.764 24.592 -16.729 1.00 98.12 510 GLU A N 1
ATOM 3898 C CA . GLU A 1 510 ? 9.557 24.204 -17.454 1.00 98.12 510 GLU A CA 1
ATOM 3899 C C . GLU A 1 510 ? 9.057 22.818 -17.038 1.00 98.12 510 GLU A C 1
ATOM 3901 O O . GLU A 1 510 ? 7.856 22.666 -16.822 1.00 98.12 510 GLU A O 1
ATOM 3906 N N . VAL A 1 511 ? 9.944 21.829 -16.866 1.00 98.00 511 VAL A N 1
ATOM 3907 C CA . VAL A 1 511 ? 9.563 20.498 -16.356 1.00 98.00 511 VAL A CA 1
ATOM 3908 C C . VAL A 1 511 ? 8.896 20.629 -14.991 1.00 98.00 511 VAL A C 1
ATOM 3910 O O . VAL A 1 511 ? 7.818 20.081 -14.774 1.00 98.00 511 VAL A O 1
ATOM 3913 N N . GLU A 1 512 ? 9.508 21.376 -14.073 1.00 98.19 512 GLU A N 1
ATOM 3914 C CA . GLU A 1 512 ? 8.971 21.574 -12.726 1.00 98.19 512 GLU A CA 1
ATOM 3915 C C . GLU A 1 512 ? 7.608 22.261 -12.748 1.00 98.19 512 GLU A C 1
ATOM 3917 O O . GLU A 1 512 ? 6.684 21.806 -12.070 1.00 98.19 512 GLU A O 1
ATOM 3922 N N . ARG A 1 513 ? 7.464 23.306 -13.571 1.00 98.06 513 ARG A N 1
ATOM 3923 C CA . ARG A 1 513 ? 6.194 24.005 -13.764 1.00 98.06 513 ARG A CA 1
ATOM 3924 C C . ARG A 1 513 ? 5.114 23.067 -14.299 1.00 98.06 513 ARG A C 1
ATOM 3926 O O . ARG A 1 513 ? 4.036 23.015 -13.717 1.00 98.06 513 ARG A O 1
ATOM 3933 N N . VAL A 1 514 ? 5.407 22.288 -15.344 1.00 97.75 514 VAL A N 1
ATOM 3934 C CA . VAL A 1 514 ? 4.455 21.326 -15.930 1.00 97.75 514 VAL A CA 1
ATOM 3935 C C . VAL A 1 514 ? 3.989 20.318 -14.883 1.00 97.75 514 VAL A C 1
ATOM 3937 O O . VAL A 1 514 ? 2.791 20.085 -14.756 1.00 97.75 514 VAL A O 1
ATOM 3940 N N . VAL A 1 515 ? 4.901 19.752 -14.088 1.00 97.25 515 VAL A N 1
ATOM 3941 C CA . VAL A 1 515 ? 4.520 18.792 -13.039 1.00 97.25 515 VAL A CA 1
ATOM 3942 C C . VAL A 1 515 ? 3.619 19.444 -11.998 1.00 97.25 515 VAL A C 1
ATOM 3944 O O . VAL A 1 515 ? 2.603 18.862 -11.628 1.00 97.25 515 VAL A O 1
ATOM 3947 N N . GLN A 1 516 ? 3.978 20.635 -11.519 1.00 97.44 516 GLN A N 1
ATOM 3948 C CA . GLN A 1 516 ? 3.217 21.341 -10.489 1.00 97.44 516 GLN A CA 1
ATOM 3949 C C . GLN A 1 516 ? 1.819 21.738 -10.978 1.00 97.44 516 GLN A C 1
ATOM 3951 O O . GLN A 1 516 ? 0.840 21.517 -10.265 1.00 97.44 516 GLN A O 1
ATOM 3956 N N . GLU A 1 517 ? 1.711 22.280 -12.192 1.00 97.19 517 GLU A N 1
ATOM 3957 C CA . GLU A 1 517 ? 0.443 22.711 -12.788 1.00 97.19 517 GLU A CA 1
ATOM 3958 C C . GLU A 1 517 ? -0.484 21.524 -13.079 1.00 97.19 517 GLU A C 1
ATOM 3960 O O . GLU A 1 517 ? -1.657 21.546 -12.694 1.00 97.19 517 GLU A O 1
ATOM 3965 N N . GLU A 1 518 ? 0.036 20.462 -13.700 1.00 97.75 518 GLU A N 1
ATOM 3966 C CA . GLU A 1 518 ? -0.740 19.262 -14.030 1.00 97.75 518 GLU A CA 1
ATOM 3967 C C . GLU A 1 518 ? -1.150 18.492 -12.771 1.00 97.75 518 GLU A C 1
ATOM 3969 O O . GLU A 1 518 ? -2.309 18.091 -12.635 1.00 97.75 518 GLU A O 1
ATOM 3974 N N . ALA A 1 519 ? -0.236 18.330 -11.805 1.00 97.50 519 ALA A N 1
ATOM 3975 C CA . ALA A 1 519 ? -0.544 17.648 -10.552 1.00 97.50 519 ALA A CA 1
ATOM 3976 C C . ALA A 1 519 ? -1.549 18.455 -9.723 1.00 97.50 519 ALA A C 1
ATOM 3978 O O . ALA A 1 519 ? -2.510 17.882 -9.213 1.00 97.50 519 ALA A O 1
ATOM 3979 N N . GLY A 1 520 ? -1.380 19.779 -9.629 1.00 96.56 520 GLY A N 1
ATOM 3980 C CA . GLY A 1 520 ? -2.311 20.665 -8.928 1.00 96.56 520 GLY A CA 1
ATOM 3981 C C . GLY A 1 520 ? -3.703 20.664 -9.563 1.00 96.56 520 GLY A C 1
ATOM 3982 O O . GLY A 1 520 ? -4.710 20.510 -8.867 1.00 96.56 520 GLY A O 1
ATOM 3983 N N . TH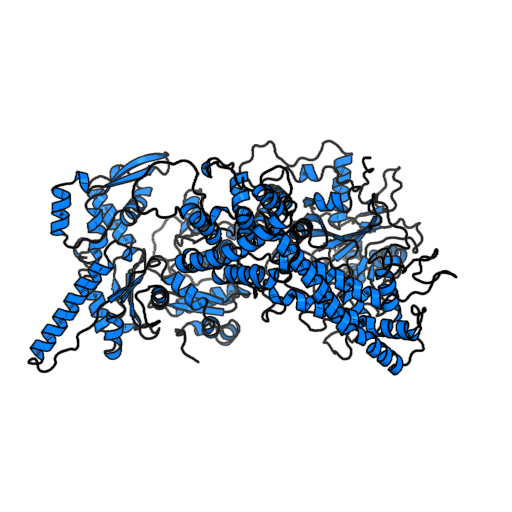R A 1 521 ? -3.773 20.741 -10.895 1.00 96.06 521 THR A N 1
ATOM 3984 C CA . THR A 1 521 ? -5.036 20.682 -11.646 1.00 96.06 521 THR A CA 1
ATOM 3985 C C . THR A 1 521 ? -5.724 19.329 -11.477 1.00 96.06 521 THR A C 1
ATOM 3987 O O . THR A 1 521 ? -6.922 19.276 -11.173 1.00 96.06 521 THR A O 1
ATOM 3990 N N . GLY A 1 522 ? -4.974 18.234 -11.629 1.00 97.06 522 GLY A N 1
ATOM 3991 C CA . GLY A 1 522 ? -5.464 16.869 -11.453 1.00 97.06 522 GLY A CA 1
ATOM 3992 C C . GLY A 1 522 ? -5.962 16.611 -10.032 1.00 97.06 522 GLY A C 1
ATOM 3993 O O . GLY A 1 522 ? -7.086 16.137 -9.852 1.00 97.06 522 GLY A O 1
ATOM 3994 N N . TYR A 1 523 ? -5.177 16.994 -9.023 1.00 97.81 523 TYR A N 1
ATOM 3995 C CA . TYR A 1 523 ? -5.533 16.866 -7.611 1.00 97.81 523 TYR A CA 1
ATOM 3996 C C . TYR A 1 523 ? -6.799 17.665 -7.295 1.00 97.81 523 TYR A C 1
ATOM 3998 O O . TYR A 1 523 ? -7.767 17.112 -6.774 1.00 97.81 523 TYR A O 1
ATOM 4006 N N . GLY A 1 524 ? -6.854 18.937 -7.702 1.00 96.81 524 GLY A N 1
ATOM 4007 C CA . GLY A 1 524 ? -8.033 19.779 -7.515 1.00 96.81 524 GLY A CA 1
ATOM 4008 C C . GLY A 1 524 ? -9.282 19.200 -8.188 1.00 96.81 524 GLY A C 1
ATOM 4009 O O . GLY A 1 524 ? -10.364 19.217 -7.603 1.00 96.81 524 GLY A O 1
ATOM 4010 N N . ALA A 1 525 ? -9.154 18.638 -9.395 1.00 97.00 525 ALA A N 1
ATOM 4011 C CA . ALA A 1 525 ? -10.264 17.984 -10.087 1.00 97.00 525 ALA A CA 1
ATOM 4012 C C . ALA A 1 525 ? -10.770 16.735 -9.352 1.00 97.00 525 ALA A C 1
ATOM 4014 O O . ALA A 1 525 ? -11.984 16.528 -9.272 1.00 97.00 525 ALA A O 1
ATOM 4015 N N . LEU A 1 526 ? -9.869 15.920 -8.802 1.00 98.00 526 LEU A N 1
ATOM 4016 C CA . LEU A 1 526 ? -10.235 14.750 -8.007 1.00 98.00 526 LEU A CA 1
ATOM 4017 C C . LEU A 1 526 ? -10.904 15.163 -6.690 1.00 98.00 526 LEU A C 1
ATOM 4019 O O . LEU A 1 526 ? -11.995 14.681 -6.400 1.00 98.00 526 LEU A O 1
ATOM 4023 N N . MET A 1 527 ? -10.335 16.116 -5.947 1.00 98.00 527 MET A N 1
ATOM 4024 C CA . MET A 1 527 ? -10.907 16.582 -4.676 1.00 98.00 527 MET A CA 1
ATOM 4025 C C . MET A 1 527 ? -12.288 17.218 -4.851 1.00 98.00 527 MET A C 1
ATOM 4027 O O . MET A 1 527 ? -13.191 16.950 -4.062 1.00 98.00 527 MET A O 1
ATOM 4031 N N . ARG A 1 528 ? -12.506 17.986 -5.927 1.00 96.94 528 ARG A N 1
ATOM 4032 C CA . ARG A 1 528 ? -13.841 18.508 -6.262 1.00 96.94 528 ARG A CA 1
ATOM 4033 C C . ARG A 1 528 ? -14.852 17.393 -6.504 1.00 96.94 528 ARG A C 1
ATOM 4035 O O . ARG A 1 528 ? -15.944 17.447 -5.946 1.00 96.94 528 ARG A O 1
ATOM 4042 N N . LYS A 1 529 ? -14.486 16.355 -7.266 1.00 97.00 529 LYS A N 1
ATOM 4043 C CA . LYS A 1 529 ? -15.352 15.182 -7.470 1.00 97.00 529 LYS A CA 1
ATOM 4044 C C . LYS A 1 529 ? -15.671 14.493 -6.144 1.00 97.00 529 LYS A C 1
ATOM 4046 O O . LYS A 1 529 ? -16.841 14.233 -5.874 1.00 97.00 529 LYS A O 1
ATOM 4051 N N . ARG A 1 530 ? -14.661 14.271 -5.294 1.00 98.00 530 ARG A N 1
ATOM 4052 C CA . ARG A 1 530 ? -14.829 13.681 -3.952 1.00 98.00 530 ARG A CA 1
ATOM 4053 C C . ARG A 1 530 ? -15.735 14.515 -3.042 1.00 98.00 530 ARG A C 1
ATOM 4055 O O . ARG A 1 530 ? -16.393 13.952 -2.177 1.00 98.00 530 ARG A O 1
ATOM 4062 N N . LEU A 1 531 ? -15.821 15.825 -3.269 1.00 97.69 531 LEU A N 1
ATOM 4063 C CA . LEU A 1 531 ? -16.713 16.762 -2.578 1.00 97.69 531 LEU A CA 1
ATOM 4064 C C . LEU A 1 531 ? -18.026 17.042 -3.340 1.00 97.69 531 LEU A C 1
ATOM 4066 O O . LEU A 1 531 ? -18.786 17.923 -2.939 1.00 97.69 531 LEU A O 1
ATOM 4070 N N . GLY A 1 532 ? -18.326 16.337 -4.432 1.00 96.12 532 GLY A N 1
ATOM 4071 C CA . GLY A 1 532 ? -19.565 16.540 -5.189 1.00 96.12 532 GLY A CA 1
ATOM 4072 C C . GLY A 1 532 ? -19.688 17.937 -5.808 1.00 96.12 532 GLY A C 1
ATOM 4073 O O . GLY A 1 532 ? -20.774 18.514 -5.801 1.00 96.12 532 GLY A O 1
ATOM 4074 N N . LEU A 1 533 ? -18.583 18.491 -6.313 1.00 95.31 533 LEU A N 1
ATOM 4075 C CA . LEU A 1 533 ? -18.515 19.778 -7.013 1.00 95.31 533 LEU A CA 1
ATOM 4076 C C . LEU A 1 533 ? -18.148 19.533 -8.487 1.00 95.31 533 LEU A C 1
ATOM 4078 O O . LEU A 1 533 ? -17.144 18.872 -8.768 1.00 95.31 533 LEU A O 1
ATOM 4082 N N . ARG A 1 534 ? -18.942 20.046 -9.439 1.00 91.31 534 ARG A N 1
ATOM 4083 C CA . ARG A 1 534 ? -18.709 19.845 -10.883 1.00 91.31 534 ARG A CA 1
ATOM 4084 C C . ARG A 1 534 ? -17.888 20.976 -11.494 1.00 91.31 534 ARG A C 1
ATOM 4086 O O . ARG A 1 534 ? -16.992 20.711 -12.294 1.00 91.31 534 ARG A O 1
ATOM 4093 N N . HIS A 1 535 ? -18.158 22.220 -11.107 1.00 92.75 535 HIS A N 1
ATOM 4094 C CA . HIS A 1 535 ? -17.441 23.381 -11.631 1.00 92.75 535 HIS A CA 1
ATOM 4095 C C . HIS A 1 535 ? -16.195 23.686 -10.799 1.00 92.75 535 HIS A C 1
ATOM 4097 O O . HIS A 1 535 ? -16.189 23.527 -9.580 1.00 92.75 535 HIS A O 1
ATOM 4103 N N . ALA A 1 536 ? -15.129 24.140 -11.459 1.00 91.81 536 ALA A N 1
ATOM 4104 C CA . ALA A 1 536 ? -13.922 24.589 -10.775 1.00 91.81 536 ALA A CA 1
ATOM 4105 C C . ALA A 1 536 ? -14.121 25.974 -10.139 1.00 91.81 536 ALA A C 1
ATOM 4107 O O . ALA A 1 536 ? -14.689 26.873 -10.762 1.00 91.81 536 ALA A O 1
ATOM 4108 N N . ASP A 1 537 ? -13.614 26.153 -8.920 1.00 92.44 537 ASP A N 1
ATOM 4109 C CA . ASP A 1 537 ? -13.488 27.447 -8.252 1.00 92.44 537 ASP A CA 1
ATOM 4110 C C . ASP A 1 537 ? -12.078 27.555 -7.648 1.00 92.44 537 ASP A C 1
ATOM 4112 O O . ASP A 1 537 ? -11.606 26.639 -6.974 1.00 92.44 537 ASP A O 1
ATOM 4116 N N . ALA A 1 538 ? -11.384 28.667 -7.907 1.00 90.88 538 ALA A N 1
ATOM 4117 C CA . ALA A 1 538 ? -10.003 28.871 -7.458 1.00 90.88 538 ALA A CA 1
ATOM 4118 C C . ALA A 1 538 ? -9.868 28.918 -5.925 1.00 90.88 538 ALA A C 1
ATOM 4120 O O . ALA A 1 538 ? -8.772 28.765 -5.393 1.00 90.88 538 ALA A O 1
ATOM 4121 N N . THR A 1 539 ? -10.973 29.126 -5.202 1.00 93.94 539 THR A N 1
ATOM 4122 C CA . THR A 1 539 ? -10.985 29.172 -3.738 1.00 93.94 539 THR A CA 1
ATOM 4123 C C . THR A 1 539 ? -11.231 27.813 -3.080 1.00 93.94 539 THR A C 1
ATOM 4125 O O . THR A 1 539 ? -11.077 27.717 -1.862 1.00 93.94 539 THR A O 1
ATOM 4128 N N . ASP A 1 540 ? -11.562 26.766 -3.852 1.00 95.06 540 ASP A N 1
ATOM 4129 C CA . ASP A 1 540 ? -11.903 25.435 -3.325 1.00 95.06 540 ASP A CA 1
ATOM 4130 C C . ASP A 1 540 ? -10.769 24.842 -2.473 1.00 95.06 540 ASP A C 1
ATOM 4132 O O . ASP A 1 540 ? -11.021 24.289 -1.402 1.00 95.06 540 ASP A O 1
ATOM 4136 N N . GLU A 1 541 ? -9.511 24.993 -2.895 1.00 93.94 541 GLU A N 1
ATOM 4137 C CA . GLU A 1 541 ? -8.380 24.449 -2.138 1.00 93.94 541 GLU A CA 1
ATOM 4138 C C . GLU A 1 541 ? -8.236 25.123 -0.765 1.00 93.94 541 GLU A C 1
ATOM 4140 O O . GLU A 1 541 ? -8.204 24.447 0.264 1.00 93.94 541 GLU A O 1
ATOM 4145 N N . ALA A 1 542 ? -8.183 26.457 -0.746 1.00 96.31 542 ALA A N 1
ATOM 4146 C CA . ALA A 1 542 ? -7.917 27.234 0.461 1.00 96.31 542 ALA A CA 1
ATOM 4147 C C . ALA A 1 542 ? -9.104 27.267 1.436 1.00 96.31 542 ALA A C 1
ATOM 4149 O O . ALA A 1 542 ? -8.892 27.349 2.642 1.00 96.31 542 ALA A O 1
ATOM 4150 N N . LYS A 1 543 ? -10.346 27.228 0.932 1.00 96.19 543 LYS A N 1
ATOM 4151 C CA . LYS A 1 543 ? -11.557 27.362 1.761 1.00 96.19 543 LYS A CA 1
ATOM 4152 C C . LYS A 1 543 ? -12.204 26.037 2.146 1.00 96.19 543 LYS A C 1
ATOM 4154 O O . LYS A 1 543 ? -12.933 26.016 3.130 1.00 96.19 543 LYS A O 1
ATOM 4159 N N . LEU A 1 544 ? -11.990 24.965 1.380 1.00 96.88 544 LEU A N 1
ATOM 4160 C CA . LEU A 1 544 ? -12.651 23.679 1.620 1.00 96.88 544 LEU A C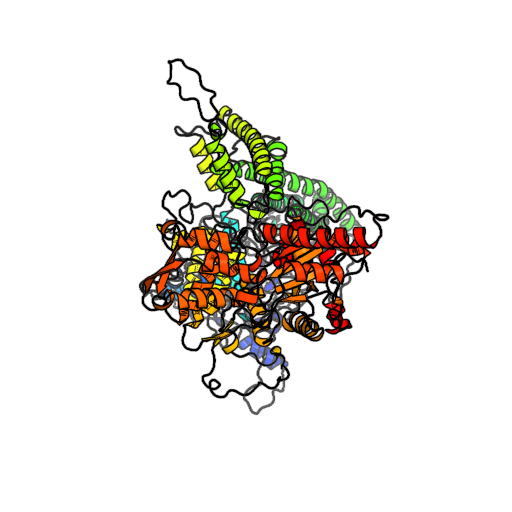A 1
ATOM 4161 C C . LEU A 1 544 ? -11.654 22.558 1.844 1.00 96.88 544 LEU A C 1
ATOM 4163 O O . LEU A 1 544 ? -11.682 21.942 2.905 1.00 96.88 544 LEU A O 1
ATOM 4167 N N . VAL A 1 545 ? -10.780 22.300 0.869 1.00 97.69 545 VAL A N 1
ATOM 4168 C CA . VAL A 1 545 ? -9.928 21.103 0.882 1.00 97.69 545 VAL A CA 1
ATOM 4169 C C . VAL A 1 545 ? -8.920 21.150 2.025 1.00 97.69 545 VAL A C 1
ATOM 4171 O O . VAL A 1 545 ? -8.877 20.224 2.826 1.00 97.69 545 VAL A O 1
ATOM 4174 N N . ARG A 1 546 ? -8.128 22.222 2.136 1.00 97.06 546 ARG A N 1
ATOM 4175 C CA . ARG A 1 546 ? -7.109 22.339 3.186 1.00 97.06 546 ARG A CA 1
ATOM 4176 C C . ARG A 1 546 ? -7.724 22.378 4.594 1.00 97.06 546 ARG A C 1
ATOM 4178 O O . ARG A 1 546 ? -7.306 21.555 5.403 1.00 97.06 546 ARG A O 1
ATOM 4185 N N . PRO A 1 547 ? -8.762 23.195 4.873 1.00 98.25 547 PRO A N 1
ATOM 4186 C CA . PRO A 1 547 ? -9.437 23.153 6.171 1.00 98.25 547 PRO A CA 1
ATOM 4187 C C . PRO A 1 547 ? -10.057 21.790 6.506 1.00 98.25 547 PRO A C 1
ATOM 4189 O O . PRO A 1 547 ? -10.026 21.382 7.660 1.00 98.25 547 PRO A O 1
ATOM 4192 N N . LEU A 1 548 ? -10.587 21.058 5.514 1.00 98.38 548 LEU A N 1
ATOM 4193 C CA . LEU A 1 548 ? -11.094 19.700 5.733 1.00 98.38 548 LEU A CA 1
ATOM 4194 C C . LEU A 1 548 ? -9.970 18.774 6.200 1.00 98.38 548 LEU A C 1
ATOM 4196 O O . LEU A 1 548 ? -10.108 18.115 7.223 1.00 98.38 548 LEU A O 1
ATOM 4200 N N . LEU A 1 549 ? -8.847 18.744 5.480 1.00 98.00 549 LEU A N 1
ATOM 4201 C CA . LEU A 1 549 ? -7.703 17.903 5.839 1.00 98.00 549 LEU A CA 1
ATOM 4202 C C . LEU A 1 549 ? -7.149 18.239 7.234 1.00 98.00 549 LEU A C 1
ATOM 4204 O O . LEU A 1 549 ? -6.828 17.327 7.989 1.00 98.00 549 LEU A O 1
ATOM 4208 N N . GLU A 1 550 ? -7.123 19.519 7.613 1.00 97.12 550 GLU A N 1
ATOM 4209 C CA . GLU A 1 550 ? -6.752 19.951 8.969 1.00 97.12 550 GLU A CA 1
ATOM 4210 C C . GLU A 1 550 ? -7.720 19.425 10.045 1.00 97.12 550 GLU A C 1
ATOM 4212 O O . GLU A 1 550 ? -7.276 19.060 11.133 1.00 97.12 550 GLU A O 1
ATOM 4217 N N . LEU A 1 551 ? -9.029 19.355 9.760 1.00 96.81 551 LEU A N 1
ATOM 4218 C CA . LEU A 1 551 ? -10.007 18.734 10.666 1.00 96.81 551 LEU A CA 1
ATOM 4219 C C . LEU A 1 551 ? -9.782 17.229 10.798 1.00 96.81 551 LEU A C 1
ATOM 4221 O O . LEU A 1 551 ? -9.830 16.704 11.911 1.00 96.81 551 LEU A O 1
ATOM 4225 N N . LEU A 1 552 ? -9.528 16.539 9.682 1.00 97.06 552 LEU A N 1
ATOM 4226 C CA . LEU A 1 552 ? -9.244 15.104 9.691 1.00 97.06 552 LEU A CA 1
ATOM 4227 C C . LEU A 1 552 ? -7.981 14.800 10.513 1.00 97.06 552 LEU A C 1
ATOM 4229 O O . LEU A 1 552 ? -8.009 13.888 11.336 1.00 97.06 552 LEU A O 1
ATOM 4233 N N . GLU A 1 553 ? -6.911 15.583 10.341 1.00 92.69 553 GLU A N 1
ATOM 4234 C CA . GLU A 1 553 ? -5.648 15.423 11.079 1.00 92.69 553 GLU A CA 1
ATOM 4235 C C . GLU A 1 553 ? -5.835 15.695 12.579 1.00 92.69 553 GLU A C 1
ATOM 4237 O O . GLU A 1 553 ? -5.460 14.876 13.423 1.00 92.69 553 GLU A O 1
ATOM 4242 N N . ARG A 1 554 ? -6.476 16.822 12.925 1.00 90.56 554 ARG A N 1
ATOM 4243 C CA . ARG A 1 554 ? -6.687 17.254 14.317 1.00 90.56 554 ARG A CA 1
ATOM 4244 C C . ARG A 1 554 ? -7.534 16.269 15.114 1.00 90.56 554 ARG A C 1
ATOM 4246 O O . ARG A 1 554 ? -7.197 15.965 16.256 1.00 90.56 554 ARG A O 1
ATOM 4253 N N . HIS A 1 555 ? -8.613 15.772 14.512 1.00 90.38 555 HIS A N 1
ATOM 4254 C CA . HIS A 1 555 ? -9.568 14.867 15.163 1.00 90.38 555 HIS A CA 1
ATOM 4255 C C . HIS A 1 555 ? -9.269 13.386 14.895 1.00 90.38 555 HIS A C 1
ATOM 4257 O O . HIS A 1 555 ? -10.047 12.517 15.295 1.00 90.38 555 HIS A O 1
ATOM 4263 N N . ARG A 1 556 ? -8.129 13.088 14.249 1.00 86.69 556 ARG A N 1
ATOM 4264 C CA . ARG A 1 556 ? -7.665 11.731 13.922 1.00 86.69 556 ARG A CA 1
ATOM 4265 C C . ARG A 1 556 ? -8.742 10.910 13.209 1.00 86.69 556 ARG A C 1
ATOM 4267 O O . ARG A 1 556 ? -9.037 9.790 13.607 1.00 86.69 556 ARG A O 1
ATOM 4274 N N . LEU A 1 557 ? -9.366 11.472 12.182 1.00 94.00 557 LEU A N 1
ATOM 4275 C CA . LEU A 1 557 ? -10.472 10.824 11.476 1.00 94.00 557 LEU A CA 1
ATOM 4276 C C . LEU A 1 557 ? -9.973 9.930 10.340 1.00 94.00 557 LEU A C 1
ATOM 4278 O O . LEU A 1 557 ? -9.003 10.266 9.653 1.00 94.00 557 LEU A O 1
ATOM 4282 N N . ASP A 1 558 ? -10.676 8.815 10.118 1.00 95.19 558 ASP A N 1
ATOM 4283 C CA . ASP A 1 558 ? -10.461 7.965 8.949 1.00 95.19 558 ASP A CA 1
ATOM 4284 C C . ASP A 1 558 ? -10.642 8.767 7.655 1.00 95.19 558 ASP A C 1
ATOM 4286 O O . ASP A 1 558 ? -11.689 9.382 7.411 1.00 95.19 558 ASP A O 1
ATOM 4290 N N . PHE A 1 559 ? -9.617 8.750 6.808 1.00 97.00 559 PHE A N 1
ATOM 4291 C CA . PHE A 1 559 ? -9.553 9.547 5.594 1.00 97.00 559 PHE A CA 1
ATOM 4292 C C . PHE A 1 559 ? -10.687 9.172 4.638 1.00 97.00 559 PHE A C 1
ATOM 4294 O O . PHE A 1 559 ? -11.438 10.032 4.183 1.00 97.00 559 PHE A O 1
ATOM 4301 N N . HIS A 1 560 ? -10.866 7.886 4.351 1.00 97.06 560 HIS A N 1
ATOM 4302 C CA . HIS A 1 560 ? -11.810 7.427 3.333 1.00 97.06 560 HIS A CA 1
ATOM 4303 C C . HIS A 1 560 ? -13.267 7.443 3.806 1.00 97.06 560 HIS A C 1
ATOM 4305 O O . HIS A 1 560 ? -14.134 7.952 3.089 1.00 97.06 560 HIS A O 1
ATOM 4311 N N . GLY A 1 561 ? -13.523 6.955 5.019 1.00 95.62 561 GLY A N 1
ATOM 4312 C CA . GLY A 1 561 ? -14.826 6.925 5.673 1.00 95.62 561 GLY A CA 1
ATOM 4313 C C . GLY A 1 561 ? -15.425 8.317 5.815 1.00 95.62 561 GLY A C 1
ATOM 4314 O O . GLY A 1 561 ? -16.598 8.506 5.496 1.00 95.62 561 GLY A O 1
ATOM 4315 N N . THR A 1 562 ? -14.607 9.322 6.146 1.00 97.00 562 THR A N 1
ATOM 4316 C CA . THR A 1 562 ? -15.068 10.716 6.226 1.00 97.00 562 THR A CA 1
ATOM 4317 C C . THR A 1 562 ? -15.566 11.230 4.870 1.00 97.00 562 THR A C 1
ATOM 4319 O O . THR A 1 562 ? -16.685 11.736 4.775 1.00 97.00 562 THR A O 1
ATOM 4322 N N . PHE A 1 563 ? -14.801 11.044 3.784 1.00 98.06 563 PHE A N 1
ATOM 4323 C CA . PHE A 1 563 ? -15.259 11.418 2.435 1.00 98.06 563 PHE A CA 1
ATOM 4324 C C . PHE A 1 563 ? -16.492 10.621 1.981 1.00 98.06 563 PHE A C 1
ATOM 4326 O O . PHE A 1 563 ? -17.359 11.179 1.305 1.00 98.06 563 PHE A O 1
ATOM 4333 N N . ARG A 1 564 ? -16.593 9.332 2.342 1.00 96.94 564 ARG A N 1
ATOM 4334 C CA . ARG A 1 564 ? -17.766 8.502 2.031 1.00 96.94 564 ARG A CA 1
ATOM 4335 C C . ARG A 1 564 ? -19.014 9.030 2.744 1.00 96.94 564 ARG A C 1
ATOM 4337 O O . ARG A 1 564 ? -20.021 9.245 2.078 1.00 96.94 564 ARG A O 1
ATOM 4344 N N . SER A 1 565 ? -18.931 9.338 4.039 1.00 95.56 565 SER A N 1
ATOM 4345 C CA . SER A 1 565 ? -20.044 9.902 4.818 1.00 95.56 565 SER A CA 1
ATOM 4346 C C . SER A 1 565 ? -20.448 11.310 4.375 1.00 95.56 565 SER A C 1
ATOM 4348 O O . SER A 1 565 ? -21.630 11.645 4.401 1.00 95.56 565 SER A O 1
ATOM 4350 N N . LEU A 1 566 ? -19.515 12.130 3.877 1.00 96.81 566 LEU A N 1
ATOM 4351 C CA . LEU A 1 566 ? -19.845 13.443 3.302 1.00 96.81 566 LEU A CA 1
ATOM 4352 C C . LEU A 1 566 ? -20.784 13.364 2.082 1.00 96.81 566 LEU A C 1
ATOM 4354 O O . LEU A 1 566 ? -21.443 14.359 1.763 1.00 96.81 566 LEU A O 1
ATOM 4358 N N . ALA A 1 567 ? -20.897 12.207 1.416 1.00 95.44 567 ALA A N 1
ATOM 4359 C CA . ALA A 1 567 ? -21.873 12.001 0.339 1.00 95.44 567 ALA A CA 1
ATOM 4360 C C . ALA A 1 567 ? -23.328 12.121 0.826 1.00 95.44 567 ALA A C 1
ATOM 4362 O O . ALA A 1 567 ? -24.216 12.532 0.069 1.00 95.44 567 ALA A O 1
ATOM 4363 N N . ASP A 1 568 ? -23.571 11.811 2.099 1.00 91.88 568 ASP A N 1
ATOM 4364 C CA . ASP A 1 568 ? -24.897 11.855 2.712 1.00 91.88 568 ASP A CA 1
ATOM 4365 C C . ASP A 1 568 ? -25.263 13.265 3.205 1.00 91.88 568 ASP A C 1
ATOM 4367 O O . ASP A 1 568 ? -26.429 13.536 3.491 1.00 91.88 568 ASP A O 1
ATOM 4371 N N . PHE A 1 569 ? -24.309 14.205 3.220 1.00 92.75 569 PHE A N 1
ATOM 4372 C CA . PHE A 1 569 ? -24.578 15.589 3.600 1.00 92.75 569 PHE A CA 1
ATOM 4373 C C . PHE A 1 569 ? -25.576 16.254 2.642 1.00 92.75 569 PHE A C 1
ATOM 4375 O O . PHE A 1 569 ? -25.435 16.192 1.408 1.00 92.75 569 PHE A O 1
ATOM 4382 N N . ARG A 1 570 ? -26.564 16.945 3.222 1.00 86.75 570 ARG A N 1
ATOM 4383 C CA . ARG A 1 570 ? -27.539 17.785 2.518 1.00 86.75 570 ARG A CA 1
ATOM 4384 C C . ARG A 1 570 ? -27.548 19.191 3.127 1.00 86.75 570 ARG A C 1
ATOM 4386 O O . ARG A 1 570 ? -27.624 19.295 4.349 1.00 86.75 570 ARG A O 1
ATOM 4393 N N . PRO A 1 571 ? -27.558 20.266 2.312 1.00 84.00 571 PRO A N 1
ATOM 4394 C CA . PRO A 1 571 ? -27.696 21.646 2.794 1.00 84.00 571 PRO A CA 1
ATOM 4395 C C . PRO A 1 571 ? -28.864 21.886 3.765 1.00 84.00 571 PRO A C 1
ATOM 4397 O O . PRO A 1 571 ? -28.751 22.716 4.667 1.00 84.00 571 PRO A O 1
ATOM 4400 N N . SER A 1 572 ? -29.963 21.140 3.610 1.00 78.06 572 SER A N 1
ATOM 4401 C CA . SER A 1 572 ? -31.147 21.193 4.477 1.00 78.06 572 SER A CA 1
ATOM 4402 C C . SER A 1 572 ? -30.905 20.687 5.904 1.00 78.06 572 SER A C 1
ATOM 4404 O O . SER A 1 572 ? -31.660 21.039 6.800 1.00 78.06 572 SER A O 1
ATOM 4406 N N . VAL A 1 573 ? -29.844 19.915 6.162 1.00 70.62 573 VAL A N 1
ATOM 4407 C CA . VAL A 1 573 ? -29.511 19.418 7.512 1.00 70.62 573 VAL A CA 1
ATOM 4408 C C . VAL A 1 573 ? -29.123 20.561 8.461 1.00 70.62 573 VAL A C 1
ATOM 4410 O O . VAL A 1 573 ? -29.331 20.447 9.664 1.00 70.62 573 VAL A O 1
ATOM 4413 N N . LEU A 1 574 ? -28.610 21.681 7.934 1.00 68.00 574 LEU A N 1
ATOM 4414 C CA . LEU A 1 574 ? -28.237 22.861 8.728 1.00 68.00 574 LEU A CA 1
ATOM 4415 C C . LEU A 1 574 ? -29.448 23.719 9.154 1.00 68.00 574 LEU A C 1
ATOM 4417 O O . LEU A 1 574 ? -29.327 24.498 10.093 1.00 68.00 574 LEU A O 1
ATOM 4421 N N . PHE A 1 575 ? -30.606 23.575 8.495 1.00 58.31 575 PHE A N 1
ATOM 4422 C CA . PHE A 1 575 ? -31.852 24.276 8.832 1.00 58.31 575 PHE A CA 1
ATOM 4423 C C . PHE A 1 575 ? -33.055 23.358 8.548 1.00 58.31 575 PHE A C 1
ATOM 4425 O O . PHE A 1 575 ? -33.451 23.241 7.384 1.00 58.31 575 PHE A O 1
ATOM 4432 N N . PRO A 1 576 ? -33.670 22.715 9.559 1.00 52.91 576 PRO A N 1
ATOM 4433 C CA . PRO A 1 576 ? -34.949 22.041 9.365 1.00 52.91 576 PRO A CA 1
ATOM 4434 C C . PRO A 1 576 ? -35.969 23.072 8.868 1.00 52.91 576 PRO A C 1
ATOM 4436 O O . PRO A 1 576 ? -36.153 24.111 9.499 1.00 52.91 576 PRO A O 1
ATOM 4439 N N . SER A 1 577 ? -36.602 22.830 7.720 1.00 43.22 577 SER A N 1
ATOM 4440 C CA . SER A 1 577 ? -37.627 23.732 7.191 1.00 43.22 577 SER A CA 1
ATOM 4441 C C . SER A 1 577 ? -38.790 23.848 8.178 1.00 43.22 577 SER A C 1
ATOM 4443 O O . SER A 1 577 ? -39.382 22.827 8.532 1.00 43.22 577 SER A O 1
ATOM 4445 N N . GLU A 1 578 ? -39.163 25.072 8.559 1.00 40.84 578 GLU A N 1
ATOM 4446 C CA . GLU A 1 578 ? -40.489 25.351 9.111 1.00 40.84 578 GLU A CA 1
ATOM 4447 C C . GLU A 1 578 ? -41.530 24.887 8.083 1.00 40.84 578 GLU A C 1
ATOM 4449 O O . GLU A 1 578 ? -41.657 25.456 6.997 1.00 40.84 578 GLU A O 1
ATOM 4454 N N . SER A 1 579 ? -42.248 23.807 8.385 1.00 37.59 579 SER A N 1
ATOM 4455 C CA . SER A 1 579 ? -43.400 23.405 7.590 1.00 37.59 579 SER A CA 1
ATOM 4456 C C . SER A 1 579 ? -44.457 24.504 7.675 1.00 37.59 579 SER A C 1
ATOM 4458 O O . SER A 1 579 ? -44.988 24.787 8.751 1.00 37.59 579 SER A O 1
ATOM 4460 N N . GLN A 1 580 ? -44.760 25.110 6.528 1.00 35.06 580 GLN A N 1
ATOM 4461 C CA . GLN A 1 580 ? -45.966 25.893 6.295 1.00 35.06 580 GLN A CA 1
ATOM 4462 C C . GLN A 1 580 ? -47.185 24.999 6.549 1.00 35.06 580 GLN A C 1
ATOM 4464 O O . GLN A 1 580 ? -47.552 24.241 5.667 1.00 35.06 580 GLN A O 1
ATOM 4469 N N . ASP A 1 581 ? -47.738 25.036 7.761 1.00 38.16 581 ASP A N 1
ATOM 4470 C CA . ASP A 1 581 ? -49.149 24.754 8.069 1.00 38.16 581 ASP A CA 1
ATOM 4471 C C . ASP A 1 581 ? -49.390 24.949 9.576 1.00 38.16 581 ASP A C 1
ATOM 4473 O O . ASP A 1 581 ? -49.466 23.998 10.348 1.00 38.16 581 ASP A O 1
ATOM 4477 N N . ALA A 1 582 ? -49.499 26.207 10.018 1.00 31.47 582 ALA A N 1
ATOM 4478 C CA . ALA A 1 582 ? -50.135 26.550 11.294 1.00 31.47 582 ALA A CA 1
ATOM 4479 C C . ALA A 1 582 ? -50.493 28.042 11.345 1.00 31.47 582 ALA A C 1
ATOM 4481 O O . ALA A 1 582 ? -49.862 28.848 12.024 1.00 31.47 582 ALA A O 1
ATOM 4482 N N . ALA A 1 583 ? -51.561 28.418 10.644 1.00 37.59 583 ALA A N 1
ATOM 4483 C CA . ALA A 1 583 ? -52.316 29.608 11.005 1.00 37.59 583 ALA A CA 1
ATOM 4484 C C . ALA A 1 583 ? -53.142 29.306 12.267 1.00 37.59 583 ALA A C 1
ATOM 4486 O O . ALA A 1 583 ? -54.325 29.014 12.160 1.00 37.59 583 ALA A O 1
ATOM 4487 N N . THR A 1 584 ? -52.522 29.352 13.451 1.00 34.38 584 THR A N 1
ATOM 4488 C CA . THR A 1 584 ? -53.219 29.654 14.715 1.00 34.38 584 THR A CA 1
ATOM 4489 C C . THR A 1 584 ? -52.218 30.011 15.810 1.00 34.38 584 THR A C 1
ATOM 4491 O O . THR A 1 584 ? -51.258 29.293 16.062 1.00 34.38 584 THR A O 1
ATOM 4494 N N . GLU A 1 585 ? -52.474 31.151 16.441 1.00 42.25 585 GLU A N 1
ATOM 4495 C CA . GLU A 1 585 ? -51.753 31.739 17.566 1.00 42.25 585 GLU A CA 1
ATOM 4496 C C . GLU A 1 585 ? -51.546 30.750 18.727 1.00 42.25 585 GLU A C 1
ATOM 4498 O O . GLU A 1 585 ? -52.493 30.095 19.155 1.00 42.25 585 GLU A O 1
ATOM 4503 N N . THR A 1 586 ? -50.339 30.691 19.304 1.00 32.28 586 THR A N 1
ATOM 4504 C CA . THR A 1 586 ? -50.036 31.081 20.704 1.00 32.28 586 THR A CA 1
ATOM 4505 C C . THR A 1 586 ? -48.618 30.661 21.130 1.00 32.28 586 THR A C 1
ATOM 4507 O O . THR A 1 586 ? -48.101 29.625 20.734 1.00 32.28 586 THR A O 1
ATOM 4510 N N . ASN A 1 587 ? -48.001 31.525 21.945 1.00 40.09 587 ASN A N 1
ATOM 4511 C CA . ASN A 1 587 ? -46.728 31.398 22.668 1.00 40.09 587 ASN A CA 1
ATOM 4512 C C . ASN A 1 587 ? -46.198 29.977 22.944 1.00 40.09 587 ASN A C 1
ATOM 4514 O O . ASN A 1 587 ? -46.799 29.273 23.746 1.00 40.09 587 ASN A O 1
ATOM 4518 N N . THR A 1 588 ? -44.964 29.695 22.504 1.00 31.14 588 THR A N 1
ATOM 4519 C CA . THR A 1 588 ? -43.900 29.051 23.311 1.00 31.14 588 THR A CA 1
ATOM 4520 C C . THR A 1 588 ? -42.532 29.263 22.652 1.00 31.14 588 THR A C 1
ATOM 4522 O O . THR A 1 588 ? -42.430 29.190 21.433 1.00 31.14 588 THR A O 1
ATOM 4525 N N . ASN A 1 589 ? -41.487 29.491 23.460 1.00 37.06 589 ASN A N 1
ATOM 4526 C CA . ASN A 1 589 ? -40.074 29.468 23.059 1.00 37.06 589 ASN A CA 1
ATOM 4527 C C . ASN A 1 589 ? -39.752 28.203 22.240 1.00 37.06 589 ASN A C 1
ATOM 4529 O O . ASN A 1 589 ? -39.637 27.119 22.810 1.00 37.06 589 ASN A O 1
ATOM 4533 N N . THR A 1 590 ? -39.582 28.334 20.927 1.00 29.70 590 THR A N 1
ATOM 4534 C CA . THR A 1 590 ? -39.191 27.237 20.039 1.00 29.70 590 THR A CA 1
ATOM 4535 C C . THR A 1 590 ? -37.671 27.145 19.950 1.00 29.70 590 THR A C 1
ATOM 4537 O O . THR A 1 590 ? -36.991 27.978 19.358 1.00 29.70 590 THR A O 1
ATOM 4540 N N . THR A 1 591 ? -37.133 26.109 20.58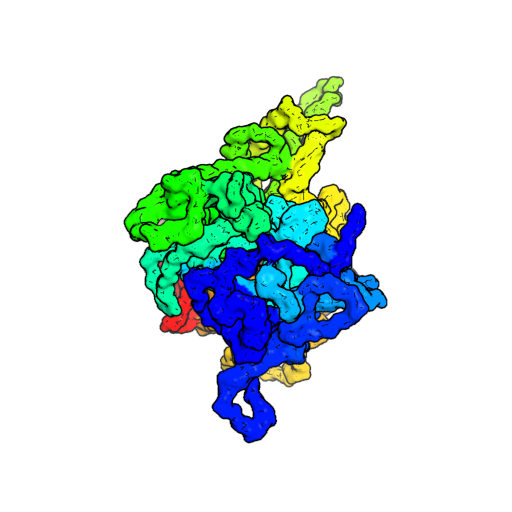6 1.00 35.94 591 THR A N 1
ATOM 4541 C CA . THR A 1 591 ? -35.789 25.581 20.346 1.00 35.94 591 THR A CA 1
ATOM 4542 C C . THR A 1 591 ? -35.799 24.951 18.951 1.00 35.94 591 THR A C 1
ATOM 4544 O O . THR A 1 591 ? -36.603 24.060 18.691 1.00 35.94 591 THR A O 1
ATOM 4547 N N . THR A 1 592 ? -34.968 25.443 18.034 1.00 42.22 592 THR A N 1
ATOM 4548 C CA . THR A 1 592 ? -34.738 24.837 16.715 1.00 42.22 592 THR A CA 1
ATOM 4549 C C . THR A 1 592 ? -34.271 23.384 16.883 1.00 42.22 592 THR A C 1
ATOM 4551 O O . THR A 1 592 ? -33.410 23.103 17.712 1.00 42.22 592 THR A O 1
ATOM 4554 N N . ASP A 1 593 ? -34.855 22.443 16.135 1.00 44.78 593 ASP A N 1
ATOM 4555 C CA . ASP A 1 593 ? -34.606 20.998 16.271 1.00 44.78 593 ASP A CA 1
ATOM 4556 C C . ASP A 1 593 ? -33.221 20.637 15.671 1.00 44.78 593 ASP A C 1
ATOM 4558 O O . ASP A 1 593 ? -33.101 20.279 14.501 1.00 44.78 593 ASP A O 1
ATOM 4562 N N . THR A 1 594 ? -32.142 20.786 16.453 1.00 57.62 594 THR A N 1
ATOM 4563 C CA . THR A 1 594 ? -30.728 20.574 16.048 1.00 57.62 594 THR A CA 1
ATOM 4564 C C . THR A 1 594 ? -30.335 19.105 15.826 1.00 57.62 594 THR A C 1
ATOM 4566 O O . THR A 1 594 ? -29.224 18.810 15.379 1.00 57.62 594 THR A O 1
ATOM 4569 N N . LYS A 1 595 ? -31.247 18.160 16.082 1.00 70.31 595 LYS A N 1
ATOM 4570 C CA . LYS A 1 595 ? -30.975 16.711 16.106 1.00 70.31 595 LYS A CA 1
ATOM 4571 C C . LYS A 1 595 ? -30.414 16.117 14.802 1.00 70.31 595 LYS A C 1
ATOM 4573 O O . LYS A 1 595 ? -29.530 15.267 14.904 1.00 70.31 595 LYS A O 1
ATOM 4578 N N . PRO A 1 596 ? -30.860 16.505 13.586 1.00 79.25 596 PRO A N 1
ATOM 4579 C CA . PRO A 1 596 ? -30.328 15.919 12.350 1.00 79.25 596 PRO A CA 1
ATOM 4580 C C . PRO A 1 596 ? -28.860 16.286 12.088 1.00 79.25 596 PRO A C 1
ATOM 4582 O O . PRO A 1 596 ? -28.085 15.447 11.631 1.00 79.25 596 PRO A O 1
ATOM 4585 N N . LEU A 1 597 ? -28.469 17.525 12.403 1.00 83.50 597 LEU A N 1
ATOM 4586 C CA . LEU A 1 597 ? -27.094 18.005 12.261 1.00 83.50 597 LEU A CA 1
ATOM 4587 C C . LEU A 1 597 ? -26.166 17.335 13.273 1.00 83.50 597 LEU A C 1
ATOM 4589 O O . LEU A 1 597 ? -25.100 16.851 12.900 1.00 83.50 597 LEU A O 1
ATOM 4593 N N . GLU A 1 598 ? -26.596 17.262 14.533 1.00 84.44 598 GLU A N 1
ATOM 4594 C CA . GLU A 1 598 ? -25.854 16.577 15.594 1.00 84.44 598 GLU A CA 1
ATOM 4595 C C . GLU A 1 598 ? -25.633 15.095 15.257 1.00 84.44 598 GLU A C 1
ATOM 4597 O O . GLU A 1 598 ? -24.519 14.597 15.400 1.00 84.44 598 GLU A O 1
ATOM 4602 N N . ALA A 1 599 ? -26.651 14.403 14.732 1.00 86.12 599 ALA A N 1
ATOM 4603 C CA . ALA A 1 599 ? -26.532 13.007 14.306 1.00 86.12 599 ALA A CA 1
ATOM 4604 C C . ALA A 1 599 ? -25.558 12.824 13.125 1.00 86.12 599 ALA A C 1
ATOM 4606 O O . ALA A 1 599 ? -24.771 11.872 13.102 1.00 86.12 599 ALA A O 1
ATOM 4607 N N . PHE A 1 600 ? -25.573 13.743 12.153 1.00 90.81 600 PHE A N 1
ATOM 4608 C CA . PHE A 1 600 ? -24.636 13.709 11.030 1.00 90.81 600 PHE A CA 1
ATOM 4609 C C . PHE A 1 600 ? -23.190 13.940 11.488 1.00 90.81 600 PHE A C 1
ATOM 4611 O O . PHE A 1 600 ? -22.295 13.180 11.117 1.00 90.81 600 PHE A O 1
ATOM 4618 N N . ILE A 1 601 ? -22.955 14.935 12.348 1.00 92.69 601 ILE A N 1
ATOM 4619 C CA . ILE A 1 601 ? -21.625 15.200 12.912 1.00 92.69 601 ILE A CA 1
ATOM 4620 C C . ILE A 1 601 ? -21.160 14.026 13.775 1.00 92.69 601 ILE A C 1
ATOM 4622 O O . ILE A 1 601 ? -20.014 13.607 13.650 1.00 92.69 601 ILE A O 1
ATOM 4626 N N . ALA A 1 602 ? -22.038 13.435 14.589 1.00 90.12 602 ALA A N 1
ATOM 4627 C CA . ALA A 1 602 ? -21.710 12.235 15.354 1.00 90.12 602 ALA A CA 1
ATOM 4628 C C . ALA A 1 602 ? -21.270 11.077 14.441 1.00 90.12 602 ALA A C 1
ATOM 4630 O O . ALA A 1 602 ? -20.328 10.366 14.776 1.00 90.12 602 ALA A O 1
ATOM 4631 N N . THR A 1 603 ? -21.885 10.934 13.261 1.00 90.94 603 THR A N 1
ATOM 4632 C CA . THR A 1 603 ? -21.474 9.943 12.250 1.00 90.94 603 THR A CA 1
ATOM 4633 C C . THR A 1 603 ? -20.078 10.237 11.695 1.00 90.94 603 THR A C 1
ATOM 4635 O O . THR A 1 603 ? -19.279 9.317 11.553 1.00 90.94 603 THR A O 1
ATOM 4638 N N . LEU A 1 604 ? -19.751 11.505 11.414 1.00 93.50 604 LEU A N 1
ATOM 4639 C CA . LEU A 1 604 ? -18.402 11.893 10.978 1.00 93.50 604 LEU A CA 1
ATOM 4640 C C . LEU A 1 604 ? -17.360 11.625 12.067 1.00 93.50 604 LEU A C 1
ATOM 4642 O O . LEU A 1 604 ? -16.304 11.066 11.791 1.00 93.50 604 LEU A O 1
ATOM 4646 N N . LEU A 1 605 ? -17.668 12.000 13.307 1.00 93.31 605 LEU A N 1
ATOM 4647 C CA . LEU A 1 605 ? -16.770 11.843 14.446 1.00 93.31 605 LEU A CA 1
ATOM 4648 C C . LEU A 1 605 ? -16.594 10.380 14.864 1.00 93.31 605 LEU A C 1
ATOM 4650 O O . LEU A 1 605 ? -15.542 10.038 15.390 1.00 93.31 605 LEU A O 1
ATOM 4654 N N . ALA A 1 606 ? -17.558 9.502 14.574 1.00 89.50 606 ALA A N 1
ATOM 4655 C CA . ALA A 1 606 ? -17.441 8.062 14.812 1.00 89.50 606 ALA A CA 1
ATOM 4656 C C . ALA A 1 606 ? -16.331 7.391 13.981 1.00 89.50 606 ALA A C 1
ATOM 4658 O O . ALA A 1 606 ? -15.901 6.292 14.324 1.00 89.50 606 ALA A O 1
ATOM 4659 N N . HIS A 1 607 ? -15.834 8.049 12.927 1.00 89.75 607 HIS A N 1
ATOM 4660 C CA . HIS A 1 607 ? -14.696 7.571 12.133 1.00 89.75 607 HIS A CA 1
ATOM 4661 C C . HIS A 1 607 ? -13.339 7.756 12.815 1.00 89.75 607 HIS A C 1
ATOM 4663 O O . HIS A 1 607 ? -12.323 7.330 12.265 1.00 89.75 607 HIS A O 1
ATOM 4669 N N . THR A 1 608 ? -13.274 8.397 13.985 1.00 88.06 608 THR A N 1
ATOM 4670 C CA . THR A 1 608 ? -12.035 8.393 14.765 1.00 88.06 608 THR A CA 1
ATOM 4671 C C . THR A 1 608 ? -11.809 6.996 15.353 1.00 88.06 608 THR A C 1
ATOM 4673 O O . THR A 1 608 ? -12.709 6.449 15.997 1.00 88.06 608 THR A O 1
ATOM 4676 N N . PRO A 1 609 ? -10.612 6.398 15.216 1.00 78.44 609 PRO A N 1
ATOM 4677 C CA . PRO A 1 609 ? -10.301 5.193 15.961 1.00 78.44 609 PRO A CA 1
ATOM 4678 C C . PRO A 1 609 ? -10.110 5.499 17.448 1.00 78.44 609 PRO A C 1
ATOM 4680 O O . PRO A 1 609 ? -10.079 4.564 18.237 1.00 78.44 609 PRO A O 1
ATOM 4683 N N . GLU A 1 610 ? -9.980 6.767 17.862 1.00 77.75 610 GLU A N 1
ATOM 4684 C CA . GLU A 1 610 ? -9.699 7.190 19.241 1.00 77.75 610 GLU A CA 1
ATOM 4685 C C . GLU A 1 610 ? -10.841 8.021 19.864 1.00 77.75 610 GLU A C 1
ATOM 4687 O O . GLU A 1 610 ? -10.602 9.139 20.336 1.00 77.75 610 GLU A O 1
ATOM 4692 N N . PRO A 1 611 ? -12.087 7.502 19.924 1.00 74.56 611 PRO A N 1
ATOM 4693 C CA . PRO A 1 611 ? -13.245 8.273 20.390 1.00 74.56 611 PRO A CA 1
ATOM 4694 C C . PRO A 1 611 ? -13.076 8.766 21.828 1.00 74.56 611 PRO A C 1
ATOM 4696 O O . PRO A 1 611 ? -13.630 9.789 22.219 1.00 74.56 611 PRO A O 1
ATOM 4699 N N . GLU A 1 612 ? -12.265 8.070 22.622 1.00 70.69 612 GLU A N 1
ATOM 4700 C CA . GLU A 1 612 ? -11.924 8.437 23.987 1.00 70.69 612 GLU A CA 1
ATOM 4701 C C . GLU A 1 612 ? -11.026 9.679 24.118 1.00 70.69 612 GLU A C 1
ATOM 4703 O O . GLU A 1 612 ? -10.946 10.236 25.218 1.00 70.69 612 GLU A O 1
ATOM 4708 N N . LYS A 1 613 ? -10.299 10.075 23.062 1.00 67.50 613 LYS A N 1
ATOM 4709 C CA . LYS A 1 613 ? -9.437 11.275 23.040 1.00 67.50 613 LYS A CA 1
ATOM 4710 C C . LYS A 1 613 ? -10.125 12.488 22.404 1.00 67.50 613 LYS A C 1
ATOM 4712 O O . LYS A 1 613 ? -9.583 13.587 22.472 1.00 67.50 613 LYS A O 1
ATOM 4717 N N . LEU A 1 614 ? -11.298 12.294 21.808 1.00 77.94 614 LEU A N 1
ATOM 4718 C CA . LEU A 1 614 ? -12.016 13.332 21.089 1.00 77.94 614 LEU A CA 1
ATOM 4719 C C . LEU A 1 614 ? -12.736 14.292 22.051 1.00 77.94 614 LEU A C 1
ATOM 4721 O O . LEU A 1 614 ? -13.589 13.880 22.841 1.00 77.94 614 LEU A O 1
ATOM 4725 N N . ASP A 1 615 ? -12.441 15.588 21.944 1.00 82.31 615 ASP A N 1
ATOM 4726 C CA . ASP A 1 615 ? -13.289 16.634 22.522 1.00 82.31 615 ASP A CA 1
ATOM 4727 C C . ASP A 1 615 ? -14.491 16.866 21.600 1.00 82.31 615 ASP A C 1
ATOM 4729 O O . ASP A 1 615 ? -14.437 17.653 20.653 1.00 82.31 615 ASP A O 1
ATOM 4733 N N . TYR A 1 616 ? -15.585 16.157 21.881 1.00 84.06 616 TYR A N 1
ATOM 4734 C CA . TYR A 1 616 ? -16.808 16.218 21.082 1.00 84.06 616 TYR A CA 1
ATOM 4735 C C . TYR A 1 616 ? -17.378 17.634 20.945 1.00 84.06 616 TYR A C 1
ATOM 4737 O O . TYR A 1 616 ? -17.909 17.961 19.885 1.00 84.06 616 TYR A O 1
ATOM 4745 N N . ALA A 1 617 ? -17.283 18.480 21.974 1.00 83.31 617 ALA A N 1
ATOM 4746 C CA . ALA A 1 617 ? -17.873 19.818 21.932 1.00 83.31 617 ALA A CA 1
ATOM 4747 C C . ALA A 1 617 ? -17.079 20.740 20.996 1.00 83.31 617 ALA A C 1
ATOM 4749 O O . ALA A 1 617 ? -17.658 21.403 20.127 1.00 83.31 617 ALA A O 1
ATOM 4750 N N . SER A 1 618 ? -15.750 20.731 21.138 1.00 87.75 618 SER A N 1
ATOM 4751 C CA . SER A 1 618 ? -14.857 21.487 20.257 1.00 87.75 618 SER A CA 1
ATOM 4752 C C . SER A 1 618 ? -14.951 20.987 18.811 1.00 87.75 618 SER A C 1
ATOM 4754 O O . SER A 1 618 ? -15.220 21.768 17.897 1.00 87.75 618 SER A O 1
ATOM 4756 N N . ALA A 1 619 ? -14.850 19.669 18.607 1.00 89.62 619 ALA A N 1
ATOM 4757 C CA . ALA A 1 619 ? -14.912 19.056 17.283 1.00 89.62 619 ALA A CA 1
ATOM 4758 C C . ALA A 1 619 ? -16.239 19.350 16.568 1.00 89.62 619 ALA A C 1
ATOM 4760 O O . ALA A 1 619 ? -16.239 19.690 15.386 1.00 89.62 619 ALA A O 1
ATOM 4761 N N . THR A 1 620 ? -17.368 19.290 17.284 1.00 91.31 620 THR A N 1
ATOM 4762 C CA . THR A 1 620 ? -18.684 19.635 16.722 1.00 91.31 620 THR A CA 1
ATOM 4763 C C . THR A 1 620 ? -18.718 21.080 16.236 1.00 91.31 620 THR A C 1
ATOM 4765 O O . THR A 1 620 ? -19.168 21.337 15.123 1.00 91.31 620 THR A O 1
ATOM 4768 N N . THR A 1 621 ? -18.194 22.018 17.027 1.00 92.94 621 THR A N 1
ATOM 4769 C CA . THR A 1 621 ? -18.168 23.446 16.669 1.00 92.94 621 THR A CA 1
ATOM 4770 C C . THR A 1 621 ? -17.364 23.692 15.391 1.00 92.94 621 THR A C 1
ATOM 4772 O O . THR A 1 621 ? -17.823 24.393 14.488 1.00 92.94 621 THR A O 1
ATOM 4775 N N . GLU A 1 622 ? -16.183 23.082 15.282 1.00 95.00 622 GLU A N 1
ATOM 4776 C CA . GLU A 1 622 ? -15.332 23.203 14.096 1.00 95.00 622 GLU A CA 1
ATOM 4777 C C . GLU A 1 622 ? -15.980 22.584 12.844 1.00 95.00 622 GLU A C 1
ATOM 4779 O O . GLU A 1 622 ? -15.935 23.175 11.761 1.00 95.00 622 GLU A O 1
ATOM 4784 N N . TRP A 1 623 ? -16.632 21.424 12.989 1.00 95.69 623 TRP A N 1
ATOM 4785 C CA . TRP A 1 623 ? -17.348 20.771 11.892 1.00 95.69 623 TRP A CA 1
ATOM 4786 C C . TRP A 1 623 ? -18.546 21.580 11.404 1.00 95.69 623 TRP A C 1
ATOM 4788 O O . TRP A 1 623 ? -18.734 21.688 10.193 1.00 95.69 623 TRP A O 1
ATOM 4798 N N . VAL A 1 624 ? -19.328 22.183 12.305 1.00 94.06 624 VAL A N 1
ATOM 4799 C CA . VAL A 1 624 ? -20.421 23.092 11.919 1.00 94.06 624 VAL A CA 1
ATOM 4800 C C . VAL A 1 624 ? -19.875 24.238 11.068 1.00 94.06 624 VAL A C 1
ATOM 4802 O O . VAL A 1 624 ? -20.370 24.461 9.964 1.00 94.06 624 VAL A O 1
ATOM 4805 N N . ALA A 1 625 ? -18.806 24.898 11.525 1.00 95.25 625 ALA A N 1
ATOM 4806 C CA . ALA A 1 625 ? -18.202 26.017 10.803 1.00 95.25 625 ALA A CA 1
ATOM 4807 C C . ALA A 1 625 ? -17.728 25.619 9.393 1.00 95.25 625 ALA A C 1
ATOM 4809 O O . ALA A 1 625 ? -17.948 26.348 8.424 1.00 95.25 625 ALA A O 1
ATOM 4810 N N . TRP A 1 626 ? -17.110 24.444 9.241 1.00 97.44 626 TRP A N 1
ATOM 4811 C CA . TRP A 1 626 ? -16.699 23.955 7.924 1.00 97.44 626 TRP A CA 1
ATOM 4812 C C . TRP A 1 626 ? -17.895 23.582 7.032 1.00 97.44 626 TRP A C 1
ATOM 4814 O O . TRP A 1 626 ? -17.917 23.931 5.847 1.00 97.44 626 TRP A O 1
ATOM 4824 N N . LEU A 1 627 ? -18.917 22.921 7.589 1.00 96.56 627 LEU A N 1
ATOM 4825 C CA . LEU A 1 627 ? -20.123 22.522 6.855 1.00 96.56 627 LEU A CA 1
ATOM 4826 C C . LEU A 1 627 ? -20.922 23.725 6.341 1.00 96.56 627 LEU A C 1
ATOM 4828 O O . LEU A 1 627 ? -21.514 23.630 5.267 1.00 96.56 627 LEU A O 1
ATOM 4832 N N . GLU A 1 628 ? -20.907 24.864 7.036 1.00 94.56 628 GLU A N 1
ATOM 4833 C CA . GLU A 1 628 ? -21.503 26.115 6.547 1.00 94.56 628 GLU A CA 1
ATOM 4834 C C . GLU A 1 628 ? -20.813 26.624 5.272 1.00 94.56 628 GLU A C 1
ATOM 4836 O O . GLU A 1 628 ? -21.476 26.961 4.284 1.00 94.56 628 GLU A O 1
ATOM 4841 N N . VAL A 1 629 ? -19.475 26.621 5.247 1.00 96.25 629 VAL A N 1
ATOM 4842 C CA . VAL A 1 629 ? -18.693 27.014 4.060 1.00 96.25 629 VAL A CA 1
ATOM 4843 C C . VAL A 1 629 ? -18.934 26.033 2.911 1.00 96.25 629 VAL A C 1
ATOM 4845 O O . VAL A 1 629 ? -19.105 26.445 1.757 1.00 96.25 629 VAL A O 1
ATOM 4848 N N . TYR A 1 630 ? -18.990 24.738 3.223 1.00 96.44 630 TYR A N 1
ATOM 4849 C CA . TYR A 1 630 ? -19.250 23.690 2.245 1.00 96.44 630 TYR A CA 1
ATOM 4850 C C . TYR A 1 630 ? -20.660 23.771 1.657 1.00 96.44 630 TYR A C 1
ATOM 4852 O O . TYR A 1 630 ? -20.820 23.720 0.435 1.00 96.44 630 TYR A O 1
ATOM 4860 N N . LYS A 1 631 ? -21.675 23.998 2.496 1.00 94.00 631 LYS A N 1
ATOM 4861 C CA . LYS A 1 631 ? -23.053 24.263 2.075 1.00 94.00 631 LYS A CA 1
ATOM 4862 C C . LYS A 1 631 ? -23.106 25.413 1.074 1.00 94.00 631 LYS A C 1
ATOM 4864 O O . LYS A 1 631 ? -23.614 25.224 -0.028 1.00 94.00 631 LYS A O 1
ATOM 4869 N N . ALA A 1 632 ? -22.533 26.568 1.419 1.00 93.19 632 ALA A N 1
ATOM 4870 C CA . ALA A 1 632 ? -22.556 27.737 0.542 1.00 93.19 632 ALA A CA 1
ATOM 4871 C C . ALA A 1 632 ? -21.898 27.447 -0.817 1.00 93.19 632 ALA A C 1
ATOM 4873 O O . ALA A 1 632 ? -22.273 28.018 -1.841 1.00 93.19 632 ALA A O 1
ATOM 4874 N N . ARG A 1 633 ? -20.892 26.562 -0.856 1.00 94.44 633 ARG A N 1
ATOM 4875 C CA . ARG A 1 633 ? -20.274 26.119 -2.110 1.00 94.44 633 ARG A CA 1
ATOM 4876 C C . ARG A 1 633 ? -21.191 25.214 -2.937 1.00 94.44 633 ARG A C 1
ATOM 4878 O O . ARG A 1 633 ? -21.185 25.362 -4.161 1.00 94.44 633 ARG A O 1
ATOM 4885 N N . ILE A 1 634 ? -21.932 24.307 -2.297 1.00 92.88 634 ILE A N 1
ATOM 4886 C CA . ILE A 1 634 ? -22.914 23.424 -2.947 1.00 92.88 634 ILE A CA 1
ATOM 4887 C C . ILE A 1 634 ? -24.065 24.248 -3.532 1.00 92.88 634 ILE A C 1
ATOM 4889 O O . ILE A 1 634 ? -24.398 24.067 -4.697 1.00 92.88 634 ILE A O 1
ATOM 4893 N N . GLU A 1 635 ? -24.612 25.206 -2.782 1.00 90.19 635 GLU A N 1
ATOM 4894 C CA . GLU A 1 635 ? -25.702 26.073 -3.261 1.00 90.19 635 GLU A CA 1
ATOM 4895 C C . GLU A 1 635 ? -25.289 26.849 -4.525 1.00 90.19 635 GLU A C 1
ATOM 4897 O O . GLU A 1 635 ? -26.034 26.891 -5.502 1.00 90.19 635 GLU A O 1
ATOM 4902 N N . ARG A 1 636 ? -24.041 27.338 -4.589 1.00 90.00 636 ARG A N 1
ATOM 4903 C CA . ARG A 1 636 ? -23.491 27.953 -5.814 1.00 90.00 636 ARG A CA 1
ATOM 4904 C C . ARG A 1 636 ? -23.370 26.986 -7.000 1.00 90.00 636 ARG A C 1
ATOM 4906 O O . ARG A 1 636 ? -23.454 27.430 -8.143 1.00 90.00 636 ARG A O 1
ATOM 4913 N N . GLU A 1 637 ? -23.134 25.689 -6.779 1.00 87.56 637 GLU A N 1
ATOM 4914 C CA . GLU A 1 637 ? -23.185 24.692 -7.867 1.00 87.56 637 GLU A CA 1
ATOM 4915 C C . GLU A 1 637 ? -24.613 24.535 -8.395 1.00 87.56 637 GLU A C 1
ATOM 4917 O O . GLU A 1 637 ? -24.817 24.427 -9.605 1.00 87.56 637 GLU A O 1
ATOM 4922 N N . GLU A 1 638 ? -25.599 24.528 -7.497 1.00 83.31 638 GLU A N 1
ATOM 4923 C CA . GLU A 1 638 ? -27.010 24.400 -7.859 1.00 83.31 638 GLU A CA 1
ATOM 4924 C C . GLU A 1 638 ? -27.507 25.612 -8.651 1.00 83.31 638 GLU A C 1
ATOM 4926 O O . GLU A 1 638 ? -28.165 25.435 -9.676 1.00 83.31 638 GLU A O 1
ATOM 4931 N N . GLU A 1 639 ? -27.126 26.828 -8.249 1.00 84.62 639 GLU A N 1
ATOM 4932 C CA . GLU A 1 639 ? -27.406 28.067 -8.993 1.00 84.62 639 GLU A CA 1
ATOM 4933 C C . GLU A 1 639 ? -26.814 28.049 -10.409 1.00 84.62 639 GLU A C 1
ATOM 4935 O O . GLU A 1 639 ? -27.411 28.572 -11.350 1.00 84.62 639 GLU A O 1
ATOM 4940 N N . ARG A 1 640 ? -25.651 27.408 -10.582 1.00 85.06 640 ARG A N 1
ATOM 4941 C CA . ARG A 1 640 ? -24.990 27.224 -11.885 1.00 85.06 640 ARG A CA 1
ATOM 4942 C C . ARG A 1 640 ? -25.554 26.054 -12.697 1.00 85.06 640 ARG A C 1
ATOM 4944 O O . ARG A 1 640 ? -25.038 25.768 -13.773 1.00 85.06 640 ARG A O 1
ATOM 4951 N N . GLY A 1 641 ? -26.585 25.367 -12.203 1.00 81.25 641 GLY A N 1
ATOM 4952 C CA . GLY A 1 641 ? -27.197 24.234 -12.894 1.00 81.25 641 GLY A CA 1
ATOM 4953 C C . GLY A 1 641 ? -26.302 22.993 -12.948 1.00 81.25 641 GLY A C 1
ATOM 4954 O O . GLY A 1 641 ? -26.355 22.242 -13.918 1.00 81.25 641 GLY A O 1
ATOM 4955 N N . ALA A 1 642 ? -25.465 22.752 -11.932 1.00 80.00 642 ALA A N 1
ATOM 4956 C CA . ALA A 1 642 ? -24.612 21.560 -11.888 1.00 80.00 642 ALA A CA 1
ATOM 4957 C C . ALA A 1 642 ? -25.412 20.247 -11.831 1.00 80.00 642 ALA A C 1
ATOM 4959 O O . ALA A 1 642 ? -24.985 19.250 -12.413 1.00 80.00 642 ALA A O 1
ATOM 4960 N N . TRP A 1 643 ? -26.565 20.258 -11.157 1.00 82.50 643 TRP A N 1
ATOM 4961 C CA . TRP A 1 643 ? -27.434 19.101 -10.920 1.00 82.50 643 TRP A CA 1
ATOM 4962 C C . TRP A 1 643 ? -28.807 19.396 -11.534 1.00 82.50 643 TRP A C 1
ATOM 4964 O O . TRP A 1 643 ? -29.600 20.160 -10.980 1.00 82.50 643 TRP A O 1
ATOM 4974 N N . THR A 1 644 ? -29.033 18.889 -12.747 1.00 68.88 644 THR A N 1
ATOM 4975 C CA . THR A 1 644 ? -30.192 19.216 -13.606 1.00 68.88 644 THR A CA 1
ATOM 4976 C C . THR A 1 644 ? -31.123 18.032 -13.832 1.00 68.88 644 THR A C 1
ATOM 4978 O O . THR A 1 644 ? -32.090 18.162 -14.585 1.00 68.88 644 THR A O 1
ATOM 4981 N N . GLY A 1 645 ? -30.866 16.886 -13.191 1.00 63.44 645 GLY A N 1
ATOM 4982 C CA . GLY A 1 645 ? -31.760 15.739 -13.264 1.00 63.44 645 GLY A CA 1
ATOM 4983 C C . GLY A 1 645 ? -33.180 16.104 -12.823 1.00 63.44 645 GLY A C 1
ATOM 4984 O O . GLY A 1 645 ? -33.379 16.913 -11.921 1.00 63.44 645 GLY A O 1
ATOM 4985 N N . ALA A 1 646 ? -34.187 15.479 -13.437 1.00 53.56 646 ALA A N 1
ATOM 4986 C CA . ALA A 1 646 ? -35.602 15.681 -13.102 1.00 53.56 646 ALA A CA 1
ATOM 4987 C C . ALA A 1 646 ? -36.001 15.174 -11.689 1.00 53.56 646 ALA A C 1
ATOM 4989 O O . ALA A 1 646 ? -37.181 15.193 -11.348 1.00 53.56 646 ALA A O 1
ATOM 4990 N N . GLY A 1 647 ? -35.038 14.691 -10.889 1.00 62.59 647 GLY A N 1
ATOM 4991 C CA . GLY A 1 647 ? -35.218 14.142 -9.542 1.00 62.59 647 GLY A CA 1
ATOM 4992 C C . GLY A 1 647 ? -34.598 15.006 -8.434 1.00 62.59 647 GLY A C 1
ATOM 4993 O O . GLY A 1 647 ? -34.311 16.185 -8.625 1.00 62.59 647 GLY A O 1
ATOM 4994 N N . ASP A 1 648 ? -34.391 14.415 -7.254 1.00 76.50 648 ASP A N 1
ATOM 4995 C CA . ASP A 1 648 ? -33.746 15.080 -6.112 1.00 76.50 648 ASP A CA 1
ATOM 4996 C C . ASP A 1 648 ? -32.264 15.382 -6.415 1.00 76.50 648 ASP A C 1
ATOM 4998 O O . ASP A 1 648 ? -31.433 14.473 -6.497 1.00 76.50 648 ASP A O 1
ATOM 5002 N N . ARG A 1 649 ? -31.926 16.674 -6.549 1.00 81.38 649 ARG A N 1
ATOM 5003 C CA . ARG A 1 649 ? -30.558 17.169 -6.805 1.00 81.38 649 ARG A CA 1
ATOM 5004 C C . ARG A 1 649 ? -29.554 16.678 -5.762 1.00 81.38 649 ARG A C 1
ATOM 5006 O O . ARG A 1 649 ? -28.411 16.368 -6.100 1.00 81.38 649 ARG A O 1
ATOM 5013 N N . GLY A 1 650 ? -29.979 16.569 -4.503 1.00 83.12 650 GLY A N 1
ATOM 5014 C CA . GLY A 1 650 ? -29.146 16.051 -3.426 1.00 83.12 650 GLY A CA 1
ATOM 5015 C C . GLY A 1 650 ? -28.795 14.582 -3.644 1.00 83.12 650 GLY A C 1
ATOM 5016 O O . GLY A 1 650 ? -27.647 14.187 -3.434 1.00 83.12 650 GLY A O 1
ATOM 5017 N N . LYS A 1 651 ? -29.760 13.784 -4.113 1.00 86.50 651 LYS A N 1
ATOM 5018 C CA . LYS A 1 651 ? -29.562 12.370 -4.454 1.00 86.50 651 LYS A CA 1
ATOM 5019 C C . LYS A 1 651 ? -28.626 12.195 -5.655 1.00 86.50 651 LYS A C 1
ATOM 5021 O O . LYS A 1 651 ? -27.695 11.403 -5.560 1.00 86.50 651 LYS A O 1
ATOM 5026 N N . GLU A 1 652 ? -28.787 12.989 -6.718 1.00 90.06 652 GLU A N 1
ATOM 5027 C CA . GLU A 1 652 ? -27.872 12.966 -7.877 1.00 90.06 652 GLU A CA 1
ATOM 5028 C C . GLU A 1 652 ? -26.421 13.269 -7.449 1.00 90.06 652 GLU A C 1
ATOM 5030 O O . GLU A 1 652 ? -25.479 12.583 -7.857 1.00 90.06 652 GLU A O 1
ATOM 5035 N N . ARG A 1 653 ? -26.230 14.261 -6.565 1.00 93.25 653 ARG A N 1
ATOM 5036 C CA . ARG A 1 653 ? -24.912 14.586 -5.995 1.00 93.25 653 ARG A CA 1
ATOM 5037 C C . ARG A 1 653 ? -24.339 13.447 -5.155 1.00 93.25 653 ARG A C 1
ATOM 5039 O O . ARG A 1 653 ? -23.159 13.129 -5.298 1.00 93.25 653 ARG A O 1
ATOM 5046 N N . GLN A 1 654 ? -25.145 12.843 -4.285 1.00 93.25 654 GLN A N 1
ATOM 5047 C CA . GLN A 1 654 ? -24.726 11.714 -3.450 1.00 93.25 654 GLN A CA 1
ATOM 5048 C C . GLN A 1 654 ? -24.285 10.520 -4.293 1.00 93.25 654 GLN A C 1
ATOM 5050 O O . GLN A 1 654 ? -23.216 9.970 -4.043 1.00 93.25 654 GLN A O 1
ATOM 5055 N N . GLU A 1 655 ? -25.073 10.139 -5.299 1.00 92.88 655 GLU A N 1
ATOM 5056 C CA . GLU A 1 655 ? -24.736 9.050 -6.218 1.00 92.88 655 GLU A CA 1
ATOM 5057 C C . GLU A 1 655 ? -23.406 9.338 -6.921 1.00 92.88 655 GLU A C 1
ATOM 5059 O O . GLU A 1 655 ? -22.495 8.511 -6.880 1.00 92.88 655 GLU A O 1
ATOM 5064 N N . ALA A 1 656 ? -23.222 10.555 -7.445 1.00 94.94 656 ALA A N 1
ATOM 5065 C CA . ALA A 1 656 ? -21.959 10.962 -8.053 1.00 94.94 656 ALA A CA 1
ATOM 5066 C C . ALA A 1 656 ? -20.772 10.875 -7.074 1.00 94.94 656 ALA A C 1
ATOM 5068 O O . ALA A 1 656 ? -19.724 10.342 -7.439 1.00 94.94 656 ALA A O 1
ATOM 5069 N N . MET A 1 657 ? -20.928 11.333 -5.826 1.00 97.50 657 MET A N 1
ATOM 5070 C CA . MET A 1 657 ? -19.887 11.224 -4.793 1.00 97.50 657 MET A CA 1
ATOM 5071 C C . MET A 1 657 ? -19.566 9.767 -4.443 1.00 97.50 657 MET A C 1
ATOM 5073 O O . MET A 1 657 ? -18.397 9.423 -4.276 1.00 97.50 657 MET A O 1
ATOM 5077 N N . ARG A 1 658 ? -20.566 8.881 -4.379 1.00 96.62 658 ARG A N 1
ATOM 5078 C CA . ARG A 1 658 ? -20.359 7.454 -4.086 1.00 96.62 658 ARG A CA 1
ATOM 5079 C C . ARG A 1 658 ? -19.586 6.724 -5.190 1.00 96.62 658 ARG A C 1
ATOM 5081 O O . ARG A 1 658 ? -18.857 5.791 -4.880 1.00 96.62 658 ARG A O 1
ATOM 5088 N N . THR A 1 659 ? -19.640 7.186 -6.442 1.00 96.56 659 THR A N 1
ATOM 5089 C CA . THR A 1 659 ? -18.815 6.619 -7.536 1.00 96.56 659 THR A CA 1
ATOM 5090 C C . THR A 1 659 ? -17.332 7.007 -7.494 1.00 96.56 659 THR A C 1
ATOM 5092 O O . THR A 1 659 ? -16.544 6.485 -8.281 1.00 96.56 659 THR A O 1
ATOM 5095 N N . VAL A 1 660 ? -16.945 7.948 -6.625 1.00 97.75 660 VAL A N 1
ATOM 5096 C CA . VAL A 1 660 ? -15.560 8.442 -6.513 1.00 97.75 660 VAL A CA 1
ATOM 5097 C C . VAL A 1 660 ? -15.001 8.376 -5.095 1.00 97.75 660 VAL A C 1
ATOM 5099 O O . VAL A 1 660 ? -13.793 8.449 -4.924 1.00 97.75 660 VAL A O 1
ATOM 5102 N N . ASN A 1 661 ? -15.834 8.212 -4.069 1.00 98.25 661 ASN A N 1
ATOM 5103 C CA . ASN A 1 661 ? -15.391 7.993 -2.696 1.00 98.25 661 ASN A CA 1
ATOM 5104 C C . ASN A 1 661 ? -15.511 6.504 -2.366 1.00 98.25 661 ASN A C 1
ATOM 5106 O O . ASN A 1 661 ? -16.639 6.025 -2.235 1.00 98.25 661 ASN A O 1
ATOM 5110 N N . PRO A 1 662 ? -14.394 5.762 -2.261 1.00 97.88 662 PRO A N 1
ATOM 5111 C CA . PRO A 1 662 ? -14.439 4.320 -2.066 1.00 97.88 662 PRO A CA 1
ATOM 5112 C C . PRO A 1 662 ? -15.062 3.967 -0.712 1.00 97.88 662 PRO A C 1
ATOM 5114 O O . PRO A 1 662 ? -14.816 4.639 0.290 1.00 97.88 662 PRO A O 1
ATOM 5117 N N . ARG A 1 663 ? -15.871 2.907 -0.701 1.00 96.69 663 ARG A N 1
ATOM 5118 C CA . ARG A 1 663 ? -16.359 2.239 0.507 1.00 96.69 663 ARG A CA 1
ATOM 5119 C C . ARG A 1 663 ? -15.336 1.227 1.019 1.00 96.69 663 ARG A C 1
ATOM 5121 O O . ARG A 1 663 ? -15.128 1.130 2.223 1.00 96.69 663 ARG A O 1
ATOM 5128 N N . PHE A 1 664 ? -14.699 0.493 0.111 1.00 97.88 664 PHE A N 1
ATOM 5129 C CA . PHE A 1 664 ? -13.619 -0.433 0.423 1.00 97.88 664 PHE A CA 1
ATOM 5130 C C . PHE A 1 664 ? -12.272 0.143 -0.014 1.00 97.88 664 PHE A C 1
ATOM 5132 O O . PHE A 1 664 ? -12.129 0.653 -1.124 1.00 97.88 664 PHE A O 1
ATOM 5139 N N . VAL A 1 665 ? -11.280 0.041 0.865 1.00 96.56 665 VAL A N 1
ATOM 5140 C CA . VAL A 1 665 ? -9.888 0.405 0.601 1.00 96.56 665 VAL A CA 1
ATOM 5141 C C . VAL A 1 665 ? -9.028 -0.759 1.052 1.00 96.56 665 VAL A C 1
ATOM 5143 O O . VAL A 1 665 ? -9.295 -1.362 2.090 1.00 96.56 665 VAL A O 1
ATOM 5146 N N . LEU A 1 666 ? -7.996 -1.077 0.277 1.00 96.25 666 LEU A N 1
ATOM 5147 C CA . LEU A 1 666 ? -7.083 -2.173 0.568 1.00 96.25 666 LEU A CA 1
ATOM 5148 C C . LEU A 1 666 ? -6.116 -1.781 1.699 1.00 96.25 666 LEU A C 1
ATOM 5150 O O . LEU A 1 666 ? -4.954 -1.453 1.465 1.00 96.25 666 LEU A O 1
ATOM 5154 N N . ARG A 1 667 ? -6.630 -1.751 2.931 1.00 93.56 667 ARG A N 1
ATOM 5155 C CA . ARG A 1 667 ? -5.881 -1.369 4.135 1.00 93.56 667 ARG A CA 1
ATOM 5156 C C . ARG A 1 667 ? -4.869 -2.446 4.517 1.00 93.56 667 ARG A C 1
ATOM 5158 O O . ARG A 1 667 ? -5.062 -3.631 4.239 1.00 93.56 667 ARG A O 1
ATOM 5165 N N . GLN A 1 668 ? -3.823 -2.042 5.236 1.00 88.19 668 GLN A N 1
ATOM 5166 C CA . GLN A 1 668 ? -2.739 -2.947 5.633 1.00 88.19 668 GLN A CA 1
ATOM 5167 C C . GLN A 1 668 ? -3.245 -4.119 6.472 1.00 88.19 668 GLN A C 1
ATOM 5169 O O . GLN A 1 668 ? -2.873 -5.261 6.227 1.00 88.19 668 GLN A O 1
ATOM 5174 N N . TRP A 1 669 ? -4.146 -3.869 7.423 1.00 86.31 669 TRP A N 1
ATOM 5175 C CA . TRP A 1 669 ? -4.643 -4.933 8.291 1.00 86.31 669 TRP A CA 1
ATOM 5176 C C . TRP A 1 669 ? -5.436 -6.006 7.523 1.00 86.31 669 TRP A C 1
ATOM 5178 O O . TRP A 1 669 ? -5.390 -7.174 7.918 1.00 86.31 669 TRP A O 1
ATOM 5188 N N . VAL A 1 670 ? -6.116 -5.626 6.431 1.00 92.88 670 VAL A N 1
ATOM 5189 C CA . VAL A 1 670 ? -6.834 -6.548 5.536 1.00 92.88 670 VAL A CA 1
ATOM 5190 C C . VAL A 1 670 ? -5.831 -7.418 4.788 1.00 92.88 670 VAL A C 1
ATOM 5192 O O . VAL A 1 670 ? -5.987 -8.634 4.755 1.00 92.88 670 VAL A O 1
ATOM 5195 N N . LEU A 1 671 ? -4.771 -6.813 4.240 1.00 91.44 671 LEU A N 1
ATOM 5196 C CA . LEU A 1 671 ? -3.696 -7.540 3.560 1.00 91.44 671 LEU A CA 1
ATOM 5197 C C . LEU A 1 671 ? -3.070 -8.595 4.468 1.00 91.44 671 LEU A C 1
ATOM 5199 O O . LEU A 1 671 ? -3.003 -9.756 4.080 1.00 91.44 671 LEU A O 1
ATOM 5203 N N . GLU A 1 672 ? -2.671 -8.210 5.680 1.00 84.50 672 GLU A N 1
ATOM 5204 C CA . GLU A 1 672 ? -2.048 -9.137 6.632 1.00 84.50 672 GLU A CA 1
ATOM 5205 C C . GLU A 1 672 ? -2.980 -10.296 7.005 1.00 84.50 672 GLU A C 1
ATOM 5207 O O . GLU A 1 672 ? -2.543 -11.437 7.141 1.00 84.50 672 GLU A O 1
ATOM 5212 N N . GLU A 1 673 ? -4.283 -10.035 7.125 1.00 86.44 673 GLU A N 1
ATOM 5213 C CA . GLU A 1 673 ? -5.252 -11.083 7.432 1.00 86.44 673 GLU A CA 1
ATOM 5214 C C . GLU A 1 673 ? -5.447 -12.059 6.263 1.00 86.44 673 GLU A C 1
ATOM 5216 O O . GLU A 1 673 ? -5.449 -13.274 6.470 1.00 86.44 673 GLU A O 1
ATOM 5221 N N . VAL A 1 674 ? -5.540 -11.548 5.032 1.00 90.69 674 VAL A N 1
ATOM 5222 C CA . VAL A 1 674 ? -5.624 -12.373 3.817 1.00 90.69 674 VAL A CA 1
ATOM 5223 C C . VAL A 1 674 ? -4.358 -13.209 3.645 1.00 90.69 674 VAL A C 1
ATOM 5225 O O . VAL A 1 674 ? -4.453 -14.407 3.390 1.00 90.69 674 VAL A O 1
ATOM 5228 N N . ILE A 1 675 ? -3.179 -12.609 3.822 1.00 87.69 675 ILE A N 1
ATOM 5229 C CA . ILE A 1 675 ? -1.886 -13.301 3.731 1.00 87.69 675 ILE A CA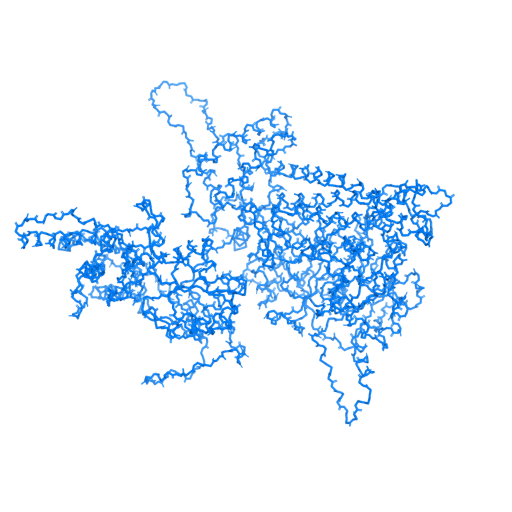 1
ATOM 5230 C C . ILE A 1 675 ? -1.832 -14.436 4.752 1.00 87.69 675 ILE A C 1
ATOM 5232 O O . ILE A 1 675 ? -1.615 -15.584 4.368 1.00 87.69 675 ILE A O 1
ATOM 5236 N N . ALA A 1 676 ? -2.121 -14.147 6.023 1.00 82.00 676 ALA A N 1
ATOM 5237 C CA . ALA A 1 676 ? -2.117 -15.153 7.082 1.00 82.00 676 ALA A CA 1
ATOM 5238 C C . ALA A 1 676 ? -3.124 -16.285 6.818 1.00 82.00 676 ALA A C 1
ATOM 5240 O O . ALA A 1 676 ? -2.864 -17.445 7.144 1.00 82.00 676 ALA A O 1
ATOM 5241 N N . LYS A 1 677 ? -4.279 -15.967 6.219 1.00 85.12 677 LYS A N 1
ATOM 5242 C CA . LYS A 1 677 ? -5.288 -16.962 5.852 1.00 85.12 677 LYS A CA 1
ATOM 5243 C C . LYS A 1 677 ? -4.793 -17.880 4.734 1.00 85.12 677 LYS A C 1
ATOM 5245 O O . LYS A 1 677 ? -4.916 -19.091 4.884 1.00 85.12 677 LYS A O 1
ATOM 5250 N N . VAL A 1 678 ? -4.203 -17.324 3.673 1.00 88.12 678 VAL A N 1
ATOM 5251 C CA . VAL A 1 678 ? -3.640 -18.094 2.547 1.00 88.12 678 VAL A CA 1
ATOM 5252 C C . VAL A 1 678 ? -2.441 -18.941 2.984 1.00 88.12 678 VAL A C 1
ATOM 5254 O O . VAL A 1 678 ? -2.319 -20.077 2.537 1.00 88.12 678 VAL A O 1
ATOM 5257 N N . GLU A 1 679 ? -1.585 -18.428 3.874 1.00 84.94 679 GLU A N 1
ATOM 5258 C CA . GLU A 1 679 ? -0.449 -19.174 4.440 1.00 84.94 679 GLU A CA 1
ATOM 5259 C C . GLU A 1 679 ? -0.902 -20.370 5.291 1.00 84.94 679 GLU A C 1
ATOM 5261 O O . GLU A 1 679 ? -0.284 -21.432 5.244 1.00 84.94 679 GLU A O 1
ATOM 5266 N N . ARG A 1 680 ? -1.982 -20.213 6.068 1.00 82.31 680 ARG A N 1
ATOM 5267 C CA . ARG A 1 680 ? -2.485 -21.262 6.968 1.00 82.31 680 ARG A CA 1
ATOM 5268 C C . ARG A 1 680 ? -3.304 -22.327 6.248 1.00 82.31 680 ARG A C 1
ATOM 5270 O O . ARG A 1 680 ? -3.183 -23.506 6.562 1.00 82.31 680 ARG A O 1
ATOM 5277 N N . ASP A 1 681 ? -4.196 -21.901 5.364 1.00 83.88 681 ASP A N 1
ATOM 5278 C CA . ASP A 1 681 ? -5.118 -22.771 4.647 1.00 83.88 681 ASP A CA 1
ATOM 5279 C C . ASP A 1 681 ? -5.306 -22.235 3.232 1.00 83.88 681 ASP A C 1
ATOM 5281 O O . ASP A 1 681 ? -6.037 -21.273 2.984 1.00 83.88 681 ASP A O 1
ATOM 5285 N N . VAL A 1 682 ? -4.622 -22.889 2.300 1.00 84.12 682 VAL A N 1
ATOM 5286 C CA . VAL A 1 682 ? -4.591 -22.492 0.899 1.00 84.12 682 VAL A CA 1
ATOM 5287 C C . VAL A 1 682 ? -5.983 -22.546 0.269 1.00 84.12 682 VAL A C 1
ATOM 5289 O O . VAL A 1 682 ? -6.295 -21.688 -0.550 1.00 84.12 682 VAL A O 1
ATOM 5292 N N . GLU A 1 683 ? -6.827 -23.519 0.615 1.00 81.88 683 GLU A N 1
ATOM 5293 C CA . GLU A 1 683 ? -8.113 -23.711 -0.061 1.00 81.88 683 GLU A CA 1
ATOM 5294 C C . GLU A 1 683 ? -9.113 -22.619 0.320 1.00 81.88 683 GLU A C 1
ATOM 5296 O O . GLU A 1 683 ? -9.582 -21.874 -0.547 1.00 81.88 683 GLU A O 1
ATOM 5301 N N . SER A 1 684 ? -9.372 -22.433 1.619 1.00 82.81 684 SER A N 1
ATOM 5302 C CA . SER A 1 684 ? -10.233 -21.326 2.051 1.00 82.81 684 SER A CA 1
ATOM 5303 C C . SER A 1 684 ? -9.578 -19.960 1.806 1.00 82.81 684 SER A C 1
ATOM 5305 O O . SER A 1 684 ? -10.268 -18.987 1.497 1.00 82.81 684 SER A O 1
ATOM 5307 N N . GLY A 1 685 ? -8.245 -19.882 1.860 1.00 88.44 685 GLY A N 1
ATOM 5308 C CA . GLY A 1 685 ? -7.474 -18.683 1.553 1.00 88.44 685 GLY A CA 1
ATOM 5309 C C . GLY A 1 685 ? -7.646 -18.191 0.118 1.00 88.44 685 GLY A C 1
ATOM 5310 O O . GLY A 1 685 ? -7.795 -16.986 -0.078 1.00 88.44 685 GLY A O 1
ATOM 5311 N N . ARG A 1 686 ? -7.701 -19.083 -0.883 1.00 90.38 686 ARG A N 1
ATOM 5312 C CA . ARG A 1 686 ? -7.965 -18.697 -2.287 1.00 90.38 686 ARG A CA 1
ATOM 5313 C C . ARG A 1 686 ? -9.306 -17.987 -2.445 1.00 90.38 686 ARG A C 1
ATOM 5315 O O . ARG A 1 686 ? -9.379 -16.969 -3.129 1.00 90.38 686 ARG A O 1
ATOM 5322 N N . ARG A 1 687 ? -10.352 -18.477 -1.774 1.00 89.12 687 ARG A N 1
ATOM 5323 C CA . ARG A 1 687 ? -11.701 -17.889 -1.841 1.00 89.12 687 ARG A CA 1
ATOM 5324 C C . ARG A 1 687 ? -11.758 -16.506 -1.198 1.00 89.12 687 ARG A C 1
ATOM 5326 O O . ARG A 1 687 ? -12.348 -15.591 -1.776 1.00 89.12 687 ARG A O 1
ATOM 5333 N N . VAL A 1 688 ? -11.094 -16.345 -0.052 1.00 92.88 688 VAL A N 1
ATOM 5334 C CA . VAL A 1 688 ? -10.949 -15.050 0.629 1.00 92.88 688 VAL A CA 1
ATOM 5335 C C . VAL A 1 688 ? -10.146 -14.080 -0.237 1.00 92.88 688 VAL A C 1
ATOM 5337 O O . VAL A 1 688 ? -10.587 -12.955 -0.466 1.00 92.88 688 VAL A O 1
ATOM 5340 N N . LEU A 1 689 ? -9.011 -14.519 -0.790 1.00 95.94 689 LEU A N 1
ATOM 5341 C CA . LEU A 1 689 ? -8.185 -13.722 -1.700 1.00 95.94 689 LEU A CA 1
ATOM 5342 C C . LEU A 1 689 ? -8.983 -13.269 -2.931 1.00 95.94 689 LEU A C 1
ATOM 5344 O O . LEU A 1 689 ? -8.925 -12.097 -3.302 1.00 95.94 689 LEU A O 1
ATOM 5348 N N . ALA A 1 690 ? -9.763 -14.167 -3.537 1.00 95.25 690 ALA A N 1
ATOM 5349 C CA . ALA A 1 690 ? -10.623 -13.851 -4.671 1.00 95.25 690 ALA A CA 1
ATOM 5350 C C . ALA A 1 690 ? -11.725 -12.845 -4.298 1.00 95.25 690 ALA A C 1
ATOM 5352 O O . ALA A 1 690 ? -12.037 -11.951 -5.087 1.00 95.25 690 ALA A O 1
ATOM 5353 N N . LYS A 1 691 ? -12.289 -12.934 -3.086 1.00 96.00 691 LYS A N 1
ATOM 5354 C CA . LYS A 1 691 ? -13.307 -11.983 -2.623 1.00 96.00 691 LYS A CA 1
ATOM 5355 C C . LYS A 1 691 ? -12.722 -10.612 -2.318 1.00 96.00 691 LYS A C 1
ATOM 5357 O O . LYS A 1 691 ? -13.293 -9.611 -2.743 1.00 96.00 691 LYS A O 1
ATOM 5362 N N . VAL A 1 692 ? -11.555 -10.549 -1.687 1.00 97.75 692 VAL A N 1
ATOM 5363 C CA . VAL A 1 692 ? -10.851 -9.280 -1.467 1.00 97.75 692 VAL A CA 1
ATOM 5364 C C . VAL A 1 692 ? -10.397 -8.661 -2.790 1.00 97.75 692 VAL A C 1
ATOM 5366 O O . VAL A 1 692 ? -10.531 -7.452 -2.956 1.00 97.75 692 VAL A O 1
ATOM 5369 N N . MET A 1 693 ? -9.961 -9.462 -3.770 1.00 97.94 693 MET A N 1
ATOM 5370 C CA . MET A 1 693 ? -9.714 -8.987 -5.137 1.00 97.94 693 MET A CA 1
ATOM 5371 C C . MET A 1 693 ? -10.986 -8.388 -5.753 1.00 97.94 693 MET A C 1
ATOM 5373 O O . MET A 1 693 ? -10.956 -7.278 -6.275 1.00 97.94 693 MET A O 1
ATOM 5377 N N . HIS A 1 694 ? -12.129 -9.066 -5.632 1.00 97.62 694 HIS A N 1
ATOM 5378 C CA . HIS A 1 694 ? -13.404 -8.551 -6.133 1.00 97.62 694 HIS A CA 1
ATOM 5379 C C . HIS A 1 694 ? -13.793 -7.210 -5.484 1.00 97.62 694 HIS A C 1
ATOM 5381 O O . HIS A 1 694 ? -14.202 -6.286 -6.191 1.00 97.62 694 HIS A O 1
ATOM 5387 N N . MET A 1 695 ? -13.612 -7.071 -4.167 1.00 98.19 695 MET A N 1
ATOM 5388 C CA . MET A 1 695 ? -13.835 -5.808 -3.456 1.00 98.19 695 MET A CA 1
ATOM 5389 C C . MET A 1 695 ? -12.844 -4.720 -3.894 1.00 98.19 695 MET A C 1
ATOM 5391 O O . MET A 1 695 ? -13.247 -3.577 -4.097 1.00 98.19 695 MET A O 1
ATOM 5395 N N . ALA A 1 696 ? -11.568 -5.067 -4.097 1.00 98.00 696 ALA A N 1
ATOM 5396 C CA . ALA A 1 696 ? -10.522 -4.152 -4.556 1.00 98.00 696 ALA A CA 1
ATOM 5397 C C . ALA A 1 696 ? -10.774 -3.626 -5.979 1.00 98.00 696 ALA A C 1
ATOM 5399 O O . ALA A 1 696 ? -10.552 -2.444 -6.232 1.00 98.00 696 ALA A O 1
ATOM 5400 N N . CYS A 1 697 ? -11.284 -4.469 -6.882 1.00 97.81 697 CYS A N 1
ATOM 5401 C CA . CYS A 1 697 ? -11.686 -4.074 -8.235 1.00 97.81 697 CYS A CA 1
ATOM 5402 C C . CYS A 1 697 ? -12.968 -3.226 -8.255 1.00 97.81 697 CYS A C 1
ATOM 5404 O O . CYS A 1 697 ? -13.194 -2.481 -9.207 1.00 97.81 697 CYS A O 1
ATOM 5406 N N . ASN A 1 698 ? -13.801 -3.315 -7.212 1.00 97.88 698 ASN A N 1
ATOM 5407 C CA . ASN A 1 698 ? -15.086 -2.618 -7.115 1.00 97.88 698 ASN A CA 1
ATOM 5408 C C . ASN A 1 698 ? -15.196 -1.818 -5.805 1.00 97.88 698 ASN A C 1
ATOM 5410 O O . ASN A 1 698 ? -16.115 -2.031 -5.010 1.00 97.88 698 ASN A O 1
ATOM 5414 N N . PRO A 1 699 ? -14.279 -0.870 -5.544 1.00 97.94 699 PRO A N 1
ATOM 5415 C CA . PRO A 1 699 ? -14.139 -0.260 -4.224 1.00 97.94 699 PRO A CA 1
ATOM 5416 C C . PRO A 1 699 ? -15.298 0.682 -3.861 1.00 97.94 699 PRO A C 1
ATOM 5418 O O . PRO A 1 699 ? -15.429 1.081 -2.706 1.00 97.94 699 PRO A O 1
ATOM 5421 N N . TYR A 1 700 ? -16.131 1.067 -4.830 1.00 97.94 700 TYR A N 1
ATOM 5422 C CA . TYR A 1 700 ? -17.222 2.038 -4.679 1.00 97.94 700 TYR A CA 1
ATOM 5423 C C . TYR A 1 700 ? -18.583 1.415 -4.338 1.00 97.94 700 TYR A C 1
ATOM 5425 O O . TYR A 1 700 ? -19.493 2.149 -3.931 1.00 97.94 700 TYR A O 1
ATOM 5433 N N . GLU A 1 701 ? -18.709 0.096 -4.505 1.00 96.62 701 GLU A N 1
ATOM 5434 C CA . GLU A 1 701 ? -19.931 -0.660 -4.231 1.00 96.62 701 GLU A CA 1
ATOM 5435 C C . GLU A 1 701 ? -20.357 -0.543 -2.765 1.00 96.62 701 GLU A C 1
ATOM 5437 O O . GLU A 1 701 ? -19.552 -0.258 -1.873 1.00 96.62 701 GLU A O 1
ATOM 5442 N N . ALA A 1 702 ? -21.646 -0.766 -2.514 1.00 95.06 702 ALA A N 1
ATOM 5443 C CA . ALA A 1 702 ? -22.268 -0.664 -1.193 1.00 95.06 702 ALA A CA 1
ATOM 5444 C C . ALA A 1 702 ? -21.945 -1.876 -0.288 1.00 95.06 702 ALA A C 1
ATOM 5446 O O . ALA A 1 702 ? -22.840 -2.490 0.297 1.00 95.06 702 ALA A O 1
ATOM 5447 N N . TRP A 1 703 ? -20.659 -2.228 -0.187 1.00 96.06 703 TRP A N 1
ATOM 5448 C CA . TRP A 1 703 ? -20.152 -3.382 0.557 1.00 96.06 703 TRP A CA 1
ATOM 5449 C C . TRP A 1 703 ? -20.617 -3.405 2.013 1.00 96.06 703 TRP A C 1
ATOM 5451 O O . TRP A 1 703 ? -20.632 -2.374 2.700 1.00 96.06 703 TRP A O 1
ATOM 5461 N N . GLY A 1 704 ? -20.961 -4.605 2.488 1.00 92.50 704 GLY A N 1
ATOM 5462 C CA . GLY A 1 704 ? -21.456 -4.814 3.841 1.00 92.50 704 GLY A CA 1
ATOM 5463 C C . GLY A 1 704 ? -22.823 -4.182 4.089 1.00 92.50 704 GLY A C 1
ATOM 5464 O O . GLY A 1 704 ? -23.051 -3.607 5.159 1.00 92.50 704 GLY A O 1
ATOM 5465 N N . ALA A 1 705 ? -23.705 -4.243 3.087 1.00 91.25 705 ALA A N 1
ATOM 5466 C CA . ALA A 1 705 ? -25.063 -3.700 3.121 1.00 91.25 705 ALA A CA 1
ATOM 5467 C C . ALA A 1 705 ? -25.096 -2.209 3.526 1.00 91.25 705 ALA A C 1
ATOM 5469 O O . ALA A 1 705 ? -25.814 -1.806 4.445 1.00 91.25 705 ALA A O 1
ATOM 5470 N N . GLU A 1 706 ? -24.254 -1.379 2.898 1.00 91.19 706 GLU A N 1
ATOM 5471 C CA . GLU A 1 706 ? -24.202 0.061 3.185 1.00 91.19 706 GLU A CA 1
ATOM 5472 C C . GLU A 1 706 ? -25.544 0.734 2.841 1.00 91.19 706 GLU A C 1
ATOM 5474 O O . GLU A 1 706 ? -26.013 0.684 1.706 1.00 91.19 706 GLU A O 1
ATOM 5479 N N . GLY A 1 707 ? -26.151 1.405 3.825 1.00 82.19 707 GLY A N 1
ATOM 5480 C CA . GLY A 1 707 ? -27.453 2.064 3.668 1.00 82.19 707 GLY A CA 1
ATOM 5481 C C . GLY A 1 707 ? -28.662 1.132 3.802 1.00 82.19 707 GLY A C 1
ATOM 5482 O O . GLY A 1 707 ? -29.788 1.583 3.598 1.00 82.19 707 GLY A O 1
ATOM 5483 N N . ASP A 1 708 ? -28.450 -0.136 4.157 1.00 84.00 708 ASP A N 1
ATOM 5484 C CA . ASP A 1 708 ? -29.523 -1.077 4.468 1.00 84.00 708 ASP A CA 1
ATOM 5485 C C . ASP A 1 708 ? -30.092 -0.819 5.882 1.00 84.00 708 ASP A C 1
ATOM 5487 O O . ASP A 1 708 ? -29.312 -0.664 6.827 1.00 84.00 708 ASP A O 1
ATOM 5491 N N . PRO A 1 709 ? -31.427 -0.749 6.057 1.00 79.12 709 PRO A N 1
ATOM 5492 C CA . PRO A 1 709 ? -32.055 -0.514 7.358 1.00 79.12 709 PRO A CA 1
ATOM 5493 C C . PRO A 1 709 ? -32.037 -1.727 8.303 1.00 79.12 709 PRO A C 1
ATOM 5495 O O . PRO A 1 709 ? -32.388 -1.566 9.475 1.00 79.12 709 PRO A O 1
ATOM 5498 N N . ARG A 1 710 ? -31.689 -2.929 7.818 1.00 85.44 710 ARG A N 1
ATOM 5499 C CA . ARG A 1 710 ? -31.588 -4.146 8.637 1.00 85.44 710 ARG A CA 1
ATOM 5500 C C . ARG A 1 710 ? -30.593 -3.956 9.777 1.00 85.44 710 ARG A C 1
ATOM 5502 O O . ARG A 1 710 ? -29.544 -3.323 9.621 1.00 85.44 710 ARG A O 1
ATOM 5509 N N . LYS A 1 711 ? -30.912 -4.542 10.932 1.00 80.19 711 LYS A N 1
ATOM 5510 C CA . LYS A 1 711 ? -29.980 -4.557 12.066 1.00 80.19 711 LYS A CA 1
ATOM 5511 C C . LYS A 1 711 ? -28.800 -5.473 11.765 1.00 80.19 711 LYS A C 1
ATOM 5513 O O . LYS A 1 711 ? -28.896 -6.377 10.941 1.00 80.19 711 LYS A O 1
ATOM 5518 N N . GLU A 1 712 ? -27.683 -5.257 12.448 1.00 77.75 712 GLU A N 1
ATOM 5519 C CA . GLU A 1 712 ? -26.460 -6.023 12.206 1.00 77.75 712 GLU A CA 1
ATOM 5520 C C . GLU A 1 712 ? -26.649 -7.532 12.427 1.00 77.75 712 GLU A C 1
ATOM 5522 O O . GLU A 1 712 ? -26.093 -8.333 11.680 1.00 77.75 712 GLU A O 1
ATOM 5527 N N . GLU A 1 713 ? -27.498 -7.934 13.376 1.00 83.50 713 GLU A N 1
ATOM 5528 C CA . GLU A 1 713 ? -27.802 -9.343 13.652 1.00 83.50 713 GLU A CA 1
ATOM 5529 C C . GLU A 1 713 ? -28.610 -10.027 12.535 1.00 83.50 713 GLU A C 1
ATOM 5531 O O . GLU A 1 713 ? -28.640 -11.254 12.460 1.00 83.50 713 GLU A O 1
ATOM 5536 N N . GLU A 1 714 ? -29.259 -9.247 11.665 1.00 88.19 714 GLU A N 1
ATOM 5537 C CA . GLU A 1 714 ? -30.055 -9.724 10.525 1.00 88.19 714 GLU A CA 1
ATOM 5538 C C . GLU A 1 714 ? -29.216 -9.861 9.241 1.00 88.19 714 GLU A C 1
ATOM 5540 O O . GLU A 1 714 ? -29.704 -10.368 8.227 1.00 88.19 714 GLU A O 1
ATOM 5545 N N . LEU A 1 715 ? -27.958 -9.408 9.267 1.00 88.31 715 LEU A N 1
ATOM 5546 C CA . LEU A 1 715 ? -27.033 -9.510 8.143 1.00 88.31 715 LEU A CA 1
ATOM 5547 C C . LEU A 1 715 ? -26.392 -10.898 8.076 1.00 88.31 715 LEU A C 1
ATOM 5549 O O . LEU A 1 715 ? -26.014 -11.508 9.088 1.00 88.31 715 LEU A O 1
ATOM 5553 N N . SER A 1 716 ? -26.204 -11.378 6.849 1.00 89.94 716 SER A N 1
ATOM 5554 C CA . SER A 1 716 ? -25.459 -12.607 6.589 1.00 89.94 716 SER A CA 1
ATOM 5555 C C . SER A 1 716 ? -24.020 -12.511 7.116 1.00 89.94 716 SER A C 1
ATOM 5557 O O . SER A 1 716 ? -23.481 -11.425 7.342 1.00 89.94 716 SER A O 1
ATOM 5559 N N . ALA A 1 717 ? -23.377 -13.663 7.332 1.00 87.38 717 ALA A N 1
ATOM 5560 C CA . ALA A 1 717 ? -21.979 -13.698 7.769 1.00 87.38 717 ALA A CA 1
ATOM 5561 C C . ALA A 1 717 ? -21.044 -12.992 6.769 1.00 87.38 717 ALA A C 1
ATOM 5563 O O . ALA A 1 717 ? -20.127 -12.294 7.186 1.00 87.38 717 ALA A O 1
ATOM 5564 N N . GLU A 1 718 ? -21.324 -13.121 5.470 1.00 90.19 718 GLU A N 1
ATOM 5565 C CA . GLU A 1 718 ? -20.589 -12.444 4.399 1.00 90.19 718 GLU A CA 1
ATOM 5566 C C . GLU A 1 718 ? -20.748 -10.916 4.487 1.00 90.19 718 GLU A C 1
ATOM 5568 O O . GLU A 1 718 ? -19.749 -10.206 4.522 1.00 90.19 718 GLU A O 1
ATOM 5573 N N . GLU A 1 719 ? -21.979 -10.399 4.602 1.00 92.94 719 GLU A N 1
ATOM 5574 C CA . GLU A 1 719 ? -22.242 -8.950 4.699 1.00 92.94 719 GLU A CA 1
ATOM 5575 C C . GLU A 1 719 ? -21.595 -8.323 5.946 1.00 92.94 719 GLU A C 1
ATOM 5577 O O . GLU A 1 719 ? -21.061 -7.213 5.885 1.00 92.94 719 GLU A O 1
ATOM 5582 N N . ARG A 1 720 ? -21.618 -9.020 7.089 1.00 90.25 720 ARG A N 1
ATOM 5583 C CA . ARG A 1 720 ? -20.947 -8.545 8.312 1.00 90.25 720 ARG A CA 1
ATOM 5584 C C . ARG A 1 720 ? -19.438 -8.465 8.131 1.00 90.25 720 ARG A C 1
ATOM 5586 O O . ARG A 1 720 ? -18.812 -7.500 8.563 1.00 90.25 720 ARG A O 1
ATOM 5593 N N . GLU A 1 721 ? -18.868 -9.451 7.456 1.00 91.31 721 GLU A N 1
ATOM 5594 C CA . GLU A 1 721 ? -17.432 -9.516 7.242 1.00 91.31 721 GLU A CA 1
ATOM 5595 C C . GLU A 1 721 ? -16.955 -8.491 6.205 1.00 91.31 721 GLU A C 1
ATOM 5597 O O . GLU A 1 721 ? -15.981 -7.781 6.446 1.00 91.31 721 GLU A O 1
ATOM 5602 N N . GLU A 1 722 ? -17.704 -8.286 5.119 1.00 94.44 722 GLU A N 1
ATOM 5603 C CA . GLU A 1 722 ? -17.484 -7.170 4.191 1.00 94.44 722 GLU A CA 1
ATOM 5604 C C . GLU A 1 722 ? -17.519 -5.821 4.920 1.00 94.44 722 GLU A C 1
ATOM 5606 O O . GLU A 1 722 ? -16.647 -4.972 4.721 1.00 94.44 722 GLU A O 1
ATOM 5611 N N . ARG A 1 723 ? -18.510 -5.625 5.804 1.00 92.31 723 ARG A N 1
ATOM 5612 C CA . ARG A 1 723 ? -18.641 -4.404 6.607 1.00 92.31 723 ARG A CA 1
ATOM 5613 C C . ARG A 1 723 ? -17.417 -4.188 7.496 1.00 92.31 723 ARG A C 1
ATOM 5615 O O . ARG A 1 723 ? -16.952 -3.050 7.586 1.00 92.31 723 ARG A O 1
ATOM 5622 N N . ARG A 1 724 ? -16.882 -5.253 8.105 1.00 90.50 724 ARG A N 1
ATOM 5623 C CA . ARG A 1 724 ? -15.659 -5.217 8.920 1.00 90.50 724 ARG A CA 1
ATOM 5624 C C . ARG A 1 724 ? -14.442 -4.833 8.081 1.00 90.50 724 ARG A C 1
ATOM 5626 O O . ARG A 1 724 ? -13.712 -3.929 8.483 1.00 90.50 724 ARG A O 1
ATOM 5633 N N . LEU A 1 725 ? -14.260 -5.448 6.908 1.00 93.38 725 LEU A N 1
ATOM 5634 C CA . LEU A 1 725 ? -13.149 -5.148 5.992 1.00 93.38 725 LEU A CA 1
ATOM 5635 C C . LEU A 1 725 ? -13.176 -3.704 5.453 1.00 93.38 725 LEU A C 1
ATOM 5637 O O . LEU A 1 725 ? -12.127 -3.152 5.129 1.00 93.38 725 LEU A O 1
ATOM 5641 N N . CYS A 1 726 ? -14.346 -3.060 5.382 1.00 93.62 726 CYS A N 1
ATOM 5642 C CA . CYS A 1 726 ? -14.459 -1.635 5.037 1.00 93.62 726 CYS A CA 1
ATOM 5643 C C . CYS A 1 726 ? -14.037 -0.679 6.175 1.00 93.62 726 CYS A C 1
ATOM 5645 O O . CYS A 1 726 ? -13.841 0.514 5.928 1.00 93.62 726 CYS A O 1
ATOM 5647 N N . GLY A 1 727 ? -13.920 -1.168 7.413 1.00 87.88 727 GLY A N 1
ATOM 5648 C CA . GLY A 1 727 ? -13.544 -0.378 8.587 1.00 87.88 727 GLY A CA 1
ATOM 5649 C C . GLY A 1 727 ? -12.031 -0.256 8.811 1.00 87.88 727 GLY A C 1
ATOM 5650 O O . GLY A 1 727 ? -11.212 -0.817 8.085 1.00 87.88 727 GLY A O 1
ATOM 5651 N N . ILE A 1 728 ? -11.650 0.464 9.870 1.00 79.25 728 ILE A N 1
ATOM 5652 C CA . ILE A 1 728 ? -10.248 0.677 10.281 1.00 79.25 728 ILE A CA 1
ATOM 5653 C C . ILE A 1 728 ? -9.647 -0.508 11.075 1.00 79.25 728 ILE A C 1
ATOM 5655 O O . ILE A 1 728 ? -8.507 -0.452 11.523 1.00 79.25 728 ILE A O 1
ATOM 5659 N N . GLY A 1 729 ? -10.397 -1.607 11.219 1.00 70.00 729 GLY A N 1
ATOM 5660 C CA . GLY A 1 729 ? -10.013 -2.769 12.025 1.00 70.00 729 GLY A CA 1
ATOM 5661 C C . GLY A 1 729 ? -10.347 -2.612 13.516 1.00 70.00 729 GLY A C 1
ATOM 5662 O O . GLY A 1 729 ? -10.664 -1.527 14.001 1.00 70.00 729 GLY A O 1
ATOM 5663 N N . GLU A 1 730 ? -10.327 -3.723 14.257 1.00 60.28 730 GLU A N 1
ATOM 5664 C CA . GLU A 1 730 ? -10.673 -3.754 15.686 1.00 60.28 730 GLU A CA 1
ATOM 5665 C C . GLU A 1 730 ? -9.470 -3.437 16.584 1.00 60.28 730 GLU A C 1
ATOM 5667 O O . GLU A 1 730 ? -8.395 -4.024 16.438 1.00 60.28 730 GLU A O 1
ATOM 5672 N N . LYS A 1 731 ? -9.677 -2.600 17.609 1.00 56.94 731 LYS A N 1
ATOM 5673 C CA . LYS A 1 731 ? -8.757 -2.493 18.750 1.00 56.94 731 LYS A CA 1
ATOM 5674 C C . LYS A 1 731 ? -8.876 -3.755 19.608 1.00 56.94 731 LYS A C 1
ATOM 5676 O O . LYS A 1 731 ? -9.845 -3.907 20.350 1.00 56.94 731 LYS A O 1
ATOM 5681 N N . LYS A 1 732 ? -7.891 -4.651 19.534 1.00 54.53 732 LYS A N 1
ATOM 5682 C CA . LYS A 1 732 ? -7.855 -5.867 20.360 1.00 54.53 732 LYS A CA 1
ATOM 5683 C C . LYS A 1 732 ? -7.004 -5.642 21.601 1.00 54.53 732 LYS A C 1
ATOM 5685 O O . LYS A 1 732 ? -5.832 -5.296 21.500 1.00 54.53 732 LYS A O 1
ATOM 5690 N N . ILE A 1 733 ? -7.595 -5.863 22.773 1.00 61.53 733 ILE A N 1
ATOM 5691 C CA . ILE A 1 733 ? -6.850 -5.980 24.026 1.00 61.53 733 ILE A CA 1
ATOM 5692 C C . ILE A 1 733 ? -6.831 -7.456 24.409 1.00 61.53 733 ILE A C 1
ATOM 5694 O O . ILE A 1 733 ? -7.881 -8.094 24.437 1.00 61.53 733 ILE A O 1
ATOM 5698 N N . VAL A 1 734 ? -5.650 -8.002 24.693 1.00 63.75 734 VAL A N 1
ATOM 5699 C CA . VAL A 1 734 ? -5.507 -9.408 25.083 1.00 63.75 734 VAL A CA 1
ATOM 5700 C C . VAL A 1 734 ? -5.678 -9.526 26.597 1.00 63.75 734 VAL A C 1
ATOM 5702 O O . VAL A 1 734 ? -4.797 -9.139 27.364 1.00 63.75 734 VAL A O 1
ATOM 5705 N N . PHE A 1 735 ? -6.818 -10.067 27.022 1.00 64.81 735 PHE A N 1
ATOM 5706 C CA . PHE A 1 735 ? -7.081 -10.482 28.398 1.00 64.81 735 PHE A CA 1
ATOM 5707 C C . PHE A 1 735 ? -7.653 -11.906 28.419 1.00 64.81 735 PHE A C 1
ATOM 5709 O O . PHE A 1 735 ? -8.244 -12.315 27.426 1.00 64.81 735 PHE A O 1
ATOM 5716 N N . PRO A 1 736 ? -7.503 -12.648 29.532 1.00 66.62 736 PRO A N 1
ATOM 5717 C CA . PRO A 1 736 ? -6.500 -12.435 30.581 1.00 66.62 736 PRO A CA 1
ATOM 5718 C C . PRO A 1 736 ? -5.089 -12.814 30.091 1.00 66.62 736 PRO A C 1
ATOM 5720 O O . PRO A 1 736 ? -4.936 -13.408 29.033 1.00 66.62 736 PRO A O 1
ATOM 5723 N N . THR A 1 737 ? -4.040 -12.539 30.869 1.00 82.81 737 THR A N 1
ATOM 5724 C CA . THR A 1 737 ? -2.695 -13.074 30.582 1.00 82.81 737 THR A CA 1
ATOM 5725 C C . THR A 1 737 ? -2.664 -14.585 30.841 1.00 82.81 737 THR A C 1
ATOM 5727 O O . THR A 1 737 ? -2.267 -15.041 31.912 1.00 82.81 737 THR A O 1
ATOM 5730 N N . ALA A 1 738 ? -3.157 -15.356 29.875 1.00 85.69 738 ALA A N 1
ATOM 5731 C CA . ALA A 1 738 ? -3.238 -16.810 29.883 1.00 85.69 738 ALA A CA 1
ATOM 5732 C C . ALA A 1 738 ? -2.729 -17.366 28.551 1.00 85.69 738 ALA A C 1
ATOM 5734 O O . ALA A 1 738 ? -2.899 -16.724 27.515 1.00 85.69 738 ALA A O 1
ATOM 5735 N N . ILE A 1 739 ? -2.145 -18.562 28.590 1.00 87.50 739 ILE A N 1
ATOM 5736 C CA . ILE A 1 739 ? -1.707 -19.326 27.421 1.00 87.50 739 ILE A CA 1
ATOM 5737 C C . ILE A 1 739 ? -2.263 -20.750 27.503 1.00 87.50 739 ILE A C 1
ATOM 5739 O O . ILE A 1 739 ? -2.255 -21.352 28.574 1.00 87.50 739 ILE A O 1
ATOM 5743 N N . ALA A 1 740 ? -2.760 -21.288 26.393 1.00 86.69 740 ALA A N 1
ATOM 5744 C CA . ALA A 1 740 ? -3.187 -22.675 26.277 1.00 86.69 740 ALA A CA 1
ATOM 5745 C C . ALA A 1 740 ? -2.217 -23.426 25.370 1.00 86.69 740 ALA A C 1
ATOM 5747 O O . ALA A 1 740 ? -2.097 -23.083 24.196 1.00 86.69 740 ALA A O 1
ATOM 5748 N N . THR A 1 741 ? -1.540 -24.439 25.908 1.00 83.50 741 THR A N 1
ATOM 5749 C CA . THR A 1 741 ? -0.547 -25.245 25.184 1.00 83.50 741 THR A CA 1
ATOM 5750 C C . THR A 1 741 ? -0.975 -26.705 25.135 1.00 83.50 741 THR A C 1
ATOM 5752 O O . THR A 1 741 ? -1.645 -27.202 26.046 1.00 83.50 741 THR A O 1
ATOM 5755 N N . ARG A 1 742 ? -0.602 -27.408 24.062 1.00 76.44 742 ARG A N 1
ATOM 5756 C CA . ARG A 1 742 ? -0.910 -28.828 23.895 1.00 76.44 742 ARG A CA 1
ATOM 5757 C C . ARG A 1 742 ? 0.124 -29.696 24.620 1.00 76.44 742 ARG A C 1
ATOM 5759 O O . ARG A 1 742 ? 1.311 -29.626 24.322 1.00 76.44 742 ARG A O 1
ATOM 5766 N N . GLY A 1 743 ? -0.306 -30.499 25.593 1.00 57.47 743 GLY A N 1
ATOM 5767 C CA . GLY A 1 743 ? 0.586 -31.308 26.434 1.00 57.47 743 GLY A CA 1
ATOM 5768 C C . GLY A 1 743 ? 0.619 -32.795 26.063 1.00 57.47 743 GLY A C 1
ATOM 5769 O O . GLY A 1 743 ? -0.423 -33.409 25.831 1.00 57.47 743 GLY A O 1
ATOM 5770 N N . SER A 1 744 ? 1.809 -33.410 26.093 1.00 38.19 744 SER A N 1
ATOM 5771 C CA . SER A 1 744 ? 1.964 -34.875 26.115 1.00 38.19 744 SER A CA 1
ATOM 5772 C C . SER A 1 744 ? 1.478 -35.464 27.461 1.00 38.19 744 SER A C 1
ATOM 5774 O O . SER A 1 744 ? 1.802 -34.918 28.519 1.00 38.19 744 SER A O 1
ATOM 5776 N N . PRO A 1 745 ? 0.738 -36.592 27.477 1.00 32.16 745 PRO A N 1
ATOM 5777 C CA . PRO A 1 745 ? -0.012 -37.085 28.644 1.00 32.16 745 PRO A CA 1
ATOM 5778 C C . PRO A 1 745 ? 0.841 -37.802 29.720 1.00 32.16 745 PRO A C 1
ATOM 5780 O O . PRO A 1 745 ? 0.503 -38.907 30.137 1.00 32.16 745 PRO A O 1
ATOM 5783 N N . ALA A 1 746 ? 1.947 -37.210 30.193 1.00 32.62 746 ALA A N 1
ATOM 5784 C CA . ALA A 1 746 ? 2.874 -37.897 31.111 1.00 32.62 746 ALA A CA 1
ATOM 5785 C C . ALA A 1 746 ? 3.298 -37.149 32.394 1.00 32.62 746 ALA A C 1
ATOM 5787 O O . ALA A 1 746 ? 4.081 -37.705 33.161 1.00 32.62 746 ALA A O 1
ATOM 5788 N N . GLN A 1 747 ? 2.796 -35.946 32.700 1.00 35.81 747 GLN A N 1
ATOM 5789 C CA . GLN A 1 747 ? 3.238 -35.200 33.901 1.00 35.81 747 GLN A CA 1
ATOM 5790 C C . GLN A 1 747 ? 2.150 -34.835 34.922 1.00 35.81 747 GLN A C 1
ATOM 5792 O O . GLN A 1 747 ? 2.394 -34.064 35.845 1.00 35.81 747 GLN A O 1
ATOM 5797 N N . THR A 1 748 ? 0.972 -35.453 34.866 1.00 32.06 748 THR A N 1
ATOM 5798 C CA . THR A 1 748 ? -0.051 -35.298 35.916 1.00 32.06 748 THR A CA 1
ATOM 5799 C C . THR A 1 748 ? -0.018 -36.455 36.914 1.00 32.06 748 THR A C 1
ATOM 5801 O O . THR A 1 748 ? -0.982 -37.205 37.019 1.00 32.06 748 THR A O 1
ATOM 5804 N N . ALA A 1 749 ? 1.093 -36.627 37.638 1.00 32.38 749 ALA A N 1
ATOM 5805 C CA . ALA A 1 749 ? 1.123 -37.357 38.914 1.00 32.38 749 ALA A CA 1
ATOM 5806 C C . ALA A 1 749 ? 2.492 -37.228 39.606 1.00 32.38 749 ALA A C 1
ATOM 5808 O O . ALA A 1 749 ? 3.373 -38.054 39.373 1.00 32.38 749 ALA A O 1
ATOM 5809 N N . ARG A 1 750 ? 2.651 -36.227 40.485 1.00 30.16 750 ARG A N 1
ATOM 5810 C CA . ARG A 1 750 ? 3.310 -36.299 41.816 1.00 30.16 750 ARG A CA 1
ATOM 5811 C C . ARG A 1 750 ? 3.620 -34.887 42.322 1.00 30.16 750 ARG A C 1
ATOM 5813 O O . ARG A 1 750 ? 4.407 -34.166 41.724 1.00 30.16 750 ARG A O 1
ATOM 5820 N N . GLY A 1 751 ? 3.010 -34.518 43.449 1.00 32.47 751 GLY A N 1
ATOM 5821 C CA . GLY A 1 751 ? 3.309 -33.285 44.173 1.00 32.47 751 GLY A CA 1
ATOM 5822 C C . GLY A 1 751 ? 4.683 -33.343 44.839 1.00 32.47 751 GLY A C 1
ATOM 5823 O O . GLY A 1 751 ? 4.808 -33.843 45.954 1.00 32.47 751 GLY A O 1
ATOM 5824 N N . ALA A 1 752 ? 5.697 -32.817 44.159 1.00 26.64 752 ALA A N 1
ATOM 5825 C CA . ALA A 1 752 ? 6.979 -32.450 44.748 1.00 26.64 752 ALA A CA 1
ATOM 5826 C C . ALA A 1 752 ? 7.304 -30.991 44.367 1.00 26.64 752 ALA A C 1
ATOM 5828 O O . ALA A 1 752 ? 6.905 -30.562 43.281 1.00 26.64 752 ALA A O 1
ATOM 5829 N N . PRO A 1 753 ? 7.998 -30.216 45.223 1.00 28.83 753 PRO A N 1
ATOM 5830 C CA . PRO A 1 753 ? 8.397 -28.850 44.894 1.00 28.83 753 PRO A CA 1
ATOM 5831 C C . PRO A 1 753 ? 9.339 -28.875 43.686 1.00 28.83 753 PRO A C 1
ATOM 5833 O O . PRO A 1 753 ? 10.315 -29.628 43.683 1.00 28.83 753 PRO A O 1
ATOM 5836 N N . ALA A 1 754 ? 9.042 -28.076 42.662 1.00 28.44 754 ALA A N 1
ATOM 5837 C CA . ALA A 1 754 ? 9.906 -27.945 41.498 1.00 28.44 754 ALA A CA 1
ATOM 5838 C C . ALA A 1 754 ? 11.237 -27.296 41.911 1.00 28.44 754 ALA A C 1
ATOM 5840 O O . ALA A 1 754 ? 11.264 -26.220 42.506 1.00 28.44 754 ALA A O 1
ATOM 5841 N N . VAL A 1 755 ? 12.344 -27.972 41.611 1.00 28.62 755 VAL A N 1
ATOM 5842 C CA . VAL A 1 755 ? 13.690 -27.393 41.677 1.00 28.62 755 VAL A CA 1
ATOM 5843 C C . VAL A 1 755 ? 13.826 -26.430 40.490 1.00 28.62 755 VAL A C 1
ATOM 5845 O O . VAL A 1 755 ? 13.441 -26.822 39.388 1.00 28.62 755 VAL A O 1
ATOM 5848 N N . PRO A 1 756 ? 14.365 -25.209 40.663 1.00 30.28 756 PRO A N 1
ATOM 5849 C CA . PRO A 1 756 ? 14.553 -24.283 39.552 1.00 30.28 756 PRO A CA 1
ATOM 5850 C C . PRO A 1 756 ? 15.538 -24.888 38.543 1.00 30.28 756 PRO A C 1
ATOM 5852 O O . PRO A 1 756 ? 16.727 -25.048 38.828 1.00 30.28 756 PRO A O 1
ATOM 5855 N N . SER A 1 757 ? 15.041 -25.275 37.370 1.00 32.47 757 SER A N 1
ATOM 5856 C CA . SER A 1 757 ? 15.874 -25.658 36.233 1.00 32.47 757 SER A CA 1
ATOM 5857 C C . SER A 1 757 ? 16.440 -24.404 35.574 1.00 32.47 757 SER A C 1
ATOM 5859 O O . SER A 1 757 ? 15.720 -23.427 35.383 1.00 32.47 757 SER A O 1
ATOM 5861 N N . LYS A 1 758 ? 17.721 -24.437 35.193 1.00 30.83 758 LYS A N 1
ATOM 5862 C CA . LYS A 1 758 ? 18.298 -23.407 34.320 1.00 30.83 758 LYS A CA 1
ATOM 5863 C C . LYS A 1 758 ? 17.521 -23.365 32.991 1.00 30.83 758 LYS A C 1
ATOM 5865 O O . LYS A 1 758 ? 17.324 -24.439 32.418 1.00 30.83 758 LYS A O 1
ATOM 5870 N N . PRO A 1 759 ? 17.120 -22.182 32.498 1.00 36.53 759 PRO A N 1
ATOM 5871 C CA . PRO A 1 759 ? 16.487 -22.052 31.192 1.00 36.53 759 PRO A CA 1
ATOM 5872 C C . PRO A 1 759 ? 17.502 -22.368 30.085 1.00 36.53 759 PRO A C 1
ATOM 5874 O O . PRO A 1 759 ? 18.689 -22.057 30.201 1.00 36.53 759 PRO A O 1
ATOM 5877 N N . GLY A 1 760 ? 17.043 -23.044 29.034 1.00 34.91 760 GLY A N 1
ATOM 5878 C CA . GLY A 1 760 ? 17.797 -23.231 27.799 1.00 34.91 760 GLY A CA 1
ATOM 5879 C C . GLY A 1 760 ? 17.207 -22.332 26.720 1.00 34.91 760 GLY A C 1
ATOM 5880 O O . GLY A 1 760 ? 15.993 -22.302 26.573 1.00 34.91 760 GLY A O 1
ATOM 5881 N N . HIS A 1 761 ? 18.052 -21.631 25.961 1.00 41.88 761 HIS A N 1
ATOM 5882 C CA . HIS A 1 761 ? 17.616 -20.809 24.831 1.00 41.88 761 HIS A CA 1
ATOM 5883 C C . HIS A 1 761 ? 16.800 -21.642 23.820 1.00 41.88 761 HIS A C 1
ATOM 5885 O O . HIS A 1 761 ? 17.325 -22.585 23.206 1.00 41.88 761 HIS A O 1
ATOM 5891 N N . LEU A 1 762 ? 15.527 -21.270 23.624 1.00 48.44 762 LEU A N 1
ATOM 5892 C CA . LEU A 1 762 ? 14.597 -21.892 22.670 1.00 48.44 762 LEU A CA 1
ATOM 5893 C C . LEU A 1 762 ? 15.061 -21.781 21.208 1.00 48.44 762 LEU A C 1
ATOM 5895 O O . LEU A 1 762 ? 14.682 -22.612 20.382 1.00 48.44 762 LEU A O 1
ATOM 5899 N N . ALA A 1 763 ? 15.981 -20.859 20.897 1.00 43.31 763 ALA A N 1
ATOM 5900 C CA . ALA A 1 763 ? 16.585 -20.708 19.570 1.00 43.31 763 ALA A CA 1
ATOM 5901 C C . ALA A 1 763 ? 17.226 -22.002 19.012 1.00 43.31 763 ALA A C 1
ATOM 5903 O O . ALA A 1 763 ? 17.409 -22.133 17.805 1.00 43.31 763 ALA A O 1
ATOM 5904 N N . SER A 1 764 ? 17.542 -22.983 19.868 1.00 37.16 764 SER A N 1
ATOM 5905 C CA . SER A 1 764 ? 18.223 -24.227 19.480 1.00 37.16 764 SER A CA 1
ATOM 5906 C C . SER A 1 764 ? 17.310 -25.430 19.179 1.00 37.16 764 SER A C 1
ATOM 5908 O O . SER A 1 764 ? 17.818 -26.469 18.753 1.00 37.16 764 SER A O 1
ATOM 5910 N N . LYS A 1 765 ? 15.984 -25.341 19.386 1.00 37.31 765 LYS A N 1
ATOM 5911 C CA . LYS A 1 765 ? 15.060 -26.488 19.240 1.00 37.31 765 LYS A CA 1
ATOM 5912 C C . LYS A 1 765 ? 13.714 -26.104 18.610 1.00 37.31 765 LYS A C 1
ATOM 5914 O O . LYS A 1 765 ? 12.687 -26.181 19.269 1.00 37.31 765 LYS A O 1
ATOM 5919 N N . ARG A 1 766 ? 13.700 -25.742 17.325 1.00 40.28 766 ARG A N 1
ATOM 5920 C CA . ARG A 1 766 ? 12.449 -25.517 16.574 1.00 40.28 766 ARG A CA 1
ATOM 5921 C C . ARG A 1 766 ? 11.872 -26.844 16.063 1.00 40.28 766 ARG A C 1
ATOM 5923 O O . ARG A 1 766 ? 12.509 -27.522 15.258 1.00 40.28 766 ARG A O 1
ATOM 5930 N N . GLY A 1 767 ? 10.678 -27.212 16.529 1.00 37.31 767 GLY A N 1
ATOM 5931 C CA . GLY A 1 767 ? 9.895 -28.367 16.067 1.00 37.31 767 GLY A CA 1
ATOM 5932 C C . GLY A 1 767 ? 8.440 -27.985 15.765 1.00 37.31 767 GLY A C 1
ATOM 5933 O O . GLY A 1 767 ? 7.974 -26.929 16.171 1.00 37.31 767 GLY A O 1
ATOM 5934 N N . VAL A 1 768 ? 7.705 -28.853 15.062 1.00 37.50 768 VAL A N 1
ATOM 5935 C CA . VAL A 1 768 ? 6.325 -28.607 14.571 1.00 37.50 768 VAL A CA 1
ATOM 5936 C C . VAL A 1 768 ? 5.297 -28.386 15.703 1.00 37.50 768 VAL A C 1
ATOM 5938 O O . VAL A 1 768 ? 4.224 -27.840 15.468 1.00 37.50 768 VAL A O 1
ATOM 5941 N N . GLU A 1 769 ? 5.627 -28.755 16.945 1.00 43.88 769 GLU A N 1
ATOM 5942 C CA . GLU A 1 769 ? 4.783 -28.549 18.135 1.00 43.88 769 GLU A CA 1
ATOM 5943 C C . GLU A 1 769 ? 4.735 -27.080 18.623 1.00 43.88 769 GLU A C 1
ATOM 5945 O O . GLU A 1 769 ? 3.847 -26.739 19.402 1.00 43.88 769 GLU A O 1
ATOM 5950 N N . ASP A 1 770 ? 5.635 -26.196 18.157 1.00 49.78 770 ASP A N 1
ATOM 5951 C CA . ASP A 1 770 ? 5.705 -24.780 18.583 1.00 49.78 770 ASP A CA 1
ATOM 5952 C C . ASP A 1 770 ? 4.604 -23.879 17.996 1.00 49.78 770 ASP A C 1
ATOM 5954 O O . ASP A 1 770 ? 4.411 -22.766 18.472 1.00 49.78 770 ASP A O 1
ATOM 5958 N N . LEU A 1 771 ? 3.848 -24.330 16.989 1.00 54.12 771 LEU A N 1
ATOM 5959 C CA . LEU A 1 771 ? 2.855 -23.491 16.297 1.00 54.12 771 LEU A CA 1
ATOM 5960 C C . LEU A 1 771 ? 1.426 -23.610 16.859 1.00 54.12 771 LEU A C 1
ATOM 5962 O O . LEU A 1 771 ? 0.517 -22.946 16.360 1.00 54.12 771 LEU A O 1
ATOM 5966 N N . ASP A 1 772 ? 1.213 -24.450 17.878 1.00 70.56 772 ASP A N 1
ATOM 5967 C CA . ASP A 1 772 ? -0.123 -24.854 18.332 1.00 70.56 772 ASP A CA 1
ATOM 5968 C C . ASP A 1 772 ? -0.440 -24.388 19.769 1.00 70.56 772 ASP A C 1
ATOM 5970 O O . ASP A 1 772 ? -0.553 -25.185 20.708 1.00 70.56 772 ASP A O 1
ATOM 5974 N N . PHE A 1 773 ? -0.557 -23.067 19.959 1.00 81.06 773 PHE A N 1
ATOM 5975 C CA . PHE A 1 773 ? -0.969 -22.454 21.227 1.00 81.06 773 PHE A CA 1
ATOM 5976 C C . PHE A 1 773 ? -1.856 -21.209 21.044 1.00 81.06 773 PHE A C 1
ATOM 5978 O O . PHE A 1 773 ? -1.820 -20.510 20.026 1.00 81.06 773 PHE A O 1
ATOM 5985 N N . PHE A 1 774 ? -2.660 -20.917 22.067 1.00 82.81 774 PHE A N 1
ATOM 5986 C CA . PHE A 1 774 ? -3.569 -19.765 22.108 1.00 82.81 774 PHE A CA 1
ATOM 5987 C C . PHE A 1 774 ? -3.252 -18.877 23.309 1.00 82.81 774 PHE A C 1
ATOM 5989 O O . PHE A 1 774 ? -2.843 -19.395 24.346 1.00 82.81 774 PHE A O 1
ATOM 5996 N N . ILE A 1 775 ? -3.510 -17.569 23.214 1.00 85.88 775 ILE A N 1
ATOM 5997 C CA . ILE A 1 775 ? -3.390 -16.632 24.342 1.00 85.88 775 ILE A CA 1
ATOM 5998 C C . ILE A 1 775 ? -4.680 -15.851 24.588 1.00 85.88 775 ILE A C 1
ATOM 6000 O O . ILE A 1 775 ? -5.530 -15.734 23.706 1.00 85.88 775 ILE A O 1
ATOM 6004 N N . GLY A 1 776 ? -4.836 -15.305 25.792 1.00 82.56 776 GLY A N 1
ATOM 6005 C CA . GLY A 1 776 ? -5.998 -14.481 26.126 1.00 82.56 776 GLY A CA 1
ATOM 6006 C C . GLY A 1 776 ? -7.290 -15.282 26.246 1.00 82.56 776 GLY A C 1
ATOM 6007 O O . GLY A 1 776 ? -7.297 -16.443 26.658 1.00 82.56 776 GLY A O 1
ATOM 6008 N N . ASP A 1 777 ? -8.396 -14.667 25.846 1.00 73.06 777 ASP A N 1
ATOM 6009 C CA . ASP A 1 777 ? -9.705 -15.316 25.788 1.00 73.06 777 ASP A CA 1
ATOM 6010 C C . ASP A 1 777 ? -9.707 -16.535 24.851 1.00 73.06 777 ASP A C 1
ATOM 6012 O O . ASP A 1 777 ? -10.415 -17.508 25.112 1.00 73.06 777 ASP A O 1
ATOM 6016 N N . GLU A 1 778 ? -8.860 -16.549 23.812 1.00 76.94 778 GLU A N 1
ATOM 6017 C CA . GLU A 1 778 ? -8.701 -17.721 22.942 1.00 76.94 778 GLU A CA 1
ATOM 6018 C C . GLU A 1 778 ? -8.105 -18.913 23.704 1.00 76.94 778 GLU A C 1
ATOM 6020 O O . GLU A 1 778 ? -8.507 -20.053 23.463 1.00 76.94 778 GLU A O 1
ATOM 6025 N N . ALA A 1 779 ? -7.202 -18.671 24.661 1.00 82.56 779 ALA A N 1
ATOM 6026 C CA . ALA A 1 779 ? -6.680 -19.721 25.535 1.00 82.56 779 ALA A CA 1
ATOM 6027 C C . ALA A 1 779 ? -7.786 -20.322 26.409 1.00 82.56 779 ALA A C 1
ATOM 6029 O O . ALA A 1 779 ? -7.887 -21.540 26.541 1.00 82.56 779 ALA A O 1
ATOM 6030 N N . LEU A 1 780 ? -8.653 -19.476 26.972 1.00 76.38 780 LEU A N 1
ATOM 6031 C CA . LEU A 1 780 ? -9.775 -19.923 27.800 1.00 76.38 780 LEU A CA 1
ATOM 6032 C C . LEU A 1 780 ? -10.837 -20.673 26.990 1.00 76.38 780 LEU A C 1
ATOM 6034 O O . LEU A 1 780 ? -11.396 -21.658 27.472 1.00 76.38 780 LEU A O 1
ATOM 6038 N N . ALA A 1 781 ? -11.113 -20.229 25.764 1.00 70.75 781 ALA A N 1
ATOM 6039 C CA . ALA A 1 781 ? -12.061 -20.889 24.873 1.00 70.75 781 ALA A CA 1
ATOM 6040 C C . ALA A 1 781 ? -11.574 -22.292 24.475 1.00 70.75 781 ALA A C 1
ATOM 6042 O O . ALA A 1 781 ? -12.350 -23.249 24.506 1.00 70.75 781 ALA A O 1
ATOM 6043 N N . ASN A 1 782 ? -10.278 -22.424 24.179 1.00 71.75 782 ASN A N 1
ATOM 6044 C CA . ASN A 1 782 ? -9.654 -23.688 23.784 1.00 71.75 782 ASN A CA 1
ATOM 6045 C C . ASN A 1 782 ? -9.242 -24.576 24.966 1.00 71.75 782 ASN A C 1
ATOM 6047 O O . ASN A 1 782 ? -8.863 -25.725 24.760 1.00 71.75 782 ASN A O 1
ATOM 6051 N N . ALA A 1 783 ? -9.406 -24.106 26.206 1.00 65.69 783 ALA A N 1
ATOM 6052 C CA . ALA A 1 783 ? -9.203 -24.892 27.427 1.00 65.69 783 ALA A CA 1
ATOM 6053 C C . ALA A 1 783 ? -10.021 -26.193 27.465 1.00 65.69 783 ALA A C 1
ATOM 6055 O O . ALA A 1 783 ? -9.694 -27.128 28.190 1.00 65.69 783 ALA A O 1
ATOM 6056 N N . LYS A 1 784 ? -11.135 -26.219 26.725 1.00 65.56 784 LYS A N 1
ATOM 6057 C CA . LYS A 1 784 ? -12.069 -27.347 26.655 1.00 65.56 784 LYS A CA 1
ATOM 6058 C C . LYS A 1 784 ? -11.673 -28.377 25.592 1.00 65.56 784 LYS A C 1
ATOM 6060 O O . LYS A 1 784 ? -12.239 -29.469 25.573 1.00 65.56 784 LYS A O 1
ATOM 6065 N N . THR A 1 785 ? -10.734 -28.041 24.707 1.00 71.62 785 THR A N 1
ATOM 6066 C CA . THR A 1 785 ? -10.288 -28.908 23.615 1.00 71.62 785 THR A CA 1
ATOM 6067 C C . THR A 1 785 ? -9.362 -30.002 24.164 1.00 71.62 785 THR A C 1
ATOM 6069 O O . THR A 1 785 ? -8.385 -29.682 24.848 1.00 71.62 785 THR A O 1
ATOM 6072 N N . PRO A 1 786 ? -9.619 -31.297 23.882 1.00 67.31 786 PRO A N 1
ATOM 6073 C CA . PRO A 1 786 ? -8.781 -32.388 24.373 1.00 67.31 786 PRO A CA 1
ATOM 6074 C C . PRO A 1 786 ? -7.309 -32.199 23.989 1.00 67.31 786 PRO A C 1
ATOM 6076 O O . PRO A 1 786 ? -6.971 -32.109 22.811 1.00 67.31 786 PRO A O 1
ATOM 6079 N N . GLY A 1 787 ? -6.433 -32.167 24.995 1.00 69.19 787 GLY A N 1
ATOM 6080 C CA . GLY A 1 787 ? -4.988 -32.018 24.817 1.00 69.19 787 GLY A CA 1
ATOM 6081 C C . GLY A 1 787 ? -4.431 -30.637 25.158 1.00 69.19 787 GLY A C 1
ATOM 6082 O O . GLY A 1 787 ? -3.220 -30.556 25.341 1.00 69.19 787 GLY A O 1
ATOM 6083 N N . TYR A 1 788 ? -5.258 -29.594 25.315 1.00 77.25 788 TYR A N 1
ATOM 6084 C CA . TYR A 1 788 ? -4.792 -28.263 25.732 1.00 77.25 788 TYR A CA 1
ATOM 6085 C C . TYR A 1 788 ? -4.934 -28.045 27.239 1.00 77.25 788 TYR A C 1
ATOM 6087 O O . TYR A 1 788 ? -5.982 -28.313 27.825 1.00 77.25 788 TYR A O 1
ATOM 6095 N N . GLY A 1 789 ? -3.878 -27.523 27.863 1.00 79.38 789 GLY A N 1
ATOM 6096 C CA . GLY A 1 789 ? -3.880 -27.045 29.244 1.00 79.38 789 GLY A CA 1
ATOM 6097 C C . GLY A 1 789 ? -3.743 -25.527 29.294 1.00 79.38 789 GLY A C 1
ATOM 6098 O O . GLY A 1 789 ? -2.898 -24.967 28.602 1.00 79.38 789 GLY A O 1
ATOM 6099 N N . VAL A 1 790 ? -4.560 -24.854 30.113 1.00 82.31 790 VAL A N 1
ATOM 6100 C CA . VAL A 1 790 ? -4.434 -23.406 30.351 1.00 82.31 790 VAL A CA 1
ATOM 6101 C C . VAL A 1 790 ? -3.435 -23.141 31.467 1.00 82.31 790 VAL A C 1
ATOM 6103 O O . VAL A 1 790 ? -3.555 -23.665 32.576 1.00 82.31 790 VAL A O 1
ATOM 6106 N N . HIS A 1 791 ? -2.487 -22.259 31.187 1.00 85.56 791 HIS A N 1
ATOM 6107 C CA . HIS A 1 791 ? -1.451 -21.809 32.096 1.00 85.56 791 HIS A CA 1
ATOM 6108 C C . HIS A 1 791 ? -1.469 -20.281 32.213 1.00 85.56 791 HIS A C 1
ATOM 6110 O O . HIS A 1 791 ? -1.789 -19.565 31.267 1.00 85.56 791 HIS A O 1
ATOM 6116 N N . TYR A 1 792 ? -1.095 -19.779 33.388 1.00 85.00 792 TYR A N 1
ATOM 6117 C CA . TYR A 1 792 ? -0.960 -18.349 33.661 1.00 85.00 792 TYR A CA 1
ATOM 6118 C C . TYR A 1 792 ? 0.521 -18.060 33.918 1.00 85.00 792 TYR A C 1
ATOM 6120 O O . TYR A 1 792 ? 1.022 -18.487 34.961 1.00 85.00 792 TYR A O 1
ATOM 6128 N N . PRO A 1 793 ? 1.237 -17.395 32.990 1.00 86.69 793 PRO A N 1
ATOM 6129 C CA . PRO A 1 793 ? 2.677 -17.161 33.125 1.00 86.69 793 PRO A CA 1
ATOM 6130 C C . PRO A 1 793 ? 3.023 -16.185 34.257 1.00 86.69 793 PRO A C 1
ATOM 6132 O O . PRO A 1 793 ? 4.161 -16.167 34.716 1.00 86.69 793 PRO A O 1
ATOM 6135 N N . ILE A 1 794 ? 2.046 -15.405 34.733 1.00 84.12 794 ILE A N 1
ATOM 6136 C CA . ILE A 1 794 ? 2.211 -14.414 35.800 1.00 84.12 794 ILE A CA 1
ATOM 6137 C C . ILE A 1 794 ? 1.414 -14.827 37.042 1.00 84.12 794 ILE A C 1
ATOM 6139 O O . ILE A 1 794 ? 0.220 -15.133 36.962 1.00 84.12 794 ILE A O 1
ATOM 6143 N N . ARG A 1 795 ? 2.054 -14.773 38.215 1.00 78.50 795 ARG A N 1
ATOM 6144 C CA . ARG A 1 795 ? 1.433 -14.972 39.534 1.00 78.50 795 ARG A CA 1
ATOM 6145 C C . ARG A 1 795 ? 1.888 -13.888 40.506 1.00 78.50 795 ARG A C 1
ATOM 6147 O O . ARG A 1 795 ? 3.063 -13.556 40.560 1.00 78.50 795 ARG A O 1
ATOM 6154 N N . HIS A 1 796 ? 0.944 -13.319 41.259 1.00 72.88 796 HIS A N 1
ATOM 6155 C CA . HIS A 1 796 ? 1.194 -12.213 42.203 1.00 72.88 796 HIS A CA 1
ATOM 6156 C C . HIS A 1 796 ? 1.964 -11.023 41.592 1.00 72.88 796 HIS A C 1
ATOM 6158 O O . HIS A 1 796 ? 2.733 -10.352 42.268 1.00 72.88 796 HIS A O 1
ATOM 6164 N N . GLY A 1 797 ? 1.759 -10.762 40.295 1.00 72.50 797 GLY A N 1
ATOM 6165 C CA . GLY A 1 797 ? 2.438 -9.689 39.561 1.00 72.50 797 GLY A CA 1
ATOM 6166 C C . GLY A 1 797 ? 3.838 -10.036 39.045 1.00 72.50 797 GLY A C 1
ATOM 6167 O O . GLY A 1 797 ? 4.410 -9.228 38.325 1.00 72.50 797 GLY A O 1
ATOM 6168 N N . MET A 1 798 ? 4.369 -11.224 39.345 1.00 79.69 798 MET A N 1
ATOM 6169 C CA . MET A 1 798 ? 5.679 -11.691 38.884 1.00 79.69 798 MET A CA 1
ATOM 6170 C C . MET A 1 798 ? 5.557 -12.781 37.820 1.00 79.69 798 MET A C 1
ATOM 6172 O O . MET A 1 798 ? 4.622 -13.584 37.848 1.00 79.69 798 MET A O 1
ATOM 6176 N N . ILE A 1 799 ? 6.522 -12.829 36.902 1.00 87.00 799 ILE A N 1
ATOM 6177 C CA . ILE A 1 799 ? 6.643 -13.908 35.917 1.00 87.00 799 ILE A CA 1
ATOM 6178 C C . ILE A 1 799 ? 7.117 -15.174 36.649 1.00 87.00 799 ILE A C 1
ATOM 6180 O O . ILE A 1 799 ? 8.175 -15.173 37.272 1.00 87.00 799 ILE A O 1
ATOM 6184 N N . ASP A 1 800 ? 6.305 -16.231 36.598 1.00 85.62 800 ASP A N 1
ATOM 6185 C CA . ASP A 1 800 ? 6.578 -17.549 37.202 1.00 85.62 800 ASP A CA 1
ATOM 6186 C C . ASP A 1 800 ? 7.120 -18.534 36.148 1.00 85.62 800 ASP A C 1
ATOM 6188 O O . ASP A 1 800 ? 7.904 -19.428 36.453 1.00 85.62 800 ASP A O 1
ATOM 6192 N N . ASN A 1 801 ? 6.724 -18.364 34.879 1.00 90.50 801 ASN A N 1
ATOM 6193 C CA . ASN A 1 801 ? 7.168 -19.202 33.765 1.00 90.50 801 ASN A CA 1
ATOM 6194 C C . ASN A 1 801 ? 7.573 -18.337 32.562 1.00 90.50 801 ASN A C 1
ATOM 6196 O O . ASN A 1 801 ? 6.715 -17.772 31.880 1.00 90.50 801 ASN A O 1
ATOM 6200 N N . TRP A 1 802 ? 8.882 -18.253 32.322 1.00 90.12 802 TRP A N 1
ATOM 6201 C CA . TRP A 1 802 ? 9.475 -17.437 31.263 1.00 90.12 802 TRP A CA 1
ATOM 6202 C C . TRP A 1 802 ? 9.213 -17.985 29.861 1.00 90.12 802 TRP A C 1
ATOM 6204 O O . TRP A 1 802 ? 8.861 -17.196 28.994 1.00 90.12 802 TRP A O 1
ATOM 6214 N N . ASP A 1 803 ? 9.245 -19.305 29.656 1.00 87.56 803 ASP A N 1
ATOM 6215 C CA . ASP A 1 803 ? 8.971 -19.923 28.346 1.00 87.56 803 ASP A CA 1
ATOM 6216 C C . ASP A 1 803 ? 7.546 -19.594 27.858 1.00 87.56 803 ASP A C 1
ATOM 6218 O O . ASP A 1 803 ? 7.308 -19.233 26.705 1.00 87.56 803 ASP A O 1
ATOM 6222 N N . HIS A 1 804 ? 6.563 -19.679 28.758 1.00 89.69 804 HIS A N 1
ATOM 6223 C CA . HIS A 1 804 ? 5.184 -19.295 28.465 1.00 89.69 804 HIS A CA 1
ATOM 6224 C C . HIS A 1 804 ? 5.026 -17.786 28.259 1.00 89.69 804 HIS A C 1
ATOM 6226 O O . HIS A 1 804 ? 4.173 -17.375 27.473 1.00 89.69 804 HIS A O 1
ATOM 6232 N N . MET A 1 805 ? 5.808 -16.966 28.966 1.00 91.31 805 MET A N 1
ATOM 6233 C CA . MET A 1 805 ? 5.771 -15.514 28.806 1.00 91.31 805 MET A CA 1
ATOM 6234 C C . MET A 1 805 ? 6.390 -15.075 27.474 1.00 91.31 805 MET A C 1
ATOM 6236 O O . MET A 1 805 ? 5.822 -14.218 26.805 1.00 91.31 805 MET A O 1
ATOM 6240 N N . GLU A 1 806 ? 7.488 -15.706 27.055 1.00 90.19 806 GLU A N 1
ATOM 6241 C CA . GLU A 1 806 ? 8.120 -15.500 25.752 1.00 90.19 806 GLU A CA 1
ATOM 6242 C C . GLU A 1 806 ? 7.147 -15.832 24.617 1.00 90.19 806 GLU A C 1
ATOM 6244 O O . GLU A 1 806 ? 6.871 -14.966 23.792 1.00 90.19 806 GLU A O 1
ATOM 6249 N N . ARG A 1 807 ? 6.498 -17.005 24.646 1.00 86.50 807 ARG A N 1
ATOM 6250 C CA . ARG A 1 807 ? 5.435 -17.363 23.682 1.00 86.50 807 ARG A CA 1
ATOM 6251 C C . ARG A 1 807 ? 4.253 -16.392 23.707 1.00 86.50 807 ARG A C 1
ATOM 6253 O O . ARG A 1 807 ? 3.679 -16.057 22.670 1.00 86.50 807 ARG A O 1
ATOM 6260 N N . TYR A 1 808 ? 3.870 -15.922 24.897 1.00 89.38 808 TYR A N 1
ATOM 6261 C CA . TYR A 1 808 ? 2.807 -14.930 25.037 1.00 89.38 808 TYR A CA 1
ATOM 6262 C C . TYR A 1 808 ? 3.192 -13.599 24.377 1.00 89.38 808 TYR A C 1
ATOM 6264 O O . TYR A 1 808 ? 2.371 -13.001 23.675 1.00 89.38 808 TYR A O 1
ATOM 6272 N N . TRP A 1 809 ? 4.428 -13.134 24.570 1.00 90.00 809 TRP A N 1
ATOM 6273 C CA . TRP A 1 809 ? 4.950 -11.941 23.910 1.00 90.00 809 TRP A CA 1
ATOM 6274 C C . TRP A 1 809 ? 5.093 -12.131 22.406 1.00 90.00 809 TRP A C 1
ATOM 6276 O O . TRP A 1 809 ? 4.632 -11.263 21.676 1.00 90.00 809 TRP A O 1
ATOM 6286 N N . GLU A 1 810 ? 5.614 -13.263 21.941 1.00 84.62 810 GLU A N 1
ATOM 6287 C CA . GLU A 1 810 ? 5.722 -13.603 20.520 1.00 84.62 810 GLU A CA 1
ATOM 6288 C C . GLU A 1 810 ? 4.358 -13.478 19.830 1.00 84.62 810 GLU A C 1
ATOM 6290 O O . GLU A 1 810 ? 4.187 -12.705 18.885 1.00 84.62 810 GLU A O 1
ATOM 6295 N N . GLN A 1 811 ? 3.332 -14.150 20.359 1.00 82.06 811 GLN A N 1
ATOM 6296 C CA . GLN A 1 811 ? 1.995 -14.074 19.779 1.00 82.06 811 GLN A CA 1
ATOM 6297 C C . GLN A 1 811 ? 1.392 -12.668 19.939 1.00 82.06 811 GLN A C 1
ATOM 6299 O O . GLN A 1 811 ? 0.711 -12.191 19.034 1.00 82.06 811 GLN A O 1
ATOM 6304 N N . THR A 1 812 ? 1.682 -11.942 21.022 1.00 83.38 812 THR A N 1
ATOM 6305 C CA . THR A 1 812 ? 1.273 -10.533 21.161 1.00 83.38 812 THR A CA 1
ATOM 6306 C C . THR A 1 812 ? 1.900 -9.647 20.080 1.00 83.38 812 THR A C 1
ATOM 6308 O O . THR A 1 812 ? 1.181 -8.873 19.451 1.00 83.38 812 THR A O 1
ATOM 6311 N N . ILE A 1 813 ? 3.201 -9.779 19.825 1.00 80.62 813 ILE A N 1
ATOM 6312 C CA . ILE A 1 813 ? 3.962 -8.954 18.880 1.00 80.62 813 ILE A CA 1
ATOM 6313 C C . ILE A 1 813 ? 3.556 -9.273 17.440 1.00 80.62 813 ILE A C 1
ATOM 6315 O O . ILE A 1 813 ? 3.117 -8.381 16.714 1.00 80.62 813 ILE A O 1
ATOM 6319 N N . PHE A 1 814 ? 3.603 -10.544 17.044 1.00 72.81 814 PHE A N 1
ATOM 6320 C CA . PHE A 1 814 ? 3.405 -10.926 15.647 1.00 72.81 814 PHE A CA 1
ATOM 6321 C C . PHE A 1 814 ? 1.926 -11.037 15.247 1.00 72.81 814 PHE A C 1
ATOM 6323 O O . PHE A 1 814 ? 1.564 -10.663 14.133 1.00 72.81 814 PHE A O 1
ATOM 6330 N N . LYS A 1 815 ? 1.032 -11.506 16.134 1.00 68.38 815 LYS A N 1
ATOM 6331 C CA . LYS A 1 815 ? -0.397 -11.692 15.796 1.00 68.38 815 LYS A CA 1
ATOM 6332 C C . LYS A 1 815 ? -1.247 -10.454 16.082 1.00 68.38 815 LYS A C 1
ATOM 6334 O O . LYS A 1 815 ? -2.112 -10.116 15.269 1.00 68.38 815 LYS A O 1
ATOM 6339 N N . TYR A 1 816 ? -1.063 -9.823 17.246 1.00 69.25 816 TYR A N 1
ATOM 6340 C CA . TYR A 1 816 ? -1.949 -8.744 17.706 1.00 69.25 816 TYR A CA 1
ATOM 6341 C C . TYR A 1 816 ? -1.404 -7.352 17.387 1.00 69.25 816 TYR A C 1
ATOM 6343 O O . TYR A 1 816 ? -2.131 -6.559 16.795 1.00 69.25 816 TYR A O 1
ATOM 6351 N N . LEU A 1 817 ? -0.146 -7.060 17.737 1.00 67.88 817 LEU A N 1
ATOM 6352 C CA . LEU A 1 817 ? 0.503 -5.794 17.379 1.00 67.88 817 LEU A CA 1
ATOM 6353 C C . LEU A 1 817 ? 0.875 -5.752 15.894 1.00 67.88 817 LEU A C 1
ATOM 6355 O O . LEU A 1 817 ? 0.893 -4.669 15.318 1.00 67.88 817 LEU A O 1
ATOM 6359 N N . ARG A 1 818 ? 1.121 -6.925 15.287 1.00 63.28 818 ARG A N 1
ATOM 6360 C CA . ARG A 1 818 ? 1.560 -7.083 13.890 1.00 63.28 818 ARG A CA 1
ATOM 6361 C C . ARG A 1 818 ? 2.768 -6.193 13.585 1.00 63.28 818 ARG A C 1
ATOM 6363 O O . ARG A 1 818 ? 2.835 -5.556 12.537 1.00 63.28 818 ARG A O 1
ATOM 6370 N N . ALA A 1 819 ? 3.674 -6.113 14.552 1.00 62.88 819 ALA A N 1
ATOM 6371 C CA . ALA A 1 819 ? 4.862 -5.283 14.491 1.00 62.88 819 ALA A CA 1
ATOM 6372 C C . ALA A 1 819 ? 6.079 -6.169 14.247 1.00 62.88 819 ALA A C 1
ATOM 6374 O O . ALA A 1 819 ? 6.186 -7.231 14.858 1.00 62.88 819 ALA A O 1
ATOM 6375 N N . GLU A 1 820 ? 6.993 -5.707 13.398 1.00 72.88 820 GLU A N 1
ATOM 6376 C CA . GLU A 1 820 ? 8.336 -6.274 13.317 1.00 72.88 820 GLU A CA 1
ATOM 6377 C C . GLU A 1 820 ? 9.142 -5.724 14.505 1.00 72.88 820 GLU A C 1
ATOM 6379 O O . GLU A 1 820 ? 9.334 -4.503 14.587 1.00 72.88 820 GLU A O 1
ATOM 6384 N N . PRO A 1 821 ? 9.543 -6.553 15.486 1.00 79.31 821 PRO A N 1
ATOM 6385 C CA . PRO A 1 821 ? 10.137 -6.036 16.710 1.00 79.31 821 PRO A CA 1
ATOM 6386 C C . PRO A 1 821 ? 11.446 -5.263 16.470 1.00 79.31 821 PRO A C 1
ATOM 6388 O O . PRO A 1 821 ? 11.702 -4.285 17.177 1.00 79.31 821 PRO A O 1
ATOM 6391 N N . GLU A 1 822 ? 12.210 -5.616 15.432 1.00 78.75 822 GLU A N 1
ATOM 6392 C CA . GLU A 1 822 ? 13.468 -4.958 15.036 1.00 78.75 822 GLU A CA 1
ATOM 6393 C C . GLU A 1 822 ? 13.314 -3.468 14.700 1.00 78.75 822 GLU A C 1
ATOM 6395 O O . GLU A 1 822 ? 14.236 -2.676 14.904 1.00 78.75 822 GLU A O 1
ATOM 6400 N N . ASP A 1 823 ? 12.123 -3.058 14.260 1.00 70.31 823 ASP A N 1
ATOM 6401 C CA . ASP A 1 823 ? 11.827 -1.677 13.870 1.00 70.31 823 ASP A CA 1
ATOM 6402 C C . ASP A 1 823 ? 11.297 -0.820 15.029 1.00 70.31 823 ASP A C 1
ATOM 6404 O O . ASP A 1 823 ? 11.177 0.405 14.911 1.00 70.31 823 ASP A O 1
ATOM 6408 N N . HIS A 1 824 ? 10.978 -1.436 16.171 1.00 81.25 824 HIS A N 1
ATOM 6409 C CA . HIS A 1 824 ? 10.177 -0.804 17.213 1.00 81.25 824 HIS A CA 1
ATOM 6410 C C . HIS A 1 824 ? 10.914 -0.677 18.547 1.00 81.25 824 HIS A C 1
ATOM 6412 O O . HIS A 1 824 ? 11.667 -1.548 18.984 1.00 81.25 824 HIS A O 1
ATOM 6418 N N . HIS A 1 825 ? 10.652 0.442 19.227 1.00 90.00 825 HIS A N 1
ATOM 6419 C CA . HIS A 1 825 ? 10.980 0.593 20.639 1.00 90.00 825 HIS A CA 1
ATOM 6420 C C . HIS A 1 825 ? 9.824 0.058 21.480 1.00 90.00 825 HIS A C 1
ATOM 6422 O O . HIS A 1 825 ? 8.664 0.391 21.230 1.00 90.00 825 HIS A O 1
ATOM 6428 N N . PHE A 1 826 ? 10.136 -0.735 22.500 1.00 91.75 826 PHE A N 1
ATOM 6429 C CA . PHE A 1 826 ? 9.145 -1.332 23.384 1.00 91.75 826 PHE A CA 1
ATOM 6430 C C . PHE A 1 826 ? 9.159 -0.657 24.750 1.00 91.75 826 PHE A C 1
ATOM 6432 O O . PHE A 1 826 ? 10.202 -0.528 25.390 1.00 91.75 826 PHE A O 1
ATOM 6439 N N . LEU A 1 827 ? 7.973 -0.267 25.216 1.00 92.38 827 LEU A N 1
ATOM 6440 C CA . LEU A 1 827 ? 7.737 0.087 26.610 1.00 92.38 827 LEU A CA 1
ATOM 6441 C C . LEU A 1 827 ? 7.094 -1.109 27.307 1.00 92.38 827 LEU A C 1
ATOM 6443 O O . LEU A 1 827 ? 5.956 -1.472 27.004 1.00 92.38 827 LEU A O 1
ATOM 6447 N N . LEU A 1 828 ? 7.809 -1.695 28.261 1.00 91.50 828 LEU A N 1
ATOM 6448 C CA . LEU A 1 828 ? 7.288 -2.738 29.137 1.00 91.50 828 LEU A CA 1
ATOM 6449 C C . LEU A 1 828 ? 7.032 -2.181 30.527 1.00 91.50 828 LEU A C 1
ATOM 6451 O O . LEU A 1 828 ? 7.685 -1.244 30.982 1.00 91.50 828 LEU A O 1
ATOM 6455 N N . THR A 1 829 ? 6.062 -2.773 31.211 1.00 89.31 829 THR A N 1
ATOM 6456 C CA . THR A 1 829 ? 5.688 -2.366 32.564 1.00 89.31 829 THR A CA 1
ATOM 6457 C C . THR A 1 829 ? 6.081 -3.448 33.547 1.00 89.31 829 THR A C 1
ATOM 6459 O O . THR A 1 829 ? 5.836 -4.621 33.271 1.00 89.31 829 THR A O 1
ATOM 6462 N N . GLU A 1 830 ? 6.588 -3.067 34.711 1.00 88.12 830 GLU A N 1
ATOM 6463 C CA . GLU A 1 830 ? 6.920 -4.005 35.783 1.00 88.12 830 GLU A CA 1
ATOM 6464 C C . GLU A 1 830 ? 6.270 -3.621 37.122 1.00 88.12 830 GLU A C 1
ATOM 6466 O O . GLU A 1 830 ? 6.001 -2.433 37.365 1.00 88.12 830 GLU A O 1
ATOM 6471 N N . PRO A 1 831 ? 6.010 -4.605 38.005 1.00 84.69 831 PRO A N 1
ATOM 6472 C CA . PRO A 1 831 ? 5.566 -4.325 39.364 1.00 84.69 831 PRO A CA 1
ATOM 6473 C C . PRO A 1 831 ? 6.657 -3.601 40.173 1.00 84.69 831 PRO A C 1
ATOM 6475 O O . PRO A 1 831 ? 7.847 -3.690 39.854 1.00 84.69 831 PRO A O 1
ATOM 6478 N N . PRO A 1 832 ? 6.287 -2.907 41.264 1.00 79.50 832 PRO A N 1
ATOM 6479 C CA . PRO A 1 832 ? 7.273 -2.398 42.213 1.00 79.50 832 PRO A CA 1
ATOM 6480 C C . PRO A 1 832 ? 8.120 -3.538 42.805 1.00 79.50 832 PRO A C 1
ATOM 6482 O O . PRO A 1 832 ? 7.622 -4.642 43.008 1.00 79.50 832 PRO A O 1
ATOM 6485 N N . LEU A 1 833 ? 9.380 -3.243 43.154 1.00 80.06 833 LEU A N 1
ATOM 6486 C CA . LEU A 1 833 ? 10.310 -4.185 43.804 1.00 80.06 833 LEU A CA 1
ATOM 6487 C C . LEU A 1 833 ? 10.620 -5.453 42.981 1.00 80.06 833 LEU A C 1
ATOM 6489 O O . LEU A 1 833 ? 11.002 -6.475 43.550 1.00 80.06 833 LEU A O 1
ATOM 6493 N N . ASN A 1 834 ? 10.486 -5.390 41.653 1.00 85.38 834 ASN A N 1
ATOM 6494 C CA . ASN A 1 834 ? 10.895 -6.479 40.771 1.00 85.38 834 ASN A CA 1
ATOM 6495 C C . ASN A 1 834 ? 12.400 -6.769 40.923 1.00 85.38 834 ASN A C 1
ATOM 6497 O O . ASN A 1 834 ? 13.215 -5.847 41.040 1.00 85.38 834 ASN A O 1
ATOM 6501 N N . ALA A 1 835 ? 12.767 -8.050 40.934 1.00 86.81 835 ALA A N 1
ATOM 6502 C CA . ALA A 1 835 ? 14.159 -8.456 41.079 1.00 86.81 835 ALA A CA 1
ATOM 6503 C C . ALA A 1 835 ? 14.979 -7.979 39.861 1.00 86.81 835 ALA A C 1
ATOM 6505 O O . ALA A 1 835 ? 14.509 -8.134 38.729 1.00 86.81 835 ALA A O 1
ATOM 6506 N N . PRO A 1 836 ? 16.193 -7.424 40.046 1.00 87.62 836 PRO A N 1
ATOM 6507 C CA . PRO A 1 836 ? 17.039 -6.998 38.930 1.00 87.62 836 PRO A CA 1
ATOM 6508 C C . PRO A 1 836 ? 17.283 -8.106 37.898 1.00 87.62 836 PRO A C 1
ATOM 6510 O O . PRO A 1 836 ? 17.345 -7.824 36.707 1.00 87.62 836 PRO A O 1
ATOM 6513 N N . GLU A 1 837 ? 17.352 -9.362 38.341 1.00 90.00 837 GLU A N 1
ATOM 6514 C CA . GLU A 1 837 ? 17.534 -10.539 37.489 1.00 90.00 837 GLU A CA 1
ATOM 6515 C C . GLU A 1 837 ? 16.359 -10.739 36.514 1.00 90.00 837 GLU A C 1
ATOM 6517 O O . GLU A 1 837 ? 16.568 -11.122 35.367 1.00 90.00 837 GLU A O 1
ATOM 6522 N N . ASN A 1 838 ? 15.126 -10.411 36.918 1.00 90.69 838 ASN A N 1
ATOM 6523 C CA . ASN A 1 838 ? 13.961 -10.487 36.028 1.00 90.69 838 ASN A CA 1
ATOM 6524 C C . ASN A 1 838 ? 14.029 -9.418 34.925 1.00 90.69 838 ASN A C 1
ATOM 6526 O O . ASN A 1 838 ? 13.569 -9.643 33.805 1.00 90.69 838 ASN A O 1
ATOM 6530 N N . ARG A 1 839 ? 14.602 -8.243 35.224 1.00 90.62 839 ARG A N 1
ATOM 6531 C CA . ARG A 1 839 ? 14.819 -7.183 34.224 1.00 90.62 839 ARG A CA 1
ATOM 6532 C C . ARG A 1 839 ? 15.878 -7.595 33.206 1.00 90.62 839 ARG A C 1
ATOM 6534 O O . ARG A 1 839 ? 15.698 -7.328 32.023 1.00 90.62 839 ARG A O 1
ATOM 6541 N N . GLU A 1 840 ? 16.933 -8.275 33.654 1.00 92.62 840 GLU A N 1
ATOM 6542 C CA . GLU A 1 840 ? 17.944 -8.864 32.768 1.00 92.62 840 GLU A CA 1
ATOM 6543 C C . GLU A 1 840 ? 17.330 -9.913 31.844 1.00 92.62 840 GLU A C 1
ATOM 6545 O O . GLU A 1 840 ? 17.469 -9.790 30.635 1.00 92.62 840 GLU A O 1
ATOM 6550 N N . GLN A 1 841 ? 16.566 -10.866 32.384 1.00 92.06 841 GLN A N 1
ATOM 6551 C CA . GLN A 1 841 ? 15.902 -11.902 31.579 1.00 92.06 841 GLN A CA 1
ATOM 6552 C C . GLN A 1 841 ? 14.911 -11.317 30.565 1.00 92.06 841 GLN A C 1
ATOM 6554 O O . GLN A 1 841 ? 14.838 -11.766 29.425 1.00 92.06 841 GLN A O 1
ATOM 6559 N N . THR A 1 842 ? 14.177 -10.270 30.951 1.00 92.94 842 THR A N 1
ATOM 6560 C CA . THR A 1 842 ? 13.307 -9.536 30.020 1.00 92.94 842 THR A CA 1
ATOM 6561 C C . THR A 1 842 ? 14.126 -8.895 28.895 1.00 92.94 842 THR A C 1
ATOM 6563 O O . THR A 1 842 ? 13.742 -8.986 27.731 1.00 92.94 842 THR A O 1
ATOM 6566 N N . ALA A 1 843 ? 15.261 -8.270 29.222 1.00 93.19 843 ALA A N 1
ATOM 6567 C CA . ALA A 1 843 ? 16.144 -7.663 28.233 1.00 93.19 843 ALA A CA 1
ATOM 6568 C C . ALA A 1 843 ? 16.758 -8.707 27.288 1.00 93.19 843 ALA A C 1
ATOM 6570 O O . ALA A 1 843 ? 16.758 -8.475 26.084 1.00 93.19 843 ALA A O 1
ATOM 6571 N N . GLU A 1 844 ? 17.203 -9.856 27.805 1.00 93.31 844 GLU A N 1
ATOM 6572 C CA . GLU A 1 844 ? 17.713 -10.978 27.003 1.00 93.31 844 GLU A CA 1
ATOM 6573 C C . GLU A 1 844 ? 16.662 -11.453 25.994 1.00 93.31 844 GLU A C 1
ATOM 6575 O O . GLU A 1 844 ? 16.925 -11.479 24.795 1.00 93.31 844 GLU A O 1
ATOM 6580 N N . ILE A 1 845 ? 15.435 -11.748 26.438 1.00 92.38 845 ILE A N 1
ATOM 6581 C CA . ILE A 1 845 ? 14.365 -12.202 25.536 1.00 92.38 845 ILE A CA 1
ATOM 6582 C C . ILE A 1 845 ? 14.093 -11.158 24.446 1.00 92.38 845 ILE A C 1
ATOM 6584 O O . ILE A 1 845 ? 14.086 -11.482 23.258 1.00 92.38 845 ILE A O 1
ATOM 6588 N N . PHE A 1 846 ? 13.908 -9.892 24.821 1.00 94.00 846 PHE A N 1
ATOM 6589 C CA . PHE A 1 846 ? 13.542 -8.864 23.851 1.00 94.00 846 PHE A CA 1
ATOM 6590 C C . PHE A 1 846 ? 14.687 -8.506 22.888 1.00 94.00 846 PHE A C 1
ATOM 6592 O O . PHE A 1 846 ? 14.443 -8.388 21.688 1.00 94.00 846 PHE A O 1
ATOM 6599 N N . PHE A 1 847 ? 15.927 -8.350 23.359 1.00 93.81 847 PHE A N 1
ATOM 6600 C CA . PHE A 1 847 ? 17.057 -7.973 22.498 1.00 93.81 847 PHE A CA 1
ATOM 6601 C C . PHE A 1 847 ? 17.705 -9.141 21.754 1.00 93.81 847 PHE A C 1
ATOM 6603 O O . PHE A 1 847 ? 18.331 -8.899 20.722 1.00 93.81 847 PHE A O 1
ATOM 6610 N N . GLU A 1 848 ? 17.619 -10.371 22.262 1.00 91.12 848 GLU A N 1
ATOM 6611 C CA . GLU A 1 848 ? 18.254 -11.538 21.634 1.00 91.12 848 GLU A CA 1
ATOM 6612 C C . GLU A 1 848 ? 17.257 -12.397 20.861 1.00 91.12 848 GLU A C 1
ATOM 6614 O O . GLU A 1 848 ? 17.586 -12.852 19.769 1.00 91.12 848 GLU A O 1
ATOM 6619 N N . SER A 1 849 ? 16.042 -12.600 21.386 1.00 86.06 849 SER A N 1
ATOM 6620 C CA . SER A 1 849 ? 15.041 -13.466 20.739 1.00 86.06 849 SER A CA 1
ATOM 6621 C C . SER A 1 849 ? 14.140 -12.691 19.780 1.00 86.06 849 SER A C 1
ATOM 6623 O O . SER A 1 849 ? 13.876 -13.168 18.679 1.00 86.06 849 SER A O 1
ATOM 6625 N N . PHE A 1 850 ? 13.709 -11.482 20.158 1.00 87.06 850 PHE A N 1
ATOM 6626 C CA . PHE A 1 850 ? 12.898 -10.610 19.292 1.00 87.06 850 PHE A CA 1
ATOM 6627 C C . PHE A 1 850 ? 13.711 -9.543 18.546 1.00 87.06 850 PHE A C 1
ATOM 6629 O O . PHE A 1 850 ? 13.160 -8.860 17.692 1.00 87.06 850 PHE A O 1
ATOM 6636 N N . ASN A 1 851 ? 15.001 -9.392 18.854 1.00 88.44 851 ASN A N 1
ATOM 6637 C CA . ASN A 1 851 ? 15.919 -8.462 18.188 1.00 88.44 851 ASN A CA 1
ATOM 6638 C C . ASN A 1 851 ? 15.424 -6.995 18.121 1.00 88.44 851 ASN A C 1
ATOM 6640 O O . ASN A 1 851 ? 15.592 -6.314 17.115 1.00 88.44 851 ASN A O 1
ATOM 6644 N N . ILE A 1 852 ? 14.815 -6.484 19.197 1.00 90.81 852 ILE A N 1
ATOM 6645 C CA . ILE A 1 852 ? 14.187 -5.148 19.195 1.00 90.81 852 ILE A CA 1
ATOM 6646 C C . ILE A 1 852 ? 15.161 -3.967 19.028 1.00 90.81 852 ILE A C 1
ATOM 6648 O O . ILE A 1 852 ? 16.317 -4.029 19.454 1.00 90.81 852 ILE A O 1
ATOM 6652 N N . LYS A 1 853 ? 14.654 -2.823 18.533 1.00 89.31 853 LYS A N 1
ATOM 6653 C CA . LYS A 1 853 ? 15.423 -1.564 18.382 1.00 89.31 853 LYS A CA 1
ATOM 6654 C C . LYS A 1 853 ? 15.846 -0.953 19.723 1.00 89.31 853 LYS A C 1
ATOM 6656 O O . LYS A 1 853 ? 16.983 -0.494 19.883 1.00 89.31 853 LYS A O 1
ATOM 6661 N N . GLY A 1 854 ? 14.935 -0.942 20.696 1.00 92.12 854 GLY A N 1
ATOM 6662 C CA . GLY A 1 854 ? 15.201 -0.403 22.028 1.00 92.12 854 GLY A CA 1
ATOM 6663 C C . GLY A 1 854 ? 14.115 -0.707 23.056 1.00 92.12 854 GLY A C 1
ATOM 6664 O O . GLY A 1 854 ? 12.959 -0.936 22.706 1.00 92.12 854 GLY A O 1
ATOM 6665 N N . LEU A 1 855 ? 14.490 -0.710 24.334 1.00 94.38 855 LEU A N 1
ATOM 6666 C CA . LEU A 1 855 ? 13.663 -1.160 25.451 1.00 94.38 855 LEU A CA 1
ATOM 6667 C C . LEU A 1 855 ? 13.614 -0.120 26.571 1.00 94.38 855 LEU A C 1
ATOM 6669 O O . LEU A 1 855 ? 14.652 0.338 27.051 1.00 94.38 855 LEU A O 1
ATOM 6673 N N . TYR A 1 856 ? 12.412 0.183 27.051 1.00 92.94 856 TYR A N 1
ATOM 6674 C CA . TYR A 1 856 ? 12.188 0.935 28.282 1.00 92.94 856 TYR A CA 1
ATOM 6675 C C . TYR A 1 856 ? 11.308 0.126 29.236 1.00 92.94 856 TYR A C 1
ATOM 6677 O O . TYR A 1 856 ? 10.186 -0.244 28.893 1.00 92.94 856 TYR A O 1
ATOM 6685 N N . ILE A 1 857 ? 11.807 -0.140 30.446 1.00 91.69 857 ILE A N 1
ATOM 6686 C CA . ILE A 1 857 ? 11.063 -0.852 31.494 1.00 91.69 857 ILE A CA 1
ATOM 6687 C C . ILE A 1 857 ? 10.624 0.162 32.551 1.00 91.69 857 ILE A C 1
ATOM 6689 O O . ILE A 1 857 ? 11.447 0.703 33.296 1.00 91.69 857 ILE A O 1
ATOM 6693 N N . ALA A 1 858 ? 9.319 0.414 32.610 1.00 89.81 858 ALA A N 1
ATOM 6694 C CA . ALA A 1 858 ? 8.699 1.407 33.472 1.00 89.81 858 ALA A CA 1
ATOM 6695 C C . ALA A 1 858 ? 7.957 0.764 34.649 1.00 89.81 858 ALA A C 1
ATOM 6697 O O . ALA A 1 858 ? 7.263 -0.242 34.501 1.00 89.81 858 ALA A O 1
ATOM 6698 N N . VAL A 1 859 ? 8.020 1.395 35.821 1.00 89.31 859 VAL A N 1
ATOM 6699 C CA . VAL A 1 859 ? 7.243 0.946 36.985 1.00 89.31 859 VAL A CA 1
ATOM 6700 C C . VAL A 1 859 ? 5.778 1.349 36.818 1.00 89.31 859 VAL A C 1
ATOM 6702 O O . VAL A 1 859 ? 5.478 2.506 36.513 1.00 89.31 859 VAL A O 1
ATOM 6705 N N . GLN A 1 860 ? 4.858 0.417 37.083 1.00 89.50 860 GLN A N 1
ATOM 6706 C CA . GLN A 1 860 ? 3.406 0.605 36.929 1.00 89.50 860 GLN A CA 1
ATOM 6707 C C . GLN A 1 860 ? 2.870 1.900 37.567 1.00 89.50 860 GLN A C 1
ATOM 6709 O O . GLN A 1 860 ? 2.059 2.598 36.958 1.00 89.50 860 GLN A O 1
ATOM 6714 N N . ALA A 1 861 ? 3.363 2.267 38.755 1.00 90.19 861 ALA A N 1
ATOM 6715 C CA . ALA A 1 861 ? 2.950 3.480 39.462 1.00 90.19 861 ALA A CA 1
ATOM 6716 C C . ALA A 1 861 ? 3.264 4.773 38.691 1.00 90.19 861 ALA A C 1
ATOM 6718 O O . ALA A 1 861 ? 2.422 5.662 38.596 1.00 90.19 861 ALA A O 1
ATOM 6719 N N . VAL A 1 862 ? 4.451 4.873 38.089 1.00 90.06 862 VAL A N 1
ATOM 6720 C CA . VAL A 1 862 ? 4.847 6.065 37.321 1.00 90.06 862 VAL A CA 1
ATOM 6721 C C . VAL A 1 862 ? 3.928 6.238 36.113 1.00 90.06 862 VAL A C 1
ATOM 6723 O O . VAL A 1 862 ? 3.469 7.343 35.824 1.00 90.06 862 VAL A O 1
ATOM 6726 N N . LEU A 1 863 ? 3.579 5.129 35.458 1.00 91.25 863 LEU A N 1
ATOM 6727 C CA . LEU A 1 863 ? 2.636 5.136 34.345 1.00 91.25 863 LEU A CA 1
ATOM 6728 C C . LEU A 1 863 ? 1.219 5.511 34.798 1.00 91.25 863 LEU A C 1
ATOM 6730 O O . LEU A 1 863 ? 0.564 6.325 34.155 1.00 91.25 863 LEU A O 1
ATOM 6734 N N . ALA A 1 864 ? 0.748 4.988 35.931 1.00 90.50 864 ALA A N 1
ATOM 6735 C CA . ALA A 1 864 ? -0.546 5.373 36.494 1.00 90.50 864 ALA A CA 1
ATOM 6736 C C . ALA A 1 864 ? -0.614 6.879 36.831 1.00 90.50 864 ALA A C 1
ATOM 6738 O O . ALA A 1 864 ? -1.636 7.520 36.579 1.00 90.50 864 ALA A O 1
ATOM 6739 N N . LEU A 1 865 ? 0.478 7.476 37.325 1.00 89.44 865 LEU A N 1
ATOM 6740 C CA . LEU A 1 865 ? 0.569 8.929 37.526 1.00 89.44 865 LEU A CA 1
ATOM 6741 C C . LEU A 1 865 ? 0.489 9.687 36.199 1.00 89.44 865 LEU A C 1
ATOM 6743 O O . LEU A 1 865 ? -0.291 10.633 36.100 1.00 89.44 865 LEU A O 1
ATOM 6747 N N . ALA A 1 866 ? 1.208 9.248 35.163 1.00 87.56 866 ALA A N 1
ATOM 6748 C CA . ALA A 1 866 ? 1.124 9.853 33.832 1.00 87.56 866 ALA A CA 1
ATOM 6749 C C . ALA A 1 866 ? -0.302 9.782 33.247 1.00 87.56 866 ALA A C 1
ATOM 6751 O O . ALA A 1 866 ? -0.788 10.736 32.639 1.00 87.56 866 ALA A O 1
ATOM 6752 N N . ALA A 1 867 ? -1.030 8.689 33.494 1.00 84.69 867 ALA A N 1
ATOM 6753 C CA . ALA A 1 867 ? -2.423 8.540 33.072 1.00 84.69 867 ALA A CA 1
ATOM 6754 C C . ALA A 1 867 ? -3.363 9.580 33.707 1.00 84.69 867 ALA A C 1
ATOM 6756 O O . ALA A 1 867 ? -4.338 10.010 33.073 1.00 84.69 867 ALA A O 1
ATOM 6757 N N . SER A 1 868 ? -3.064 10.014 34.936 1.00 80.44 868 SER A N 1
ATOM 6758 C CA . SER A 1 868 ? -3.866 11.004 35.662 1.00 80.44 868 SER A CA 1
ATOM 6759 C C . SER A 1 868 ? -3.876 12.386 34.994 1.00 80.44 868 SER A C 1
ATOM 6761 O O . SER A 1 868 ? -4.842 13.126 35.177 1.00 80.44 868 SER A O 1
ATOM 6763 N N . TRP A 1 869 ? -2.895 12.707 34.136 1.00 79.31 869 TRP A N 1
ATOM 6764 C CA . TRP A 1 869 ? -2.826 13.976 33.392 1.00 79.31 869 TRP A CA 1
ATOM 6765 C C . TRP A 1 869 ? -4.019 14.211 32.459 1.00 79.31 869 TRP A C 1
ATOM 6767 O O . TRP A 1 869 ? -4.278 15.339 32.054 1.00 79.31 869 TRP A O 1
ATOM 6777 N N . SER A 1 870 ? -4.752 13.150 32.117 1.00 66.50 870 SER A N 1
ATOM 6778 C CA . SER A 1 870 ? -5.990 13.232 31.333 1.00 66.50 870 SER A CA 1
ATOM 6779 C C . SER A 1 870 ? -7.217 13.675 32.141 1.00 66.50 870 SER A C 1
ATOM 6781 O O . SER A 1 870 ? -8.290 13.878 31.575 1.00 66.50 870 SER A O 1
ATOM 6783 N N . SER A 1 871 ? -7.102 13.788 33.466 1.00 65.94 871 SER A N 1
ATOM 6784 C CA . SER A 1 871 ? -8.194 14.219 34.334 1.00 65.94 871 SER A CA 1
ATOM 6785 C C . SER A 1 871 ? -8.277 15.741 34.390 1.00 65.94 871 SER A C 1
ATOM 6787 O O . SER A 1 871 ? -7.315 16.401 34.769 1.00 65.94 871 SER A O 1
ATOM 6789 N N . ASN A 1 872 ? -9.466 16.302 34.152 1.00 60.72 872 ASN A N 1
ATOM 6790 C CA . ASN A 1 872 ? -9.728 17.749 34.250 1.00 60.72 872 ASN A CA 1
ATOM 6791 C C . ASN A 1 872 ? -9.470 18.344 35.652 1.00 60.72 872 ASN A C 1
ATOM 6793 O O . ASN A 1 872 ? -9.546 19.557 35.825 1.00 60.72 872 ASN A O 1
ATOM 6797 N N . ARG A 1 873 ? -9.225 17.505 36.669 1.00 60.09 873 ARG A N 1
ATOM 6798 C CA . ARG A 1 873 ? -8.875 17.936 38.032 1.00 60.09 873 ARG A CA 1
ATOM 6799 C C . ARG A 1 873 ? -7.375 18.176 38.226 1.00 60.09 873 ARG A C 1
ATOM 6801 O O . ARG A 1 873 ? -6.997 18.752 39.240 1.00 60.09 873 ARG A O 1
ATOM 6808 N N . VAL A 1 874 ? -6.534 17.741 37.287 1.00 60.84 874 VAL A N 1
ATOM 6809 C CA . VAL A 1 874 ? -5.076 17.881 37.360 1.00 60.84 874 VAL A CA 1
ATOM 6810 C C . VAL A 1 874 ? -4.653 19.134 36.598 1.00 60.84 874 VAL A C 1
ATOM 6812 O O . VAL A 1 874 ? -4.825 19.218 35.386 1.00 60.84 874 VAL A O 1
ATOM 6815 N N . THR A 1 875 ? -4.096 20.115 37.310 1.00 57.00 875 THR A N 1
ATOM 6816 C CA . THR A 1 875 ? -3.571 21.358 36.716 1.00 57.00 875 THR A CA 1
ATOM 6817 C C . THR A 1 875 ? -2.078 21.277 36.395 1.00 57.00 875 THR A C 1
ATOM 6819 O O . THR A 1 875 ? -1.628 21.925 35.457 1.00 57.00 875 THR A O 1
ATOM 6822 N N . ASP A 1 876 ? -1.329 20.448 37.131 1.00 63.19 876 ASP A N 1
ATOM 6823 C CA . ASP A 1 876 ? 0.116 20.260 36.974 1.00 63.19 876 ASP A CA 1
ATOM 6824 C C . ASP A 1 876 ? 0.422 18.824 36.531 1.00 63.19 876 ASP A C 1
ATOM 6826 O O . ASP A 1 876 ? 0.038 17.866 37.205 1.00 63.19 876 ASP A O 1
ATOM 6830 N N . ARG A 1 877 ? 1.155 18.657 35.420 1.00 75.00 877 ARG A N 1
ATOM 6831 C CA . ARG A 1 877 ? 1.609 17.350 34.895 1.00 75.00 877 ARG A CA 1
ATOM 6832 C C . ARG A 1 877 ? 2.774 16.785 35.714 1.00 75.00 877 ARG A C 1
ATOM 6834 O O . ARG A 1 877 ? 3.870 16.568 35.210 1.00 75.00 877 ARG A O 1
ATOM 6841 N N . THR A 1 878 ? 2.552 16.605 37.009 1.00 82.06 878 THR A N 1
ATOM 6842 C CA . THR A 1 878 ? 3.562 16.098 37.937 1.00 82.06 878 THR A CA 1
ATOM 6843 C C . THR A 1 878 ? 3.609 14.568 37.935 1.00 82.06 878 THR A C 1
ATOM 6845 O O . THR A 1 878 ? 2.588 13.902 37.759 1.00 82.06 878 THR A O 1
ATOM 6848 N N . LEU A 1 879 ? 4.805 14.016 38.155 1.00 86.62 879 LEU A N 1
ATOM 6849 C CA . LEU A 1 879 ? 5.042 12.601 38.473 1.00 86.62 879 LEU A CA 1
ATOM 6850 C C . LEU A 1 879 ? 5.279 12.386 39.982 1.00 86.62 879 LEU A C 1
ATOM 6852 O O . LEU A 1 879 ? 5.853 11.376 40.388 1.00 86.62 879 LEU A O 1
ATOM 6856 N N . THR A 1 880 ? 4.856 13.341 40.816 1.00 90.81 880 THR A N 1
ATOM 6857 C CA . THR A 1 880 ? 4.865 13.233 42.279 1.00 90.81 880 THR A CA 1
ATOM 6858 C C . THR A 1 880 ? 3.460 12.917 42.779 1.00 90.81 880 THR A C 1
ATOM 6860 O O . THR A 1 880 ? 2.530 13.693 42.556 1.00 90.81 880 THR A O 1
ATOM 6863 N N . GLY A 1 881 ? 3.297 11.793 43.473 1.00 93.38 881 GLY A N 1
ATOM 6864 C CA . GLY A 1 881 ? 2.012 11.339 44.000 1.00 93.38 881 GLY A CA 1
ATOM 6865 C C . GLY A 1 881 ? 2.083 9.947 44.625 1.00 93.38 881 GLY A C 1
ATOM 6866 O O . GLY A 1 881 ? 3.087 9.248 44.501 1.00 93.38 881 GLY A O 1
ATOM 6867 N N . THR A 1 882 ? 1.012 9.541 45.303 1.00 95.81 882 THR A N 1
ATOM 6868 C CA . THR A 1 882 ? 0.874 8.187 45.866 1.00 95.81 882 THR A CA 1
ATOM 6869 C C . THR A 1 882 ? -0.061 7.371 44.990 1.00 95.81 882 THR A C 1
ATOM 6871 O O . THR A 1 882 ? -1.216 7.744 44.817 1.00 95.81 882 THR A O 1
ATOM 6874 N N . VAL A 1 883 ? 0.402 6.247 44.453 1.00 94.56 883 VAL A N 1
ATOM 6875 C CA . VAL A 1 883 ? -0.426 5.356 43.635 1.00 94.56 883 VAL A CA 1
ATOM 6876 C C . VAL A 1 883 ? -0.936 4.199 44.469 1.00 94.56 883 VAL A C 1
ATOM 6878 O O . VAL A 1 883 ? -0.164 3.533 45.156 1.00 94.56 883 VAL A O 1
ATOM 6881 N N . ILE A 1 884 ? -2.236 3.942 44.376 1.00 94.81 884 ILE A N 1
ATOM 6882 C CA . ILE A 1 884 ? -2.871 2.743 44.916 1.00 94.81 884 ILE A CA 1
ATOM 6883 C C . ILE A 1 884 ? -3.258 1.887 43.723 1.00 94.81 884 ILE A C 1
ATOM 6885 O O . ILE A 1 884 ? -4.234 2.192 43.036 1.00 94.81 884 ILE A O 1
ATOM 6889 N N . ASP A 1 885 ? -2.469 0.851 43.466 1.00 91.00 885 ASP A N 1
ATOM 6890 C CA . ASP A 1 885 ? -2.687 -0.062 42.350 1.00 91.00 885 ASP A CA 1
ATOM 6891 C C . ASP A 1 885 ? -3.249 -1.383 42.868 1.00 91.00 885 ASP A C 1
ATOM 6893 O O . ASP A 1 885 ? -2.585 -2.083 43.632 1.00 91.00 885 ASP A O 1
ATOM 6897 N N . SER A 1 886 ? -4.491 -1.698 42.498 1.00 90.12 886 SER A N 1
ATOM 6898 C CA . SER A 1 886 ? -5.200 -2.895 42.964 1.00 90.12 886 SER A CA 1
ATOM 6899 C C . SER A 1 886 ? -5.735 -3.711 41.786 1.00 90.12 886 SER A C 1
ATOM 6901 O O . SER A 1 886 ? -6.777 -3.402 41.191 1.00 90.12 886 SER A O 1
ATOM 6903 N N . GLY A 1 887 ? -4.985 -4.757 41.432 1.00 83.81 887 GLY A N 1
ATOM 6904 C CA . GLY A 1 887 ? -5.279 -5.680 40.335 1.00 83.81 887 GLY A CA 1
ATOM 6905 C C . GLY A 1 887 ? -5.996 -6.960 40.783 1.00 83.81 887 GLY A C 1
ATOM 6906 O O . GLY A 1 887 ? -6.569 -7.028 41.871 1.00 83.81 887 GLY A O 1
ATOM 6907 N N . ASP A 1 888 ? -5.962 -7.999 39.938 1.00 80.38 888 ASP A N 1
ATOM 6908 C CA . ASP A 1 888 ? -6.537 -9.317 40.268 1.00 80.38 888 ASP A CA 1
ATOM 6909 C C . ASP A 1 888 ? -5.744 -10.037 41.368 1.00 80.38 888 ASP A C 1
ATOM 6911 O O . ASP A 1 888 ? -6.331 -10.581 42.297 1.00 80.38 888 ASP A O 1
ATOM 6915 N N . GLY A 1 889 ? -4.411 -10.029 41.276 1.00 77.81 889 GLY A N 1
ATOM 6916 C CA . GLY A 1 889 ? -3.555 -10.849 42.139 1.00 77.81 889 GLY A CA 1
ATOM 6917 C C . GLY A 1 889 ? -2.827 -10.112 43.261 1.00 77.81 889 GLY A C 1
ATOM 6918 O O . GLY A 1 889 ? -2.274 -10.780 44.131 1.00 77.81 889 GLY A O 1
ATOM 6919 N N . VAL A 1 890 ? -2.766 -8.777 43.228 1.00 83.19 890 VAL A N 1
ATOM 6920 C CA . VAL A 1 890 ? -2.000 -7.988 44.202 1.00 83.19 890 VAL A CA 1
ATOM 6921 C C . VAL A 1 890 ? -2.526 -6.555 44.337 1.00 83.19 890 VAL A C 1
ATOM 6923 O O . VAL A 1 890 ? -3.051 -5.994 43.370 1.00 83.19 890 VAL A O 1
ATOM 6926 N N . THR A 1 891 ? -2.353 -5.970 45.527 1.00 89.50 891 THR A N 1
ATOM 6927 C CA . THR A 1 891 ? -2.587 -4.546 45.797 1.00 89.50 891 THR A CA 1
ATOM 6928 C C . THR A 1 891 ? -1.342 -3.899 46.406 1.00 89.50 891 THR A C 1
ATOM 6930 O O . THR A 1 891 ? -0.804 -4.387 47.401 1.00 89.50 891 THR A O 1
ATOM 6933 N N . HIS A 1 892 ? -0.912 -2.769 45.845 1.00 91.69 892 HIS A N 1
ATOM 6934 C CA . HIS A 1 892 ? 0.247 -2.007 46.306 1.00 91.69 892 HIS A CA 1
ATOM 6935 C C . HIS A 1 892 ? -0.104 -0.545 46.576 1.00 91.69 892 HIS A C 1
ATOM 6937 O O . HIS A 1 892 ? -0.882 0.066 45.842 1.00 91.69 892 HIS A O 1
ATOM 6943 N N . VAL A 1 893 ? 0.540 0.033 47.592 1.00 94.94 893 VAL A N 1
ATOM 6944 C CA . VAL A 1 893 ? 0.566 1.481 47.821 1.00 94.94 893 VAL A CA 1
ATOM 6945 C C . VAL A 1 893 ? 1.993 1.976 47.606 1.00 94.94 893 VAL A C 1
ATOM 6947 O O . VAL A 1 893 ? 2.917 1.567 48.313 1.00 94.94 893 VAL A O 1
ATOM 6950 N N . ILE A 1 894 ? 2.171 2.822 46.593 1.00 94.62 894 ILE A N 1
ATOM 6951 C CA . ILE A 1 894 ? 3.474 3.162 46.019 1.00 94.62 894 ILE A CA 1
ATOM 6952 C C . ILE A 1 894 ? 3.634 4.689 45.999 1.00 94.62 894 ILE A C 1
ATOM 6954 O O . ILE A 1 894 ? 2.954 5.362 45.223 1.00 94.62 894 ILE A O 1
ATOM 6958 N N . PRO A 1 895 ? 4.519 5.266 46.825 1.00 95.81 895 PRO A N 1
ATOM 6959 C CA . PRO A 1 895 ? 4.827 6.690 46.777 1.00 95.81 895 PRO A CA 1
ATOM 6960 C C . PRO A 1 895 ? 5.890 6.990 45.709 1.00 95.81 895 PRO A C 1
ATOM 6962 O O . PRO A 1 895 ? 6.958 6.370 45.680 1.00 95.81 895 PRO A O 1
ATOM 6965 N N . CYS A 1 896 ? 5.614 7.971 44.851 1.00 92.81 896 CYS A N 1
ATOM 6966 C CA . CYS A 1 896 ? 6.528 8.445 43.815 1.00 92.81 896 CYS A CA 1
ATOM 6967 C C . CYS A 1 896 ? 6.799 9.946 43.963 1.00 92.81 896 CYS A C 1
ATOM 6969 O O . CYS A 1 896 ? 5.885 10.729 44.221 1.00 92.81 896 CYS A O 1
ATOM 6971 N N . ALA A 1 897 ? 8.047 10.353 43.753 1.00 91.19 897 ALA A N 1
ATOM 6972 C CA . ALA A 1 897 ? 8.469 11.747 43.713 1.00 91.19 897 ALA A CA 1
ATOM 6973 C C . ALA A 1 897 ? 9.255 11.997 42.426 1.00 91.19 897 ALA A C 1
ATOM 6975 O O . ALA A 1 897 ? 10.267 11.345 42.196 1.00 91.19 897 ALA A O 1
ATOM 6976 N N . GLU A 1 898 ? 8.769 12.907 41.579 1.00 86.44 898 GLU A N 1
ATOM 6977 C CA . GLU A 1 898 ? 9.397 13.272 40.299 1.00 86.44 898 GLU A CA 1
ATOM 6978 C C . GLU A 1 898 ? 9.724 12.055 39.410 1.00 86.44 898 GLU A C 1
ATOM 6980 O O . GLU A 1 898 ? 10.765 11.983 38.767 1.00 86.44 898 GLU A O 1
ATOM 6985 N N . GLY A 1 899 ? 8.837 11.054 39.397 1.00 83.81 899 GLY A N 1
ATOM 6986 C CA . GLY A 1 899 ? 9.035 9.812 38.639 1.00 83.81 899 GLY A CA 1
ATOM 6987 C C . GLY A 1 899 ? 9.938 8.780 39.324 1.00 83.81 899 GLY A C 1
ATOM 6988 O O . GLY A 1 899 ? 10.001 7.640 38.871 1.00 83.81 899 GLY A O 1
ATOM 6989 N N . TYR A 1 900 ? 10.577 9.123 40.445 1.00 87.62 900 TYR A N 1
ATOM 6990 C CA . TYR A 1 900 ? 11.322 8.180 41.274 1.00 87.62 900 TYR A CA 1
ATOM 6991 C C . TYR A 1 900 ? 10.409 7.480 42.284 1.00 87.62 900 TYR A C 1
ATOM 6993 O O . TYR A 1 900 ? 9.632 8.116 42.999 1.00 87.62 900 TYR A O 1
ATOM 7001 N N . VAL A 1 901 ? 10.524 6.157 42.386 1.00 89.56 901 VAL A N 1
ATOM 7002 C CA . VAL A 1 901 ? 9.749 5.348 43.333 1.00 89.56 901 VAL A CA 1
ATOM 7003 C C . VAL A 1 901 ? 10.481 5.265 44.673 1.00 89.56 901 VAL A C 1
ATOM 7005 O O . VAL A 1 901 ? 11.618 4.799 44.746 1.00 89.56 901 VAL A O 1
ATOM 7008 N N . ILE A 1 902 ? 9.822 5.660 45.765 1.00 91.88 902 ILE A N 1
ATOM 7009 C CA . ILE A 1 902 ? 10.411 5.633 47.111 1.00 91.88 902 ILE A CA 1
ATOM 7010 C C . ILE A 1 902 ? 10.274 4.215 47.684 1.00 91.88 902 ILE A C 1
ATOM 7012 O O . ILE A 1 902 ? 9.381 3.913 48.475 1.00 91.88 902 ILE A O 1
ATOM 7016 N N . GLY A 1 903 ? 11.182 3.333 47.256 1.00 86.81 903 GLY A N 1
ATOM 7017 C CA . GLY A 1 903 ? 11.140 1.893 47.535 1.00 86.81 903 GLY A CA 1
ATOM 7018 C C . GLY A 1 903 ? 10.998 1.518 49.013 1.00 86.81 903 GLY A C 1
ATOM 7019 O O . GLY A 1 903 ? 10.257 0.598 49.342 1.00 86.81 903 GLY A O 1
ATOM 7020 N N . SER A 1 904 ? 11.643 2.261 49.919 1.00 89.69 904 SER A N 1
ATOM 7021 C CA . SER A 1 904 ? 11.608 1.991 51.365 1.00 89.69 904 SER A CA 1
ATOM 7022 C C . SER A 1 904 ? 10.236 2.194 52.015 1.00 89.69 904 SER A C 1
ATOM 7024 O O . SER A 1 904 ? 10.025 1.710 53.122 1.00 89.69 904 SER A O 1
ATOM 7026 N N . ALA A 1 905 ? 9.332 2.928 51.361 1.00 93.12 905 ALA A N 1
ATOM 7027 C CA . ALA A 1 905 ? 8.008 3.255 51.883 1.00 93.12 905 ALA A CA 1
ATOM 7028 C C . ALA A 1 905 ? 6.881 2.435 51.228 1.00 93.12 905 ALA A C 1
ATOM 7030 O O . ALA A 1 905 ? 5.731 2.567 51.636 1.00 93.12 905 ALA A O 1
ATOM 7031 N N . ILE A 1 906 ? 7.178 1.589 50.233 1.00 92.81 906 ILE A N 1
ATOM 7032 C CA . ILE A 1 906 ? 6.168 0.768 49.549 1.00 92.81 906 ILE A CA 1
ATOM 7033 C C . ILE A 1 906 ? 5.549 -0.230 50.532 1.00 92.81 906 ILE A C 1
ATOM 7035 O O . ILE A 1 906 ? 6.258 -0.899 51.289 1.00 92.81 906 ILE A O 1
ATOM 7039 N N . LYS A 1 907 ? 4.221 -0.381 50.482 1.00 92.06 907 LYS A N 1
ATOM 7040 C CA . LYS A 1 907 ? 3.497 -1.419 51.228 1.00 92.06 907 LYS A CA 1
ATOM 7041 C C . LYS A 1 907 ? 2.701 -2.315 50.286 1.00 92.06 907 LYS A C 1
ATOM 7043 O O . LYS A 1 907 ? 2.023 -1.840 49.374 1.00 92.06 907 LYS A O 1
ATOM 7048 N N . HIS A 1 908 ? 2.782 -3.616 50.547 1.00 87.62 908 HIS A N 1
ATOM 7049 C CA . HIS A 1 908 ? 1.982 -4.656 49.909 1.00 87.62 908 HIS A CA 1
ATOM 7050 C C . HIS A 1 908 ? 0.778 -4.998 50.793 1.00 87.62 908 HIS A C 1
ATOM 7052 O O . HIS A 1 908 ? 0.932 -5.193 52.000 1.00 87.62 908 HIS A O 1
ATOM 7058 N N . ILE A 1 909 ? -0.400 -5.109 50.182 1.00 88.44 909 ILE A N 1
ATOM 7059 C CA . ILE A 1 909 ? -1.645 -5.489 50.848 1.00 88.44 909 ILE A CA 1
ATOM 7060 C C . ILE A 1 909 ? -2.030 -6.897 50.366 1.00 88.44 909 ILE A C 1
ATOM 7062 O O . ILE A 1 909 ? -2.209 -7.083 49.160 1.00 88.44 909 ILE A O 1
ATOM 7066 N N . PRO A 1 910 ? -2.198 -7.887 51.267 1.00 84.06 910 PRO A N 1
ATOM 7067 C CA . PRO A 1 910 ? -2.534 -9.273 50.923 1.00 84.06 910 PRO A CA 1
ATOM 7068 C C . PRO A 1 910 ? -4.031 -9.444 50.600 1.00 84.06 910 PRO A C 1
ATOM 7070 O O . PRO A 1 910 ? -4.666 -10.402 51.028 1.00 84.06 910 PRO A O 1
ATOM 7073 N N . ILE A 1 911 ? -4.612 -8.466 49.907 1.00 87.00 911 ILE A N 1
ATOM 7074 C CA . ILE A 1 911 ? -6.011 -8.433 49.492 1.00 87.00 911 ILE A CA 1
ATOM 7075 C C . ILE A 1 911 ? -6.044 -7.877 48.071 1.00 87.00 911 ILE A C 1
ATOM 7077 O O . ILE A 1 911 ? -5.627 -6.739 47.843 1.00 87.00 911 ILE A O 1
ATOM 7081 N N . ALA A 1 912 ? -6.549 -8.655 47.117 1.00 87.19 912 ALA A N 1
ATOM 7082 C CA . ALA A 1 912 ? -6.679 -8.257 45.719 1.00 87.19 912 ALA A CA 1
ATOM 7083 C C . ALA A 1 912 ? -8.009 -8.719 45.095 1.00 87.19 912 ALA A C 1
ATOM 7085 O O . ALA A 1 912 ? -8.895 -9.257 45.760 1.00 87.19 912 ALA A O 1
ATOM 7086 N N . GLY A 1 913 ? -8.177 -8.500 43.788 1.00 87.38 913 GLY A N 1
ATOM 7087 C CA . GLY A 1 913 ? -9.410 -8.818 43.062 1.00 87.38 913 GLY A CA 1
ATOM 7088 C C . GLY A 1 913 ? -9.854 -10.281 43.174 1.00 87.38 913 GLY A C 1
ATOM 7089 O O . GLY A 1 913 ? -11.062 -10.547 43.222 1.00 87.38 913 GLY A O 1
ATOM 7090 N N . ARG A 1 914 ? -8.908 -11.221 43.247 1.00 86.75 914 ARG A N 1
ATOM 7091 C CA . ARG A 1 914 ? -9.169 -12.652 43.424 1.00 86.75 914 ARG A CA 1
ATOM 7092 C C . ARG A 1 914 ? -9.684 -12.972 44.821 1.00 86.75 914 ARG A C 1
ATOM 7094 O O . ARG A 1 914 ? -10.660 -13.708 44.929 1.00 86.75 914 ARG A O 1
ATOM 7101 N N . ASP A 1 915 ? -9.097 -12.372 45.852 1.00 89.19 915 ASP A N 1
ATOM 7102 C CA . ASP A 1 915 ? -9.538 -12.508 47.244 1.00 89.19 915 ASP A CA 1
ATOM 7103 C C . ASP A 1 915 ? -10.972 -12.009 47.421 1.00 89.19 915 ASP A C 1
ATOM 7105 O O . ASP A 1 915 ? -11.811 -12.706 47.985 1.00 89.19 915 ASP A O 1
ATOM 7109 N N . ILE A 1 916 ? -11.297 -10.855 46.826 1.00 91.25 916 ILE A N 1
ATOM 7110 C CA . ILE A 1 916 ? -12.666 -10.316 46.823 1.00 91.25 916 ILE A CA 1
ATOM 7111 C C . ILE A 1 916 ? -13.624 -11.288 46.128 1.00 91.25 916 ILE A C 1
ATOM 7113 O O . ILE A 1 916 ? -14.719 -11.545 46.619 1.00 91.25 916 ILE A O 1
ATOM 7117 N N . SER A 1 917 ? -13.219 -11.852 44.987 1.00 92.00 917 SER A N 1
ATOM 7118 C CA . SER A 1 917 ? -14.057 -12.807 44.247 1.00 92.00 917 SER A CA 1
ATOM 7119 C C . SER A 1 917 ? -14.282 -14.089 45.055 1.00 92.00 917 SER A C 1
ATOM 7121 O O . SER A 1 917 ? -15.387 -14.629 45.059 1.00 92.00 917 SER A O 1
ATOM 7123 N N . GLN A 1 918 ? -13.265 -14.551 45.787 1.00 91.19 918 GLN A N 1
ATOM 7124 C CA . GLN A 1 918 ? -13.369 -15.696 46.687 1.00 91.19 918 GLN A CA 1
ATOM 7125 C C . GLN A 1 918 ? -14.268 -15.395 47.894 1.00 91.19 918 GLN A C 1
ATOM 7127 O O . GLN A 1 918 ? -15.060 -16.246 48.297 1.00 91.19 918 GLN A O 1
ATOM 7132 N N . PHE A 1 919 ? -14.193 -14.181 48.440 1.00 93.50 919 PHE A N 1
ATOM 7133 C CA . PHE A 1 919 ? -15.065 -13.727 49.517 1.00 93.50 919 PHE A CA 1
ATOM 7134 C C . PHE A 1 919 ? -16.532 -13.656 49.068 1.00 93.50 919 PHE A C 1
ATOM 7136 O O . PHE A 1 919 ? -17.399 -14.221 49.731 1.00 93.50 919 PHE A O 1
ATOM 7143 N N . VAL A 1 920 ? -16.808 -13.075 47.894 1.00 93.56 920 VAL A N 1
ATOM 7144 C CA . VAL A 1 920 ? -18.149 -13.067 47.277 1.00 93.56 920 VAL A CA 1
ATOM 7145 C C . VAL A 1 920 ? -18.663 -14.489 47.064 1.00 93.56 920 VAL A C 1
ATOM 7147 O O . VAL A 1 920 ? -19.804 -14.791 47.411 1.00 93.56 920 VAL A O 1
ATOM 7150 N N . LEU A 1 921 ? -17.819 -15.385 46.543 1.00 93.31 921 LEU A N 1
ATOM 7151 C CA . LEU A 1 921 ? -18.173 -16.790 46.363 1.00 93.31 921 LEU A CA 1
ATOM 7152 C C . LEU A 1 921 ? -18.581 -17.446 47.689 1.00 93.31 921 LEU A C 1
ATOM 7154 O O . LEU A 1 921 ? -19.582 -18.161 47.730 1.00 93.31 921 LEU A O 1
ATOM 7158 N N . ASN A 1 922 ? -17.836 -17.197 48.767 1.00 93.06 922 ASN A N 1
ATOM 7159 C CA . ASN A 1 922 ? -18.144 -17.747 50.085 1.00 93.06 922 ASN A CA 1
ATOM 7160 C C . ASN A 1 922 ? -19.472 -17.194 50.631 1.00 93.06 922 ASN A C 1
ATOM 7162 O O . ASN A 1 922 ? -20.323 -17.990 51.019 1.00 93.06 922 ASN A O 1
ATOM 7166 N N . LEU A 1 923 ? -19.705 -15.878 50.553 1.00 92.50 923 LEU A N 1
ATOM 7167 C CA . LEU A 1 923 ? -20.968 -15.251 50.978 1.00 92.50 923 LEU A CA 1
ATOM 7168 C C . LEU A 1 923 ? -22.181 -15.824 50.227 1.00 92.50 923 LEU A C 1
ATOM 7170 O O . LEU A 1 923 ? -23.196 -16.186 50.824 1.00 92.50 923 LEU A O 1
ATOM 7174 N N . MET A 1 924 ? -22.072 -15.959 48.903 1.00 92.38 924 MET A N 1
ATOM 7175 C CA . MET A 1 924 ? -23.145 -16.521 48.076 1.00 92.38 924 MET A CA 1
ATOM 7176 C C . MET A 1 924 ? -23.339 -18.024 48.321 1.00 92.38 924 MET A C 1
ATOM 7178 O O . MET A 1 924 ? -24.453 -18.539 48.205 1.00 92.38 924 MET A O 1
ATOM 7182 N N . ARG A 1 925 ? -22.271 -18.750 48.674 1.00 91.75 925 ARG A N 1
ATOM 7183 C CA . ARG A 1 925 ? -22.339 -20.167 49.049 1.00 91.75 925 ARG A CA 1
ATOM 7184 C C . ARG A 1 925 ? -23.033 -20.363 50.393 1.00 91.75 925 ARG A C 1
ATOM 7186 O O . ARG A 1 925 ? -23.869 -21.255 50.492 1.00 91.75 925 ARG A O 1
ATOM 7193 N N . GLU A 1 926 ? -22.735 -19.534 51.388 1.00 90.19 926 GLU A N 1
ATOM 7194 C CA . GLU A 1 926 ? -23.391 -19.560 52.703 1.00 90.19 926 GLU A CA 1
ATOM 7195 C C . GLU A 1 926 ? -24.895 -19.284 52.601 1.00 90.19 926 GLU A C 1
ATOM 7197 O O . GLU A 1 926 ? -25.689 -19.908 53.303 1.00 90.19 926 GLU A O 1
ATOM 7202 N N . ARG A 1 927 ? -25.301 -18.425 51.659 1.00 89.94 927 ARG A N 1
ATOM 7203 C CA . ARG A 1 927 ? -26.712 -18.174 51.331 1.00 89.94 927 ARG A CA 1
ATOM 7204 C C . ARG A 1 927 ? -27.381 -19.269 50.490 1.00 89.94 927 ARG A C 1
ATOM 7206 O O . ARG A 1 927 ? -28.590 -19.224 50.293 1.00 89.94 927 ARG A O 1
ATOM 7213 N N . GLY A 1 928 ? -26.626 -20.245 49.985 1.00 87.56 928 GLY A N 1
ATOM 7214 C CA . GLY A 1 928 ? -27.144 -21.332 49.148 1.00 87.56 928 GLY A CA 1
ATOM 7215 C C . GLY A 1 928 ? -27.357 -20.982 47.668 1.00 87.56 928 GLY A C 1
ATOM 7216 O O . GLY A 1 928 ? -27.750 -21.857 46.898 1.00 87.56 928 GLY A O 1
ATOM 7217 N N . GLU A 1 929 ? -27.038 -19.761 47.229 1.00 88.12 929 GLU A N 1
ATOM 7218 C CA . GLU A 1 929 ? -27.226 -19.306 45.838 1.00 88.12 929 GLU A CA 1
ATOM 7219 C C . GLU A 1 929 ? -26.350 -20.088 44.849 1.00 88.12 929 GLU A C 1
ATOM 7221 O O . GLU A 1 929 ? -26.759 -20.428 43.738 1.00 88.12 929 GLU A O 1
ATOM 7226 N N . MET A 1 930 ? -25.137 -20.453 45.278 1.00 86.38 930 MET A N 1
ATOM 7227 C CA . MET A 1 930 ? -24.165 -21.165 44.439 1.00 86.38 930 MET A CA 1
ATOM 7228 C C . MET A 1 930 ? -24.555 -22.615 44.128 1.00 86.38 930 MET A C 1
ATOM 7230 O O . MET A 1 930 ? -23.932 -23.232 43.267 1.00 86.38 930 MET A O 1
ATOM 7234 N N . ALA A 1 931 ? -25.590 -23.164 44.773 1.00 85.38 931 ALA A N 1
ATOM 7235 C CA . ALA A 1 931 ? -26.098 -24.500 44.459 1.00 85.38 931 ALA A CA 1
ATOM 7236 C C . ALA A 1 931 ? -26.701 -24.587 43.044 1.00 85.38 931 ALA A C 1
ATOM 7238 O O . ALA A 1 931 ? -26.729 -25.666 42.456 1.00 85.38 931 ALA A O 1
ATOM 7239 N N . GLN A 1 932 ? -27.165 -23.458 42.492 1.00 80.44 932 GLN A N 1
ATOM 7240 C CA . GLN A 1 932 ? -27.731 -23.373 41.140 1.00 80.44 932 GLN A CA 1
ATOM 7241 C C . GLN A 1 932 ? -26.662 -23.165 40.053 1.00 80.44 932 GLN A C 1
ATOM 7243 O O . GLN A 1 932 ? -26.978 -23.208 38.863 1.00 80.44 932 GLN A O 1
ATOM 7248 N N . VAL A 1 933 ? -25.405 -22.936 40.450 1.00 83.38 933 VAL A N 1
ATOM 7249 C CA . VAL A 1 933 ? -24.288 -22.613 39.557 1.00 83.38 933 VAL A CA 1
ATOM 7250 C C . VAL A 1 933 ? -23.357 -23.824 39.429 1.00 83.38 933 VAL A C 1
ATOM 7252 O O . VAL A 1 933 ? -22.930 -24.363 40.457 1.00 83.38 933 VAL A O 1
ATOM 7255 N N . PRO A 1 934 ? -22.981 -24.237 38.203 1.00 81.56 934 PRO A N 1
ATOM 7256 C CA . PRO A 1 934 ? -22.020 -25.320 37.998 1.00 81.56 934 PRO A CA 1
ATOM 7257 C C . PRO A 1 934 ? -20.696 -25.054 38.736 1.00 81.56 934 PRO A C 1
ATOM 7259 O O . PRO A 1 934 ? -20.211 -23.920 38.678 1.00 81.56 934 PRO A O 1
ATOM 7262 N N . PRO A 1 935 ? -20.089 -26.048 39.418 1.00 80.62 935 PRO A N 1
ATOM 7263 C CA . PRO A 1 935 ? -18.863 -25.859 40.201 1.00 80.62 935 PRO A CA 1
ATOM 7264 C C . PRO A 1 935 ? -17.724 -25.169 39.438 1.00 80.62 935 PRO A C 1
ATOM 7266 O O . PRO A 1 935 ? -17.046 -24.306 39.993 1.00 80.62 935 PRO A O 1
ATOM 7269 N N . GLU A 1 936 ? -17.552 -25.501 38.160 1.00 75.06 936 GLU A N 1
ATOM 7270 C CA . GLU A 1 936 ? -16.564 -24.916 37.250 1.00 75.06 936 GLU A CA 1
ATOM 7271 C C . GLU A 1 936 ? -16.805 -23.427 36.937 1.00 75.06 936 GLU A C 1
ATOM 7273 O O . GLU A 1 936 ? -15.867 -22.697 36.624 1.00 75.06 936 GLU A O 1
ATOM 7278 N N . ASP A 1 937 ? -18.047 -22.954 37.061 1.00 77.94 937 ASP A N 1
ATOM 7279 C CA . ASP A 1 937 ? -18.459 -21.584 36.747 1.00 77.94 937 ASP A CA 1
ATOM 7280 C C . ASP A 1 937 ? -18.570 -20.685 37.993 1.00 77.94 937 ASP A C 1
ATOM 7282 O O . ASP A 1 937 ? -18.649 -19.461 37.861 1.00 77.94 937 ASP A O 1
ATOM 7286 N N . GLN A 1 938 ? -18.547 -21.253 39.204 1.00 86.31 938 GLN A N 1
ATOM 7287 C CA . GLN A 1 938 ? -18.810 -20.529 40.455 1.00 86.31 938 GLN A CA 1
ATOM 7288 C C . GLN A 1 938 ? -17.887 -19.323 40.675 1.00 86.31 938 GLN A C 1
ATOM 7290 O O . GLN A 1 938 ? -18.361 -18.224 40.967 1.00 86.31 938 GLN A O 1
ATOM 7295 N N . LEU A 1 939 ? -16.573 -19.495 40.494 1.00 83.75 939 LEU A N 1
ATOM 7296 C CA . LEU A 1 939 ? -15.610 -18.405 40.688 1.00 83.75 939 LEU A CA 1
ATOM 7297 C C . LEU A 1 939 ? -15.778 -17.301 39.631 1.00 83.75 939 LEU A C 1
ATOM 7299 O O . LEU A 1 939 ? -15.689 -16.115 39.945 1.00 83.75 939 LEU A O 1
ATOM 7303 N N . ARG A 1 940 ? -16.089 -17.684 38.385 1.00 82.94 940 ARG A N 1
ATOM 7304 C CA . ARG A 1 940 ? -16.374 -16.752 37.285 1.00 82.94 940 ARG A CA 1
ATOM 7305 C C . ARG A 1 940 ? -17.641 -15.939 37.561 1.00 82.94 940 ARG A C 1
ATOM 7307 O O . ARG A 1 940 ? -17.658 -14.736 37.308 1.00 82.94 940 ARG A O 1
ATOM 7314 N N . VAL A 1 941 ? -18.695 -16.577 38.077 1.00 85.88 941 VAL A N 1
ATOM 7315 C CA . VAL A 1 941 ? -19.937 -15.896 38.479 1.00 85.88 941 VAL A CA 1
ATOM 7316 C C . VAL A 1 941 ? -19.670 -14.921 39.620 1.00 85.88 941 VAL A C 1
ATOM 7318 O O . VAL A 1 941 ? -20.057 -13.764 39.504 1.00 85.88 941 VAL A O 1
ATOM 7321 N N . ALA A 1 942 ? -18.952 -15.334 40.666 1.00 89.44 942 ALA A N 1
ATOM 7322 C CA . ALA A 1 942 ? -18.595 -14.449 41.775 1.00 89.44 942 ALA A CA 1
ATOM 7323 C C . ALA A 1 942 ? -17.778 -13.227 41.309 1.00 89.44 942 ALA A C 1
ATOM 7325 O O . ALA A 1 942 ? -18.042 -12.104 41.735 1.00 89.44 942 ALA A O 1
ATOM 7326 N N . GLY A 1 943 ? -16.847 -13.422 40.367 1.00 87.38 943 GLY A N 1
ATOM 7327 C CA . GLY A 1 943 ? -16.119 -12.330 39.715 1.00 87.38 943 GLY A CA 1
ATOM 7328 C C . GLY A 1 943 ? -17.039 -11.349 38.975 1.00 87.38 943 GLY A C 1
ATOM 7329 O O . GLY A 1 943 ? -16.922 -10.142 39.173 1.00 87.38 943 GLY A O 1
ATOM 7330 N N . LYS A 1 944 ? -18.009 -11.848 38.194 1.00 85.56 944 LYS A N 1
ATOM 7331 C CA . LYS A 1 944 ? -19.015 -11.001 37.520 1.00 85.56 944 LYS A CA 1
ATOM 7332 C C . LYS A 1 944 ? -19.922 -10.266 38.505 1.00 85.56 944 LYS A C 1
ATOM 7334 O O . LYS A 1 944 ? -20.263 -9.111 38.270 1.00 85.56 944 LYS A O 1
ATOM 7339 N N . VAL A 1 945 ? -20.310 -10.920 39.599 1.00 88.75 945 VAL A N 1
ATOM 7340 C CA . VAL A 1 945 ? -21.130 -10.306 40.650 1.00 88.75 945 VAL A CA 1
ATOM 7341 C C . VAL A 1 945 ? -20.386 -9.135 41.292 1.00 88.75 945 VAL A C 1
ATOM 7343 O O . VAL A 1 945 ? -20.925 -8.030 41.359 1.00 88.75 945 VAL A O 1
ATOM 7346 N N . LYS A 1 946 ? -19.119 -9.356 41.663 1.00 91.12 946 LYS A N 1
ATOM 7347 C CA . LYS A 1 946 ? -18.208 -8.318 42.161 1.00 91.12 946 LYS A CA 1
ATOM 7348 C C . LYS A 1 946 ? -18.125 -7.129 41.200 1.00 91.12 946 LYS A C 1
ATOM 7350 O O . LYS A 1 946 ? -18.220 -5.986 41.629 1.00 91.12 946 LYS A O 1
ATOM 7355 N N . GLU A 1 947 ? -17.923 -7.382 39.910 1.00 86.06 947 GLU A N 1
ATOM 7356 C CA . GLU A 1 947 ? -17.716 -6.319 38.918 1.00 86.06 947 GLU A CA 1
ATOM 7357 C C . GLU A 1 947 ? -18.985 -5.514 38.616 1.00 86.06 947 GLU A C 1
ATOM 7359 O O . GLU A 1 947 ? -18.910 -4.297 38.462 1.00 86.06 947 GLU A O 1
ATOM 7364 N N . ASN A 1 948 ? -20.142 -6.175 38.547 1.00 86.75 948 ASN A N 1
ATOM 7365 C CA . ASN A 1 948 ? -21.372 -5.551 38.058 1.00 86.75 948 ASN A CA 1
ATOM 7366 C C . ASN A 1 948 ? -22.250 -4.949 39.163 1.00 86.75 948 ASN A C 1
ATOM 7368 O O . ASN A 1 948 ? -23.012 -4.026 38.880 1.00 86.75 948 ASN A O 1
ATOM 7372 N N . TYR A 1 949 ? -22.191 -5.469 40.395 1.00 89.81 949 TYR A N 1
ATOM 7373 C CA . TYR A 1 949 ? -23.176 -5.130 41.433 1.00 89.81 949 TYR A CA 1
ATOM 7374 C C . TYR A 1 949 ? -22.584 -4.521 42.706 1.00 89.81 949 TYR A C 1
ATOM 7376 O O . TYR A 1 949 ? -23.355 -3.975 43.506 1.00 89.81 949 TYR A O 1
ATOM 7384 N N . SER A 1 950 ? -21.266 -4.615 42.922 1.00 92.12 950 SER A N 1
ATOM 7385 C CA . SER A 1 950 ? -20.649 -4.184 44.178 1.00 92.12 950 SER A CA 1
ATOM 7386 C C . SER A 1 950 ? -20.325 -2.685 44.243 1.00 92.12 950 SER A C 1
ATOM 7388 O O . SER A 1 950 ? -19.931 -2.063 43.258 1.00 92.12 950 SER A O 1
ATOM 7390 N N . TYR A 1 951 ? -20.456 -2.095 45.435 1.00 92.50 951 TYR A N 1
ATOM 7391 C CA . TYR A 1 951 ? -20.233 -0.670 45.701 1.00 92.50 951 TYR A CA 1
ATOM 7392 C C . TYR A 1 951 ? -19.760 -0.418 47.138 1.00 92.50 951 TYR A C 1
ATOM 7394 O O . TYR A 1 951 ? -20.056 -1.190 48.044 1.00 92.50 951 TYR A O 1
ATOM 7402 N N . VAL A 1 952 ? -19.049 0.689 47.373 1.00 91.44 952 VAL A N 1
ATOM 7403 C CA . VAL A 1 952 ? -18.599 1.074 48.720 1.00 91.44 952 VAL A CA 1
ATOM 7404 C C . VAL A 1 952 ? -19.701 1.841 49.445 1.00 91.44 952 VAL A C 1
ATOM 7406 O O . VAL A 1 952 ? -20.179 2.873 48.963 1.00 91.44 952 VAL A O 1
ATOM 7409 N N . CYS A 1 953 ? -20.092 1.359 50.625 1.00 88.62 953 CYS A N 1
ATOM 7410 C CA . CYS A 1 953 ? -21.089 2.016 51.467 1.00 88.62 953 CYS A CA 1
ATOM 7411 C C . CYS A 1 953 ? -20.460 3.078 52.394 1.00 88.62 953 CYS A C 1
ATOM 7413 O O . CYS A 1 953 ? -19.255 3.095 52.662 1.00 88.62 953 CYS A O 1
ATOM 7415 N N . GLN A 1 954 ? -21.272 4.023 52.885 1.00 81.94 954 GLN A N 1
ATOM 7416 C CA . GLN A 1 954 ? -20.795 5.047 53.830 1.00 81.94 954 GLN A CA 1
ATOM 7417 C C . GLN A 1 954 ? -20.762 4.560 55.281 1.00 81.94 954 GLN A C 1
ATOM 7419 O O . GLN A 1 954 ? -19.916 5.024 56.046 1.00 81.94 954 GLN A O 1
ATOM 7424 N N . ASP A 1 955 ? -21.689 3.673 55.641 1.00 85.94 955 ASP A N 1
ATOM 7425 C CA . ASP A 1 955 ? -21.880 3.111 56.976 1.00 85.94 955 ASP A CA 1
ATOM 7426 C C . ASP A 1 955 ? -22.450 1.698 56.818 1.00 85.94 955 ASP A C 1
ATOM 7428 O O . ASP A 1 955 ? -23.570 1.524 56.332 1.00 85.94 955 ASP A O 1
ATOM 7432 N N . ILE A 1 956 ? -21.659 0.704 57.219 1.00 87.56 956 ILE A N 1
ATOM 7433 C CA . ILE A 1 956 ? -21.983 -0.711 57.052 1.00 87.56 956 ILE A CA 1
ATOM 7434 C C . ILE A 1 956 ? -23.226 -1.114 57.858 1.00 87.56 956 ILE A C 1
ATOM 7436 O O . ILE A 1 956 ? -24.080 -1.840 57.358 1.00 87.56 956 ILE A O 1
ATOM 7440 N N . VAL A 1 957 ? -23.388 -0.594 59.081 1.00 88.31 957 VAL A N 1
ATOM 7441 C CA . VAL A 1 957 ? -24.491 -0.954 59.985 1.00 88.31 957 VAL A CA 1
ATOM 7442 C C . VAL A 1 957 ? -25.808 -0.412 59.445 1.00 88.31 957 VAL A C 1
ATOM 7444 O O . VAL A 1 957 ? -26.840 -1.084 59.497 1.00 88.31 957 VAL A O 1
ATOM 7447 N N . ARG A 1 958 ? -25.780 0.810 58.907 1.00 89.06 958 ARG A N 1
ATOM 7448 C CA . ARG A 1 958 ? -26.948 1.409 58.259 1.00 89.06 958 ARG A CA 1
ATOM 7449 C C . ARG A 1 958 ? -27.319 0.676 56.970 1.00 89.06 958 ARG A C 1
ATOM 7451 O O . ARG A 1 958 ? -28.508 0.510 56.706 1.00 89.06 958 ARG A O 1
ATOM 7458 N N . GLU A 1 959 ? -26.329 0.243 56.192 1.00 90.75 959 GLU A N 1
ATOM 7459 C CA . GLU A 1 959 ? -26.571 -0.493 54.950 1.00 90.75 959 GLU A CA 1
ATOM 7460 C C . GLU A 1 959 ? -27.162 -1.885 55.232 1.00 90.75 959 GLU A C 1
ATOM 7462 O O . GLU A 1 959 ? -28.134 -2.260 54.583 1.00 90.75 959 GLU A O 1
ATOM 7467 N N . PHE A 1 960 ? -26.694 -2.595 56.267 1.00 90.56 960 PHE A N 1
ATOM 7468 C CA . PHE A 1 960 ? -27.301 -3.858 56.711 1.00 90.56 960 PHE A CA 1
ATOM 7469 C C . PHE A 1 960 ? -28.790 -3.711 57.039 1.00 90.56 960 PHE A C 1
ATOM 7471 O O . PHE A 1 960 ? -29.613 -4.425 56.472 1.00 90.56 960 PHE A O 1
ATOM 7478 N N . ARG A 1 961 ? -29.159 -2.728 57.876 1.00 90.06 961 ARG A N 1
ATOM 7479 C CA . ARG A 1 961 ? -30.573 -2.487 58.233 1.00 90.06 961 ARG A CA 1
ATOM 7480 C C . ARG A 1 961 ? -31.446 -2.247 57.007 1.00 90.06 961 ARG A C 1
ATOM 7482 O O . ARG A 1 961 ? -32.559 -2.743 56.939 1.00 90.06 961 ARG A O 1
ATOM 7489 N N . LYS A 1 962 ? -30.923 -1.517 56.023 1.00 89.56 962 LYS A N 1
ATOM 7490 C CA . LYS A 1 962 ? -31.627 -1.217 54.774 1.00 89.56 962 LYS A CA 1
ATOM 7491 C C . LYS A 1 962 ? -31.908 -2.478 53.942 1.00 89.56 962 LYS A C 1
ATOM 7493 O O . LYS A 1 962 ? -32.987 -2.573 53.364 1.00 89.56 962 LYS A O 1
ATOM 7498 N N . TYR A 1 963 ? -30.974 -3.432 53.884 1.00 90.12 963 TYR A N 1
ATOM 7499 C CA . TYR A 1 963 ? -31.185 -4.717 53.200 1.00 90.12 963 TYR A CA 1
ATOM 7500 C C . TYR A 1 963 ? -32.126 -5.645 53.982 1.00 90.12 963 TYR A C 1
ATOM 7502 O O . TYR A 1 963 ? -32.912 -6.352 53.357 1.00 90.12 963 TYR A O 1
ATOM 7510 N N . ASP A 1 964 ? -32.091 -5.607 55.317 1.00 88.88 964 ASP A N 1
ATOM 7511 C CA . ASP A 1 964 ? -32.974 -6.413 56.172 1.00 88.88 964 ASP A CA 1
ATOM 7512 C C . ASP A 1 964 ? -34.428 -5.904 56.169 1.00 88.88 964 ASP A C 1
ATOM 7514 O O . ASP A 1 964 ? -35.367 -6.700 56.162 1.00 88.88 964 ASP A O 1
ATOM 7518 N N . GLU A 1 965 ? -34.630 -4.580 56.163 1.00 90.56 965 GLU A N 1
ATOM 7519 C CA . GLU A 1 965 ? -35.955 -3.942 56.184 1.00 90.56 965 GLU A CA 1
ATOM 7520 C C . GLU A 1 965 ? -36.672 -4.012 54.822 1.00 90.56 965 GLU A C 1
ATOM 7522 O O . GLU A 1 965 ? -37.889 -4.204 54.777 1.00 90.56 965 GLU A O 1
ATOM 7527 N N . GLU A 1 966 ? -35.942 -3.885 53.705 1.00 87.31 966 GLU A N 1
ATOM 7528 C CA . GLU A 1 966 ? -36.510 -3.874 52.345 1.00 87.31 966 GLU A CA 1
ATOM 7529 C C . GLU A 1 966 ? -35.757 -4.816 51.363 1.00 87.31 966 GLU A C 1
ATOM 7531 O O . GLU A 1 966 ? -35.229 -4.351 50.346 1.00 87.31 966 GLU A O 1
ATOM 7536 N N . PRO A 1 967 ? -35.733 -6.151 51.579 1.00 81.62 967 PRO A N 1
ATOM 7537 C CA . PRO A 1 967 ? -34.912 -7.070 50.777 1.00 81.62 967 PRO A CA 1
ATOM 7538 C C . PRO A 1 967 ? -35.260 -7.049 49.282 1.00 81.62 967 PRO A C 1
ATOM 7540 O O . PRO A 1 967 ? -34.378 -6.970 48.432 1.00 81.62 967 PRO A O 1
ATOM 7543 N N . LEU A 1 968 ? -36.558 -7.029 48.950 1.00 79.62 968 LEU A N 1
ATOM 7544 C CA . LEU A 1 968 ? -37.068 -7.067 47.569 1.00 79.62 968 LEU A CA 1
ATOM 7545 C C . LEU A 1 968 ? -36.650 -5.865 46.707 1.00 79.62 968 LEU A C 1
ATOM 7547 O O . LEU A 1 968 ? -36.786 -5.913 45.489 1.00 79.62 968 LEU A O 1
ATOM 7551 N N . LYS A 1 969 ? -36.195 -4.773 47.328 1.00 86.50 969 LYS A N 1
ATOM 7552 C CA . LYS A 1 969 ? -35.781 -3.550 46.633 1.00 86.50 969 LYS A CA 1
ATOM 7553 C C . LYS A 1 969 ? -34.276 -3.487 46.387 1.00 86.50 969 LYS A C 1
ATOM 7555 O O . LYS A 1 969 ? -33.847 -2.779 45.482 1.00 86.50 969 LYS A O 1
ATOM 7560 N N . TYR A 1 970 ? -33.485 -4.160 47.222 1.00 85.44 970 TYR A N 1
ATOM 7561 C CA . TYR A 1 970 ? -32.024 -4.045 47.216 1.00 85.44 970 TYR A CA 1
ATOM 7562 C C . TYR A 1 970 ? -31.308 -5.333 46.813 1.00 85.44 970 TYR A C 1
ATOM 7564 O O . TYR A 1 970 ? -30.125 -5.278 46.475 1.00 85.44 970 TYR A O 1
ATOM 7572 N N . PHE A 1 971 ? -32.001 -6.470 46.796 1.00 91.12 971 PHE A N 1
ATOM 7573 C CA . PHE A 1 971 ? -31.503 -7.671 46.140 1.00 91.12 971 PHE A CA 1
ATOM 7574 C C . PHE A 1 971 ? -31.679 -7.527 44.629 1.00 91.12 971 PHE A C 1
ATOM 7576 O O . PHE A 1 971 ? -32.733 -7.123 44.145 1.00 91.12 971 PHE A O 1
ATOM 7583 N N . GLU A 1 972 ? -30.624 -7.849 43.895 1.00 89.69 972 GLU A N 1
ATOM 7584 C CA . GLU A 1 972 ? -30.613 -7.881 42.433 1.00 89.69 972 GLU A CA 1
ATOM 7585 C C . GLU A 1 972 ? -30.568 -9.329 41.960 1.00 89.69 972 GLU A C 1
ATOM 7587 O O . GLU A 1 972 ? -30.243 -10.229 42.730 1.00 89.69 972 GLU A O 1
ATOM 7592 N N . ARG A 1 973 ? -30.840 -9.570 40.679 1.00 89.25 973 ARG A N 1
ATOM 7593 C CA . ARG A 1 973 ? -30.747 -10.913 40.100 1.00 89.25 973 ARG A CA 1
ATOM 7594 C C . ARG A 1 973 ? -29.661 -10.964 39.036 1.00 89.25 973 ARG A C 1
ATOM 7596 O O . ARG A 1 973 ? -29.631 -10.135 38.127 1.00 89.25 973 ARG A O 1
ATOM 7603 N N . PHE A 1 974 ? -28.778 -11.951 39.141 1.00 87.56 974 PHE A N 1
ATOM 7604 C CA . PHE A 1 974 ? -27.817 -12.289 38.097 1.00 87.56 974 PHE A CA 1
ATOM 7605 C C . PHE A 1 974 ? -28.324 -13.494 37.310 1.00 87.56 974 PHE A C 1
ATOM 7607 O O . PHE A 1 974 ? -28.676 -14.516 37.897 1.00 87.56 974 PHE A O 1
ATOM 7614 N N . GLU A 1 975 ? -28.318 -13.396 35.984 1.00 88.81 975 GLU A N 1
ATOM 7615 C CA . GLU A 1 975 ? -28.655 -14.503 35.090 1.00 88.81 975 GLU A CA 1
ATOM 7616 C C . GLU A 1 975 ? -27.397 -15.037 34.400 1.00 88.81 975 GLU A C 1
ATOM 7618 O O . GLU A 1 975 ? -26.553 -14.280 33.914 1.00 88.81 975 GLU A O 1
ATOM 7623 N N . GLY A 1 976 ? -27.271 -16.361 34.356 1.00 81.69 976 GLY A N 1
ATOM 7624 C CA . GLY A 1 976 ? -26.175 -17.057 33.696 1.00 81.69 976 GLY A CA 1
ATOM 7625 C C . GLY A 1 976 ? -26.660 -18.259 32.897 1.00 81.69 976 GLY A C 1
ATOM 7626 O O . GLY A 1 976 ? -27.818 -18.665 32.978 1.00 81.69 976 GLY A O 1
ATOM 7627 N N . GLU A 1 977 ? -25.758 -18.833 32.111 1.00 81.38 977 GLU A N 1
ATOM 7628 C CA . GLU A 1 977 ? -26.018 -20.016 31.298 1.00 81.38 977 GLU A CA 1
ATOM 7629 C C . GLU A 1 977 ? -24.987 -21.096 31.616 1.00 81.38 977 GLU A C 1
ATOM 7631 O O . GLU A 1 977 ? -23.794 -20.816 31.764 1.00 81.38 977 GLU A O 1
ATOM 7636 N N . HIS A 1 978 ? -25.460 -22.330 31.763 1.00 72.88 978 HIS A N 1
ATOM 7637 C CA . HIS A 1 978 ? -24.632 -23.480 32.074 1.00 72.88 978 HIS A CA 1
ATOM 7638 C C . HIS A 1 978 ? -23.709 -23.801 30.897 1.00 72.88 978 HIS A C 1
ATOM 7640 O O . HIS A 1 978 ? -24.162 -24.158 29.812 1.00 72.88 978 HIS A O 1
ATOM 7646 N N . SER A 1 979 ? -22.403 -23.786 31.150 1.00 61.00 979 SER A N 1
ATOM 7647 C CA . SER A 1 979 ? -21.335 -23.904 30.145 1.00 61.00 979 SER A CA 1
ATOM 7648 C C . SER A 1 979 ? -21.247 -25.229 29.364 1.00 61.00 979 SER A C 1
ATOM 7650 O O . SER A 1 979 ? -20.439 -25.322 28.437 1.00 61.00 979 SER A O 1
ATOM 7652 N N . VAL A 1 980 ? -22.056 -26.233 29.726 1.00 60.16 980 VAL A N 1
ATOM 7653 C CA . VAL A 1 980 ? -22.093 -27.582 29.128 1.00 60.16 980 VAL A CA 1
ATOM 7654 C C . VAL A 1 980 ? -23.501 -27.934 28.646 1.00 60.16 980 VAL A C 1
ATOM 7656 O O . VAL A 1 980 ? -23.659 -28.522 27.584 1.00 60.16 980 VAL A O 1
ATOM 7659 N N . THR A 1 981 ? -24.536 -27.580 29.416 1.00 66.88 981 THR A N 1
ATOM 7660 C CA . THR A 1 981 ? -25.924 -27.966 29.108 1.00 66.88 981 THR A CA 1
ATOM 7661 C C . THR A 1 981 ? -26.753 -26.855 28.461 1.00 66.88 981 THR A C 1
ATOM 7663 O O . THR A 1 981 ? -27.888 -27.119 28.068 1.00 66.88 981 THR A O 1
ATOM 7666 N N . GLY A 1 982 ? -26.240 -25.620 28.392 1.00 68.19 982 GLY A N 1
ATOM 7667 C CA . GLY A 1 982 ? -26.958 -24.451 27.861 1.00 68.19 982 GLY A CA 1
ATOM 7668 C C . GLY A 1 982 ? -28.168 -24.015 28.699 1.00 68.19 982 GLY A C 1
ATOM 7669 O O . GLY A 1 982 ? -28.963 -23.170 28.293 1.00 68.19 982 GLY A O 1
ATOM 7670 N N . ARG A 1 983 ? -28.376 -24.609 29.883 1.00 77.31 983 ARG A N 1
ATOM 7671 C CA . ARG A 1 983 ? -29.504 -24.262 30.755 1.00 77.31 983 ARG A CA 1
ATOM 7672 C C . ARG A 1 983 ? -29.252 -22.933 31.452 1.00 77.31 983 ARG A C 1
ATOM 7674 O O . ARG A 1 983 ? -28.214 -22.753 32.084 1.00 77.31 983 ARG A O 1
ATOM 7681 N N . LYS A 1 984 ? -30.229 -22.032 31.395 1.00 83.38 984 LYS A N 1
ATOM 7682 C CA . LYS A 1 984 ? -30.189 -20.774 32.144 1.00 83.38 984 LYS A CA 1
ATOM 7683 C C . LYS A 1 984 ? -30.385 -21.021 33.640 1.00 83.38 984 LYS A C 1
ATOM 7685 O O . LYS A 1 984 ? -31.216 -21.841 34.026 1.00 83.38 984 LYS A O 1
ATOM 7690 N N . TYR A 1 985 ? -29.645 -20.289 34.461 1.00 85.62 985 TYR A N 1
ATOM 7691 C CA . TYR A 1 985 ? -29.801 -20.234 35.913 1.00 85.62 985 TYR A CA 1
ATOM 7692 C C . TYR A 1 985 ? -29.851 -18.773 36.369 1.00 85.62 985 TYR A C 1
ATOM 7694 O O . TYR A 1 985 ? -29.359 -17.880 35.678 1.00 85.62 985 TYR A O 1
ATOM 7702 N N . GLY A 1 986 ? -30.454 -18.525 37.531 1.00 87.06 986 GLY A N 1
ATOM 7703 C CA . GLY A 1 986 ? -30.488 -17.203 38.150 1.00 87.06 986 GLY A CA 1
ATOM 7704 C C . GLY A 1 986 ? -30.061 -17.288 39.608 1.00 87.06 986 GLY A C 1
ATOM 7705 O O . GLY A 1 986 ? -30.444 -18.236 40.283 1.00 87.06 986 GLY A O 1
ATOM 7706 N N . VAL A 1 987 ? -29.278 -16.319 40.073 1.00 90.12 987 VAL A N 1
ATOM 7707 C CA . VAL A 1 987 ? -28.838 -16.217 41.473 1.00 90.12 987 VAL A CA 1
ATOM 7708 C C . VAL A 1 987 ? -29.149 -14.833 42.021 1.00 90.12 987 VAL A C 1
ATOM 7710 O O . VAL A 1 987 ? -28.995 -13.836 41.307 1.00 90.12 987 VAL A O 1
ATOM 7713 N N . ASP A 1 988 ? -29.570 -14.775 43.281 1.00 90.38 988 ASP A N 1
ATOM 7714 C CA . ASP A 1 988 ? -29.920 -13.514 43.929 1.00 90.38 988 ASP A CA 1
ATOM 7715 C C . ASP A 1 988 ? -28.685 -12.879 44.579 1.00 90.38 988 ASP A C 1
ATOM 7717 O O . ASP A 1 988 ? -28.019 -13.470 45.436 1.00 90.38 988 ASP A O 1
ATOM 7721 N N . VAL A 1 989 ? -28.405 -11.638 44.191 1.00 91.81 989 VAL A N 1
ATOM 7722 C CA . VAL A 1 989 ? -27.250 -10.847 44.607 1.00 91.81 989 VAL A CA 1
ATOM 7723 C C . VAL A 1 989 ? -27.650 -9.878 45.727 1.00 91.81 989 VAL A C 1
ATOM 7725 O O . VAL A 1 989 ? -28.399 -8.928 45.494 1.00 91.81 989 VAL A O 1
ATOM 7728 N N . GLY A 1 990 ? -27.151 -10.115 46.941 1.00 92.38 990 GLY A N 1
ATOM 7729 C CA . GLY A 1 990 ? -27.582 -9.458 48.182 1.00 92.38 990 GLY A CA 1
ATOM 7730 C C . GLY A 1 990 ? -26.477 -8.663 48.888 1.00 92.38 990 GLY A C 1
ATOM 7731 O O . GLY A 1 990 ? -25.944 -7.695 48.348 1.00 92.38 990 GLY A O 1
ATOM 7732 N N . TYR A 1 991 ? -26.144 -9.046 50.125 1.00 92.00 991 TYR A N 1
ATOM 7733 C CA . TYR A 1 991 ? -25.206 -8.316 50.996 1.00 92.00 991 TYR A CA 1
ATOM 7734 C C . TYR A 1 991 ? -23.778 -8.211 50.433 1.00 92.00 991 TYR A C 1
ATOM 7736 O O . TYR A 1 991 ? -23.069 -7.238 50.694 1.00 92.00 991 TYR A O 1
ATOM 7744 N N . GLU A 1 992 ? -23.358 -9.170 49.608 1.00 92.31 992 GLU A N 1
ATOM 7745 C CA . GLU A 1 992 ? -22.071 -9.168 48.909 1.00 92.31 992 GLU A CA 1
ATOM 7746 C C . GLU A 1 992 ? -21.848 -7.909 48.054 1.00 92.31 992 GLU A C 1
ATOM 7748 O O . GLU A 1 992 ? -20.704 -7.535 47.793 1.00 92.31 992 GLU A O 1
ATOM 7753 N N . ARG A 1 993 ? -22.916 -7.190 47.678 1.00 93.19 993 ARG A N 1
ATOM 7754 C CA . ARG A 1 993 ? -22.819 -5.911 46.965 1.00 93.19 993 ARG A CA 1
ATOM 7755 C C . ARG A 1 993 ? -22.008 -4.879 47.745 1.00 93.19 993 ARG A C 1
ATOM 7757 O O . ARG A 1 993 ? -21.117 -4.259 47.174 1.00 93.19 993 ARG A O 1
ATOM 7764 N N . PHE A 1 994 ? -22.274 -4.704 49.036 1.00 92.94 994 PHE A N 1
ATOM 7765 C CA . PHE A 1 994 ? -21.554 -3.714 49.843 1.00 92.94 994 PHE A CA 1
ATOM 7766 C C . PHE A 1 994 ? -20.452 -4.322 50.713 1.00 92.94 994 PHE A C 1
ATOM 7768 O O . PHE A 1 994 ? -19.514 -3.613 51.059 1.00 92.94 994 PHE A O 1
ATOM 7775 N N . LEU A 1 995 ? -20.512 -5.624 51.021 1.00 93.19 995 LEU A N 1
ATOM 7776 C CA . LEU A 1 995 ? -19.474 -6.306 51.801 1.00 93.19 995 LEU A CA 1
ATOM 7777 C C . LEU A 1 995 ? -18.205 -6.601 51.000 1.00 93.19 995 LEU A C 1
ATOM 7779 O O . LEU A 1 995 ? -17.114 -6.564 51.563 1.00 93.19 995 LEU A O 1
ATOM 7783 N N . ALA A 1 996 ? -18.320 -6.869 49.696 1.00 92.44 996 ALA A N 1
ATOM 7784 C CA . ALA A 1 996 ? -17.169 -7.220 48.866 1.00 92.44 996 ALA A CA 1
ATOM 7785 C C . ALA A 1 996 ? -16.036 -6.175 48.900 1.00 92.44 996 ALA A C 1
ATOM 7787 O O . ALA A 1 996 ? -14.901 -6.562 49.169 1.00 92.44 996 ALA A O 1
ATOM 7788 N N . PRO A 1 997 ? -16.285 -4.869 48.674 1.00 92.38 997 PRO A N 1
ATOM 7789 C CA . PRO A 1 997 ? -15.224 -3.868 48.746 1.00 92.38 997 PRO A CA 1
ATOM 7790 C C . PRO A 1 997 ? -14.908 -3.418 50.180 1.00 92.38 997 PRO A C 1
ATOM 7792 O O . PRO A 1 997 ? -13.902 -2.740 50.396 1.00 92.38 997 PRO A O 1
ATOM 7795 N N . GLU A 1 998 ? -15.737 -3.789 51.160 1.00 92.62 998 GLU A N 1
ATOM 7796 C CA . GLU A 1 998 ? -15.554 -3.402 52.560 1.00 92.62 998 GLU A CA 1
ATOM 7797 C C . GLU A 1 998 ? -14.297 -4.025 53.167 1.00 92.62 998 GLU A C 1
ATOM 7799 O O . GLU A 1 998 ? -13.706 -3.436 54.065 1.00 92.62 998 GLU A O 1
ATOM 7804 N N . ILE A 1 999 ? -13.807 -5.141 52.619 1.00 92.25 999 ILE A N 1
ATOM 7805 C CA . ILE A 1 999 ? -12.564 -5.782 53.068 1.00 92.25 999 ILE A CA 1
ATOM 7806 C C . ILE A 1 999 ? -11.331 -4.863 52.953 1.00 92.25 999 ILE A C 1
ATOM 7808 O O . ILE A 1 999 ? -10.334 -5.097 53.624 1.00 92.25 999 ILE A O 1
ATOM 7812 N N . PHE A 1 1000 ? -11.374 -3.798 52.140 1.00 92.44 1000 PHE A N 1
ATOM 7813 C CA . PHE A 1 1000 ? -10.308 -2.786 52.116 1.00 92.44 1000 PHE A CA 1
ATOM 7814 C C . PHE A 1 1000 ? -10.375 -1.811 53.297 1.00 92.44 1000 PHE A C 1
ATOM 7816 O O . PHE A 1 1000 ? -9.356 -1.233 53.672 1.00 92.44 1000 PHE A O 1
ATOM 7823 N N . PHE A 1 1001 ? -11.560 -1.589 53.863 1.00 92.94 1001 PHE A N 1
ATOM 7824 C CA . PHE A 1 1001 ? -11.802 -0.608 54.926 1.00 92.94 1001 PHE A CA 1
ATOM 7825 C C . PHE A 1 1001 ? -11.966 -1.263 56.303 1.00 92.94 1001 PHE A C 1
ATOM 7827 O O . PHE A 1 1001 ? -11.642 -0.633 57.303 1.00 92.94 1001 PHE A O 1
ATOM 7834 N N . ASN A 1 1002 ? -12.407 -2.520 56.344 1.00 92.19 1002 ASN A N 1
ATOM 7835 C CA . ASN A 1 1002 ? -12.545 -3.364 57.527 1.00 92.19 1002 ASN A CA 1
ATOM 7836 C C . ASN A 1 1002 ? -12.050 -4.786 57.187 1.00 92.19 1002 ASN A C 1
ATOM 7838 O O . ASN A 1 1002 ? -12.856 -5.693 56.981 1.00 92.19 1002 ASN A O 1
ATOM 7842 N N . PRO A 1 1003 ? -10.728 -4.998 57.060 1.00 91.19 1003 PRO A N 1
ATOM 7843 C CA . PRO A 1 1003 ? -10.162 -6.264 56.575 1.00 91.19 1003 PRO A CA 1
ATOM 7844 C C . PRO A 1 1003 ? -10.391 -7.463 57.510 1.00 91.19 1003 PRO A C 1
ATOM 7846 O O . PRO A 1 1003 ? -10.378 -8.609 57.059 1.00 91.19 1003 PRO A O 1
ATOM 7849 N N . GLU A 1 1004 ? -10.693 -7.201 58.782 1.00 90.06 1004 GLU A N 1
ATOM 7850 C CA . GLU A 1 1004 ? -11.066 -8.185 59.807 1.00 90.06 1004 GLU A CA 1
ATOM 7851 C C . GLU A 1 1004 ? -12.267 -9.075 59.445 1.00 90.06 1004 GLU A C 1
ATOM 7853 O O . GLU A 1 1004 ? -12.416 -10.159 60.005 1.00 90.06 1004 GLU A O 1
ATOM 7858 N N . ILE A 1 1005 ? -13.112 -8.659 58.492 1.00 88.94 1005 ILE A N 1
ATOM 7859 C CA . ILE A 1 1005 ? -14.247 -9.471 58.020 1.00 88.94 1005 ILE A CA 1
ATOM 7860 C C . ILE A 1 1005 ? -13.824 -10.605 57.071 1.00 88.94 1005 ILE A C 1
ATOM 7862 O O . ILE A 1 1005 ? -14.615 -11.512 56.817 1.00 88.94 1005 ILE A O 1
ATOM 7866 N N . TYR A 1 1006 ? -12.606 -10.545 56.522 1.00 87.19 1006 TYR A N 1
ATOM 7867 C CA . TYR A 1 1006 ? -12.072 -11.519 55.563 1.00 87.19 1006 TYR A CA 1
ATOM 7868 C C . TYR A 1 1006 ? -10.835 -12.249 56.095 1.00 87.19 1006 TYR A C 1
ATOM 7870 O O . TYR A 1 1006 ? -10.709 -13.457 55.905 1.00 87.19 1006 TYR A O 1
ATOM 7878 N N . SER A 1 1007 ? -9.926 -11.531 56.759 1.00 85.62 1007 SER A N 1
ATOM 7879 C CA . SER A 1 1007 ? -8.653 -12.072 57.235 1.00 85.62 1007 SER A CA 1
ATOM 7880 C C . SER A 1 1007 ? -8.513 -11.916 58.745 1.00 85.62 1007 SER A C 1
ATOM 7882 O O . SER A 1 1007 ? -8.699 -10.828 59.284 1.00 85.62 1007 SER A O 1
ATOM 7884 N N . SER A 1 1008 ? -8.127 -12.997 59.430 1.00 84.88 1008 SER A N 1
ATOM 7885 C CA . SER A 1 1008 ? -7.729 -12.954 60.845 1.00 84.88 1008 SER A CA 1
ATOM 7886 C C . SER A 1 1008 ? -6.330 -12.374 61.054 1.00 84.88 1008 SER A C 1
ATOM 7888 O O . SER A 1 1008 ? -6.004 -11.937 62.156 1.00 84.88 1008 SER A O 1
ATOM 7890 N N . ASP A 1 1009 ? -5.506 -12.390 60.005 1.00 84.19 1009 ASP A N 1
ATOM 7891 C CA . ASP A 1 1009 ? -4.071 -12.115 60.095 1.00 84.19 1009 ASP A CA 1
ATOM 7892 C C . ASP A 1 1009 ? -3.736 -10.695 59.624 1.00 84.19 1009 ASP A C 1
ATOM 7894 O O . ASP A 1 1009 ? -2.745 -10.103 60.053 1.00 84.19 1009 ASP A O 1
ATOM 7898 N N . PHE A 1 1010 ? -4.571 -10.127 58.752 1.00 88.31 1010 PHE A N 1
ATOM 7899 C CA . PHE A 1 1010 ? -4.411 -8.780 58.222 1.00 88.31 1010 PHE A CA 1
ATOM 7900 C C . PHE A 1 1010 ? -5.576 -7.894 58.666 1.00 88.31 1010 PHE A C 1
ATOM 7902 O O . PHE A 1 1010 ? -6.692 -8.043 58.180 1.00 88.31 1010 PHE A O 1
ATOM 7909 N N . LEU A 1 1011 ? -5.298 -6.968 59.588 1.00 91.56 1011 LEU A N 1
ATOM 7910 C CA . LEU A 1 1011 ? -6.318 -6.173 60.286 1.00 91.56 1011 LEU A CA 1
ATOM 7911 C C . LEU A 1 1011 ? -6.240 -4.666 59.990 1.00 91.56 1011 LEU A C 1
ATOM 7913 O O . LEU A 1 1011 ? -7.036 -3.900 60.516 1.00 91.56 1011 LEU A O 1
ATOM 7917 N N . THR A 1 1012 ? -5.284 -4.213 59.174 1.00 92.56 1012 THR A N 1
ATOM 7918 C CA . THR A 1 1012 ? -5.046 -2.778 58.953 1.00 92.56 1012 THR A CA 1
ATOM 7919 C C . THR A 1 1012 ? -5.855 -2.243 57.764 1.00 92.56 1012 THR A C 1
ATOM 7921 O O . THR A 1 1012 ? -5.646 -2.706 56.639 1.00 92.56 1012 THR A O 1
ATOM 7924 N N . PRO A 1 1013 ? -6.741 -1.247 57.956 1.00 93.88 1013 PRO A N 1
ATOM 7925 C CA . PRO A 1 1013 ? -7.493 -0.626 56.867 1.00 93.88 1013 PRO A CA 1
ATOM 7926 C C . PRO A 1 1013 ? -6.608 0.093 55.840 1.00 93.88 1013 PRO A C 1
ATOM 7928 O O . PRO A 1 1013 ? -5.607 0.724 56.184 1.00 93.88 1013 PRO A O 1
ATOM 7931 N N . LEU A 1 1014 ? -7.040 0.111 54.576 1.00 94.50 1014 LEU A N 1
ATOM 7932 C CA . LEU A 1 1014 ? -6.347 0.791 53.476 1.00 94.50 1014 LEU A CA 1
ATOM 7933 C C . LEU A 1 1014 ? -6.008 2.272 53.766 1.00 94.50 1014 LEU A C 1
ATOM 7935 O O . LEU A 1 1014 ? -4.872 2.658 53.487 1.00 94.50 1014 LEU A O 1
ATOM 7939 N N . PRO A 1 1015 ? -6.904 3.115 54.332 1.00 95.44 1015 PRO A N 1
ATOM 7940 C CA . PRO A 1 1015 ? -6.564 4.506 54.639 1.00 95.44 1015 PRO A CA 1
ATOM 7941 C C . PRO A 1 1015 ? -5.374 4.654 55.598 1.00 95.44 1015 PRO A C 1
ATOM 7943 O O . PRO A 1 1015 ? -4.571 5.567 55.426 1.00 95.44 1015 PRO A O 1
ATOM 7946 N N . GLU A 1 1016 ? -5.231 3.756 56.577 1.00 95.38 1016 GLU A N 1
ATOM 7947 C CA . GLU A 1 1016 ? -4.111 3.784 57.528 1.00 95.38 1016 GLU A CA 1
ATOM 7948 C C . GLU A 1 1016 ? -2.795 3.389 56.856 1.00 95.38 1016 GLU A C 1
ATOM 7950 O O . GLU A 1 1016 ? -1.764 4.006 57.107 1.00 95.38 1016 GLU A O 1
ATOM 7955 N N . ILE A 1 1017 ? -2.836 2.418 55.941 1.00 95.69 1017 ILE A N 1
ATOM 7956 C CA . ILE A 1 1017 ? -1.662 1.993 55.166 1.00 95.69 1017 ILE A CA 1
ATOM 7957 C C . ILE A 1 1017 ? -1.186 3.119 54.254 1.00 95.69 1017 ILE A C 1
ATOM 7959 O O . ILE A 1 1017 ? 0.009 3.393 54.184 1.00 95.69 1017 ILE A O 1
ATOM 7963 N N . VAL A 1 1018 ? -2.112 3.795 53.570 1.00 96.31 1018 VAL A N 1
ATOM 7964 C CA . VAL A 1 1018 ? -1.786 4.942 52.710 1.00 96.31 1018 VAL A CA 1
ATOM 7965 C C . VAL A 1 1018 ? -1.158 6.069 53.523 1.00 96.31 1018 VAL A C 1
ATOM 7967 O O . VAL A 1 1018 ? -0.156 6.649 53.111 1.00 96.31 1018 VAL A O 1
ATOM 7970 N N . ASP A 1 1019 ? -1.715 6.358 54.696 1.00 95.81 1019 ASP A N 1
ATOM 7971 C CA . ASP A 1 1019 ? -1.161 7.353 55.601 1.00 95.81 1019 ASP A CA 1
ATOM 7972 C C . ASP A 1 1019 ? 0.254 6.982 56.080 1.00 95.81 1019 ASP A C 1
ATOM 7974 O O . ASP A 1 1019 ? 1.156 7.818 56.008 1.00 95.81 1019 ASP A O 1
ATOM 7978 N N . ASP A 1 1020 ? 0.473 5.730 56.490 1.00 95.50 1020 ASP A N 1
ATOM 7979 C CA . ASP A 1 1020 ? 1.771 5.208 56.935 1.00 95.50 1020 ASP A CA 1
ATOM 7980 C C . ASP A 1 1020 ? 2.838 5.279 55.829 1.00 95.50 1020 ASP A C 1
ATOM 7982 O O . ASP A 1 1020 ? 3.943 5.772 56.058 1.00 95.50 1020 ASP A O 1
ATOM 7986 N N . VAL A 1 1021 ? 2.490 4.890 54.599 1.00 96.12 1021 VAL A N 1
ATOM 7987 C CA . VAL A 1 1021 ? 3.357 4.991 53.409 1.00 96.12 1021 VAL A CA 1
ATOM 7988 C C . VAL A 1 1021 ? 3.828 6.430 53.185 1.00 96.12 1021 VAL A C 1
ATOM 7990 O O . VAL A 1 1021 ? 5.020 6.700 52.989 1.00 96.12 1021 VAL A O 1
ATOM 7993 N N . ILE A 1 1022 ? 2.903 7.390 53.249 1.00 96.06 1022 ILE A N 1
ATOM 7994 C CA . ILE A 1 1022 ? 3.241 8.801 53.049 1.00 96.06 1022 ILE A CA 1
ATOM 7995 C C . ILE A 1 1022 ? 4.061 9.330 54.236 1.00 96.06 1022 ILE A C 1
ATOM 7997 O O . ILE A 1 1022 ? 5.000 10.103 54.039 1.00 96.06 1022 ILE A O 1
ATOM 8001 N N . GLN A 1 1023 ? 3.773 8.903 55.469 1.00 94.81 1023 GLN A N 1
ATOM 8002 C CA . GLN A 1 1023 ? 4.552 9.297 56.647 1.00 94.81 1023 GLN A CA 1
ATOM 8003 C C . GLN A 1 1023 ? 5.957 8.679 56.695 1.00 94.81 1023 GLN A C 1
ATOM 8005 O O . GLN A 1 1023 ? 6.857 9.297 57.265 1.00 94.81 1023 GLN A O 1
ATOM 8010 N N . GLN A 1 1024 ? 6.183 7.519 56.080 1.00 95.44 1024 GLN A N 1
ATOM 8011 C CA . GLN A 1 1024 ? 7.515 6.915 55.935 1.00 95.44 1024 GLN A CA 1
ATOM 8012 C C . GLN A 1 1024 ? 8.348 7.573 54.823 1.00 95.44 1024 GLN A C 1
ATOM 8014 O O . GLN A 1 1024 ? 9.568 7.419 54.792 1.00 95.44 1024 GLN A O 1
ATOM 8019 N N . SER A 1 1025 ? 7.717 8.351 53.940 1.00 94.94 1025 SER A N 1
ATOM 8020 C CA . SER A 1 1025 ? 8.405 9.090 52.877 1.00 94.94 1025 SER A CA 1
ATOM 8021 C C . SER A 1 1025 ? 9.158 10.329 53.418 1.00 94.94 1025 SER A C 1
ATOM 8023 O O . SER A 1 1025 ? 8.814 10.844 54.494 1.00 94.94 1025 SER A O 1
ATOM 8025 N N . PRO A 1 1026 ? 10.178 10.850 52.703 1.00 92.94 1026 PRO A N 1
ATOM 8026 C CA . PRO A 1 1026 ? 10.878 12.091 53.054 1.00 92.94 1026 PRO A CA 1
ATOM 8027 C C . PRO A 1 1026 ? 9.926 13.278 53.267 1.00 92.94 1026 PRO A C 1
ATOM 8029 O O . PRO A 1 1026 ? 8.857 13.351 52.662 1.00 92.94 1026 PRO A O 1
ATOM 8032 N N . ILE A 1 1027 ? 10.272 14.180 54.191 1.00 88.81 1027 ILE A N 1
ATOM 8033 C CA . ILE A 1 1027 ? 9.331 15.178 54.737 1.00 88.81 1027 ILE A CA 1
ATOM 8034 C C . ILE A 1 1027 ? 8.894 16.235 53.707 1.00 88.81 1027 ILE A C 1
ATOM 8036 O O . ILE A 1 1027 ? 7.781 16.753 53.780 1.00 88.81 1027 ILE A O 1
ATOM 8040 N N . ASP A 1 1028 ? 9.773 16.532 52.757 1.00 89.69 1028 ASP A N 1
ATOM 8041 C CA . ASP A 1 1028 ? 9.640 17.503 51.674 1.00 89.69 1028 ASP A CA 1
ATOM 8042 C C . ASP A 1 1028 ? 8.599 17.083 50.628 1.00 89.69 1028 ASP A C 1
ATOM 8044 O O . ASP A 1 1028 ? 7.837 17.923 50.149 1.00 89.69 1028 ASP A O 1
ATOM 8048 N N . VAL A 1 1029 ? 8.481 15.784 50.347 1.00 92.19 1029 VAL A N 1
ATOM 8049 C CA . VAL A 1 1029 ? 7.549 15.272 49.327 1.00 92.19 1029 VAL A CA 1
ATOM 8050 C C . VAL A 1 1029 ? 6.149 14.960 49.867 1.00 92.19 1029 VAL A C 1
ATOM 8052 O O . VAL A 1 1029 ? 5.191 14.928 49.094 1.00 92.19 1029 VAL A O 1
ATOM 8055 N N . ARG A 1 1030 ? 5.974 14.789 51.191 1.00 93.44 1030 ARG A N 1
ATOM 8056 C CA . ARG A 1 1030 ? 4.701 14.318 51.795 1.00 93.44 1030 ARG A CA 1
ATOM 8057 C C . ARG A 1 1030 ? 3.485 15.145 51.399 1.00 93.44 1030 ARG A C 1
ATOM 8059 O O . ARG A 1 1030 ? 2.416 14.590 51.168 1.00 93.44 1030 ARG A O 1
ATOM 8066 N N . ARG A 1 1031 ? 3.625 16.473 51.324 1.00 90.94 1031 ARG A N 1
ATOM 8067 C CA . ARG A 1 1031 ? 2.519 17.361 50.921 1.00 90.94 1031 ARG A CA 1
ATOM 8068 C C . ARG A 1 1031 ? 2.059 17.066 49.492 1.00 90.94 1031 ARG A C 1
ATOM 8070 O O . ARG A 1 1031 ? 0.858 17.003 49.260 1.00 90.94 1031 ARG A O 1
ATOM 8077 N N . GLY A 1 1032 ? 2.997 16.846 48.568 1.00 89.75 1032 GLY A N 1
ATOM 8078 C CA . GLY A 1 1032 ? 2.689 16.439 47.195 1.00 89.75 1032 GLY A CA 1
ATOM 8079 C C . GLY A 1 1032 ? 2.039 15.056 47.137 1.00 89.75 1032 GLY A C 1
ATOM 8080 O O . GLY A 1 1032 ? 1.049 14.873 46.436 1.00 89.75 1032 GLY A O 1
ATOM 8081 N N . LEU A 1 1033 ? 2.528 14.116 47.951 1.00 94.12 1033 LEU A N 1
ATOM 8082 C CA . LEU A 1 1033 ? 1.999 12.752 48.036 1.00 94.12 1033 LEU A CA 1
ATOM 8083 C C . LEU A 1 1033 ? 0.545 12.684 48.540 1.00 94.12 1033 LEU A C 1
ATOM 8085 O O . LEU A 1 1033 ? -0.223 11.886 48.008 1.00 94.12 1033 LEU A O 1
ATOM 8089 N N . TYR A 1 1034 ? 0.154 13.510 49.522 1.00 94.44 1034 TYR A N 1
ATOM 8090 C CA . TYR A 1 1034 ? -1.246 13.613 49.979 1.00 94.44 1034 TYR A CA 1
ATOM 8091 C C . TYR A 1 1034 ? -2.143 14.345 48.981 1.00 94.44 1034 TYR A C 1
ATOM 8093 O O . TYR A 1 1034 ? -3.307 13.978 48.816 1.00 94.44 1034 TYR A O 1
ATOM 8101 N N . LYS A 1 1035 ? -1.613 15.387 48.331 1.00 91.12 1035 LYS A N 1
ATOM 8102 C CA . LYS A 1 1035 ? -2.358 16.185 47.354 1.00 91.12 1035 LYS A CA 1
ATOM 8103 C C . LYS A 1 1035 ? -2.678 15.388 46.087 1.00 91.12 1035 LYS A C 1
ATOM 8105 O O . LYS A 1 1035 ? -3.638 15.719 45.408 1.00 91.12 1035 LYS A O 1
ATOM 8110 N N . ASN A 1 1036 ? -1.888 14.369 45.756 1.00 91.38 1036 ASN A N 1
ATOM 8111 C CA . ASN A 1 1036 ? -2.025 13.618 44.513 1.00 91.38 1036 ASN A CA 1
ATOM 8112 C C . ASN A 1 1036 ? -2.033 12.101 44.760 1.00 91.38 1036 ASN A C 1
ATOM 8114 O O . ASN A 1 1036 ? -1.030 11.423 44.528 1.00 91.38 1036 ASN A O 1
ATOM 8118 N N . ILE A 1 1037 ? -3.153 11.560 45.251 1.00 94.62 1037 ILE A N 1
ATOM 8119 C CA . ILE A 1 1037 ? -3.330 10.112 45.424 1.00 94.62 1037 ILE A CA 1
ATOM 8120 C C . ILE A 1 1037 ? -4.078 9.558 44.212 1.00 94.62 1037 ILE A C 1
ATOM 8122 O O . ILE A 1 1037 ? -5.259 9.845 44.031 1.00 94.62 1037 ILE A O 1
ATOM 8126 N N . VAL A 1 1038 ? -3.417 8.759 43.380 1.00 92.69 1038 VAL A N 1
ATOM 8127 C CA . VAL A 1 1038 ? -3.986 8.221 42.138 1.00 92.69 1038 VAL A CA 1
ATOM 8128 C C . VAL A 1 1038 ? -4.410 6.772 42.333 1.00 92.69 1038 VAL A C 1
ATOM 8130 O O . VAL A 1 1038 ? -3.638 5.934 42.795 1.00 92.69 1038 VAL A O 1
ATOM 8133 N N . LEU A 1 1039 ? -5.653 6.474 41.964 1.00 93.12 1039 LEU A N 1
ATOM 8134 C CA . LEU A 1 1039 ? -6.183 5.116 41.963 1.00 93.12 1039 LEU A CA 1
ATOM 8135 C C . LEU A 1 1039 ? -5.899 4.434 40.620 1.00 93.12 1039 LEU A C 1
ATOM 8137 O O . LEU A 1 1039 ? -6.131 5.028 39.570 1.00 93.12 1039 LEU A O 1
ATOM 8141 N N . SER A 1 1040 ? -5.444 3.185 40.656 1.00 91.50 1040 SER A N 1
ATOM 8142 C CA . SER A 1 1040 ? -5.176 2.336 39.492 1.00 91.50 1040 SER A CA 1
ATOM 8143 C C . SER A 1 1040 ? -5.676 0.909 39.742 1.00 91.50 1040 SER A C 1
ATOM 8145 O O . SER A 1 1040 ? -5.718 0.433 40.877 1.00 91.50 1040 SER A O 1
ATOM 8147 N N . GLY A 1 1041 ? -6.083 0.220 38.677 1.00 87.12 1041 GLY A N 1
ATOM 8148 C CA . GLY A 1 1041 ? -6.489 -1.182 38.728 1.00 87.12 1041 GLY A CA 1
ATOM 8149 C C . GLY A 1 1041 ? -7.982 -1.390 38.992 1.00 87.12 1041 GLY A C 1
ATOM 8150 O O . GLY A 1 1041 ? -8.683 -0.541 39.552 1.00 87.12 1041 GLY A O 1
ATOM 8151 N N . GLY A 1 1042 ? -8.489 -2.539 38.533 1.00 85.06 1042 GLY A N 1
ATOM 8152 C CA . GLY A 1 1042 ? -9.922 -2.849 38.490 1.00 85.06 1042 GLY A CA 1
ATOM 8153 C C . GLY A 1 1042 ? -10.606 -2.862 39.858 1.00 85.06 1042 GLY A C 1
ATOM 8154 O O . GLY A 1 1042 ? -11.751 -2.435 39.966 1.00 85.06 1042 GLY A O 1
ATOM 8155 N N . SER A 1 1043 ? -9.905 -3.257 40.919 1.00 88.19 1043 SER A N 1
ATOM 8156 C CA . SER A 1 1043 ? -10.476 -3.320 42.272 1.00 88.19 1043 SER A CA 1
ATOM 8157 C C . SER A 1 1043 ? -10.645 -1.936 42.919 1.00 88.19 1043 SER A C 1
ATOM 8159 O O . SER A 1 1043 ? -11.295 -1.819 43.951 1.00 88.19 1043 SER A O 1
ATOM 8161 N N . THR A 1 1044 ? -10.122 -0.865 42.309 1.00 90.44 1044 THR A N 1
ATOM 8162 C CA . THR A 1 1044 ? -10.371 0.524 42.752 1.00 90.44 1044 THR A CA 1
ATOM 8163 C C . THR A 1 1044 ? -11.596 1.164 42.086 1.00 90.44 1044 THR A C 1
ATOM 8165 O O . THR A 1 1044 ? -11.951 2.301 42.403 1.00 90.44 1044 THR A O 1
ATOM 8168 N N . MET A 1 1045 ? -12.251 0.444 41.165 1.00 89.12 1045 MET A N 1
ATOM 8169 C CA . MET A 1 1045 ? -13.378 0.935 40.360 1.00 89.12 1045 MET A CA 1
ATOM 8170 C C . MET A 1 1045 ? -14.729 0.878 41.075 1.00 89.12 1045 MET A C 1
ATOM 8172 O O . MET A 1 1045 ? -15.719 1.358 40.521 1.00 89.12 1045 MET A O 1
ATOM 8176 N N . PHE A 1 1046 ? -14.802 0.300 42.279 1.00 89.81 1046 PHE A N 1
ATOM 8177 C CA . PHE A 1 1046 ? -16.058 0.239 43.020 1.00 89.81 1046 PHE A CA 1
ATOM 8178 C C . PHE A 1 1046 ? -16.638 1.640 43.210 1.00 89.81 1046 PHE A C 1
ATOM 8180 O O . PHE A 1 1046 ? -15.936 2.602 43.547 1.00 89.81 1046 PHE A O 1
ATOM 8187 N N . GLN A 1 1047 ? -17.951 1.755 43.019 1.00 87.69 1047 GLN A N 1
ATOM 8188 C CA . GLN A 1 1047 ? -18.635 3.028 43.179 1.00 87.69 1047 GLN A CA 1
ATOM 8189 C C . GLN A 1 1047 ? -18.355 3.597 44.581 1.00 87.69 1047 GLN A C 1
ATOM 8191 O O . GLN A 1 1047 ? -18.414 2.883 45.577 1.00 87.69 1047 GLN A O 1
ATOM 8196 N N . HIS A 1 1048 ? -18.030 4.891 44.643 1.00 90.81 1048 HIS A N 1
ATOM 8197 C CA . HIS A 1 1048 ? -17.686 5.637 45.864 1.00 90.81 1048 HIS A CA 1
ATOM 8198 C C . HIS A 1 1048 ? -16.369 5.265 46.574 1.00 90.81 1048 HIS A C 1
ATOM 8200 O O . HIS A 1 1048 ? -16.045 5.918 47.569 1.00 90.81 1048 HIS A O 1
ATOM 8206 N N . PHE A 1 1049 ? -15.560 4.340 46.046 1.00 92.69 1049 PHE A N 1
ATOM 8207 C CA . PHE A 1 1049 ? -14.285 3.926 46.652 1.00 92.69 1049 PHE A CA 1
ATOM 8208 C C . PHE A 1 1049 ? -13.341 5.100 46.954 1.00 92.69 1049 PHE A C 1
ATOM 8210 O O . PHE A 1 1049 ? -12.951 5.312 48.103 1.00 92.69 1049 PHE A O 1
ATOM 8217 N N . GLY A 1 1050 ? -13.041 5.932 45.950 1.00 91.81 1050 GLY A N 1
ATOM 8218 C CA . GLY A 1 1050 ? -12.152 7.086 46.128 1.00 91.81 1050 GLY A CA 1
ATOM 8219 C C . GLY A 1 1050 ? -12.693 8.141 47.099 1.00 91.81 1050 GLY A C 1
ATOM 8220 O O . GLY A 1 1050 ? -11.930 8.716 47.871 1.00 91.81 1050 GLY A O 1
ATOM 8221 N N . ASN A 1 1051 ? -14.014 8.355 47.128 1.00 91.81 1051 ASN A N 1
ATOM 8222 C CA . ASN A 1 1051 ? -14.644 9.303 48.054 1.00 91.81 1051 ASN A CA 1
ATOM 8223 C C . ASN A 1 1051 ? -14.526 8.826 49.507 1.00 91.81 1051 ASN A C 1
ATOM 8225 O O . ASN A 1 1051 ? -14.232 9.628 50.395 1.00 91.81 1051 ASN A O 1
ATOM 8229 N N . ARG A 1 1052 ? -14.747 7.525 49.737 1.00 92.81 1052 ARG A N 1
ATOM 8230 C CA . ARG A 1 1052 ? -14.602 6.892 51.050 1.00 92.81 1052 ARG A CA 1
ATOM 8231 C C . ARG A 1 1052 ? -13.164 7.000 51.545 1.00 92.81 1052 ARG A C 1
ATOM 8233 O O . ARG A 1 1052 ? -12.939 7.509 52.640 1.00 92.81 1052 ARG A O 1
ATOM 8240 N N . LEU A 1 1053 ? -12.206 6.614 50.703 1.00 94.88 1053 LEU A N 1
ATOM 8241 C CA . LEU A 1 1053 ? -10.784 6.697 51.016 1.00 94.88 1053 LEU A CA 1
ATOM 8242 C C . LEU A 1 1053 ? -10.347 8.135 51.329 1.00 94.88 1053 LEU A C 1
ATOM 8244 O O . LEU A 1 1053 ? -9.700 8.364 52.347 1.00 94.88 1053 LEU A O 1
ATOM 8248 N N . LYS A 1 1054 ? -10.745 9.115 50.505 1.00 94.62 1054 LYS A N 1
ATOM 8249 C CA . LYS A 1 1054 ? -10.425 10.535 50.721 1.00 94.62 1054 LYS A CA 1
ATOM 8250 C C . LYS A 1 1054 ? -10.928 11.033 52.074 1.00 94.62 1054 LYS A C 1
ATOM 8252 O O . LYS A 1 1054 ? -10.190 11.703 52.793 1.00 94.62 1054 LYS A O 1
ATOM 8257 N N . ARG A 1 1055 ? -12.182 10.722 52.415 1.00 93.62 1055 ARG A N 1
ATOM 8258 C CA . ARG A 1 1055 ? -12.806 11.122 53.683 1.00 93.62 1055 ARG A CA 1
ATOM 8259 C C . ARG A 1 1055 ? -12.055 10.531 54.874 1.00 93.62 1055 ARG A C 1
ATOM 8261 O O . ARG A 1 1055 ? -11.667 11.274 55.773 1.00 93.62 1055 ARG A O 1
ATOM 8268 N N . ASP A 1 1056 ? -11.848 9.218 54.869 1.00 93.69 1056 ASP A N 1
ATOM 8269 C CA . ASP A 1 1056 ? -11.246 8.504 55.996 1.00 93.69 1056 ASP A CA 1
ATOM 8270 C C . ASP A 1 1056 ? -9.773 8.924 56.184 1.00 93.69 1056 ASP A C 1
ATOM 8272 O O . ASP A 1 1056 ? -9.346 9.205 57.304 1.00 93.69 1056 ASP A O 1
ATOM 8276 N N . LEU A 1 1057 ? -9.028 9.112 55.087 1.00 94.88 1057 LEU A N 1
ATOM 8277 C CA . LEU A 1 1057 ? -7.654 9.619 55.121 1.00 94.88 1057 LEU A CA 1
ATOM 8278 C C . LEU A 1 1057 ? -7.575 11.070 55.618 1.00 94.88 1057 LEU A C 1
ATOM 8280 O O . LEU A 1 1057 ? -6.717 11.396 56.438 1.00 94.88 1057 LEU A O 1
ATOM 8284 N N . LYS A 1 1058 ? -8.489 11.949 55.183 1.00 93.69 1058 LYS A N 1
ATOM 8285 C CA . LYS A 1 1058 ? -8.546 13.338 55.668 1.00 93.69 1058 LYS A CA 1
ATOM 8286 C C . LYS A 1 1058 ? -8.773 13.390 57.180 1.00 93.69 1058 LYS A C 1
ATOM 8288 O O . LYS A 1 1058 ? -8.101 14.162 57.858 1.00 93.69 1058 LYS A O 1
ATOM 8293 N N . HIS A 1 1059 ? -9.645 12.533 57.716 1.00 93.06 1059 HIS A N 1
ATOM 8294 C CA . HIS A 1 1059 ? -9.851 12.415 59.161 1.00 93.06 1059 HIS A CA 1
ATOM 8295 C C . HIS A 1 1059 ? -8.594 11.955 59.914 1.00 93.06 1059 HIS A C 1
ATOM 8297 O O . HIS A 1 1059 ? -8.325 12.479 60.997 1.00 93.06 1059 HIS A O 1
ATOM 8303 N N . LEU A 1 1060 ? -7.819 11.010 59.367 1.00 93.56 1060 LEU A N 1
ATOM 8304 C CA . LEU A 1 1060 ? -6.548 10.571 59.964 1.00 93.56 1060 LEU A CA 1
ATOM 8305 C C . LEU A 1 1060 ? -5.518 11.708 60.000 1.00 93.56 1060 LEU A C 1
ATOM 8307 O O . LEU A 1 1060 ? -4.918 11.974 61.045 1.00 93.56 1060 LEU A O 1
ATOM 8311 N N . VAL A 1 1061 ? -5.361 12.415 58.878 1.00 91.44 1061 VAL A N 1
ATOM 8312 C CA . VAL A 1 1061 ? -4.435 13.547 58.748 1.00 91.44 1061 VAL A CA 1
ATOM 8313 C C . VAL A 1 1061 ? -4.814 14.679 59.706 1.00 91.44 1061 VAL A C 1
ATOM 8315 O O . VAL A 1 1061 ? -3.950 15.173 60.430 1.00 91.44 1061 VAL A O 1
ATOM 8318 N N . ASP A 1 1062 ? -6.094 15.057 59.764 1.00 90.19 1062 ASP A N 1
ATOM 8319 C CA . ASP A 1 1062 ? -6.581 16.121 60.650 1.00 90.19 1062 ASP A CA 1
ATOM 8320 C C . ASP A 1 1062 ? -6.376 15.764 62.122 1.00 90.19 1062 ASP A C 1
ATOM 8322 O O . ASP A 1 1062 ? -5.811 16.556 62.872 1.00 90.19 1062 ASP A O 1
ATOM 8326 N N . ARG A 1 1063 ? -6.713 14.530 62.520 1.00 89.69 1063 ARG A N 1
ATOM 8327 C CA . ARG A 1 1063 ? -6.483 14.047 63.888 1.00 89.69 1063 ARG A CA 1
ATOM 8328 C C . ARG A 1 1063 ? -5.003 14.127 64.276 1.00 89.69 1063 ARG A C 1
ATOM 8330 O O . ARG A 1 1063 ? -4.682 14.526 65.396 1.00 89.69 1063 ARG A O 1
ATOM 8337 N N . ARG A 1 1064 ? -4.089 13.765 63.366 1.00 88.94 1064 ARG A N 1
ATOM 8338 C CA . ARG A 1 1064 ? -2.637 13.863 63.597 1.00 88.94 1064 ARG A CA 1
ATOM 8339 C C . ARG A 1 1064 ? -2.163 15.317 63.711 1.00 88.94 1064 ARG A C 1
ATOM 8341 O O . ARG A 1 1064 ? -1.303 15.611 64.548 1.00 88.94 1064 ARG A O 1
ATOM 8348 N N . LEU A 1 1065 ? -2.691 16.220 62.883 1.00 85.44 1065 LEU A N 1
ATOM 8349 C CA . LEU A 1 1065 ? -2.390 17.654 62.956 1.00 85.44 1065 LEU A CA 1
ATOM 8350 C C . LEU A 1 1065 ? -2.897 18.269 64.267 1.00 85.44 1065 LEU A C 1
ATOM 8352 O O . LEU A 1 1065 ? -2.138 18.991 64.915 1.00 85.44 1065 LEU A O 1
ATOM 8356 N N . ASP A 1 1066 ? -4.113 17.926 64.694 1.00 84.25 1066 ASP A N 1
ATOM 8357 C CA . ASP A 1 1066 ? -4.693 18.378 65.961 1.00 84.25 1066 ASP A CA 1
ATOM 8358 C C . ASP A 1 1066 ? -3.862 17.888 67.155 1.00 84.25 1066 ASP A C 1
ATOM 8360 O O . ASP A 1 1066 ? -3.506 18.674 68.036 1.00 84.25 1066 ASP A O 1
ATOM 8364 N N . ALA A 1 1067 ? -3.462 16.611 67.151 1.00 84.00 1067 ALA A N 1
ATOM 8365 C CA . ALA A 1 1067 ? -2.600 16.042 68.186 1.00 84.00 1067 ALA A CA 1
ATOM 8366 C C . ALA A 1 1067 ? -1.221 16.736 68.248 1.00 84.00 1067 ALA A C 1
ATOM 8368 O O . ALA A 1 1067 ? -0.720 17.031 69.335 1.00 84.00 1067 ALA A O 1
ATOM 8369 N N . SER A 1 1068 ? -0.631 17.063 67.091 1.00 81.19 1068 SER A N 1
ATOM 8370 C CA . SER A 1 1068 ? 0.655 17.781 67.002 1.00 81.19 1068 SER A CA 1
ATOM 8371 C C . SER A 1 1068 ? 0.558 19.231 67.492 1.00 81.19 1068 SER A C 1
ATOM 8373 O O . SER A 1 1068 ? 1.469 19.727 68.162 1.00 81.19 1068 SER A O 1
ATOM 8375 N N . ALA A 1 1069 ? -0.553 19.908 67.191 1.00 79.75 1069 ALA A N 1
ATOM 8376 C CA . ALA A 1 1069 ? -0.835 21.264 67.655 1.00 79.75 1069 ALA A CA 1
ATOM 8377 C C . ALA A 1 1069 ? -1.031 21.313 69.180 1.00 79.75 1069 ALA A C 1
ATOM 8379 O O . ALA A 1 1069 ? -0.498 22.210 69.843 1.00 79.75 1069 ALA A O 1
ATOM 8380 N N . LEU A 1 1070 ? -1.734 20.320 69.741 1.00 80.75 1070 LEU A N 1
ATOM 8381 C CA . LEU A 1 1070 ? -1.920 20.172 71.185 1.00 80.75 1070 LEU A CA 1
ATOM 8382 C C . LEU A 1 1070 ? -0.579 19.920 71.897 1.00 80.75 1070 LEU A C 1
ATOM 8384 O O . LEU A 1 1070 ? -0.278 20.573 72.895 1.00 80.75 1070 LEU A O 1
ATOM 8388 N N . ALA A 1 1071 ? 0.258 19.032 71.347 1.00 77.94 1071 ALA A N 1
ATOM 8389 C CA . ALA A 1 1071 ? 1.572 18.694 71.900 1.00 77.94 1071 ALA A CA 1
ATOM 8390 C C . ALA A 1 1071 ? 2.583 19.856 71.836 1.00 77.94 1071 ALA A C 1
ATOM 8392 O O . ALA A 1 1071 ? 3.463 19.961 72.687 1.00 77.94 1071 ALA A O 1
ATOM 8393 N N . SER A 1 1072 ? 2.432 20.761 70.865 1.00 75.00 1072 SER A N 1
ATOM 8394 C CA . SER A 1 1072 ? 3.297 21.938 70.678 1.00 75.00 1072 SER A CA 1
ATOM 8395 C C . SER A 1 1072 ? 2.828 23.175 71.463 1.00 75.00 1072 SER A C 1
ATOM 8397 O O . SER A 1 1072 ? 3.254 24.293 71.170 1.00 75.00 1072 SER A O 1
ATOM 8399 N N . GLY A 1 1073 ? 1.894 23.020 72.413 1.00 69.38 1073 GLY A N 1
ATOM 8400 C CA . GLY A 1 1073 ? 1.360 24.132 73.209 1.00 69.38 1073 GLY A CA 1
ATOM 8401 C C . GLY A 1 1073 ? 0.608 25.181 72.380 1.00 69.38 1073 GLY A C 1
ATOM 8402 O O . GLY A 1 1073 ? 0.550 26.343 72.770 1.00 69.38 1073 GLY A O 1
ATOM 8403 N N . SER A 1 1074 ? 0.059 24.797 71.220 1.00 66.12 1074 SER A N 1
ATOM 8404 C CA . SER A 1 1074 ? -0.608 25.688 70.252 1.00 66.12 1074 SER A CA 1
ATOM 8405 C C . SER A 1 1074 ? 0.265 26.803 69.644 1.00 66.12 1074 SER A C 1
ATOM 8407 O O . SER A 1 1074 ? -0.270 27.717 69.016 1.00 66.12 1074 SER A O 1
ATOM 8409 N N . VAL A 1 1075 ? 1.596 26.729 69.780 1.00 60.56 1075 VAL A N 1
ATOM 8410 C CA . VAL A 1 1075 ? 2.542 27.729 69.236 1.00 60.56 1075 VAL A CA 1
ATOM 8411 C C . VAL A 1 1075 ? 2.763 27.555 67.723 1.00 60.56 1075 VAL A C 1
ATOM 8413 O O . VAL A 1 1075 ? 2.984 28.529 67.009 1.00 60.56 1075 VAL A O 1
ATOM 8416 N N . LEU A 1 1076 ? 2.644 26.325 67.213 1.00 58.88 1076 LEU A N 1
ATOM 8417 C CA . LEU A 1 1076 ? 2.754 25.977 65.792 1.00 58.88 1076 LEU A CA 1
ATOM 8418 C C . LEU A 1 1076 ? 1.378 25.558 65.252 1.00 58.88 1076 LEU A C 1
ATOM 8420 O O . LEU A 1 1076 ? 0.946 24.424 65.451 1.00 58.88 1076 LEU A O 1
ATOM 8424 N N . LYS A 1 1077 ? 0.678 26.465 64.557 1.00 61.16 1077 LYS A N 1
ATOM 8425 C CA . LYS A 1 1077 ? -0.523 26.121 63.775 1.00 61.16 1077 LYS A CA 1
ATOM 8426 C C . LYS A 1 1077 ? -0.107 25.708 62.363 1.00 61.16 1077 LYS A C 1
ATOM 8428 O O . LYS A 1 1077 ? 0.465 26.508 61.628 1.00 61.16 1077 LYS A O 1
ATOM 8433 N N . SER A 1 1078 ? -0.378 24.455 61.997 1.00 67.25 1078 SER A N 1
ATOM 8434 C CA . SER A 1 1078 ? -0.132 23.937 60.644 1.00 67.25 1078 SER A CA 1
ATOM 8435 C C . SER A 1 1078 ? -0.999 24.664 59.611 1.00 67.25 1078 SER A C 1
ATOM 8437 O O . SER A 1 1078 ? -2.150 24.995 59.888 1.00 67.25 1078 SER A O 1
ATOM 8439 N N . SER A 1 1079 ? -0.478 24.852 58.396 1.00 65.25 1079 SER A N 1
ATOM 8440 C CA . SER A 1 1079 ? -1.214 25.408 57.249 1.00 65.25 1079 SER A CA 1
ATOM 8441 C C . SER A 1 1079 ? -2.253 24.452 56.639 1.00 65.25 1079 SER A C 1
ATOM 8443 O O . SER A 1 1079 ? -2.810 24.749 55.586 1.00 65.25 1079 SER A O 1
ATOM 8445 N N . GLY A 1 1080 ? -2.530 23.323 57.300 1.00 74.12 1080 GLY A N 1
ATOM 8446 C CA . GLY A 1 1080 ? -3.351 22.241 56.763 1.00 74.12 1080 GLY A CA 1
ATOM 8447 C C . GLY A 1 1080 ? -2.599 21.424 55.710 1.00 74.12 1080 GLY A C 1
ATOM 8448 O O . GLY A 1 1080 ? -1.620 21.878 55.113 1.00 74.12 1080 GLY A O 1
ATOM 8449 N N . VAL A 1 1081 ? -3.037 20.183 55.506 1.00 85.94 1081 VAL A N 1
ATOM 8450 C CA . VAL A 1 1081 ? -2.567 19.322 54.415 1.00 85.94 1081 VAL A CA 1
ATOM 8451 C C . VAL A 1 1081 ? -3.764 19.036 53.520 1.00 85.94 1081 VAL A C 1
ATOM 8453 O O . VAL A 1 1081 ? -4.799 18.554 53.985 1.00 85.94 1081 VAL A O 1
ATOM 8456 N N . GLU A 1 1082 ? -3.635 19.385 52.245 1.00 89.12 1082 GLU A N 1
ATOM 8457 C CA . GLU A 1 1082 ? -4.624 19.043 51.232 1.00 89.12 1082 GLU A CA 1
ATOM 8458 C C . GLU A 1 1082 ? -4.515 17.547 50.921 1.00 89.12 1082 GLU A C 1
ATOM 8460 O O . GLU A 1 1082 ? -3.426 17.049 50.643 1.00 89.12 1082 GLU A O 1
ATOM 8465 N N . VAL A 1 1083 ? -5.641 16.838 51.009 1.00 92.31 1083 VAL A N 1
ATOM 8466 C CA . VAL A 1 1083 ? -5.741 15.416 50.668 1.00 92.31 1083 VAL A CA 1
ATOM 8467 C C . VAL A 1 1083 ? -6.678 15.304 49.483 1.00 92.31 1083 VAL A C 1
ATOM 8469 O O . VAL A 1 1083 ? -7.849 15.679 49.602 1.00 92.31 1083 VAL A O 1
ATOM 8472 N N . ASP A 1 1084 ? -6.189 14.781 48.363 1.00 92.06 1084 ASP A N 1
ATOM 8473 C CA . ASP A 1 1084 ? -7.028 14.508 47.202 1.00 92.06 1084 ASP A CA 1
ATOM 8474 C C . ASP A 1 1084 ? -6.794 13.107 46.645 1.00 92.06 1084 ASP A C 1
ATOM 8476 O O . ASP A 1 1084 ? -5.671 12.612 46.603 1.00 92.06 1084 ASP A O 1
ATOM 8480 N N . VAL A 1 1085 ? -7.895 12.475 46.234 1.00 92.25 1085 VAL A N 1
ATOM 8481 C CA . VAL A 1 1085 ? -7.910 11.135 45.647 1.00 92.25 1085 VAL A CA 1
ATOM 8482 C C . VAL A 1 1085 ? -8.493 11.249 44.248 1.00 92.25 1085 VAL A C 1
ATOM 8484 O O . VAL A 1 1085 ? -9.671 11.576 44.064 1.00 92.25 1085 VAL A O 1
ATOM 8487 N N . ILE A 1 1086 ? -7.654 10.977 43.260 1.00 86.88 1086 ILE A N 1
ATOM 8488 C CA . ILE A 1 1086 ? -7.951 11.130 41.847 1.00 86.88 1086 ILE A CA 1
ATOM 8489 C C . ILE A 1 1086 ? -8.446 9.795 41.299 1.00 86.88 1086 ILE A C 1
ATOM 8491 O O . ILE A 1 1086 ? -7.733 8.793 41.262 1.00 86.88 1086 ILE A O 1
ATOM 8495 N N . SER A 1 1087 ? -9.694 9.816 40.845 1.00 81.81 1087 SER A N 1
ATOM 8496 C CA . SER A 1 1087 ? -10.306 8.776 40.018 1.00 81.81 1087 SER A CA 1
ATOM 8497 C C . SER A 1 1087 ? -10.450 9.303 38.592 1.00 81.81 1087 SER A C 1
ATOM 8499 O O . SER A 1 1087 ? -10.655 10.501 38.378 1.00 81.81 1087 SER A O 1
ATOM 8501 N N . HIS A 1 1088 ? -10.325 8.423 37.603 1.00 74.88 1088 HIS A N 1
ATOM 8502 C CA . HIS A 1 1088 ? -10.442 8.783 36.193 1.00 74.88 1088 HIS A CA 1
ATOM 8503 C C . HIS A 1 1088 ? -11.070 7.637 35.396 1.00 74.88 1088 HIS A C 1
ATOM 8505 O O . HIS A 1 1088 ? -10.957 6.468 35.751 1.00 74.88 1088 HIS A O 1
ATOM 8511 N N . LYS A 1 1089 ? -11.711 7.956 34.264 1.00 69.62 1089 LYS A N 1
ATOM 8512 C CA . LYS A 1 1089 ? -12.473 6.975 33.463 1.00 69.62 1089 LYS A CA 1
ATOM 8513 C C . LYS A 1 1089 ? -11.640 5.791 32.943 1.00 69.62 1089 LYS A C 1
ATOM 8515 O O . LYS A 1 1089 ? -12.208 4.792 32.523 1.00 69.62 1089 LYS A O 1
ATOM 8520 N N . ARG A 1 1090 ? -10.306 5.904 32.953 1.00 72.44 1090 ARG A N 1
ATOM 8521 C CA . ARG A 1 1090 ? -9.367 4.901 32.424 1.00 72.44 1090 ARG A CA 1
ATOM 8522 C C . ARG A 1 1090 ? -8.650 4.107 33.524 1.00 72.44 1090 ARG A C 1
ATOM 8524 O O . ARG A 1 1090 ? -7.695 3.417 33.208 1.00 72.44 1090 ARG A O 1
ATOM 8531 N N . GLN A 1 1091 ? -9.095 4.181 34.783 1.00 82.38 1091 GLN A N 1
ATOM 8532 C CA . GLN A 1 1091 ? -8.476 3.517 35.946 1.00 82.38 1091 GLN A CA 1
ATOM 8533 C C . GLN A 1 1091 ? -8.172 2.024 35.731 1.00 82.38 1091 GLN A C 1
ATOM 8535 O O . GLN A 1 1091 ? -7.100 1.551 36.104 1.00 82.38 1091 GLN A O 1
ATOM 8540 N N . ARG A 1 1092 ? -9.076 1.290 35.065 1.00 81.50 1092 ARG A N 1
ATOM 8541 C CA . ARG A 1 1092 ? -8.888 -0.134 34.727 1.00 81.50 1092 ARG A CA 1
ATOM 8542 C C . ARG A 1 1092 ? -7.638 -0.393 33.874 1.00 81.50 1092 ARG A C 1
ATOM 8544 O O . ARG A 1 1092 ? -7.021 -1.442 34.015 1.00 81.50 1092 ARG A O 1
ATOM 8551 N N . TYR A 1 1093 ? -7.273 0.552 33.010 1.00 82.00 1093 TYR A N 1
ATOM 8552 C CA . TYR A 1 1093 ? -6.145 0.458 32.078 1.00 82.00 1093 TYR A CA 1
ATOM 8553 C C . TYR A 1 1093 ? -5.163 1.620 32.270 1.00 82.00 1093 TYR A C 1
ATOM 8555 O O . TYR A 1 1093 ? -4.498 2.028 31.319 1.00 82.00 1093 TYR A O 1
ATOM 8563 N N . ALA A 1 1094 ? -5.099 2.189 33.481 1.00 85.50 1094 ALA A N 1
ATOM 8564 C CA . ALA A 1 1094 ? -4.353 3.415 33.753 1.00 85.50 1094 ALA A CA 1
ATOM 8565 C C . ALA A 1 1094 ? -2.880 3.255 33.387 1.00 85.50 1094 ALA A C 1
ATOM 8567 O O . ALA A 1 1094 ? -2.342 4.065 32.643 1.00 85.50 1094 ALA A O 1
ATOM 8568 N N . VAL A 1 1095 ? -2.269 2.155 33.822 1.00 87.75 1095 VAL A N 1
ATOM 8569 C CA . VAL A 1 1095 ? -0.879 1.808 33.512 1.00 87.75 1095 VAL A CA 1
ATOM 8570 C C . VAL A 1 1095 ? -0.626 1.783 32.000 1.00 87.75 1095 VAL A C 1
ATOM 8572 O O . VAL A 1 1095 ? 0.285 2.453 31.522 1.00 87.75 1095 VAL A O 1
ATOM 8575 N N . TRP A 1 1096 ? -1.448 1.059 31.231 1.00 86.12 1096 TRP A N 1
ATOM 8576 C CA . TRP A 1 1096 ? -1.295 0.985 29.774 1.00 86.12 1096 TRP A CA 1
ATOM 8577 C C . TRP A 1 1096 ? -1.473 2.356 29.119 1.00 86.12 1096 TRP A C 1
ATOM 8579 O O . TRP A 1 1096 ? -0.660 2.763 28.295 1.00 86.12 1096 TRP A O 1
ATOM 8589 N N . PHE A 1 1097 ? -2.507 3.101 29.518 1.00 83.25 1097 PHE A N 1
ATOM 8590 C CA . PHE A 1 1097 ? -2.778 4.416 28.954 1.00 83.25 1097 PHE A CA 1
ATOM 8591 C C . PHE A 1 1097 ? -1.649 5.411 29.255 1.00 83.25 1097 PHE A C 1
ATOM 8593 O O . PHE A 1 1097 ? -1.206 6.122 28.356 1.00 83.25 1097 PHE A O 1
ATOM 8600 N N . GLY A 1 1098 ? -1.142 5.426 30.487 1.00 86.62 1098 GLY A N 1
ATOM 8601 C CA . GLY A 1 1098 ? 0.012 6.234 30.865 1.00 86.62 1098 GLY A CA 1
ATOM 8602 C C . GLY A 1 1098 ? 1.275 5.843 30.105 1.00 86.62 1098 GLY A C 1
ATOM 8603 O O . GLY A 1 1098 ? 1.968 6.721 29.603 1.00 86.62 1098 GLY A O 1
ATOM 8604 N N . GLY A 1 1099 ? 1.521 4.540 29.930 1.00 88.31 1099 GLY A N 1
ATOM 8605 C CA . GLY A 1 1099 ? 2.586 4.024 29.067 1.00 88.31 1099 GLY A CA 1
ATOM 8606 C C . GLY A 1 1099 ? 2.459 4.518 27.628 1.00 88.31 1099 GLY A C 1
ATOM 8607 O O . GLY A 1 1099 ? 3.421 5.046 27.084 1.00 88.31 1099 GLY A O 1
ATOM 8608 N N . SER A 1 1100 ? 1.260 4.446 27.040 1.00 83.12 1100 SER A N 1
ATOM 8609 C CA . SER A 1 1100 ? 1.007 4.945 25.680 1.00 83.12 1100 SER A CA 1
ATOM 8610 C C . SER A 1 1100 ? 1.250 6.451 25.554 1.00 83.12 1100 SER A C 1
ATOM 8612 O O . SER A 1 1100 ? 1.781 6.915 24.548 1.00 83.12 1100 SER A O 1
ATOM 8614 N N . LEU A 1 1101 ? 0.899 7.219 26.591 1.00 81.81 1101 LEU A N 1
ATOM 8615 C CA . LEU A 1 1101 ? 1.097 8.659 26.610 1.00 81.81 1101 LEU A CA 1
ATOM 8616 C C . LEU A 1 1101 ? 2.586 8.994 26.695 1.00 81.81 1101 LEU A C 1
ATOM 8618 O O . LEU A 1 1101 ? 3.054 9.803 25.900 1.00 81.81 1101 LEU A O 1
ATOM 8622 N N . LEU A 1 1102 ? 3.338 8.343 27.586 1.00 83.69 1102 LEU A N 1
ATOM 8623 C CA . LEU A 1 1102 ? 4.786 8.541 27.680 1.00 83.69 1102 LEU A CA 1
ATOM 8624 C C . LEU A 1 1102 ? 5.507 8.099 26.404 1.00 83.69 1102 LEU A C 1
ATOM 8626 O O . LEU A 1 1102 ? 6.348 8.841 25.914 1.00 83.69 1102 LEU A O 1
ATOM 8630 N N . ALA A 1 1103 ? 5.138 6.954 25.825 1.00 84.75 1103 ALA A N 1
ATOM 8631 C CA . ALA A 1 1103 ? 5.729 6.456 24.582 1.00 84.75 1103 ALA A CA 1
ATOM 8632 C C . ALA A 1 1103 ? 5.461 7.366 23.368 1.00 84.75 1103 ALA A C 1
ATOM 8634 O O . ALA A 1 1103 ? 6.209 7.332 22.396 1.00 84.75 1103 ALA A O 1
ATOM 8635 N N . SER A 1 1104 ? 4.414 8.199 23.422 1.00 77.19 1104 SER A N 1
ATOM 8636 C CA . SER A 1 1104 ? 4.115 9.190 22.377 1.00 77.19 1104 SER A CA 1
ATOM 8637 C C . SER A 1 1104 ? 4.944 10.478 22.474 1.00 77.19 1104 SER A C 1
ATOM 8639 O O . SER A 1 1104 ? 4.906 11.297 21.556 1.00 77.19 1104 SER A O 1
ATOM 8641 N N . LEU A 1 1105 ? 5.672 10.679 23.576 1.00 78.81 1105 LEU A N 1
ATOM 8642 C CA . LEU A 1 1105 ? 6.514 11.854 23.779 1.00 78.81 1105 LEU A CA 1
ATOM 8643 C C . LEU A 1 1105 ? 7.895 11.648 23.130 1.00 78.81 1105 LEU A C 1
ATOM 8645 O O . LEU A 1 1105 ? 8.452 10.556 23.242 1.00 78.81 1105 LEU A O 1
ATOM 8649 N N . PRO A 1 1106 ? 8.496 12.671 22.490 1.00 75.44 1106 PRO A N 1
ATOM 8650 C CA . PRO A 1 1106 ? 9.824 12.555 21.877 1.00 75.44 1106 PRO A CA 1
ATOM 8651 C C . PRO A 1 1106 ? 10.923 12.056 22.833 1.00 75.44 1106 PRO A C 1
ATOM 8653 O O . PRO A 1 1106 ? 11.824 11.331 22.416 1.00 75.44 1106 PRO A O 1
ATOM 8656 N N . GLU A 1 1107 ? 10.828 12.398 24.120 1.00 80.38 1107 GLU A N 1
ATOM 8657 C CA . GLU A 1 1107 ? 11.775 12.019 25.177 1.00 80.38 1107 GLU A CA 1
ATOM 8658 C C . GLU A 1 1107 ? 11.803 10.507 25.462 1.00 80.38 1107 GLU A C 1
ATOM 8660 O O . GLU A 1 1107 ? 12.736 10.001 26.098 1.00 80.38 1107 GLU A O 1
ATOM 8665 N N . PHE A 1 1108 ? 10.796 9.763 24.995 1.00 85.94 1108 PHE A N 1
ATOM 8666 C CA . PHE A 1 1108 ? 10.736 8.312 25.137 1.00 85.94 1108 PHE A CA 1
ATOM 8667 C C . PHE A 1 1108 ? 11.924 7.620 24.473 1.00 85.94 1108 PHE A C 1
ATOM 8669 O O . PHE A 1 1108 ? 12.591 6.805 25.111 1.00 85.94 1108 PHE A O 1
ATOM 8676 N N . TYR A 1 1109 ? 12.234 7.982 23.228 1.00 83.81 1109 TYR A N 1
ATOM 8677 C CA . TYR A 1 1109 ? 13.294 7.331 22.456 1.00 83.81 1109 TYR A CA 1
ATOM 8678 C C . TYR A 1 1109 ? 14.669 7.537 23.090 1.00 83.81 1109 TYR A C 1
ATOM 8680 O O . TYR A 1 1109 ? 15.475 6.614 23.144 1.00 83.81 1109 TYR A O 1
ATOM 8688 N N . THR A 1 1110 ? 14.914 8.721 23.655 1.00 84.81 1110 THR A N 1
ATOM 8689 C CA . THR A 1 1110 ? 16.153 9.020 24.388 1.00 84.81 1110 THR A CA 1
ATOM 8690 C C . THR A 1 1110 ? 16.236 8.320 25.746 1.00 84.81 1110 THR A C 1
ATOM 8692 O O . THR A 1 1110 ? 17.325 8.158 26.285 1.00 84.81 1110 THR A O 1
ATOM 8695 N N . SER A 1 1111 ? 15.097 7.906 26.308 1.00 86.00 1111 SER A N 1
ATOM 8696 C CA . SER A 1 1111 ? 15.024 7.211 27.599 1.00 86.00 1111 SER A CA 1
ATOM 8697 C C . SER A 1 1111 ? 15.111 5.685 27.468 1.00 86.00 1111 SER A C 1
ATOM 8699 O O . SER A 1 1111 ? 15.176 4.999 28.485 1.00 86.00 1111 SER A O 1
ATOM 8701 N N . CYS A 1 1112 ? 15.086 5.142 26.248 1.00 90.38 1112 CYS A N 1
ATOM 8702 C CA . CYS A 1 1112 ? 15.213 3.709 25.999 1.00 90.38 1112 CYS A CA 1
ATOM 8703 C C . CYS A 1 1112 ? 16.679 3.263 26.034 1.00 90.38 1112 CYS A C 1
ATOM 8705 O O . CYS A 1 1112 ? 17.572 3.973 25.572 1.00 90.38 1112 CYS A O 1
ATOM 8707 N N . HIS A 1 1113 ? 16.919 2.036 26.489 1.00 92.44 1113 HIS A N 1
ATOM 8708 C CA . HIS A 1 1113 ? 18.156 1.333 26.171 1.00 92.44 1113 HIS A CA 1
ATOM 8709 C C . HIS A 1 1113 ? 18.098 0.895 24.709 1.00 92.44 1113 HIS A C 1
ATOM 8711 O O . HIS A 1 1113 ? 17.113 0.296 24.288 1.00 92.44 1113 HIS A O 1
ATOM 8717 N N . THR A 1 1114 ? 19.122 1.199 23.923 1.00 92.56 1114 THR A N 1
ATOM 8718 C CA . THR A 1 1114 ? 19.189 0.811 22.504 1.00 92.56 1114 THR A CA 1
ATOM 8719 C C . THR A 1 1114 ? 19.867 -0.544 22.334 1.00 92.56 1114 THR A C 1
ATOM 8721 O O . THR A 1 1114 ? 20.684 -0.938 23.169 1.00 92.56 1114 THR A O 1
ATOM 8724 N N . LYS A 1 1115 ? 19.595 -1.228 21.215 1.00 90.12 1115 LYS A N 1
ATOM 8725 C CA . LYS A 1 1115 ? 20.280 -2.479 20.854 1.00 90.12 1115 LYS A CA 1
ATOM 8726 C C . LYS A 1 1115 ? 21.806 -2.338 20.877 1.00 90.12 1115 LYS A C 1
ATOM 8728 O O . LYS A 1 1115 ? 22.486 -3.164 21.469 1.00 90.12 1115 LYS A O 1
ATOM 8733 N N . ALA A 1 1116 ? 22.337 -1.236 20.344 1.00 90.25 1116 ALA A N 1
ATOM 8734 C CA . ALA A 1 1116 ? 23.775 -0.963 20.350 1.00 90.25 1116 ALA A CA 1
ATOM 8735 C C . ALA A 1 1116 ? 24.364 -0.881 21.772 1.00 90.25 1116 ALA A C 1
ATOM 8737 O O . ALA A 1 1116 ? 25.439 -1.416 22.028 1.00 90.25 1116 ALA A O 1
ATOM 8738 N N . GLN A 1 1117 ? 23.654 -0.246 22.710 1.00 91.31 1117 GLN A N 1
ATOM 8739 C CA . GLN A 1 1117 ? 24.087 -0.183 24.109 1.00 91.31 1117 GLN A CA 1
ATOM 8740 C C . GLN A 1 1117 ? 23.976 -1.548 24.806 1.00 91.31 1117 GLN A C 1
ATOM 8742 O O . GLN A 1 1117 ? 24.829 -1.887 25.626 1.00 91.31 1117 GLN A O 1
ATOM 8747 N N . TYR A 1 1118 ? 22.938 -2.330 24.487 1.00 93.81 1118 TYR A N 1
ATOM 8748 C CA . TYR A 1 1118 ? 22.800 -3.703 24.973 1.00 93.81 1118 TYR A CA 1
ATOM 8749 C C . TYR A 1 1118 ? 23.947 -4.587 24.477 1.00 93.81 1118 TYR A C 1
ATOM 8751 O O . TYR A 1 1118 ? 24.530 -5.313 25.271 1.00 93.81 1118 TYR A O 1
ATOM 8759 N N . ASP A 1 1119 ? 24.330 -4.493 23.206 1.00 91.31 1119 ASP A N 1
ATOM 8760 C CA . ASP A 1 1119 ? 25.421 -5.301 22.648 1.00 91.31 1119 ASP A CA 1
ATOM 8761 C C . ASP A 1 1119 ? 26.790 -4.947 23.265 1.00 91.31 1119 ASP A C 1
ATOM 8763 O O . ASP A 1 1119 ? 27.677 -5.797 23.343 1.00 91.31 1119 ASP A O 1
ATOM 8767 N N . GLU A 1 1120 ? 26.965 -3.711 23.751 1.00 93.62 1120 GLU A N 1
ATOM 8768 C CA . GLU A 1 1120 ? 28.178 -3.266 24.450 1.00 93.62 1120 GLU A CA 1
ATOM 8769 C C . GLU A 1 1120 ? 28.227 -3.718 25.924 1.00 93.62 1120 GLU A C 1
ATOM 8771 O O . GLU A 1 1120 ? 29.273 -4.152 26.411 1.00 93.62 1120 GLU A O 1
ATOM 8776 N N . ILE A 1 1121 ? 27.113 -3.592 26.654 1.00 91.75 1121 ILE A N 1
ATOM 8777 C CA . ILE A 1 1121 ? 27.063 -3.730 28.126 1.00 91.75 1121 ILE A CA 1
ATOM 8778 C C . ILE A 1 1121 ? 26.451 -5.074 28.569 1.00 91.75 1121 ILE A C 1
ATOM 8780 O O . ILE A 1 1121 ? 26.651 -5.528 29.703 1.00 91.75 1121 ILE A O 1
ATOM 8784 N N . GLY A 1 1122 ? 25.708 -5.727 27.682 1.00 91.88 1122 GLY A N 1
ATOM 8785 C CA . GLY A 1 1122 ? 24.892 -6.901 27.961 1.00 91.88 1122 GLY A CA 1
ATOM 8786 C C . GLY A 1 1122 ? 23.629 -6.584 28.778 1.00 91.88 1122 GLY A C 1
ATOM 8787 O O . GLY A 1 1122 ? 23.304 -5.418 29.037 1.00 91.88 1122 GLY A O 1
ATOM 8788 N N . PRO A 1 1123 ? 22.928 -7.619 29.270 1.00 90.31 1123 PRO A N 1
ATOM 8789 C CA . PRO A 1 1123 ? 21.627 -7.477 29.935 1.00 90.31 1123 PRO A CA 1
ATOM 8790 C C . PRO A 1 1123 ? 21.664 -6.653 31.224 1.00 90.31 1123 PRO A C 1
ATOM 8792 O O . PRO A 1 1123 ? 20.662 -6.043 31.611 1.00 90.31 1123 PRO A O 1
ATOM 8795 N N . SER A 1 1124 ? 22.843 -6.530 31.839 1.00 91.81 1124 SER A N 1
ATOM 8796 C CA . SER A 1 1124 ? 23.053 -5.731 33.047 1.00 91.81 1124 SER A CA 1
ATOM 8797 C C . SER A 1 1124 ? 22.710 -4.246 32.888 1.00 91.81 1124 SER A C 1
ATOM 8799 O O . SER A 1 1124 ? 22.423 -3.579 33.889 1.00 91.81 1124 SER A O 1
ATOM 8801 N N . ILE A 1 1125 ? 22.661 -3.733 31.648 1.00 90.56 1125 ILE A N 1
ATOM 8802 C CA . ILE A 1 1125 ? 22.244 -2.357 31.350 1.00 90.56 1125 ILE A CA 1
ATOM 8803 C C . ILE A 1 1125 ? 20.841 -2.053 31.891 1.00 90.56 1125 ILE A C 1
ATOM 8805 O O . ILE A 1 1125 ? 20.597 -0.965 32.409 1.00 90.56 1125 ILE A O 1
ATOM 8809 N N . CYS A 1 1126 ? 19.954 -3.052 31.883 1.00 89.19 1126 CYS A N 1
ATOM 8810 C CA . CYS A 1 1126 ? 18.573 -2.918 32.325 1.00 89.19 1126 CYS A CA 1
ATOM 8811 C C . CYS A 1 1126 ? 18.395 -3.045 33.847 1.00 89.19 1126 CYS A C 1
ATOM 8813 O O . CYS A 1 1126 ? 17.270 -2.884 34.317 1.00 89.19 1126 CYS A O 1
ATOM 8815 N N . ARG A 1 1127 ? 19.450 -3.289 34.650 1.00 87.44 1127 ARG A N 1
ATOM 8816 C CA . ARG A 1 1127 ? 19.340 -3.400 36.125 1.00 87.44 1127 ARG A CA 1
ATOM 8817 C C . ARG A 1 1127 ? 18.945 -2.095 36.816 1.00 87.44 1127 ARG A C 1
ATOM 8819 O O . ARG A 1 1127 ? 18.420 -2.129 37.928 1.00 87.44 1127 ARG A O 1
ATOM 8826 N N . ARG A 1 1128 ? 19.267 -0.941 36.223 1.00 76.50 1128 ARG A N 1
ATOM 8827 C CA . ARG A 1 1128 ? 19.013 0.377 36.824 1.00 76.50 1128 ARG A CA 1
ATOM 8828 C C . ARG A 1 1128 ? 17.687 0.941 36.324 1.00 76.50 1128 ARG A C 1
ATOM 8830 O O . ARG A 1 1128 ? 17.365 0.838 35.147 1.00 76.50 1128 ARG A O 1
ATOM 8837 N N . TYR A 1 1129 ? 16.935 1.577 37.219 1.00 75.81 1129 TYR A N 1
ATOM 8838 C CA . TYR A 1 1129 ? 15.734 2.321 36.845 1.00 75.81 1129 TYR A CA 1
ATOM 8839 C C . TYR A 1 1129 ? 16.129 3.563 36.045 1.00 75.81 1129 TYR A C 1
ATOM 8841 O O . TYR A 1 1129 ? 16.845 4.422 36.559 1.00 75.81 1129 TYR A O 1
ATOM 8849 N N . GLN A 1 1130 ? 15.647 3.666 34.808 1.00 75.38 1130 GLN A N 1
ATOM 8850 C CA . GLN A 1 1130 ? 15.815 4.863 33.995 1.00 75.38 1130 GLN A CA 1
ATOM 8851 C C . GLN A 1 1130 ? 14.620 5.795 34.217 1.00 75.38 1130 GLN A C 1
ATOM 8853 O O . GLN A 1 1130 ? 13.463 5.413 34.022 1.00 75.38 1130 GLN A O 1
ATOM 8858 N N . ILE A 1 1131 ? 14.901 7.007 34.694 1.00 76.06 1131 ILE A N 1
ATOM 8859 C CA . ILE A 1 1131 ? 13.873 7.985 35.055 1.00 76.06 1131 ILE A CA 1
ATOM 8860 C C . ILE A 1 1131 ? 13.476 8.752 33.796 1.00 76.06 1131 ILE A C 1
ATOM 8862 O O . ILE A 1 1131 ? 14.313 9.345 33.119 1.00 76.06 1131 ILE A O 1
ATOM 8866 N N . PHE A 1 1132 ? 12.184 8.739 33.482 1.00 72.38 1132 PHE A N 1
ATOM 8867 C CA . PHE A 1 1132 ? 11.653 9.473 32.341 1.00 72.38 1132 PHE A CA 1
ATOM 8868 C C . PHE A 1 1132 ? 11.842 10.985 32.555 1.00 72.38 1132 PHE A C 1
ATOM 8870 O O . PHE A 1 1132 ? 11.369 11.528 33.552 1.00 72.38 1132 PHE A O 1
ATOM 8877 N N . GLY A 1 1133 ? 12.536 11.664 31.636 1.00 61.28 1133 GLY A N 1
ATOM 8878 C CA . GLY A 1 1133 ? 12.786 13.111 31.713 1.00 61.28 1133 GLY A CA 1
ATOM 8879 C C . GLY A 1 1133 ? 14.022 13.542 32.518 1.00 61.28 1133 GLY A C 1
ATOM 8880 O O . GLY A 1 1133 ? 14.272 14.743 32.620 1.00 61.28 1133 GLY A O 1
ATOM 8881 N N . SER A 1 1134 ? 14.833 12.619 33.054 1.00 53.97 1134 SER A N 1
ATOM 8882 C CA . SER A 1 1134 ? 16.165 12.982 33.555 1.00 53.97 1134 SER A CA 1
ATOM 8883 C C . SER A 1 1134 ? 17.124 13.105 32.371 1.00 53.97 1134 SER A C 1
ATOM 8885 O O . SER A 1 1134 ? 17.456 12.095 31.752 1.00 53.97 1134 SER A O 1
ATOM 8887 N N . ALA A 1 1135 ? 17.557 14.323 32.042 1.00 31.52 1135 ALA A N 1
ATOM 8888 C CA . ALA A 1 1135 ? 18.619 14.525 31.061 1.00 31.52 1135 ALA A CA 1
ATOM 8889 C C . ALA A 1 1135 ? 19.892 13.794 31.522 1.00 31.52 1135 ALA A C 1
ATOM 8891 O O . ALA A 1 1135 ? 20.408 14.084 32.604 1.00 31.52 1135 ALA A O 1
ATOM 8892 N N . THR A 1 1136 ? 20.374 12.853 30.712 1.00 31.59 1136 THR A N 1
ATOM 8893 C CA . THR A 1 1136 ? 21.771 12.394 30.735 1.00 31.59 1136 THR A CA 1
ATOM 8894 C C . THR A 1 1136 ? 22.579 13.155 29.709 1.00 31.59 1136 THR A C 1
ATOM 8896 O O . THR A 1 1136 ? 22.091 13.236 28.558 1.00 31.59 1136 THR A O 1
#

Radius of gyration: 36.05 Å; chains: 1; bounding box: 91×76×121 Å

pLDDT: mean 85.35, std 15.24, range [26.64, 98.75]

InterPro domains:
  IPR003846 Protein adenylyltransferase SelO [PF02696] (201-326)
  IPR003846 Protein adenylyltransferase SelO [PF02696] (384-681)
  IPR003846 Protein adenylyltransferase SelO [PTHR32057] (38-721)
  IPR004000 Actin family [PF00022] (755-1128)
  IPR004000 Actin family [SM00268] (728-1131)
  IPR020902 Actin/actin-like conserved site [PS01132] (827-839)
  IPR043129 ATPase, nucleotide binding domain [SSF53067] (759-871)
  IPR043129 ATPase, nucleotide binding domain [SSF53067] (878-1128)

Organism: NCBI:txid117018